Protein 3B83 (pdb70)

Foldseek 3Di:
DDFWKDDWDWDPFAFFKIKIFTGDGPDAAAWKKKWKDFPVDPPGIDIDIGHNVDTMDMGGPHHGFTKMKIWMWTHHDHDIDDIDIDMDTHHHDDD/DDAWDPWDWDDFAFFKIKTFTHGDPDDFQWKKKKKAFPPDDVGMDIDIGGSVDTMDMGGRHHGQTKMKMWMWTHRVPDIDDIYIDMDTHHHD/DDDWWDDWDWDPFAFFKIKIFIGGDPDQFQWKKKKKAADPDDPGIDIDIDGNPDGMDMDGRHHGQTKMKMWMWTHHPHDIDHTYIDMDTHHHDPDDDDD/DWFWDDWDWDDFAFFKIKIFTGATPDDFAWKKKWKDAPPDPPGIDIDIGGSPDTMDMGGPHHGFGKMKMWMWTHHDPDIDDTDMDMDTHHD/DDDWWDPWDWDDFAFFKIKIFTGGDPDAAAWKKKKKAFPPDPPGIDIDTGGNPDGMDMGGRHHGQTKMKMWMWTHHDHDIHHTDMDMDTHHHDDDDDDD/DDAWDPWDWDPFAQWKIKIFTGGDPDQFQFKKKWKAFPVDPVGIDIDTGGSPDGMDMGGPHHGFGKMKIWMWTHHPHDIDHIDMDMDTHHHD/DDDWWDPWDWDDFAQFKIKIFTAGPPDAAAWKKKKKAAPPDDVGIDIDIGHNVDTMDMGGRHHGQGKMKIWMWTHHDHDIDHTDMDMDGHHHDDDDDDD/DDDWWDDWDWDPFAQFKIKIFTAGDPDAAAWKKKWKAFPPDVVGIDIDTGGNVDTMDMGGRHHGFTKMKMWMWTHHPPDIDHTDMDMDTHHHPD

B-factor: mean 50.19, std 15.2, range [20.44, 99.9]

Secondary structure (DSSP, 8-state):
-----EEEEEES--SS-EEEEEE--SS--SEEEEEEEESS-TTT-EEEEE-TTEEEEEE-SPPTT-EEEEEEEEEETTEEPPPEEEEEE------/-PPPEEEEEES--SS-EEEEEEPPSS--SEEEEEEEESS-SSS-EEEEE-TTEEEEEE-SPPTT-EEEEEEEEEETTEE---EEEEEE----/-PPPPEEEEEES--SS-EEEEEE--SS--SEEEEEEEETT-SS--EEEEE-TTEEEEEE-SPPSS-EEEEEEEEEETTEEPPPEEEEEE----SS----/----EEEEEE---SS-EEEEEE--SS--SEEEEEEEETT-TTS-EEEEE-TTEEEEEE-SPPSS-EEEEEEEEEETTEEPPPEEEEEE---/--PPPEEEEEES--SS-EEEEEE--SS--SEEEEEEEETT-SSS-EEEEE-TTEEEEEE-SPPTT-EEEEEEEEEETTEEPPPEEEEEE-----S----/----EEEEEES--SS-EEEEEE--SS--S-EEEEEEETT-TT--EEEEE-TTEEEEEE-SPPTT-EEEEEEEE-STT-PPPPEEEEEE----/-----EEEEEE---SS-EEEEEE--SS--SEEEEEEEETT-SS--EEEEE-TTEEEEEE----TT-EEEEEEEEEETTEEPPPEEEEEE----SS----/-PPPPEEEEEES--SS-EEEEEE--SS--SEEEEEEEETT-TTS-EEEEE-TTEEEEEE-SPPSS-EEEEEEEEE-SS-BPPPEEEEEE-----

Sequence (761 aa):
MLQPPFNIKVTNITLTTAVVTWQPPILPIEGILVTFGRKNDPSDETTVDLTSSITSLTLTNLEPNTTYEIRIVARNGQQYSPPVSTTFTTGSLEHLQPPFNIKVTNITLTTAVVTWQPPILPIEGILVTFGRKNDPSDETTVDLTSSITSLTLTNLEPNTTYEIRIVARNGQQYSPPVSTTFTTGSLMLQPPFNIKVTNITLTTAVVTWQPPILPIEGILVTFGRKNDPSDETTVDLTSSITSLTLTNLEPNTTYEIRIVARNGQQYSPPVSTTFTTGSLEHHHHHLQPPFNIKVTNITLTTAVVTWQPPILPIEGILVTFGRKNDPSDETTVDLTSSITSLTLTNLEPNTTYEIRIVARNGQQYSPPVSTTFTTGSMLQPPFNIKVTNITLTTAVVTWQPPILPIEGILVTFGRKNDPSDETTVDLTSSITSLTLTNLEPNTTYEIRIVARNGQQYSPPVSTTFTTGSLEHHHHHLQPPFNIKVTNITLTTAVVTWQPPILPIEGILVTFGRKNDPSDETTVDLTSSITSLTLTNLEPNTTYEIRIVARNGQQYSPPVSTTFTTGSLMLQPPFNIKVTNITLTTAVVTWQPPILPIEGILVTFGRKNDPSDETTVDLTSSITSLTLTNLEPNTTYEIRIVARNGQQYSPPVSTTFTTGSLEHHHHHMLQPPFNIKVTNITLTTAVVTWQPPILPIEGILVTFGRKNDPSDETTVDLTSSITSLTLTNLEPNTTYEIRIVARNGQQYSPPVSTTFTTGSLE

Nearest PDB structures (foldseek):
  3b83-assembly1_E  TM=9.917E-01  e=4.611E-16  Homo sapiens
  3b83-assembly1_H-5  TM=9.959E-01  e=2.606E-14  Homo sapiens
  2rb8-assembly1_A  TM=9.800E-01  e=3.425E-10  Homo sapiens
  7t82-assembly2_E  TM=9.110E-01  e=4.970E-08  synthetic construct
  4lxo-assembly2_B  TM=9.435E-01  e=2.051E-06  Homo sapiens

Radius of gyration: 30.57 Å; Cα contacts (8 Å, |Δi|>4): 2134; chains: 8; bounding box: 74×75×105 Å

Solvent-accessible surface area: 35871 Å² total; per-residue (Å²): 213,18,34,57,1,64,75,19,117,28,64,105,70,66,38,2,14,0,29,3,43,0,21,15,6,73,101,114,22,106,0,0,45,2,15,14,5,88,106,136,41,113,102,45,66,49,73,5,57,1,34,43,31,0,4,8,1,24,3,2,50,14,74,21,99,28,46,8,45,1,83,0,23,0,61,51,48,168,99,118,3,82,83,38,60,39,56,15,65,2,31,78,82,169,221,43,4,15,1,96,90,22,128,31,57,109,70,67,69,54,36,0,34,0,42,6,103,42,19,129,40,126,14,115,0,0,15,1,14,9,7,70,103,143,17,117,59,45,79,44,14,1,5,0,27,27,15,0,21,12,2,27,1,39,110,12,80,68,92,28,49,10,36,0,51,0,14,0,25,48,30,144,96,22,0,11,34,28,57,31,59,14,62,4,29,63,199,87,10,11,6,1,12,68,22,112,30,58,94,55,14,19,2,11,0,32,0,25,8,22,10,4,44,55,76,16,108,3,0,32,0,6,16,6,92,101,142,40,121,104,45,102,43,73,3,79,8,44,22,20,0,4,12,0,27,1,5,42,8,51,25,100,17,51,7,66,0,102,0,15,0,47,60,33,139,98,102,6,24,64,30,56,47,60,16,67,3,29,56,41,170,20,137,76,44,173,44,0,11,4,76,80,18,128,35,62,106,69,66,104,49,39,1,38,1,48,7,91,38,18,138,57,118,21,100,0,0,7,3,9,12,5,87,94,132,13,90,74,33,46,44,12,0,1,0,21,42,26,0,22,8,2,30,3,24,116,10,94,65,85,20,58,11,28,0,38,0,10,0,22,53,43,122,87,22,0,10,32,15,56,34,60,16,60,4,30,120,140,17,37,2,0,9,53,31,121,31,45,88,67,20,17,2,8,0,30,1,24,4,7,9,8,48,98,107,25,104,0,0,17,2,17,14,6,89,114,132,37,116,104,48,90,42,78,4,64,3,39,18,19,0,1,10,1,31,3,2,48,9,101,16,90,17,50,16,36,0,99,0,20,0,67,52,48,185,80,149,4,17,56,18,58,40,56,14,65,6,27,54,76,151,25,126,61,31,150,89,102,17,1,94,88,19,132,25,56,115,70,59,26,2,9,0,38,0,54,6,46,16,5,48,72,105,21,104,0,3,37,1,17,11,2,94,93,128,35,120,98,37,65,36,79,4,65,0,52,37,22,0,14,12,1,22,2,3,54,9,84,16,96,31,44,10,43,0,90,0,26,0,71,42,38,158,122,122,4,88,80,32,67,39,56,18,63,3,26,72,142,239,30,107,35,0,80,86,22,130,31,64,108,71,58,68,55,37,0,33,0,44,10,82,40,11,155,127,118,20,93,0,0,36,0,11,17,5,86,98,140,37,121,105,39,68,17,34,0,8,0,15,33,31,0,18,10,0,28,1,33,129,9,81,56,100,29,45,11,51,0,74,0,19,0,51,46,44,137,115,128,4,90,70,38,54,36,55,15,64,3,31,61,99,169,159,177,144,168,220,211,22,92,37,1,90,74,24,129,31,74,103,68,63,68,49,36,0,36,1,56,4,77,39,11,157,112,116,21,91,0,0,35,1,15,17,6,88,77,125,43,117,110,44,72,30,32,0,11,0,11,26,20,0,16,10,1,27,3,32,130,14,97,49,98,22,50,11,40,0,67,1,21,0,36,66,43,187,88,134,4,77,75,40,57,38,66,14,65,4,29,33,152,192

Structure (mmCIF, N/CA/C/O backbone):
data_3B83
#
_entry.id   3B83
#
_cell.length_a   126.329
_cell.length_b   126.329
_cell.length_c   134.661
_cell.angle_alpha   90.00
_cell.angle_beta   90.00
_cell.angle_gamma   90.00
#
_symmetry.space_group_name_H-M   'P 4 21 2'
#
loop_
_entity.id
_entity.type
_entity.pdbx_description
1 polymer TEN-D3
2 water water
#
loop_
_atom_site.group_PDB
_atom_site.id
_atom_site.type_symbol
_atom_site.label_atom_id
_atom_site.label_alt_id
_atom_site.label_comp_id
_atom_site.label_asym_id
_atom_site.label_entity_id
_atom_site.label_seq_id
_atom_site.pdbx_PDB_ins_code
_atom_site.Cartn_x
_atom_site.Cartn_y
_atom_site.Cartn_z
_atom_site.occupancy
_atom_site.B_iso_or_equiv
_atom_site.auth_seq_id
_atom_site.auth_comp_id
_atom_site.auth_asym_id
_atom_site.auth_atom_id
_atom_site.pdbx_PDB_model_num
ATOM 1 N N . MET A 1 1 ? -30.343 -11.148 -70.876 1.00 79.16 0 MET A N 1
ATOM 2 C CA . MET A 1 1 ? -28.932 -10.665 -70.850 1.00 78.54 0 MET A CA 1
ATOM 3 C C . MET A 1 1 ? -28.291 -10.804 -69.469 1.00 76.17 0 MET A C 1
ATOM 4 O O . MET A 1 1 ? -27.118 -10.469 -69.282 1.00 75.55 0 MET A O 1
ATOM 9 N N . LEU A 1 2 ? -29.068 -11.282 -68.500 1.00 73.20 1 LEU A N 1
ATOM 10 C CA . LEU A 1 2 ? -28.554 -11.499 -67.149 1.00 70.11 1 LEU A CA 1
ATOM 11 C C . LEU A 1 2 ? -28.665 -12.979 -66.785 1.00 67.68 1 LEU A C 1
ATOM 12 O O . LEU A 1 2 ? -29.673 -13.623 -67.076 1.00 65.07 1 LEU A O 1
ATOM 17 N N . GLN A 1 3 ? -27.620 -13.503 -66.147 1.00 65.71 2 GLN A N 1
ATOM 18 C CA . GLN A 1 3 ? -27.566 -14.903 -65.721 1.00 64.64 2 GLN A CA 1
ATOM 19 C C . GLN A 1 3 ? -28.778 -15.297 -64.870 1.00 62.41 2 GLN A C 1
ATOM 20 O O . GLN A 1 3 ? -29.122 -14.605 -63.916 1.00 63.19 2 GLN A O 1
ATOM 26 N N . PRO A 1 4 ? -29.448 -16.410 -65.218 1.00 60.32 3 PRO A N 1
ATOM 27 C CA . PRO A 1 4 ? -30.630 -16.907 -64.493 1.00 59.22 3 PRO A CA 1
ATOM 28 C C . PRO A 1 4 ? -30.371 -18.025 -63.464 1.00 58.70 3 PRO A C 1
ATOM 29 O O . PRO A 1 4 ? -29.287 -18.612 -63.433 1.00 59.41 3 PRO A O 1
ATOM 33 N N . PRO A 1 5 ? -31.356 -18.301 -62.578 1.00 57.76 4 PRO A N 1
ATOM 34 C CA . PRO A 1 5 ? -31.183 -19.371 -61.588 1.00 56.17 4 PRO A CA 1
ATOM 35 C C . PRO A 1 5 ? -31.702 -20.616 -62.315 1.00 55.91 4 PRO A C 1
ATOM 36 O O . PRO A 1 5 ? -32.007 -20.548 -63.514 1.00 56.08 4 PRO A O 1
ATOM 40 N N . PHE A 1 6 ? -31.803 -21.744 -61.622 1.00 53.70 5 PHE A N 1
ATOM 41 C CA . PHE A 1 6 ? -32.318 -22.944 -62.269 1.00 52.30 5 PHE A CA 1
ATOM 42 C C . PHE A 1 6 ? -32.415 -24.105 -61.312 1.00 49.04 5 PHE A C 1
ATOM 43 O O . PHE A 1 6 ? -32.077 -23.980 -60.140 1.00 47.31 5 PHE A O 1
ATOM 51 N N . ASN A 1 7 ? -32.899 -25.228 -61.830 1.00 46.38 6 ASN A N 1
ATOM 52 C CA . ASN A 1 7 ? -33.062 -26.453 -61.060 1.00 44.36 6 ASN A CA 1
ATOM 53 C C . ASN A 1 7 ? -33.929 -26.247 -59.826 1.00 41.87 6 ASN A C 1
ATOM 54 O O . ASN A 1 7 ? -33.612 -26.754 -58.752 1.00 39.65 6 ASN A O 1
ATOM 59 N N . ILE A 1 8 ? -35.020 -25.501 -59.972 1.00 40.47 7 ILE A N 1
ATOM 60 C CA . ILE A 1 8 ? -35.911 -25.286 -58.839 1.00 39.92 7 ILE A CA 1
ATOM 61 C C . ILE A 1 8 ? -36.629 -26.592 -58.524 1.00 39.44 7 ILE A C 1
ATOM 62 O O . ILE A 1 8 ? -37.240 -27.190 -59.406 1.00 38.73 7 ILE A O 1
ATOM 67 N N . LYS A 1 9 ? -36.549 -27.030 -57.274 1.00 38.97 8 LYS A N 1
ATOM 68 C CA . LYS A 1 9 ? -37.217 -28.254 -56.852 1.00 41.74 8 LYS A CA 1
ATOM 69 C C . LYS A 1 9 ? -38.096 -27.979 -55.634 1.00 41.01 8 LYS A C 1
ATOM 70 O O . LYS A 1 9 ? -37.741 -27.168 -54.782 1.00 40.52 8 LYS A O 1
ATOM 76 N N . VAL A 1 10 ? -39.240 -28.653 -55.555 1.00 39.36 9 VAL A N 1
ATOM 77 C CA . VAL A 1 10 ? -40.138 -28.483 -54.426 1.00 38.78 9 VAL A CA 1
ATOM 78 C C . VAL A 1 10 ? -40.301 -29.836 -53.742 1.00 41.44 9 VAL A C 1
ATOM 79 O O . VAL A 1 10 ? -40.840 -30.765 -54.332 1.00 41.68 9 VAL A O 1
ATOM 83 N N . THR A 1 11 ? -39.841 -29.945 -52.498 1.00 41.57 10 THR A N 1
ATOM 84 C CA . THR A 1 11 ? -39.933 -31.207 -51.777 1.00 43.35 10 THR A CA 1
ATOM 85 C C . THR A 1 11 ? -40.691 -31.114 -50.451 1.00 44.33 10 THR A C 1
ATOM 86 O O . THR A 1 11 ? -41.152 -30.042 -50.051 1.00 45.08 10 THR A O 1
ATOM 90 N N . ASN A 1 12 ? -40.820 -32.256 -49.781 1.00 42.78 11 ASN A N 1
ATOM 91 C CA . ASN A 1 12 ? -41.501 -32.324 -48.502 1.00 42.32 11 ASN A CA 1
ATOM 92 C C . ASN A 1 12 ? -42.845 -31.611 -48.487 1.00 40.88 11 ASN A C 1
ATOM 93 O O . ASN A 1 12 ? -43.196 -30.965 -47.504 1.00 40.63 11 ASN A O 1
ATOM 98 N N . ILE A 1 13 ? -43.595 -31.744 -49.575 1.00 39.06 12 ILE A N 1
ATOM 99 C CA . ILE A 1 13 ? -44.911 -31.126 -49.701 1.00 38.60 12 ILE A CA 1
ATOM 100 C C . ILE A 1 13 ? -45.927 -31.765 -48.750 1.00 39.64 12 ILE A C 1
ATOM 101 O O . ILE A 1 13 ? -46.118 -32.978 -48.768 1.00 40.31 12 ILE A O 1
ATOM 106 N N . THR A 1 14 ? -46.579 -30.951 -47.926 1.00 39.18 13 THR A N 1
ATOM 107 C CA . THR A 1 14 ? -47.582 -31.455 -46.995 1.00 38.83 13 THR A CA 1
ATOM 108 C C . THR A 1 14 ? -48.902 -30.792 -47.350 1.00 38.45 13 THR A C 1
ATOM 109 O O . THR A 1 14 ? -49.077 -30.335 -48.472 1.00 39.20 13 THR A O 1
ATOM 113 N N . LEU A 1 15 ? -49.829 -30.736 -46.404 1.00 38.58 14 LEU A N 1
ATOM 114 C CA . LEU A 1 15 ? -51.126 -30.113 -46.654 1.00 38.48 14 LEU A CA 1
ATOM 115 C C . LEU A 1 15 ? -51.027 -28.602 -46.803 1.00 38.75 14 LEU A C 1
ATOM 116 O O . LEU A 1 15 ? -51.761 -28.008 -47.590 1.00 40.50 14 LEU A O 1
ATOM 121 N N . THR A 1 16 ? -50.117 -27.984 -46.054 1.00 36.64 15 THR A N 1
ATOM 122 C CA . THR A 1 16 ? -49.980 -26.532 -46.074 1.00 36.47 15 THR A CA 1
ATOM 123 C C . THR A 1 16 ? -48.521 -26.069 -46.059 1.00 35.51 15 THR A C 1
ATOM 124 O O . THR A 1 16 ? -48.238 -24.885 -45.877 1.00 35.87 15 THR A O 1
ATOM 128 N N . THR A 1 17 ? -47.612 -27.010 -46.277 1.00 33.67 16 THR A N 1
ATOM 129 C CA . THR A 1 17 ? -46.171 -26.760 -46.244 1.00 30.42 16 THR A CA 1
ATOM 130 C C . THR A 1 17 ? -45.441 -27.261 -47.485 1.00 30.79 16 THR A C 1
ATOM 131 O O . THR A 1 17 ? -45.877 -28.212 -48.128 1.00 31.74 16 THR A O 1
ATOM 135 N N . ALA A 1 18 ? -44.319 -26.628 -47.810 1.00 28.86 17 ALA A N 1
ATOM 136 C CA . ALA A 1 18 ? -43.532 -27.020 -48.964 1.00 29.93 17 ALA A CA 1
ATOM 137 C C . ALA A 1 18 ? -42.135 -26.435 -48.879 1.00 30.32 17 ALA A C 1
ATOM 138 O O . ALA A 1 18 ? -41.961 -25.280 -48.497 1.00 29.24 17 ALA A O 1
ATOM 140 N N . VAL A 1 19 ? -41.146 -27.242 -49.244 1.00 28.63 18 VAL A N 1
ATOM 141 C CA . VAL A 1 19 ? -39.766 -26.819 -49.230 1.00 27.46 18 VAL A CA 1
ATOM 142 C C . VAL A 1 19 ? -39.346 -26.496 -50.657 1.00 28.09 18 VAL A C 1
ATOM 143 O O . VAL A 1 19 ? -39.495 -27.311 -51.550 1.00 30.59 18 VAL A O 1
ATOM 147 N N . VAL A 1 20 ? -38.844 -25.290 -50.873 1.00 29.38 19 VAL A N 1
ATOM 148 C CA . VAL A 1 20 ? -38.415 -24.849 -52.198 1.00 28.43 19 VAL A CA 1
ATOM 149 C C . VAL A 1 20 ? -36.897 -24.710 -52.239 1.00 30.29 19 VAL A C 1
ATOM 150 O O . VAL A 1 20 ? -36.288 -24.148 -51.322 1.00 32.04 19 VAL A O 1
ATOM 154 N N . THR A 1 21 ? -36.276 -25.199 -53.305 1.00 30.01 20 THR A N 1
ATOM 155 C CA . THR A 1 21 ? -34.821 -25.151 -53.399 1.00 27.85 20 THR A CA 1
ATOM 156 C C . THR A 1 21 ? -34.383 -24.838 -54.810 1.00 28.46 20 THR A C 1
ATOM 157 O O . THR A 1 21 ? -35.025 -25.253 -55.767 1.00 29.11 20 THR A O 1
ATOM 161 N N . TRP A 1 22 ? -33.278 -24.117 -54.946 1.00 28.80 21 TRP A N 1
ATOM 162 C CA . TRP A 1 22 ? -32.790 -23.774 -56.271 1.00 31.33 21 TRP A CA 1
ATOM 163 C C . TRP A 1 22 ? -31.283 -23.624 -56.326 1.00 32.68 21 TRP A C 1
ATOM 164 O O . TRP A 1 22 ? -30.607 -23.662 -55.300 1.00 33.58 21 TRP A O 1
ATOM 175 N N . GLN A 1 23 ? -30.783 -23.443 -57.546 1.00 36.02 22 GLN A N 1
ATOM 176 C CA . GLN A 1 23 ? -29.365 -23.268 -57.830 1.00 39.69 22 GLN A CA 1
ATOM 177 C C . GLN A 1 23 ? -29.064 -21.842 -58.257 1.00 38.70 22 GLN A C 1
ATOM 178 O O . GLN A 1 23 ? -29.591 -21.377 -59.257 1.00 40.17 22 GLN A O 1
ATOM 184 N N . PRO A 1 24 ? -28.204 -21.131 -57.516 1.00 38.51 23 PRO A N 1
ATOM 185 C CA . PRO A 1 24 ? -27.885 -19.753 -57.901 1.00 39.00 23 PRO A CA 1
ATOM 186 C C . PRO A 1 24 ? -27.199 -19.714 -59.269 1.00 41.03 23 PRO A C 1
ATOM 187 O O . PRO A 1 24 ? -26.598 -20.702 -59.702 1.00 39.83 23 PRO A O 1
ATOM 191 N N . PRO A 1 25 ? -27.290 -18.566 -59.967 1.00 41.74 24 PRO A N 1
ATOM 192 C CA . PRO A 1 25 ? -26.699 -18.350 -61.293 1.00 42.56 24 PRO A CA 1
ATOM 193 C C . PRO A 1 25 ? -25.195 -18.621 -61.328 1.00 43.62 24 PRO A C 1
ATOM 194 O O . PRO A 1 25 ? -24.525 -18.597 -60.301 1.00 42.31 24 PRO A O 1
ATOM 198 N N . ILE A 1 26 ? -24.680 -18.867 -62.525 1.00 45.47 25 ILE A N 1
ATOM 199 C CA . ILE A 1 26 ? -23.265 -19.121 -62.716 1.00 48.04 25 ILE A CA 1
ATOM 200 C C . ILE A 1 26 ? -22.461 -17.850 -62.435 1.00 49.22 25 ILE A C 1
ATOM 201 O O . ILE A 1 26 ? -21.403 -17.910 -61.803 1.00 48.01 25 ILE A O 1
ATOM 206 N N . LEU A 1 27 ? -22.952 -16.707 -62.917 1.00 48.80 26 LEU A N 1
ATOM 207 C CA . LEU A 1 27 ? -22.266 -15.437 -62.681 1.00 50.24 26 LEU A CA 1
ATOM 208 C C . LEU A 1 27 ? -22.840 -14.782 -61.427 1.00 49.52 26 LEU A C 1
ATOM 209 O O . LEU A 1 27 ? -24.022 -14.936 -61.125 1.00 49.90 26 LEU A O 1
ATOM 214 N N . PRO A 1 28 ? -22.007 -14.038 -60.682 1.00 48.23 27 PRO A N 1
ATOM 215 C CA . PRO A 1 28 ? -22.461 -13.377 -59.458 1.00 46.54 27 PRO A CA 1
ATOM 216 C C . PRO A 1 28 ? -23.596 -12.414 -59.746 1.00 45.18 27 PRO A C 1
ATOM 217 O O . PRO A 1 28 ? -23.692 -11.858 -60.837 1.00 43.26 27 PRO A O 1
ATOM 221 N N . ILE A 1 29 ? -24.459 -12.230 -58.758 1.00 42.91 28 ILE A N 1
ATOM 222 C CA . ILE A 1 29 ? -25.588 -11.345 -58.896 1.00 41.49 28 ILE A CA 1
ATOM 223 C C . ILE A 1 29 ? -25.767 -10.632 -57.574 1.00 41.61 28 ILE A C 1
ATOM 224 O O . ILE A 1 29 ? -25.155 -11.007 -56.578 1.00 40.22 28 ILE A O 1
ATOM 229 N N . GLU A 1 30 ? -26.600 -9.597 -57.567 1.00 42.72 29 GLU A N 1
ATOM 230 C CA . GLU A 1 30 ? -26.833 -8.836 -56.349 1.00 41.84 29 GLU A CA 1
ATOM 231 C C . GLU A 1 30 ? -28.001 -9.359 -55.527 1.00 39.61 29 GLU A C 1
ATOM 232 O O . GLU A 1 30 ? -27.986 -9.253 -54.307 1.00 39.68 29 GLU A O 1
ATOM 238 N N . GLY A 1 31 ? -29.006 -9.924 -56.191 1.00 36.82 30 GLY A N 1
ATOM 239 C CA . GLY A 1 31 ? -30.157 -10.441 -55.478 1.00 32.09 30 GLY A CA 1
ATOM 240 C C . GLY A 1 31 ? -30.949 -11.458 -56.278 1.00 32.04 30 GLY A C 1
ATOM 241 O O . GLY A 1 31 ? -30.712 -11.662 -57.467 1.00 30.64 30 GLY A O 1
ATOM 242 N N . ILE A 1 32 ? -31.914 -12.084 -55.617 1.00 31.33 31 ILE A N 1
ATOM 243 C CA . ILE A 1 32 ? -32.755 -13.094 -56.229 1.00 31.56 31 ILE A CA 1
ATOM 244 C C . ILE A 1 32 ? -34.202 -12.923 -55.782 1.00 30.76 31 ILE A C 1
ATOM 245 O O . ILE A 1 32 ? -34.510 -13.049 -54.599 1.00 28.15 31 ILE A O 1
ATOM 250 N N . LEU A 1 33 ? -35.086 -12.652 -56.734 1.00 29.84 32 LEU A N 1
ATOM 251 C CA . LEU A 1 33 ? -36.496 -12.470 -56.420 1.00 31.10 32 LEU A CA 1
ATOM 252 C C . LEU A 1 33 ? -37.272 -13.792 -56.492 1.00 30.95 32 LEU A C 1
ATOM 253 O O . LEU A 1 33 ? -37.342 -14.434 -57.538 1.00 32.85 32 LEU A O 1
ATOM 258 N N . VAL A 1 34 ? -37.839 -14.208 -55.366 1.00 29.70 33 VAL A N 1
ATOM 259 C CA . VAL A 1 34 ? -38.616 -15.445 -55.322 1.00 30.04 33 VAL A CA 1
ATOM 260 C C . VAL A 1 34 ? -40.084 -15.103 -55.113 1.00 30.21 33 VAL A C 1
ATOM 261 O O . VAL A 1 34 ? -40.454 -14.572 -54.081 1.00 30.77 33 VAL A O 1
ATOM 265 N N . THR A 1 35 ? -40.903 -15.419 -56.105 1.00 30.69 34 THR A N 1
ATOM 266 C CA . THR A 1 35 ? -42.331 -15.123 -56.077 1.00 33.50 34 THR A CA 1
ATOM 267 C C . THR A 1 35 ? -43.165 -16.388 -56.022 1.00 34.78 34 THR A C 1
ATOM 268 O O . THR A 1 35 ? -42.825 -17.384 -56.660 1.00 35.94 34 THR A O 1
ATOM 272 N N . PHE A 1 36 ? -44.260 -16.345 -55.268 1.00 34.55 35 PHE A N 1
ATOM 273 C CA . PHE A 1 36 ? -45.134 -17.501 -55.146 1.00 35.35 35 PHE A CA 1
ATOM 274 C C . PHE A 1 36 ? -46.583 -17.104 -54.863 1.00 38.50 35 PHE A C 1
ATOM 275 O O . PHE A 1 36 ? -46.860 -16.011 -54.367 1.00 38.77 35 PHE A O 1
ATOM 283 N N . GLY A 1 37 ? -47.500 -18.002 -55.212 1.00 39.84 36 GLY A N 1
ATOM 284 C CA . GLY A 1 37 ? -48.921 -17.780 -55.020 1.00 40.97 36 GLY A CA 1
ATOM 285 C C . GLY A 1 37 ? -49.682 -18.843 -55.803 1.00 43.07 36 GLY A C 1
ATOM 286 O O . GLY A 1 37 ? -49.079 -19.658 -56.513 1.00 42.76 36 GLY A O 1
ATOM 287 N N . ARG A 1 38 ? -51.001 -18.865 -55.676 1.00 44.00 37 ARG A N 1
ATOM 288 C CA . ARG A 1 38 ? -51.777 -19.839 -56.419 1.00 47.50 37 ARG A CA 1
ATOM 289 C C . ARG A 1 38 ? -51.528 -19.601 -57.910 1.00 48.26 37 ARG A C 1
ATOM 290 O O . ARG A 1 38 ? -51.389 -18.457 -58.345 1.00 48.81 37 ARG A O 1
ATOM 298 N N . LYS A 1 39 ? -51.448 -20.679 -58.685 1.00 50.40 38 LYS A N 1
ATOM 299 C CA . LYS A 1 39 ? -51.205 -20.572 -60.122 1.00 52.58 38 LYS A CA 1
ATOM 300 C C . LYS A 1 39 ? -52.413 -19.978 -60.827 1.00 54.88 38 LYS A C 1
ATOM 301 O O . LYS A 1 39 ? -52.279 -19.178 -61.755 1.00 53.13 38 LYS A O 1
ATOM 307 N N . ASN A 1 40 ? -53.592 -20.388 -60.371 1.00 59.01 39 ASN A N 1
ATOM 308 C CA . ASN A 1 40 ? -54.864 -19.907 -60.907 1.00 63.41 39 ASN A CA 1
ATOM 309 C C . ASN A 1 40 ? -54.968 -18.385 -60.794 1.00 63.97 39 ASN A C 1
ATOM 310 O O . ASN A 1 40 ? -55.380 -17.706 -61.735 1.00 63.07 39 ASN A O 1
ATOM 315 N N . ASP A 1 41 ? -54.563 -17.870 -59.635 1.00 64.31 40 ASP A N 1
ATOM 316 C CA . ASP A 1 41 ? -54.659 -16.450 -59.317 1.00 64.39 40 ASP A CA 1
ATOM 317 C C . ASP A 1 41 ? -53.430 -15.580 -59.625 1.00 64.54 40 ASP A C 1
ATOM 318 O O . ASP A 1 41 ? -52.415 -15.636 -58.922 1.00 64.91 40 ASP A O 1
ATOM 323 N N . PRO A 1 42 ? -53.520 -14.749 -60.679 1.00 63.97 41 PRO A N 1
ATOM 324 C CA . PRO A 1 42 ? -52.448 -13.845 -61.110 1.00 63.66 41 PRO A CA 1
ATOM 325 C C . PRO A 1 42 ? -52.265 -12.711 -60.115 1.00 63.37 41 PRO A C 1
ATOM 326 O O . PRO A 1 42 ? -51.283 -11.972 -60.168 1.00 62.95 41 PRO A O 1
ATOM 330 N N . SER A 1 43 ? -53.228 -12.582 -59.211 1.00 63.54 42 SER A N 1
ATOM 331 C CA . SER A 1 43 ? -53.210 -11.525 -58.214 1.00 63.85 42 SER A CA 1
ATOM 332 C C . SER A 1 43 ? -52.892 -11.991 -56.797 1.00 63.28 42 SER A C 1
ATOM 333 O O . SER A 1 43 ? -53.024 -11.218 -55.848 1.00 62.54 42 SER A O 1
ATOM 336 N N . ASP A 1 44 ? -52.481 -13.244 -56.639 1.00 63.00 43 ASP A N 1
ATOM 337 C CA . ASP A 1 44 ? -52.162 -13.736 -55.303 1.00 62.99 43 ASP A CA 1
ATOM 338 C C . ASP A 1 44 ? -50.702 -13.469 -54.919 1.00 61.79 43 ASP A C 1
ATOM 339 O O . ASP A 1 44 ? -50.425 -13.043 -53.792 1.00 65.01 43 ASP A O 1
ATOM 344 N N . GLU A 1 45 ? -49.789 -13.704 -55.862 1.00 57.26 44 GLU A N 1
ATOM 345 C CA . GLU A 1 45 ? -48.340 -13.499 -55.694 1.00 54.48 44 GLU A CA 1
ATOM 346 C C . GLU A 1 45 ? -47.742 -12.774 -54.459 1.00 49.84 44 GLU A C 1
ATOM 347 O O . GLU A 1 45 ? -48.258 -11.763 -53.992 1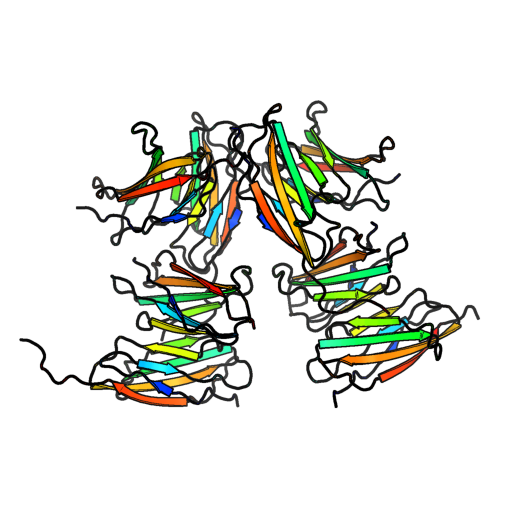.00 48.92 44 GLU A O 1
ATOM 353 N N . THR A 1 46 ? -46.633 -13.319 -53.955 1.00 45.10 45 THR A N 1
ATOM 354 C CA . THR A 1 46 ? -45.888 -12.764 -52.819 1.00 41.19 45 THR A CA 1
ATOM 355 C C . THR A 1 46 ? -44.405 -12.844 -53.209 1.00 38.41 45 THR A C 1
ATOM 356 O O . THR A 1 46 ? -43.931 -13.882 -53.658 1.00 36.94 45 THR A O 1
ATOM 360 N N . THR A 1 47 ? -43.665 -11.762 -53.021 1.00 36.30 46 THR A N 1
ATOM 361 C CA . THR A 1 47 ? -42.266 -11.770 -53.397 1.00 34.53 46 THR A CA 1
ATOM 362 C C . THR A 1 47 ? -41.312 -11.378 -52.288 1.00 32.57 46 THR A C 1
ATOM 363 O O . THR A 1 47 ? -41.590 -10.468 -51.510 1.00 31.63 46 THR A O 1
ATOM 367 N N . VAL A 1 48 ? -40.190 -12.088 -52.211 1.00 30.12 47 VAL A N 1
ATOM 368 C CA . VAL A 1 48 ? -39.155 -11.755 -51.244 1.00 29.22 47 VAL A CA 1
ATOM 369 C C . VAL A 1 48 ? -37.864 -11.611 -52.016 1.00 30.11 47 VAL A C 1
ATOM 370 O O . VAL A 1 48 ? -37.664 -12.290 -53.017 1.00 31.82 47 VAL A O 1
ATOM 374 N N . ASP A 1 49 ? -37.010 -10.688 -51.584 1.00 31.27 48 ASP A N 1
ATOM 375 C CA . ASP A 1 49 ? -35.729 -10.455 -52.242 1.00 31.69 48 ASP A CA 1
ATOM 376 C C . ASP A 1 49 ? -34.644 -11.110 -51.407 1.00 32.89 48 ASP A C 1
ATOM 377 O O . ASP A 1 49 ? -34.452 -10.740 -50.256 1.00 36.00 48 ASP A O 1
ATOM 382 N N . LEU A 1 50 ? -33.932 -12.076 -51.978 1.00 33.02 49 LEU A N 1
ATOM 383 C CA . LEU A 1 50 ? -32.875 -12.782 -51.240 1.00 31.88 49 LEU A CA 1
ATOM 384 C C . LEU A 1 50 ? -31.512 -12.613 -51.896 1.00 33.27 49 LEU A C 1
ATOM 385 O O . LEU A 1 50 ? -31.369 -11.909 -52.885 1.00 34.24 49 LEU A O 1
ATOM 390 N N . THR A 1 51 ? -30.509 -13.262 -51.323 1.00 36.37 50 THR A N 1
ATOM 391 C CA . THR A 1 51 ? -29.155 -13.228 -51.855 1.00 37.80 50 THR A CA 1
ATOM 392 C C . THR A 1 51 ? -28.865 -14.644 -52.313 1.00 38.53 50 THR A C 1
ATOM 393 O O . THR A 1 51 ? -29.603 -15.569 -51.967 1.00 39.15 50 THR A O 1
ATOM 397 N N . SER A 1 52 ? -27.795 -14.818 -53.080 1.00 38.91 51 SER A N 1
ATOM 398 C CA . SER A 1 52 ? -27.414 -16.141 -53.569 1.00 39.43 51 SER A CA 1
ATOM 399 C C . SER A 1 52 ? -26.894 -17.047 -52.442 1.00 40.19 51 SER A C 1
ATOM 400 O O . SER A 1 52 ? -26.771 -18.261 -52.615 1.00 40.68 51 SER A O 1
ATOM 403 N N . SER A 1 53 ? -26.599 -16.461 -51.286 1.00 38.74 52 SER A N 1
ATOM 404 C CA . SER A 1 53 ? -26.116 -17.234 -50.154 1.00 39.27 52 SER A CA 1
ATOM 405 C C . SER A 1 53 ? -27.235 -18.044 -49.527 1.00 38.25 52 SER A C 1
ATOM 406 O O . SER A 1 53 ? -26.999 -18.832 -48.611 1.00 38.64 52 SER A O 1
ATOM 409 N N . ILE A 1 54 ? -28.457 -17.827 -50.002 1.00 37.07 53 ILE A N 1
ATOM 410 C CA . ILE A 1 54 ? -29.621 -18.559 -49.507 1.00 36.10 53 ILE A CA 1
ATOM 411 C C . ILE A 1 54 ? -30.158 -19.383 -50.673 1.00 36.02 53 ILE A C 1
ATOM 412 O O . ILE A 1 54 ? -30.432 -18.852 -51.746 1.00 34.59 53 ILE A O 1
ATOM 417 N N . THR A 1 55 ? -30.309 -20.684 -50.482 1.00 36.29 54 THR A N 1
ATOM 418 C CA . THR A 1 55 ? -30.799 -21.485 -51.591 1.00 36.44 54 THR A CA 1
ATOM 419 C C . THR A 1 55 ? -32.025 -22.310 -51.301 1.00 35.33 54 THR A C 1
ATOM 420 O O . THR A 1 55 ? -32.388 -23.158 -52.108 1.00 37.84 54 THR A O 1
ATOM 424 N N . SER A 1 56 ? -32.671 -22.078 -50.166 1.00 33.53 55 SER A N 1
ATOM 425 C CA . SER A 1 56 ? -33.873 -22.835 -49.866 1.00 32.53 55 SER A CA 1
ATOM 426 C C . SER A 1 56 ? -34.813 -22.144 -48.897 1.00 33.90 55 SER A C 1
ATOM 427 O O . SER A 1 56 ? -34.364 -21.475 -47.983 1.00 35.40 55 SER A O 1
ATOM 430 N N . LEU A 1 57 ? -36.117 -22.331 -49.102 1.00 35.44 56 LEU A N 1
ATOM 431 C CA . LEU A 1 57 ? -37.160 -21.737 -48.254 1.00 36.86 56 LEU A CA 1
ATOM 432 C C . LEU A 1 57 ? -38.235 -22.756 -47.908 1.00 34.62 56 LEU A C 1
ATOM 433 O O . LEU A 1 57 ? -38.517 -23.648 -48.698 1.00 33.09 56 LEU A O 1
ATOM 438 N N . THR A 1 58 ? -38.858 -22.601 -46.746 1.00 32.09 57 THR A N 1
ATOM 439 C CA . THR A 1 58 ? -39.950 -23.487 -46.380 1.00 31.74 57 THR A CA 1
ATOM 440 C C . THR A 1 58 ? -41.189 -22.596 -46.296 1.00 32.45 57 THR A C 1
ATOM 441 O O . THR A 1 58 ? -41.235 -21.663 -45.500 1.00 31.85 57 THR A O 1
ATOM 445 N N . LEU A 1 59 ? -42.169 -22.866 -47.158 1.00 32.20 58 LEU A N 1
ATOM 446 C CA . LEU A 1 59 ? -43.409 -22.105 -47.194 1.00 31.91 58 LEU A CA 1
ATOM 447 C C . LEU A 1 59 ? -44.452 -22.767 -46.297 1.00 31.81 58 LEU A C 1
ATOM 448 O O . LEU A 1 59 ? -44.562 -23.992 -46.270 1.00 32.27 58 LEU A O 1
ATOM 453 N N . THR A 1 60 ? -45.214 -21.962 -45.565 1.00 29.58 59 THR A N 1
ATOM 454 C CA . THR A 1 60 ? -46.254 -22.514 -44.709 1.00 30.55 59 THR A CA 1
ATOM 455 C C . THR A 1 60 ? -47.581 -21.772 -44.889 1.00 30.94 59 THR A C 1
ATOM 456 O O . THR A 1 60 ? -47.680 -20.823 -45.665 1.00 29.66 59 THR A O 1
ATOM 460 N N . ASN A 1 61 ? -48.597 -22.229 -44.167 1.00 31.46 60 ASN A N 1
ATOM 461 C CA . ASN A 1 61 ? -49.913 -21.624 -44.210 1.00 32.76 60 ASN A CA 1
ATOM 462 C C . ASN A 1 61 ? -50.543 -21.705 -45.595 1.00 34.09 60 ASN A C 1
ATOM 463 O O . ASN A 1 61 ? -51.349 -20.856 -45.956 1.00 34.00 60 ASN A O 1
ATOM 468 N N . LEU A 1 62 ? -50.166 -22.710 -46.380 1.00 35.44 61 LEU A N 1
ATOM 469 C CA . LEU A 1 62 ? -50.745 -22.859 -47.717 1.00 36.56 61 LEU A CA 1
ATOM 470 C C . LEU A 1 62 ? -52.116 -23.536 -47.581 1.00 39.18 61 LEU A C 1
ATOM 471 O O . LEU A 1 62 ? -52.485 -24.006 -46.500 1.00 39.16 61 LEU A O 1
ATOM 476 N N . GLU A 1 63 ? -52.884 -23.569 -48.661 1.00 39.97 62 GLU A N 1
ATOM 477 C CA . GLU A 1 63 ? -54.181 -24.215 -48.605 1.00 43.51 62 GLU A CA 1
ATOM 478 C C . GLU A 1 63 ? -54.053 -25.621 -49.156 1.00 44.03 62 GLU A C 1
ATOM 479 O O . GLU A 1 63 ? -53.218 -25.886 -50.013 1.00 44.60 62 GLU A O 1
ATOM 485 N N . PRO A 1 64 ? -54.863 -26.553 -48.646 1.00 45.86 63 PRO A N 1
ATOM 486 C CA . PRO A 1 64 ? -54.863 -27.957 -49.071 1.00 46.39 63 PRO A CA 1
ATOM 487 C C . PRO A 1 64 ? -55.265 -28.144 -50.526 1.00 47.28 63 PRO A C 1
ATOM 488 O O . PRO A 1 64 ? -56.021 -27.334 -51.080 1.00 45.24 63 PRO A O 1
ATOM 492 N N . ASN A 1 65 ? -54.755 -29.218 -51.130 1.00 48.13 64 ASN A N 1
ATOM 493 C CA . ASN A 1 65 ? -55.060 -29.567 -52.513 1.00 48.79 64 ASN A CA 1
ATOM 494 C C . ASN A 1 65 ? -55.150 -28.351 -53.436 1.00 48.89 64 ASN A C 1
ATOM 495 O O . ASN A 1 65 ? -56.142 -28.170 -54.150 1.00 47.55 64 ASN A O 1
ATOM 500 N N . THR A 1 66 ? -54.112 -27.521 -53.410 1.00 48.29 65 THR A N 1
ATOM 501 C CA . THR A 1 66 ? -54.066 -26.335 -54.242 1.00 47.93 65 THR A CA 1
ATOM 502 C C . THR A 1 66 ? -52.783 -26.332 -55.055 1.00 47.86 65 THR A C 1
ATOM 503 O O . THR A 1 66 ? -51.768 -26.889 -54.642 1.00 48.25 65 THR A O 1
ATOM 507 N N . THR A 1 67 ? -52.853 -25.713 -56.226 1.00 46.96 66 THR A N 1
ATOM 508 C CA . THR A 1 67 ? -51.728 -25.648 -57.138 1.00 45.41 66 THR A CA 1
ATOM 509 C C . THR A 1 67 ? -51.064 -24.290 -57.073 1.00 43.21 66 THR A C 1
ATOM 510 O O . THR A 1 67 ? -51.688 -23.255 -57.327 1.00 42.72 66 THR A O 1
ATOM 514 N N . TYR A 1 68 ? -49.788 -24.308 -56.718 1.00 40.36 67 TYR A N 1
ATOM 515 C CA . TYR A 1 68 ? -49.011 -23.086 -56.590 1.00 39.78 67 TYR A CA 1
ATOM 516 C C . TYR A 1 68 ? -47.906 -22.992 -57.632 1.00 39.16 67 TYR A C 1
ATOM 517 O O . TYR A 1 68 ? -47.436 -24.011 -58.155 1.00 36.83 67 TYR A O 1
ATOM 526 N N . GLU A 1 69 ? -47.498 -21.765 -57.937 1.00 38.64 68 GLU A N 1
ATOM 527 C CA . GLU A 1 69 ? -46.406 -21.575 -58.871 1.00 40.65 68 GLU A CA 1
ATOM 528 C C . GLU A 1 69 ? -45.326 -20.716 -58.232 1.00 39.90 68 GLU A C 1
ATOM 529 O O . GLU A 1 69 ? -45.601 -19.768 -57.492 1.00 37.66 68 GLU A O 1
ATOM 535 N N . ILE A 1 70 ? -44.085 -21.071 -58.523 1.00 39.01 69 ILE A N 1
ATOM 536 C CA . ILE A 1 70 ? -42.947 -20.353 -58.002 1.00 38.61 69 ILE A CA 1
ATOM 537 C C . ILE A 1 70 ? -42.164 -19.796 -59.188 1.00 37.36 69 ILE A C 1
ATOM 538 O O . ILE A 1 70 ? -41.957 -20.490 -60.187 1.00 38.46 69 ILE A O 1
ATOM 543 N N . ARG A 1 71 ? -41.759 -18.538 -59.076 1.00 35.24 70 ARG A N 1
ATOM 544 C CA . ARG A 1 71 ? -40.978 -17.873 -60.111 1.00 36.53 70 ARG A CA 1
ATOM 545 C C . ARG A 1 71 ? -39.757 -17.258 -59.455 1.00 33.95 70 ARG A C 1
ATOM 546 O O . ARG A 1 71 ? -39.861 -16.654 -58.395 1.00 33.62 70 ARG A O 1
ATOM 554 N N . ILE A 1 72 ? -38.596 -17.425 -60.076 1.00 30.45 71 ILE A N 1
ATOM 555 C CA . ILE A 1 72 ? -37.384 -16.874 -59.516 1.00 30.17 71 ILE A CA 1
ATOM 556 C C . ILE A 1 72 ? -36.708 -15.991 -60.544 1.00 31.53 71 ILE A C 1
ATOM 557 O O . ILE A 1 72 ? -36.548 -16.381 -61.696 1.00 32.25 71 ILE A O 1
ATOM 562 N N . VAL A 1 73 ? -36.297 -14.803 -60.122 1.00 30.92 72 VAL A N 1
ATOM 563 C CA . VAL A 1 73 ? -35.634 -13.869 -61.016 1.00 32.69 72 VAL A CA 1
ATOM 564 C C . VAL A 1 73 ? -34.377 -13.341 -60.366 1.00 34.64 72 VAL A C 1
ATOM 565 O O . VAL A 1 73 ? -34.410 -12.880 -59.225 1.00 36.76 72 VAL A O 1
ATOM 569 N N . ALA A 1 74 ? -33.264 -13.402 -61.083 1.00 34.59 73 ALA A N 1
ATOM 570 C CA . ALA A 1 74 ? -32.012 -12.901 -60.528 1.00 35.93 73 ALA A CA 1
ATOM 571 C C . ALA A 1 74 ? -31.834 -11.448 -60.966 1.00 35.69 73 ALA A C 1
ATOM 572 O O . ALA A 1 74 ? -32.165 -11.106 -62.096 1.00 34.35 73 ALA A O 1
ATOM 574 N N . ARG A 1 75 ? -31.327 -10.594 -60.074 1.00 36.87 74 ARG A N 1
ATOM 575 C CA . ARG A 1 75 ? -31.117 -9.181 -60.415 1.00 38.62 74 ARG A CA 1
ATOM 576 C C . ARG A 1 75 ? -29.693 -8.709 -60.168 1.00 39.61 74 ARG A C 1
ATOM 577 O O . ARG A 1 75 ? -29.035 -9.136 -59.222 1.00 39.17 74 ARG A O 1
ATOM 585 N N . ASN A 1 76 ? -29.218 -7.826 -61.033 1.00 43.16 75 ASN A N 1
ATOM 586 C CA . ASN A 1 76 ? -27.876 -7.265 -60.912 1.00 46.60 75 ASN A CA 1
ATOM 587 C C . ASN A 1 76 ? -27.961 -5.891 -61.549 1.00 48.20 75 ASN A C 1
ATOM 588 O O . ASN A 1 76 ? -28.190 -5.771 -62.752 1.00 47.67 75 ASN A O 1
ATOM 593 N N . GLY A 1 77 ? -27.785 -4.851 -60.740 1.00 50.62 76 GLY A N 1
ATOM 594 C CA . GLY A 1 77 ? -27.915 -3.505 -61.267 1.00 51.78 76 GLY A CA 1
ATOM 595 C C . GLY A 1 77 ? -29.383 -3.367 -61.639 1.00 51.99 76 GLY A C 1
ATOM 596 O O . GLY A 1 77 ? -30.250 -3.714 -60.844 1.00 51.82 76 GLY A O 1
ATOM 597 N N . GLN A 1 78 ? -29.674 -2.895 -62.847 1.00 53.29 77 GLN A N 1
ATOM 598 C CA . GLN A 1 78 ? -31.062 -2.739 -63.284 1.00 53.60 77 GLN A CA 1
ATOM 599 C C . GLN A 1 78 ? -31.460 -3.839 -64.258 1.00 52.27 77 GLN A C 1
ATOM 600 O O . GLN A 1 78 ? -32.437 -3.699 -64.993 1.00 51.73 77 GLN A O 1
ATOM 606 N N . GLN A 1 79 ? -30.694 -4.926 -64.264 1.00 50.36 78 GLN A N 1
ATOM 607 C CA . GLN A 1 79 ? -30.948 -6.050 -65.159 1.00 47.77 78 GLN A CA 1
ATOM 608 C C . GLN A 1 79 ? -31.611 -7.197 -64.406 1.00 46.01 78 GLN A C 1
ATOM 609 O O . GLN A 1 79 ? -31.257 -7.483 -63.261 1.00 45.89 78 GLN A O 1
ATOM 615 N N . TYR A 1 80 ? -32.571 -7.851 -65.053 1.00 42.60 79 TYR A N 1
ATOM 616 C CA . TYR A 1 80 ? -33.286 -8.969 -64.450 1.00 39.08 79 TYR A CA 1
ATOM 617 C C . TYR A 1 80 ? -33.341 -10.163 -65.403 1.00 39.28 79 TYR A C 1
ATOM 618 O O . TYR A 1 80 ? -33.793 -10.041 -66.536 1.00 36.06 79 TYR A O 1
ATOM 627 N N . SER A 1 81 ? -32.880 -11.320 -64.934 1.00 38.75 80 SER A N 1
ATOM 628 C CA . SER A 1 81 ? -32.867 -12.528 -65.746 1.00 38.44 80 SER A CA 1
ATOM 629 C C . SER A 1 81 ? -34.267 -12.952 -66.139 1.00 38.25 80 SER A C 1
ATOM 630 O O . SER A 1 81 ? -35.236 -12.566 -65.508 1.00 39.76 80 SER A O 1
ATOM 633 N N . PRO A 1 82 ? -34.395 -13.741 -67.210 1.00 38.26 81 PRO A N 1
ATOM 634 C CA . PRO A 1 82 ? -35.747 -14.175 -67.589 1.00 37.13 81 PRO A CA 1
ATOM 635 C C . PRO A 1 82 ? -36.244 -15.140 -66.505 1.00 36.71 81 PRO A C 1
ATOM 636 O O . PRO A 1 82 ? -35.523 -16.031 -66.072 1.00 39.09 81 PRO A O 1
ATOM 640 N N . PRO A 1 83 ? -37.481 -14.953 -66.035 1.00 36.27 82 PRO A N 1
ATOM 641 C CA . PRO A 1 83 ? -38.059 -15.799 -64.990 1.00 36.34 82 PRO A CA 1
ATOM 642 C C . PRO A 1 83 ? -37.995 -17.309 -65.196 1.00 36.94 82 PRO A C 1
ATOM 643 O O . PRO A 1 83 ? -38.185 -17.801 -66.309 1.00 37.08 82 PRO A O 1
ATOM 647 N N . VAL A 1 84 ? -37.723 -18.036 -64.112 1.00 34.99 83 VAL A N 1
ATOM 648 C CA . VAL A 1 84 ? -37.679 -19.496 -64.150 1.00 35.53 83 VAL A CA 1
ATOM 649 C C . VAL A 1 84 ? -38.826 -19.999 -63.286 1.00 35.47 83 VAL A C 1
ATOM 650 O O . VAL A 1 84 ? -39.039 -19.511 -62.168 1.00 35.12 83 VAL A O 1
ATOM 654 N N . SER A 1 85 ? -39.550 -20.989 -63.781 1.00 34.58 84 SER A N 1
ATOM 655 C CA . SER A 1 85 ? -40.701 -21.473 -63.039 1.00 39.17 84 SER A CA 1
ATOM 656 C C . SER A 1 85 ? -40.872 -22.956 -62.806 1.00 40.16 84 SER A C 1
ATOM 657 O O . SER A 1 85 ? -40.210 -23.806 -63.413 1.00 42.69 84 SER A O 1
ATOM 660 N N . THR A 1 86 ? -41.816 -23.243 -61.922 1.00 38.53 85 THR A N 1
ATOM 661 C CA . THR A 1 86 ? -42.189 -24.596 -61.588 1.00 37.96 85 THR A CA 1
ATOM 662 C C . THR A 1 86 ? -43.463 -24.493 -60.782 1.00 37.67 85 THR A C 1
ATOM 663 O O . THR A 1 86 ? -43.735 -23.469 -60.160 1.00 38.11 85 THR A O 1
ATOM 667 N N . THR A 1 87 ? -44.266 -25.540 -60.811 1.00 37.55 86 THR A N 1
ATOM 668 C CA . THR A 1 87 ? -45.501 -25.506 -60.064 1.00 37.82 86 THR A CA 1
ATOM 669 C C . THR A 1 87 ? -45.581 -26.782 -59.248 1.00 38.57 86 THR A C 1
ATOM 670 O O . THR A 1 87 ? -44.903 -27.768 -59.546 1.00 39.07 86 THR A O 1
ATOM 674 N N . PHE A 1 88 ? -46.397 -26.760 -58.207 1.00 37.77 87 PHE A N 1
ATOM 675 C CA . PHE A 1 88 ? -46.546 -27.933 -57.373 1.00 38.35 87 PHE A CA 1
ATOM 676 C C . PHE A 1 88 ? -47.922 -27.853 -56.741 1.00 38.61 87 PHE A C 1
ATOM 677 O O . PHE A 1 88 ? -48.563 -26.796 -56.762 1.00 36.61 87 PHE A O 1
ATOM 685 N N . THR A 1 89 ? -48.375 -28.973 -56.189 1.00 40.19 88 THR A N 1
ATOM 686 C CA . THR A 1 89 ? -49.693 -29.033 -55.576 1.00 41.78 88 THR A CA 1
ATOM 687 C C . THR A 1 89 ? -49.661 -29.621 -54.174 1.00 41.59 88 THR A C 1
ATOM 688 O O . THR A 1 89 ? -49.164 -30.728 -53.965 1.00 42.97 88 THR A O 1
ATOM 692 N N . THR A 1 90 ? -50.187 -28.867 -53.216 1.00 40.51 89 THR A N 1
ATOM 693 C CA . THR A 1 90 ? -50.230 -29.317 -51.834 1.00 41.01 89 THR A CA 1
ATOM 694 C C . THR A 1 90 ? -51.160 -30.514 -51.706 1.00 42.44 89 THR A C 1
ATOM 695 O O . THR A 1 90 ? -52.132 -30.628 -52.451 1.00 41.69 89 THR A O 1
ATOM 699 N N . GLY A 1 91 ? -50.852 -31.393 -50.753 1.00 45.42 90 GLY A N 1
ATOM 700 C CA . GLY A 1 91 ? -51.654 -32.582 -50.511 1.00 48.18 90 GLY A CA 1
ATOM 701 C C . GLY A 1 91 ? -53.122 -32.301 -50.250 1.00 51.99 90 GLY A C 1
ATOM 702 O O . GLY A 1 91 ? -53.519 -31.160 -50.001 1.00 51.61 90 GLY A O 1
ATOM 703 N N . SER A 1 92 ? -53.938 -33.350 -50.305 1.00 56.38 91 SER A N 1
ATOM 704 C CA . SER A 1 92 ? -55.377 -33.205 -50.087 1.00 60.70 91 SER A CA 1
ATOM 705 C C . SER A 1 92 ? -55.826 -33.781 -48.751 1.00 62.98 91 SER A C 1
ATOM 706 O O . SER A 1 92 ? -55.183 -34.681 -48.201 1.00 62.74 91 SER A O 1
ATOM 709 N N . LEU A 1 93 ? -56.928 -33.245 -48.230 1.00 66.17 92 LEU A N 1
ATOM 710 C CA . LEU A 1 93 ? -57.490 -33.695 -46.959 1.00 70.22 92 LEU A CA 1
ATOM 711 C C . LEU A 1 93 ? -58.080 -35.096 -47.099 1.00 73.74 92 LEU A C 1
ATOM 712 O O . LEU A 1 93 ? -58.792 -35.387 -48.065 1.00 73.84 92 LEU A O 1
ATOM 717 N N . GLU A 1 94 ? -57.783 -35.958 -46.129 1.00 78.09 93 GLU A N 1
ATOM 718 C CA . GLU A 1 94 ? -58.285 -37.330 -46.134 1.00 82.30 93 GLU A CA 1
ATOM 719 C C . GLU A 1 94 ? -59.793 -37.401 -45.873 1.00 85.23 93 GLU A C 1
ATOM 720 O O . GLU A 1 94 ? -60.564 -37.780 -46.761 1.00 84.97 93 GLU A O 1
ATOM 726 N N . HIS A 1 95 ? -60.205 -37.041 -44.657 1.00 88.47 94 HIS A N 1
ATOM 727 C CA . HIS A 1 95 ? -61.622 -37.058 -44.286 1.00 91.55 94 HIS A CA 1
ATOM 728 C C . HIS A 1 95 ? -62.486 -36.286 -45.284 1.00 91.69 94 HIS A C 1
ATOM 729 O O . HIS A 1 95 ? -63.417 -36.900 -45.851 1.00 91.31 94 HIS A O 1
ATOM 736 N N . LEU B 1 2 ? -21.184 -20.531 -58.557 1.00 54.41 1 LEU B N 1
ATOM 737 C CA . LEU B 1 2 ? -20.314 -21.738 -58.695 1.00 55.28 1 LEU B CA 1
ATOM 738 C C . LEU B 1 2 ? -21.212 -22.981 -58.724 1.00 55.37 1 LEU B C 1
ATOM 739 O O . LEU B 1 2 ? -21.878 -23.286 -57.732 1.00 54.09 1 LEU B O 1
ATOM 744 N N . GLN B 1 3 ? -21.222 -23.692 -59.856 1.00 55.54 2 GLN B N 1
ATOM 745 C CA . GLN B 1 3 ? -22.069 -24.881 -60.030 1.00 55.41 2 GLN B CA 1
ATOM 746 C C . GLN B 1 3 ? -21.590 -26.162 -59.363 1.00 53.86 2 GLN B C 1
ATOM 747 O O . GLN B 1 3 ? -20.414 -26.513 -59.434 1.00 55.43 2 GLN B O 1
ATOM 753 N N . PRO B 1 4 ? -22.511 -26.893 -58.721 1.00 50.89 3 PRO B N 1
ATOM 754 C CA . PRO B 1 4 ? -22.217 -28.145 -58.025 1.00 49.07 3 PRO B CA 1
ATOM 755 C C . PRO B 1 4 ? -22.248 -29.356 -58.958 1.00 47.15 3 PRO B C 1
ATOM 756 O O . PRO B 1 4 ? -22.660 -29.251 -60.109 1.00 43.51 3 PRO B O 1
ATOM 760 N N . PRO B 1 5 ? -21.810 -30.525 -58.466 1.00 47.18 4 PRO B N 1
ATOM 761 C CA . PRO B 1 5 ? -21.830 -31.719 -59.317 1.00 49.51 4 PRO B CA 1
ATOM 762 C C . PRO B 1 5 ? -23.295 -32.113 -59.430 1.00 52.41 4 PRO B C 1
ATOM 763 O O . PRO B 1 5 ? -24.144 -31.531 -58.755 1.00 54.09 4 PRO B O 1
ATOM 767 N N . PHE B 1 6 ? -23.611 -33.085 -60.271 1.00 53.95 5 PHE B N 1
ATOM 768 C CA . PHE B 1 6 ? -24.987 -33.534 -60.345 1.00 54.87 5 PHE B CA 1
ATOM 769 C C . PHE B 1 6 ? -25.026 -35.022 -60.638 1.00 55.73 5 PHE B C 1
ATOM 770 O O . PHE B 1 6 ? -23.986 -35.689 -60.646 1.00 55.54 5 PHE B O 1
ATOM 778 N N . ASN B 1 7 ? -26.227 -35.542 -60.851 1.00 56.19 6 ASN B N 1
ATOM 779 C CA . ASN B 1 7 ? -26.409 -36.954 -61.124 1.00 57.17 6 ASN B CA 1
ATOM 780 C C . ASN B 1 7 ? -25.661 -37.848 -60.137 1.00 56.31 6 ASN B C 1
ATOM 781 O O . ASN B 1 7 ? -25.101 -38.865 -60.547 1.00 57.52 6 ASN B O 1
ATOM 786 N N . ILE B 1 8 ? -25.625 -37.484 -58.853 1.00 53.66 7 ILE B N 1
ATOM 787 C CA . ILE B 1 8 ? -24.942 -38.344 -57.886 1.00 51.54 7 ILE B CA 1
ATOM 788 C C . ILE B 1 8 ? -25.634 -39.697 -57.937 1.00 51.71 7 ILE B C 1
ATOM 789 O O . ILE B 1 8 ? -26.866 -39.772 -57.892 1.00 51.82 7 ILE B O 1
ATOM 794 N N . LYS B 1 9 ? -24.845 -40.760 -58.026 1.00 49.03 8 LYS B N 1
ATOM 795 C CA . LYS B 1 9 ? -25.383 -42.109 -58.103 1.00 47.37 8 LYS B CA 1
ATOM 796 C C . LYS B 1 9 ? -24.669 -43.054 -57.148 1.00 45.80 8 LYS B C 1
ATOM 797 O O . LYS B 1 9 ? -23.438 -43.061 -57.091 1.00 46.39 8 LYS B O 1
ATOM 803 N N . VAL B 1 10 ? -25.442 -43.832 -56.392 1.00 42.42 9 VAL B N 1
ATOM 804 C CA . VAL B 1 10 ? -24.875 -44.824 -55.488 1.00 40.62 9 VAL B CA 1
ATOM 805 C C . VAL B 1 10 ? -25.188 -46.145 -56.163 1.00 41.89 9 VAL B C 1
ATOM 806 O O . VAL B 1 10 ? -26.346 -46.528 -56.325 1.00 42.93 9 VAL B O 1
ATOM 810 N N . THR B 1 11 ? -24.124 -46.832 -56.552 1.00 42.28 10 THR B N 1
ATOM 811 C CA . THR B 1 11 ? -24.197 -48.063 -57.314 1.00 40.53 10 THR B CA 1
ATOM 812 C C . THR B 1 11 ? -23.592 -49.259 -56.577 1.00 40.06 10 THR B C 1
ATOM 813 O O . THR B 1 11 ? -22.955 -49.090 -55.551 1.00 39.97 10 THR B O 1
ATOM 817 N N . ASN B 1 12 ? -23.792 -50.462 -57.107 1.00 40.58 11 ASN B N 1
ATOM 818 C CA . ASN B 1 12 ? -23.252 -51.687 -56.505 1.00 40.13 11 ASN B CA 1
ATOM 819 C C . ASN B 1 12 ? -23.344 -51.749 -54.986 1.00 39.74 11 ASN B C 1
ATOM 820 O O . ASN B 1 12 ? -22.333 -51.907 -54.289 1.00 40.36 11 ASN B O 1
ATOM 825 N N . ILE B 1 13 ? -24.556 -51.636 -54.468 1.00 37.49 12 ILE B N 1
ATOM 826 C CA . ILE B 1 13 ? -24.749 -51.681 -53.029 1.00 36.95 12 ILE B CA 1
ATOM 827 C C . ILE B 1 13 ? -24.770 -53.128 -52.539 1.00 36.61 12 ILE B C 1
ATOM 828 O O . ILE B 1 13 ? -25.459 -53.970 -53.109 1.00 36.28 12 ILE B O 1
ATOM 833 N N . THR B 1 14 ? -23.979 -53.408 -51.506 1.00 35.31 13 THR B N 1
ATOM 834 C CA . THR B 1 14 ? -23.897 -54.742 -50.911 1.00 35.57 13 THR B CA 1
ATOM 835 C C . THR B 1 14 ? -24.247 -54.607 -49.435 1.00 35.81 13 THR B C 1
ATOM 836 O O . THR B 1 14 ? -24.840 -53.608 -49.014 1.00 36.81 13 THR B O 1
ATOM 840 N N . LEU B 1 15 ? -23.866 -55.603 -48.649 1.00 34.85 14 LEU B N 1
ATOM 841 C CA . LEU B 1 15 ? -24.139 -55.585 -47.221 1.00 35.82 14 LEU B CA 1
ATOM 842 C C . LEU B 1 15 ? -23.306 -54.540 -46.500 1.00 36.63 14 LEU B C 1
ATOM 843 O O . LEU B 1 15 ? -23.773 -53.921 -45.546 1.00 38.88 14 LEU B O 1
ATOM 848 N N . THR B 1 16 ? -22.076 -54.330 -46.954 1.00 35.41 15 THR B N 1
ATOM 849 C CA . THR B 1 16 ? -21.201 -53.386 -46.270 1.00 35.41 15 THR B CA 1
ATOM 850 C C . THR B 1 16 ? -20.421 -52.400 -47.142 1.00 34.82 15 THR B C 1
ATOM 851 O O . THR B 1 16 ? -19.540 -51.698 -46.640 1.00 35.29 15 THR B O 1
ATOM 855 N N . THR B 1 17 ? -20.739 -52.339 -48.431 1.00 32.60 16 THR B N 1
ATOM 856 C CA . THR B 1 17 ? -20.029 -51.440 -49.325 1.00 31.00 16 THR B CA 1
ATOM 857 C C . THR B 1 17 ? -20.973 -50.809 -50.325 1.00 30.66 16 THR B C 1
ATOM 858 O O . THR B 1 17 ? -22.097 -51.284 -50.509 1.00 31.36 16 THR B O 1
ATOM 862 N N . ALA B 1 18 ? -20.513 -49.738 -50.966 1.00 27.18 17 ALA B N 1
ATOM 863 C CA . ALA B 1 18 ? -21.309 -49.049 -51.979 1.00 28.09 17 ALA B CA 1
ATOM 864 C C . ALA B 1 18 ? -20.388 -48.217 -52.869 1.00 28.92 17 ALA B C 1
ATOM 865 O O . ALA B 1 18 ? -19.348 -47.742 -52.411 1.00 30.25 17 ALA B O 1
ATOM 867 N N . VAL B 1 19 ? -20.749 -48.063 -54.139 1.00 28.02 18 VAL B N 1
ATOM 868 C CA . VAL B 1 19 ? -19.950 -47.276 -55.065 1.00 30.53 18 VAL B CA 1
ATOM 869 C C . VAL B 1 19 ? -20.643 -45.921 -55.299 1.00 35.03 18 VAL B C 1
ATOM 870 O O . VAL B 1 19 ? -21.836 -45.861 -55.640 1.00 34.58 18 VAL B O 1
ATOM 874 N N . VAL B 1 20 ? -19.886 -44.841 -55.123 1.00 34.74 19 VAL B N 1
ATOM 875 C CA . VAL B 1 20 ? -20.407 -43.489 -55.284 1.00 34.05 19 VAL B CA 1
ATOM 876 C C . VAL B 1 20 ? -19.769 -42.794 -56.469 1.00 34.73 19 VAL B C 1
ATOM 877 O O . VAL B 1 20 ? -18.547 -42.667 -56.530 1.00 34.37 19 VAL B O 1
ATOM 881 N N . THR B 1 21 ? -20.592 -42.327 -57.399 1.00 35.56 20 THR B N 1
ATOM 882 C CA . THR B 1 21 ? -20.081 -41.638 -58.572 1.00 38.73 20 THR B CA 1
ATOM 883 C C . THR B 1 21 ? -20.919 -40.374 -58.812 1.00 39.05 20 THR B C 1
ATOM 884 O O . THR B 1 21 ? -22.069 -40.289 -58.384 1.00 38.74 20 THR B O 1
ATOM 888 N N . TRP B 1 22 ? -20.329 -39.387 -59.482 1.00 39.45 21 TRP B N 1
ATOM 889 C CA . TRP B 1 22 ? -21.005 -38.121 -59.752 1.00 38.73 21 TRP B CA 1
ATOM 890 C C . TRP B 1 22 ? -20.411 -37.464 -60.993 1.00 39.25 21 TRP B C 1
ATOM 891 O O . TRP B 1 22 ? -19.257 -37.724 -61.325 1.00 38.89 21 TRP B O 1
ATOM 902 N N . GLN B 1 23 ? -21.200 -36.623 -61.669 1.00 40.78 22 GLN B N 1
ATOM 903 C CA . GLN B 1 23 ? -20.749 -35.903 -62.862 1.00 43.46 22 GLN B CA 1
ATOM 904 C C . GLN B 1 23 ? -20.286 -34.502 -62.467 1.00 44.29 22 GLN B C 1
ATOM 905 O O . GLN B 1 23 ? -21.074 -33.699 -61.990 1.00 44.08 22 GLN B O 1
ATOM 911 N N . PRO B 1 24 ? -18.997 -34.192 -62.656 1.00 47.39 23 PRO B N 1
ATOM 912 C CA . PRO B 1 24 ? -18.498 -32.861 -62.298 1.00 47.85 23 PRO B CA 1
ATOM 913 C C . PRO B 1 24 ? -19.261 -31.761 -63.043 1.00 50.51 23 PRO B C 1
ATOM 914 O O . PRO B 1 24 ? -19.798 -31.987 -64.132 1.00 47.45 23 PRO B O 1
ATOM 918 N N . PRO B 1 25 ? -19.306 -30.553 -62.455 1.00 52.93 24 PRO B N 1
ATOM 919 C CA . PRO B 1 25 ? -19.961 -29.338 -62.938 1.00 56.02 24 PRO B CA 1
ATOM 920 C C . PRO B 1 25 ? -19.626 -28.931 -64.359 1.00 59.22 24 PRO B C 1
ATOM 921 O O . PRO B 1 25 ? -18.688 -29.441 -64.975 1.00 59.87 24 PRO B O 1
ATOM 925 N N . ILE B 1 26 ? -20.409 -27.971 -64.841 1.00 63.67 25 ILE B N 1
ATOM 926 C CA . ILE B 1 26 ? -20.291 -27.372 -66.173 1.00 66.61 25 ILE B CA 1
ATOM 927 C C . ILE B 1 26 ? -19.044 -26.462 -66.181 1.00 67.05 25 ILE B C 1
ATOM 928 O O . ILE B 1 26 ? -18.329 -26.356 -67.187 1.00 67.01 25 ILE B O 1
ATOM 933 N N . LEU B 1 27 ? -18.798 -25.821 -65.038 1.00 66.53 26 LEU B N 1
ATOM 934 C CA . LEU B 1 27 ? -17.658 -24.927 -64.851 1.00 66.17 26 LEU B CA 1
ATOM 935 C C . LEU B 1 27 ? -16.552 -25.637 -64.076 1.00 64.43 26 LEU B C 1
ATOM 936 O O . LEU B 1 27 ? -16.828 -26.443 -63.188 1.00 64.58 26 LEU B O 1
ATOM 941 N N . PRO B 1 28 ? -15.286 -25.318 -64.383 1.00 61.69 27 PRO B N 1
ATOM 942 C CA . PRO B 1 28 ? -14.113 -25.903 -63.727 1.00 59.64 27 PRO B CA 1
ATOM 943 C C . PRO B 1 28 ? -14.144 -25.613 -62.225 1.00 58.40 27 PRO B C 1
ATOM 944 O O . PRO B 1 28 ? -14.622 -24.558 -61.809 1.00 57.57 27 PRO B O 1
ATOM 948 N N . ILE B 1 29 ? -13.640 -26.545 -61.417 1.00 57.04 28 ILE B N 1
ATOM 949 C CA . ILE B 1 29 ? -13.587 -26.357 -59.970 1.00 56.28 28 ILE B CA 1
ATOM 950 C C . ILE B 1 29 ? -12.278 -26.900 -59.386 1.00 56.72 28 ILE B C 1
ATOM 951 O O . ILE B 1 29 ? -11.851 -28.004 -59.708 1.00 56.04 28 ILE B O 1
ATOM 956 N N . GLU B 1 30 ? -11.648 -26.098 -58.530 1.00 57.30 29 GLU B N 1
ATOM 957 C CA . GLU B 1 30 ? -10.380 -26.444 -57.894 1.00 57.89 29 GLU B CA 1
ATOM 958 C C . GLU B 1 30 ? -10.463 -27.568 -56.870 1.00 57.23 29 GLU B C 1
ATOM 959 O O . GLU B 1 30 ? -9.435 -27.971 -56.322 1.00 58.64 29 GLU B O 1
ATOM 965 N N . GLY B 1 31 ? -11.665 -28.066 -56.594 1.00 54.29 30 GLY B N 1
ATOM 966 C CA . GLY B 1 31 ? -11.788 -29.123 -55.604 1.00 51.07 30 GLY B CA 1
ATOM 967 C C . GLY B 1 31 ? -13.197 -29.523 -55.215 1.00 48.91 30 GLY B C 1
ATOM 968 O O . GLY B 1 31 ? -14.164 -28.820 -55.491 1.00 49.80 30 GLY B O 1
ATOM 969 N N . ILE B 1 32 ? -13.311 -30.660 -54.542 1.00 47.85 31 ILE B N 1
ATOM 970 C CA . ILE B 1 32 ? -14.603 -31.172 -54.130 1.00 45.10 31 ILE B CA 1
ATOM 971 C C . ILE B 1 32 ? -14.560 -31.799 -52.743 1.00 44.66 31 ILE B C 1
ATOM 972 O O . ILE B 1 32 ? -13.595 -32.466 -52.400 1.00 44.93 31 ILE B O 1
ATOM 977 N N . LEU B 1 33 ? -15.604 -31.557 -51.948 1.00 42.98 32 LEU B N 1
ATOM 978 C CA . LEU B 1 33 ? -15.715 -32.101 -50.600 1.00 41.60 32 LEU B CA 1
ATOM 979 C C . LEU B 1 33 ? -16.849 -33.119 -50.568 1.00 41.04 32 LEU B C 1
ATOM 980 O O . LEU B 1 33 ? -17.981 -32.824 -50.965 1.00 42.29 32 LEU B O 1
ATOM 985 N N . VAL B 1 34 ? -16.541 -34.320 -50.096 1.00 39.30 33 VAL B N 1
ATOM 986 C CA . VAL B 1 34 ? -17.526 -35.390 -50.032 1.00 36.46 33 VAL B CA 1
ATOM 987 C C . VAL B 1 34 ? -17.759 -35.809 -48.595 1.00 36.68 33 VAL B C 1
ATOM 988 O O . VAL B 1 34 ? -16.814 -36.090 -47.863 1.00 34.99 33 VAL B O 1
ATOM 992 N N . THR B 1 35 ? -19.025 -35.855 -48.194 1.00 37.21 34 THR B N 1
ATOM 993 C CA . THR B 1 35 ? -19.357 -36.236 -46.829 1.00 38.74 34 THR B CA 1
ATOM 994 C C . THR B 1 35 ? -20.343 -37.397 -46.836 1.00 40.28 34 THR B C 1
ATOM 995 O O . THR B 1 35 ? -21.235 -37.456 -47.687 1.00 41.91 34 THR B O 1
ATOM 999 N N . PHE B 1 36 ? -20.177 -38.318 -45.893 1.00 39.88 35 PHE B N 1
ATOM 1000 C CA . PHE B 1 36 ? -21.059 -39.469 -45.799 1.00 42.19 35 PHE B CA 1
ATOM 1001 C C . PHE B 1 36 ? -21.154 -39.983 -44.371 1.00 43.93 35 PHE B C 1
ATOM 1002 O O . PHE B 1 36 ? -20.245 -39.780 -43.561 1.00 43.94 35 PHE B O 1
ATOM 1010 N N . GLY B 1 37 ? -22.269 -40.642 -44.072 1.00 45.75 36 GLY B N 1
ATOM 1011 C CA . GLY B 1 37 ? -22.497 -41.193 -42.751 1.00 48.87 36 GLY B CA 1
ATOM 1012 C C . GLY B 1 37 ? -23.958 -41.576 -42.601 1.00 52.67 36 GLY B C 1
ATOM 1013 O O . GLY B 1 37 ? -24.768 -41.300 -43.495 1.00 51.25 36 GLY B O 1
ATOM 1014 N N . ARG B 1 38 ? -24.296 -42.225 -41.488 1.00 55.71 37 ARG B N 1
ATOM 1015 C CA . ARG B 1 38 ? -25.677 -42.618 -41.229 1.00 59.39 37 ARG B CA 1
ATOM 1016 C C . ARG B 1 38 ? -26.569 -41.380 -41.316 1.00 61.14 37 ARG B C 1
ATOM 1017 O O . ARG B 1 38 ? -26.288 -40.367 -40.679 1.00 60.37 37 ARG B O 1
ATOM 1025 N N . LYS B 1 39 ? -27.638 -41.466 -42.102 1.00 63.93 38 LYS B N 1
ATOM 1026 C CA . LYS B 1 39 ? -28.552 -40.341 -42.274 1.00 67.73 38 LYS B CA 1
ATOM 1027 C C . LYS B 1 39 ? -29.073 -39.781 -40.949 1.00 71.15 38 LYS B C 1
ATOM 1028 O O . LYS B 1 39 ? -29.111 -38.562 -40.746 1.00 70.65 38 LYS B O 1
ATOM 1034 N N . ASN B 1 40 ? -29.477 -40.673 -40.051 1.00 75.04 39 ASN B N 1
ATOM 1035 C CA . ASN B 1 40 ? -29.992 -40.267 -38.745 1.00 79.51 39 ASN B CA 1
ATOM 1036 C C . ASN B 1 40 ? -28.884 -40.266 -37.686 1.00 80.46 39 ASN B C 1
ATOM 1037 O O . ASN B 1 40 ? -28.896 -41.079 -36.758 1.00 80.42 39 ASN B O 1
ATOM 1042 N N . ASP B 1 41 ? -27.934 -39.344 -37.828 1.00 81.15 40 ASP B N 1
ATOM 1043 C CA . ASP B 1 41 ? -26.818 -39.244 -36.893 1.00 81.55 40 ASP B CA 1
ATOM 1044 C C . ASP B 1 41 ? -25.855 -38.145 -37.342 1.00 82.09 40 ASP B C 1
ATOM 1045 O O . ASP B 1 41 ? -25.350 -38.167 -38.465 1.00 82.65 40 ASP B O 1
ATOM 1050 N N . PRO B 1 42 ? -25.610 -37.152 -36.477 1.00 82.19 41 PRO B N 1
ATOM 1051 C CA . PRO B 1 42 ? -24.695 -36.055 -36.815 1.00 82.07 41 PRO B CA 1
ATOM 1052 C C . PRO B 1 42 ? -23.269 -36.336 -36.319 1.00 81.73 41 PRO B C 1
ATOM 1053 O O . PRO B 1 42 ? -22.288 -35.864 -36.901 1.00 81.35 41 PRO B O 1
ATOM 1057 N N . SER B 1 43 ? -23.168 -37.101 -35.235 1.00 80.99 42 SER B N 1
ATOM 1058 C CA . SER B 1 43 ? -21.877 -37.459 -34.644 1.00 80.55 42 SER B CA 1
ATOM 1059 C C . SER B 1 43 ? -21.084 -38.338 -35.604 1.00 79.23 42 SER B C 1
ATOM 1060 O O . SER B 1 43 ? -19.874 -38.165 -35.783 1.00 78.55 42 SER B O 1
ATOM 1063 N N . ASP B 1 44 ? -21.780 -39.303 -36.195 1.00 77.33 43 ASP B N 1
ATOM 1064 C CA . ASP B 1 44 ? -21.171 -40.205 -37.155 1.00 75.30 43 ASP B CA 1
ATOM 1065 C C . ASP B 1 44 ? -21.269 -39.546 -38.519 1.00 72.88 43 ASP B C 1
ATOM 1066 O O . ASP B 1 44 ? -22.320 -39.564 -39.156 1.00 73.41 43 ASP B O 1
ATOM 1071 N N . GLU B 1 45 ? -20.164 -38.959 -38.957 1.00 69.20 44 GLU B N 1
ATOM 1072 C CA . GLU B 1 45 ? -20.122 -38.283 -40.238 1.00 65.31 44 GLU B CA 1
ATOM 1073 C C . GLU B 1 45 ? -18.673 -38.010 -40.579 1.00 61.61 44 GLU B C 1
ATOM 1074 O O . GLU B 1 45 ? -17.927 -37.485 -39.755 1.00 61.88 44 GLU B O 1
ATOM 1080 N N . THR B 1 46 ? -18.273 -38.365 -41.791 1.00 55.90 45 THR B N 1
ATOM 1081 C CA . THR B 1 46 ? -16.897 -38.157 -42.198 1.00 50.91 45 THR B CA 1
ATOM 1082 C C . THR B 1 46 ? -16.802 -37.439 -43.550 1.00 47.18 45 THR B C 1
ATOM 1083 O O . THR B 1 46 ? -17.654 -37.603 -44.423 1.00 45.44 45 THR B O 1
ATOM 1087 N N . THR B 1 47 ? -15.772 -36.614 -43.704 1.00 42.92 46 THR B N 1
ATOM 1088 C CA . THR B 1 47 ? -15.588 -35.858 -44.934 1.00 41.90 46 THR B CA 1
ATOM 1089 C C . THR B 1 47 ? -14.168 -35.946 -45.493 1.00 39.71 46 THR B C 1
ATOM 1090 O O . THR B 1 47 ? -13.201 -35.982 -44.738 1.00 40.10 46 THR B O 1
ATOM 1094 N N . VAL B 1 48 ? -14.047 -35.976 -46.818 1.00 36.65 47 VAL B N 1
ATOM 1095 C CA . VAL B 1 48 ? -12.735 -36.009 -47.457 1.00 35.59 47 VAL B CA 1
ATOM 1096 C C . VAL B 1 48 ? -12.724 -34.939 -48.534 1.00 36.14 47 VAL B C 1
ATOM 1097 O O . VAL B 1 48 ? -13.751 -34.701 -49.177 1.00 35.71 47 VAL B O 1
ATOM 1101 N N . ASP B 1 49 ? -11.582 -34.271 -48.702 1.00 36.26 48 ASP B N 1
ATOM 1102 C CA . ASP B 1 49 ? -11.435 -33.236 -49.723 1.00 39.11 48 ASP B CA 1
ATOM 1103 C C . ASP B 1 49 ? -10.666 -33.862 -50.888 1.00 39.31 48 ASP B C 1
ATOM 1104 O O . ASP B 1 49 ? -9.596 -34.447 -50.696 1.00 39.02 48 ASP B O 1
ATOM 1109 N N . LEU B 1 50 ? -11.204 -33.725 -52.096 1.00 37.83 49 LEU B N 1
ATOM 1110 C CA . LEU B 1 50 ? -10.600 -34.328 -53.272 1.00 37.32 49 LEU B CA 1
ATOM 1111 C C . LEU B 1 50 ? -10.372 -33.364 -54.410 1.00 38.09 49 LEU B C 1
ATOM 1112 O O . LEU B 1 50 ? -10.895 -32.254 -54.404 1.00 38.06 49 LEU B O 1
ATOM 1117 N N . THR B 1 51 ? -9.590 -33.805 -55.396 1.00 38.45 50 THR B N 1
ATOM 1118 C CA . THR B 1 51 ? -9.349 -33.008 -56.602 1.00 39.05 50 THR B CA 1
ATOM 1119 C C . THR B 1 51 ? -10.582 -33.256 -57.460 1.00 36.52 50 THR B C 1
ATOM 1120 O O . THR B 1 51 ? -11.118 -34.369 -57.459 1.00 35.57 50 THR B O 1
ATOM 1124 N N . SER B 1 52 ? -11.029 -32.235 -58.179 1.00 33.73 51 SER B N 1
ATOM 1125 C CA . SER B 1 52 ? -12.203 -32.383 -59.017 1.00 35.18 51 SER B CA 1
ATOM 1126 C C . SER B 1 52 ? -12.007 -33.449 -60.101 1.00 37.81 51 SER B C 1
ATOM 1127 O O . SER B 1 52 ? -12.977 -33.878 -60.723 1.00 40.24 51 SER B O 1
ATOM 1130 N N . SER B 1 53 ? -10.764 -33.875 -60.334 1.00 37.89 52 SER B N 1
ATOM 1131 C CA . SER B 1 53 ? -10.504 -34.890 -61.355 1.00 38.52 52 SER B CA 1
ATOM 1132 C C . SER B 1 53 ? -10.975 -36.285 -60.913 1.00 36.14 52 SER B C 1
ATOM 1133 O O . SER B 1 53 ? -11.075 -37.207 -61.731 1.00 36.72 52 SER B O 1
ATOM 1136 N N . ILE B 1 54 ? -11.254 -36.447 -59.626 1.00 31.86 53 ILE B N 1
ATOM 1137 C CA . ILE B 1 54 ? -11.750 -37.730 -59.138 1.00 31.48 53 ILE B CA 1
ATOM 1138 C C . ILE B 1 54 ? -13.267 -37.699 -59.213 1.00 30.93 53 ILE B C 1
ATOM 1139 O O . ILE B 1 54 ? -13.902 -36.760 -58.727 1.00 30.63 53 ILE B O 1
ATOM 1144 N N . THR B 1 55 ? -13.839 -38.730 -59.832 1.00 29.30 54 THR B N 1
ATOM 1145 C CA . THR B 1 55 ? -15.280 -38.810 -60.024 1.00 29.03 54 THR B CA 1
ATOM 1146 C C . THR B 1 55 ? -16.011 -39.990 -59.373 1.00 29.85 54 THR B C 1
ATOM 1147 O O . THR B 1 55 ? -17.239 -40.065 -59.415 1.00 30.82 54 THR B O 1
ATOM 1151 N N . SER B 1 56 ? -15.279 -40.915 -58.769 1.00 29.40 55 SER B N 1
ATOM 1152 C CA . SER B 1 56 ? -15.932 -42.047 -58.140 1.00 28.08 55 SER B CA 1
ATOM 1153 C C . SER B 1 56 ? -15.126 -42.497 -56.953 1.00 27.99 55 SER B C 1
ATOM 1154 O O . SER B 1 56 ? -13.917 -42.311 -56.893 1.00 29.36 55 SER B O 1
ATOM 1157 N N . LEU B 1 57 ? -15.814 -43.098 -55.999 1.00 29.96 56 LEU B N 1
ATOM 1158 C CA . LEU B 1 57 ? -15.175 -43.544 -54.781 1.00 29.99 56 LEU B CA 1
ATOM 1159 C C . LEU B 1 57 ? -15.970 -44.722 -54.225 1.00 30.01 56 LEU B C 1
ATOM 1160 O O . LEU B 1 57 ? -17.194 -44.774 -54.349 1.00 30.88 56 LEU B O 1
ATOM 1165 N N . THR B 1 58 ? -15.276 -45.700 -53.659 1.00 30.83 57 THR B N 1
ATOM 1166 C CA . THR B 1 58 ? -15.958 -46.865 -53.113 1.00 30.79 57 THR B CA 1
ATOM 1167 C C . THR B 1 58 ? -15.868 -46.892 -51.602 1.00 32.58 57 THR B C 1
ATOM 1168 O O . THR B 1 58 ? -14.778 -46.803 -51.040 1.00 36.09 57 THR B O 1
ATOM 1172 N N . LEU B 1 59 ? -17.020 -46.994 -50.945 1.00 33.66 58 LEU B N 1
ATOM 1173 C CA . LEU B 1 59 ? -17.086 -47.032 -49.486 1.00 34.78 58 LEU B CA 1
ATOM 1174 C C . LEU B 1 59 ? -17.155 -48.459 -48.981 1.00 34.80 58 LEU B C 1
ATOM 1175 O O . LEU B 1 59 ? -17.884 -49.279 -49.523 1.00 37.34 58 LEU B O 1
ATOM 1180 N N . THR B 1 60 ? -16.416 -48.732 -47.919 1.00 35.50 59 THR B N 1
ATOM 1181 C CA . THR B 1 60 ? -16.354 -50.054 -47.320 1.00 37.26 59 THR B CA 1
ATOM 1182 C C . THR B 1 60 ? -16.650 -49.953 -45.819 1.00 38.73 59 THR B C 1
ATOM 1183 O O . THR B 1 60 ? -16.746 -48.847 -45.279 1.00 39.72 59 THR B O 1
ATOM 1187 N N . ASN B 1 61 ? -16.827 -51.104 -45.164 1.00 39.63 60 ASN B N 1
ATOM 1188 C CA . ASN B 1 61 ? -17.061 -51.176 -43.721 1.00 40.11 60 ASN B CA 1
ATOM 1189 C C . ASN B 1 61 ? -18.365 -50.507 -43.268 1.00 39.37 60 ASN B C 1
ATOM 1190 O O . ASN B 1 61 ? -18.487 -50.047 -42.135 1.00 37.58 60 ASN B O 1
ATOM 1195 N N . LEU B 1 62 ? -19.345 -50.455 -44.156 1.00 38.96 61 LEU B N 1
ATOM 1196 C CA . LEU B 1 62 ? -20.613 -49.848 -43.800 1.00 40.45 61 LEU B CA 1
ATOM 1197 C C . LEU B 1 62 ? -21.415 -50.821 -42.942 1.00 41.33 61 LEU B C 1
ATOM 1198 O O . LEU B 1 62 ? -21.076 -52.001 -42.852 1.00 43.05 61 LEU B O 1
ATOM 1203 N N . GLU B 1 63 ? -22.461 -50.328 -42.293 1.00 42.46 62 GLU B N 1
ATOM 1204 C CA . GLU B 1 63 ? -23.280 -51.196 -41.464 1.00 45.61 62 GLU B CA 1
ATOM 1205 C C . GLU B 1 63 ? -24.386 -51.745 -42.342 1.00 44.85 62 GLU B C 1
ATOM 1206 O O . GLU B 1 63 ? -24.942 -51.031 -43.170 1.00 43.42 62 GLU B O 1
ATOM 1212 N N . PRO B 1 64 ? -24.715 -53.030 -42.173 1.00 44.94 63 PRO B N 1
ATOM 1213 C CA . PRO B 1 64 ? -25.757 -53.703 -42.948 1.00 45.23 63 PRO B CA 1
ATOM 1214 C C . PRO B 1 64 ? -27.136 -53.067 -42.775 1.00 45.11 63 PRO B C 1
ATOM 1215 O O . PRO B 1 64 ? -27.439 -52.471 -41.743 1.00 42.36 63 PRO B O 1
ATOM 1219 N N . ASN B 1 65 ? -27.959 -53.194 -43.805 1.00 46.66 64 ASN B N 1
ATOM 1220 C CA . ASN B 1 65 ? -29.313 -52.667 -43.777 1.00 50.14 64 ASN B CA 1
ATOM 1221 C C . ASN B 1 65 ? -29.384 -51.325 -43.055 1.00 50.04 64 ASN B C 1
ATOM 1222 O O . ASN B 1 65 ? -30.184 -51.153 -42.138 1.00 49.43 64 ASN B O 1
ATOM 1227 N N . THR B 1 66 ? -28.539 -50.382 -43.462 1.00 50.77 65 THR B N 1
ATOM 1228 C CA . THR B 1 66 ? -28.515 -49.054 -42.848 1.00 49.78 65 THR B CA 1
ATOM 1229 C C . THR B 1 66 ? -28.592 -47.978 -43.921 1.00 48.65 65 THR B C 1
ATOM 1230 O O . THR B 1 66 ? -28.043 -48.139 -45.006 1.00 49.32 65 THR B O 1
ATOM 1234 N N . THR B 1 67 ? -29.287 -46.888 -43.617 1.00 47.16 66 THR B N 1
ATOM 1235 C CA . THR B 1 67 ? -29.434 -45.790 -44.560 1.00 46.29 66 THR B CA 1
ATOM 1236 C C . THR B 1 67 ? -28.373 -44.719 -44.358 1.00 46.11 66 THR B C 1
ATOM 1237 O O . THR B 1 67 ? -28.165 -44.207 -43.256 1.00 47.50 66 THR B O 1
ATOM 1241 N N . TYR B 1 68 ? -27.713 -44.381 -45.451 1.00 45.22 67 TYR B N 1
ATOM 1242 C CA . TYR B 1 68 ? -26.639 -43.407 -45.439 1.00 44.14 67 TYR B CA 1
ATOM 1243 C C . TYR B 1 68 ? -26.942 -42.220 -46.328 1.00 44.15 67 TYR B C 1
ATOM 1244 O O . TYR B 1 68 ? -27.698 -42.331 -47.292 1.00 43.08 67 TYR B O 1
ATOM 1253 N N . GLU B 1 69 ? -26.340 -41.080 -46.002 1.00 45.14 68 GLU B N 1
ATOM 1254 C CA . GLU B 1 69 ? -26.516 -39.883 -46.812 1.00 45.78 68 GLU B CA 1
ATOM 1255 C C . GLU B 1 69 ? -25.149 -39.418 -47.280 1.00 44.81 68 GLU B C 1
ATOM 1256 O O . GLU B 1 69 ? -24.174 -39.488 -46.540 1.00 45.18 68 GLU B O 1
ATOM 1262 N N . ILE B 1 70 ? -25.086 -38.948 -48.515 1.00 43.65 69 ILE B N 1
ATOM 1263 C CA . ILE B 1 70 ? -23.845 -38.476 -49.083 1.00 43.42 69 ILE B CA 1
ATOM 1264 C C . ILE B 1 70 ? -24.060 -37.074 -49.602 1.00 44.12 69 ILE B C 1
ATOM 1265 O O . ILE B 1 70 ? -24.997 -36.834 -50.365 1.00 44.00 69 ILE B O 1
ATOM 1270 N N . ARG B 1 71 ? -23.192 -36.160 -49.179 1.00 44.64 70 ARG B N 1
ATOM 1271 C CA . ARG B 1 71 ? -23.249 -34.765 -49.602 1.00 46.83 70 ARG B CA 1
ATOM 1272 C C . ARG B 1 71 ? -21.951 -34.428 -50.320 1.00 44.96 70 ARG B C 1
ATOM 1273 O O . ARG B 1 71 ? -20.877 -34.885 -49.921 1.00 44.31 70 ARG B O 1
ATOM 1281 N N . ILE B 1 72 ? -22.053 -33.638 -51.384 1.00 42.62 71 ILE B N 1
ATOM 1282 C CA . ILE B 1 72 ? -20.878 -33.235 -52.138 1.00 41.42 71 ILE B CA 1
ATOM 1283 C C . ILE B 1 72 ? -20.967 -31.754 -52.428 1.00 39.95 71 ILE B C 1
ATOM 1284 O O . ILE B 1 72 ? -22.013 -31.260 -52.823 1.00 38.51 71 ILE B O 1
ATOM 1289 N N . VAL B 1 73 ? -19.859 -31.053 -52.227 1.00 40.71 72 VAL B N 1
ATOM 1290 C CA . VAL B 1 73 ? -19.803 -29.619 -52.471 1.00 42.03 72 VAL B CA 1
ATOM 1291 C C . VAL B 1 73 ? -18.536 -29.237 -53.246 1.00 44.27 72 VAL B C 1
ATOM 1292 O O . VAL B 1 73 ? -17.442 -29.720 -52.953 1.00 43.76 72 VAL B O 1
ATOM 1296 N N . ALA B 1 74 ? -18.691 -28.362 -54.230 1.00 46.69 73 ALA B N 1
ATOM 1297 C CA . ALA B 1 74 ? -17.569 -27.911 -55.042 1.00 51.15 73 ALA B CA 1
ATOM 1298 C C . ALA B 1 74 ? -16.955 -26.645 -54.444 1.00 54.58 73 ALA B C 1
ATOM 1299 O O . ALA B 1 74 ? -17.649 -25.865 -53.782 1.00 54.44 73 ALA B O 1
ATOM 1301 N N . ARG B 1 75 ? -15.657 -26.439 -54.667 1.00 57.73 74 ARG B N 1
ATOM 1302 C CA . ARG B 1 75 ? -14.998 -25.240 -54.146 1.00 61.69 74 ARG B CA 1
ATOM 1303 C C . ARG B 1 75 ? -13.881 -24.695 -55.017 1.00 63.51 74 ARG B C 1
ATOM 1304 O O . ARG B 1 75 ? -13.313 -25.388 -55.857 1.00 62.94 74 ARG B O 1
ATOM 1312 N N . ASN B 1 76 ? -13.584 -23.426 -54.786 1.00 66.90 75 ASN B N 1
ATOM 1313 C CA . ASN B 1 76 ? -12.526 -22.711 -55.474 1.00 69.76 75 ASN B CA 1
ATOM 1314 C C . ASN B 1 76 ? -11.801 -21.926 -54.381 1.00 71.48 75 ASN B C 1
ATOM 1315 O O . ASN B 1 76 ? -11.668 -20.702 -54.448 1.00 72.06 75 ASN B O 1
ATOM 1320 N N . GLY B 1 77 ? -11.359 -22.657 -53.359 1.00 72.53 76 GLY B N 1
ATOM 1321 C CA . GLY B 1 77 ? -10.659 -22.048 -52.243 1.00 73.18 76 GLY B CA 1
ATOM 1322 C C . GLY B 1 77 ? -11.575 -21.310 -51.281 1.00 73.52 76 GLY B C 1
ATOM 1323 O O . GLY B 1 77 ? -11.737 -21.715 -50.128 1.00 73.90 76 GLY B O 1
ATOM 1324 N N . GLN B 1 78 ? -12.182 -20.225 -51.753 1.00 73.30 77 GLN B N 1
ATOM 1325 C CA . GLN B 1 78 ? -13.068 -19.425 -50.911 1.00 72.03 77 GLN B CA 1
ATOM 1326 C C . GLN B 1 78 ? -14.545 -19.607 -51.215 1.00 69.61 77 GLN B C 1
ATOM 1327 O O . GLN B 1 78 ? -15.385 -19.527 -50.314 1.00 69.97 77 GLN B O 1
ATOM 1333 N N . GLN B 1 79 ? -14.866 -19.849 -52.479 1.00 66.10 78 GLN B N 1
ATOM 1334 C CA . GLN B 1 79 ? -16.256 -20.026 -52.862 1.00 63.15 78 GLN B CA 1
ATOM 1335 C C . GLN B 1 79 ? -16.691 -21.481 -52.928 1.00 59.97 78 GLN B C 1
ATOM 1336 O O . GLN B 1 79 ? -15.986 -22.332 -53.463 1.00 60.81 78 GLN B O 1
ATOM 1342 N N . TYR B 1 80 ? -17.854 -21.765 -52.363 1.00 55.37 79 TYR B N 1
ATOM 1343 C CA . TYR B 1 80 ? -18.384 -23.111 -52.393 1.00 51.74 79 TYR B CA 1
ATOM 1344 C C . TYR B 1 80 ? -19.698 -23.040 -53.124 1.00 50.95 79 TYR B C 1
ATOM 1345 O O . TYR B 1 80 ? -20.201 -21.963 -53.421 1.00 53.14 79 TYR B O 1
ATOM 1354 N N . SER B 1 81 ? -20.255 -24.201 -53.404 1.00 48.66 80 SER B N 1
ATOM 1355 C CA . SER B 1 81 ? -21.506 -24.296 -54.108 1.00 44.90 80 SER B CA 1
ATOM 1356 C C . SER B 1 81 ? -22.484 -24.949 -53.166 1.00 43.35 80 SER B C 1
ATOM 1357 O O . SER B 1 81 ? -22.081 -25.564 -52.178 1.00 41.97 80 SER B O 1
ATOM 1360 N N . PRO B 1 82 ? -23.789 -24.793 -53.433 1.00 40.95 81 PRO B N 1
ATOM 1361 C CA . PRO B 1 82 ? -24.731 -25.452 -52.532 1.00 41.26 81 PRO B CA 1
ATOM 1362 C C . PRO B 1 82 ? -24.432 -26.956 -52.671 1.00 41.47 81 PRO B C 1
ATOM 1363 O O . PRO B 1 82 ? -23.814 -27.382 -53.639 1.00 38.58 81 PRO B O 1
ATOM 1367 N N . PRO B 1 83 ? -24.850 -27.772 -51.700 1.00 42.49 82 PRO B N 1
ATOM 1368 C CA . PRO B 1 83 ? -24.577 -29.207 -51.791 1.00 43.86 82 PRO B CA 1
ATOM 1369 C C . PRO B 1 83 ? -25.478 -29.972 -52.739 1.00 45.18 82 PRO B C 1
ATOM 1370 O O . PRO B 1 83 ? -26.501 -29.468 -53.190 1.00 45.52 82 PRO B O 1
ATOM 1374 N N . VAL B 1 84 ? -25.066 -31.197 -53.045 1.00 46.83 83 VAL B N 1
ATOM 1375 C CA . VAL B 1 84 ? -25.837 -32.097 -53.890 1.00 47.63 83 VAL B CA 1
ATOM 1376 C C . VAL B 1 84 ? -25.924 -33.313 -53.002 1.00 47.46 83 VAL B C 1
ATOM 1377 O O . VAL B 1 84 ? -24.913 -33.754 -52.453 1.00 48.22 83 VAL B O 1
ATOM 1381 N N . SER B 1 85 ? -27.123 -33.857 -52.855 1.00 47.73 84 SER B N 1
ATOM 1382 C CA . SER B 1 85 ? -27.308 -34.981 -51.957 1.00 47.94 84 SER B CA 1
ATOM 1383 C C . SER B 1 85 ? -28.026 -36.195 -52.531 1.00 46.79 84 SER B C 1
ATOM 1384 O O . SER B 1 85 ? -28.763 -36.111 -53.521 1.00 47.88 84 SER B O 1
ATOM 1387 N N . THR B 1 86 ? -27.775 -37.333 -51.898 1.00 43.88 85 THR B N 1
ATOM 1388 C CA . THR B 1 86 ? -28.405 -38.585 -52.261 1.00 42.05 85 THR B CA 1
ATOM 1389 C C . THR B 1 86 ? -28.353 -39.453 -51.016 1.00 42.41 85 THR B C 1
ATOM 1390 O O . THR B 1 86 ? -27.513 -39.250 -50.142 1.00 41.85 85 THR B O 1
ATOM 1394 N N . THR B 1 87 ? -29.260 -40.412 -50.921 1.00 42.87 86 THR B N 1
ATOM 1395 C CA . THR B 1 87 ? -29.283 -41.292 -49.769 1.00 43.15 86 THR B CA 1
ATOM 1396 C C . THR B 1 87 ? -29.456 -42.701 -50.296 1.00 42.67 86 THR B C 1
ATOM 1397 O O . THR B 1 87 ? -30.021 -42.899 -51.365 1.00 42.70 86 THR B O 1
ATOM 1401 N N . PHE B 1 88 ? -28.958 -43.682 -49.557 1.00 42.86 87 PHE B N 1
ATOM 1402 C CA . PHE B 1 88 ? -29.076 -45.067 -49.986 1.00 42.07 87 PHE B CA 1
ATOM 1403 C C . PHE B 1 88 ? -29.107 -45.978 -48.768 1.00 41.11 87 PHE B C 1
ATOM 1404 O O . PHE B 1 88 ? -28.836 -45.544 -47.661 1.00 40.82 87 PHE B O 1
ATOM 1412 N N . THR B 1 89 ? -29.448 -47.241 -48.984 1.00 43.36 88 THR B N 1
ATOM 1413 C CA . THR B 1 89 ? -29.519 -48.222 -47.905 1.00 42.98 88 THR B CA 1
ATOM 1414 C C . THR B 1 89 ? -28.709 -49.465 -48.286 1.00 43.02 88 THR B C 1
ATOM 1415 O O . THR B 1 89 ? -28.730 -49.905 -49.434 1.00 42.36 88 THR B O 1
ATOM 1419 N N . THR B 1 90 ? -27.984 -50.021 -47.326 1.00 43.97 89 THR B N 1
ATOM 1420 C CA . THR B 1 90 ? -27.181 -51.210 -47.584 1.00 47.03 89 THR B CA 1
ATOM 1421 C C . THR B 1 90 ? -28.024 -52.478 -47.466 1.00 48.56 89 THR B C 1
ATOM 1422 O O . THR B 1 90 ? -29.084 -52.467 -46.837 1.00 48.56 89 THR B O 1
ATOM 1426 N N . GLY B 1 91 ? -27.552 -53.557 -48.090 1.00 49.79 90 GLY B N 1
ATOM 1427 C CA . GLY B 1 91 ? -28.253 -54.829 -48.049 1.00 51.55 90 GLY B CA 1
ATOM 1428 C C . GLY B 1 91 ? -28.487 -55.308 -46.627 1.00 54.23 90 GLY B C 1
ATOM 1429 O O . GLY B 1 91 ? -27.874 -54.792 -45.691 1.00 52.86 90 GLY B O 1
ATOM 1430 N N . SER B 1 92 ? -29.349 -56.314 -46.466 1.00 57.09 91 SER B N 1
ATOM 1431 C CA . SER B 1 92 ? -29.690 -56.825 -45.139 1.00 59.47 91 SER B CA 1
ATOM 1432 C C . SER B 1 92 ? -29.552 -58.332 -44.905 1.00 61.22 91 SER B C 1
ATOM 1433 O O . SER B 1 92 ? -28.933 -58.759 -43.917 1.00 60.52 91 SER B O 1
ATOM 1436 N N . LEU B 1 93 ? -30.167 -59.112 -45.797 1.00 62.40 92 LEU B N 1
ATOM 1437 C CA . LEU B 1 93 ? -30.200 -60.582 -45.742 1.00 65.33 92 LEU B CA 1
ATOM 1438 C C . LEU B 1 93 ? -31.551 -61.120 -45.275 1.00 67.51 92 LEU B C 1
ATOM 1439 O O . LEU B 1 93 ? -32.478 -60.310 -45.020 1.00 69.25 92 LEU B O 1
ATOM 1444 N N . MET C 1 1 ? -60.732 -25.044 -43.888 1.00 52.10 0 MET C N 1
ATOM 1445 C CA . MET C 1 1 ? -60.268 -25.883 -42.744 1.00 51.91 0 MET C CA 1
ATOM 1446 C C . MET C 1 1 ? -59.318 -25.102 -41.850 1.00 49.69 0 MET C C 1
ATOM 1447 O O . MET C 1 1 ? -58.612 -24.212 -42.317 1.00 51.15 0 MET C O 1
ATOM 1452 N N . LEU C 1 2 ? -59.308 -25.429 -40.563 1.00 45.89 1 LEU C N 1
ATOM 1453 C CA . LEU C 1 2 ? -58.414 -24.758 -39.633 1.00 42.59 1 LEU C CA 1
ATOM 1454 C C . LEU C 1 2 ? -56.981 -25.183 -39.967 1.00 40.00 1 LEU C C 1
ATOM 1455 O O . LEU C 1 2 ? -56.730 -26.360 -40.242 1.00 36.32 1 LEU C O 1
ATOM 1460 N N . GLN C 1 3 ? -56.056 -24.226 -39.964 1.00 37.94 2 GLN C N 1
ATOM 1461 C CA . GLN C 1 3 ? -54.651 -24.521 -40.244 1.00 37.16 2 GLN C CA 1
ATOM 1462 C C . GLN C 1 3 ? -54.068 -25.438 -39.157 1.00 37.16 2 GLN C C 1
ATOM 1463 O O . GLN C 1 3 ? -54.248 -25.200 -37.957 1.00 37.45 2 GLN C O 1
ATOM 1469 N N . PRO C 1 4 ? -53.348 -26.496 -39.567 1.00 34.88 3 PRO C N 1
ATOM 1470 C CA . PRO C 1 4 ? -52.764 -27.432 -38.614 1.00 33.99 3 PRO C CA 1
ATOM 1471 C C . PRO C 1 4 ? -51.373 -27.089 -38.109 1.00 34.39 3 PRO C C 1
ATOM 1472 O O . PRO C 1 4 ? -50.744 -26.119 -38.551 1.00 35.51 3 PRO C O 1
ATOM 1476 N N . PRO C 1 5 ? -50.896 -27.868 -37.130 1.00 33.86 4 PRO C N 1
ATOM 1477 C CA . PRO C 1 5 ? -49.558 -27.675 -36.566 1.00 32.78 4 PRO C CA 1
ATOM 1478 C C . PRO C 1 5 ? -48.696 -28.316 -37.652 1.00 32.21 4 PRO C C 1
ATOM 1479 O O . PRO C 1 5 ? -49.201 -29.124 -38.429 1.00 33.79 4 PRO C O 1
ATOM 1483 N N . PHE C 1 6 ? -47.421 -27.969 -37.734 1.00 31.77 5 PHE C N 1
ATOM 1484 C CA . PHE C 1 6 ? -46.574 -28.574 -38.754 1.00 31.64 5 PHE C CA 1
ATOM 1485 C C . PHE C 1 6 ? -45.144 -28.777 -38.246 1.00 32.47 5 PHE C C 1
ATOM 1486 O O . PHE C 1 6 ? -44.795 -28.352 -37.143 1.00 32.23 5 PHE C O 1
ATOM 1494 N N . ASN C 1 7 ? -44.332 -29.434 -39.064 1.00 33.09 6 ASN C N 1
ATOM 1495 C CA . ASN C 1 7 ? -42.951 -29.737 -38.733 1.00 35.98 6 ASN C CA 1
ATOM 1496 C C . ASN C 1 7 ? -42.838 -30.429 -37.376 1.00 34.63 6 ASN C C 1
ATOM 1497 O O . ASN C 1 7 ? -42.098 -29.973 -36.513 1.00 34.49 6 ASN C O 1
ATOM 1502 N N . ILE C 1 8 ? -43.577 -31.521 -37.186 1.00 34.93 7 ILE C N 1
ATOM 1503 C CA . ILE C 1 8 ? -43.524 -32.265 -35.924 1.00 35.86 7 ILE C CA 1
ATOM 1504 C C . ILE C 1 8 ? -42.171 -32.990 -35.876 1.00 37.66 7 ILE C C 1
ATOM 1505 O O . ILE C 1 8 ? -41.680 -33.458 -36.905 1.00 37.78 7 ILE C O 1
ATOM 1510 N N . LYS C 1 9 ? -41.563 -33.062 -34.695 1.00 39.08 8 LYS C N 1
ATOM 1511 C CA . LYS C 1 9 ? -40.258 -33.707 -34.541 1.00 40.60 8 LYS C CA 1
ATOM 1512 C C . LYS C 1 9 ? -40.162 -34.479 -33.246 1.00 40.11 8 LYS C C 1
ATOM 1513 O O . LYS C 1 9 ? -40.481 -33.944 -32.189 1.00 42.50 8 LYS C O 1
ATOM 1519 N N . VAL C 1 10 ? -39.721 -35.730 -33.318 1.00 38.04 9 VAL C N 1
ATOM 1520 C CA . VAL C 1 10 ? -39.541 -36.520 -32.111 1.00 37.85 9 VAL C CA 1
ATOM 1521 C C . VAL C 1 10 ? -38.036 -36.676 -31.935 1.00 39.22 9 VAL C C 1
ATOM 1522 O O . VAL C 1 10 ? -37.355 -37.298 -32.746 1.00 39.53 9 VAL C O 1
ATOM 1526 N N . THR C 1 11 ? -37.526 -36.118 -30.854 1.00 39.49 10 THR C N 1
ATOM 1527 C CA . THR C 1 11 ? -36.102 -36.115 -30.613 1.00 40.72 10 THR C CA 1
ATOM 1528 C C . THR C 1 11 ? -35.691 -36.748 -29.269 1.00 40.26 10 THR C C 1
ATOM 1529 O O . THR C 1 11 ? -36.543 -37.039 -28.425 1.00 38.93 10 THR C O 1
ATOM 1533 N N . ASN C 1 12 ? -34.387 -36.969 -29.087 1.00 39.22 11 ASN C N 1
ATOM 1534 C CA . ASN C 1 12 ? -33.845 -37.547 -27.848 1.00 40.70 11 ASN C CA 1
ATOM 1535 C C . ASN C 1 12 ? -34.546 -38.827 -27.425 1.00 39.62 11 ASN C C 1
ATOM 1536 O O . ASN C 1 12 ? -34.914 -38.986 -26.264 1.00 39.24 11 ASN C O 1
ATOM 1541 N N . ILE C 1 13 ? -34.731 -39.732 -28.375 1.00 39.37 12 ILE C N 1
ATOM 1542 C CA . ILE C 1 13 ? -35.392 -41.003 -28.110 1.00 39.54 12 ILE C CA 1
ATOM 1543 C C . ILE C 1 13 ? -34.497 -41.964 -27.326 1.00 40.39 12 ILE C C 1
ATOM 1544 O O . ILE C 1 13 ? -33.406 -42.310 -27.763 1.00 38.34 12 ILE C O 1
ATOM 1549 N N . THR C 1 14 ? -34.973 -42.373 -26.156 1.00 41.51 13 THR C N 1
ATOM 1550 C CA . THR C 1 14 ? -34.248 -43.294 -25.298 1.00 43.05 13 THR C CA 1
ATOM 1551 C C . THR C 1 14 ? -35.035 -44.599 -25.195 1.00 43.28 13 THR C C 1
ATOM 1552 O O . THR C 1 14 ? -35.950 -44.857 -25.982 1.00 44.24 13 THR C O 1
ATOM 1556 N N . LEU C 1 15 ? -34.684 -45.414 -24.212 1.00 41.63 14 LEU C N 1
ATOM 1557 C CA . LEU C 1 15 ? -35.362 -46.675 -24.012 1.00 42.55 14 LEU C CA 1
ATOM 1558 C C . LEU C 1 15 ? -36.806 -46.462 -23.604 1.00 43.26 14 LEU C C 1
ATOM 1559 O O . LEU C 1 15 ? -37.690 -47.197 -24.034 1.00 45.69 14 LEU C O 1
ATOM 1564 N N . THR C 1 16 ? -37.062 -45.447 -22.788 1.00 42.43 15 THR C N 1
ATOM 1565 C CA . THR C 1 16 ? -38.421 -45.228 -22.315 1.00 42.58 15 THR C CA 1
ATOM 1566 C C . THR C 1 16 ? -38.969 -43.813 -22.422 1.00 42.70 15 THR C C 1
ATOM 1567 O O . THR C 1 16 ? -40.032 -43.534 -21.870 1.00 43.26 15 THR C O 1
ATOM 1571 N N . THR C 1 17 ? -38.264 -42.920 -23.113 1.00 42.49 16 THR C N 1
ATOM 1572 C CA . THR C 1 17 ? -38.731 -41.540 -23.227 1.00 41.69 16 THR C CA 1
ATOM 1573 C C . THR C 1 17 ? -38.511 -40.939 -24.608 1.00 42.11 16 THR C C 1
ATOM 1574 O O . THR C 1 17 ? -37.761 -41.480 -25.427 1.00 43.10 16 THR C O 1
ATOM 1578 N N . ALA C 1 18 ? -39.175 -39.811 -24.857 1.00 40.01 17 ALA C N 1
ATOM 1579 C CA . ALA C 1 18 ? -39.040 -39.106 -26.123 1.00 37.29 17 ALA C CA 1
ATOM 1580 C C . ALA C 1 18 ? -39.454 -37.638 -25.963 1.00 37.26 17 ALA C C 1
ATOM 1581 O O . ALA C 1 18 ? -40.274 -37.301 -25.104 1.00 35.82 17 ALA C O 1
ATOM 1583 N N . VAL C 1 19 ? -38.852 -36.772 -26.777 1.00 35.73 18 VAL C N 1
ATOM 1584 C CA . VAL C 1 19 ? -39.138 -35.349 -26.767 1.00 34.10 18 VAL C CA 1
ATOM 1585 C C . VAL C 1 19 ? -39.876 -35.000 -28.064 1.00 35.51 18 VAL C C 1
ATOM 1586 O O . VAL C 1 19 ? -39.370 -35.229 -29.166 1.00 35.12 18 VAL C O 1
ATOM 1590 N N . VAL C 1 20 ? -41.087 -34.469 -27.918 1.00 33.53 19 VAL C N 1
ATOM 1591 C CA . VAL C 1 20 ? -41.917 -34.103 -29.063 1.00 32.04 19 VAL C CA 1
ATOM 1592 C C . VAL C 1 20 ? -42.015 -32.600 -29.139 1.00 30.75 19 VAL C C 1
ATOM 1593 O O . VAL C 1 20 ? -42.291 -31.947 -28.141 1.00 30.96 19 VAL C O 1
ATOM 1597 N N . THR C 1 21 ? -41.783 -32.057 -30.323 1.00 28.49 20 THR C N 1
ATOM 1598 C CA . THR C 1 21 ? -41.875 -30.623 -30.527 1.00 30.60 20 THR C CA 1
ATOM 1599 C C . THR C 1 21 ? -42.600 -30.416 -31.848 1.00 29.12 20 THR C C 1
ATOM 1600 O O . THR C 1 21 ? -42.564 -31.293 -32.716 1.00 27.49 20 THR C O 1
ATOM 1604 N N . TRP C 1 22 ? -43.233 -29.257 -32.010 1.00 26.85 21 TRP C N 1
ATOM 1605 C CA . TRP C 1 22 ? -43.960 -28.964 -33.241 1.00 27.67 21 TRP C CA 1
ATOM 1606 C C . TRP C 1 22 ? -44.108 -27.461 -33.365 1.00 29.51 21 TRP C C 1
ATOM 1607 O O . TRP C 1 22 ? -43.750 -26.722 -32.452 1.00 28.65 21 TRP C O 1
ATOM 1618 N N . GLN C 1 23 ? -44.641 -27.007 -34.494 1.00 30.42 22 GLN C N 1
ATOM 1619 C CA . GLN C 1 23 ? -44.850 -25.586 -34.701 1.00 31.27 22 GLN C CA 1
ATOM 1620 C C . GLN C 1 23 ? -46.341 -25.299 -34.808 1.00 31.81 22 GLN C C 1
ATOM 1621 O O . GLN C 1 23 ? -47.045 -25.901 -35.618 1.00 32.59 22 GLN C O 1
ATOM 1627 N N . PRO C 1 24 ? -46.851 -24.383 -33.975 1.00 32.75 23 PRO C N 1
ATOM 1628 C CA . PRO C 1 24 ? -48.288 -24.096 -34.079 1.00 32.86 23 PRO C CA 1
ATOM 1629 C C . PRO C 1 24 ? -48.575 -23.302 -35.360 1.00 33.58 23 PRO C C 1
ATOM 1630 O O . PRO C 1 24 ? -47.648 -22.766 -35.983 1.00 30.40 23 PRO C O 1
ATOM 1634 N N . PRO C 1 25 ? -49.862 -23.215 -35.762 1.00 35.65 24 PRO C N 1
ATOM 1635 C CA . PRO C 1 25 ? -50.281 -22.487 -36.967 1.00 36.98 24 PRO C CA 1
ATOM 1636 C C . PRO C 1 25 ? -49.980 -20.993 -36.859 1.00 39.09 24 PRO C C 1
ATOM 1637 O O . PRO C 1 25 ? -49.648 -20.490 -35.784 1.00 37.72 24 PRO C O 1
ATOM 1641 N N . ILE C 1 26 ? -50.101 -20.291 -37.981 1.00 43.10 25 ILE C N 1
ATOM 1642 C CA . ILE C 1 26 ? -49.846 -18.855 -38.025 1.00 47.19 25 ILE C CA 1
ATOM 1643 C C . ILE C 1 26 ? -50.976 -18.090 -37.321 1.00 47.44 25 ILE C C 1
ATOM 1644 O O . ILE C 1 26 ? -50.742 -17.081 -36.650 1.00 44.92 25 ILE C O 1
ATOM 1649 N N . LEU C 1 27 ? -52.196 -18.593 -37.464 1.00 47.64 26 LEU C N 1
ATOM 1650 C CA . LEU C 1 27 ? -53.364 -17.973 -36.852 1.00 49.01 26 LEU C CA 1
ATOM 1651 C C . LEU C 1 27 ? -53.572 -18.313 -35.367 1.00 47.75 26 LEU C C 1
ATOM 1652 O O . LEU C 1 27 ? -53.176 -19.381 -34.890 1.00 46.84 26 LEU C O 1
ATOM 1657 N N . PRO C 1 28 ? -54.174 -17.382 -34.610 1.00 46.37 27 PRO C N 1
ATOM 1658 C CA . PRO C 1 28 ? -54.426 -17.629 -33.188 1.00 45.45 27 PRO C CA 1
ATOM 1659 C C . PRO C 1 28 ? -55.349 -18.841 -33.081 1.00 44.73 27 PRO C C 1
ATOM 1660 O O . PRO C 1 28 ? -56.267 -19.006 -33.889 1.00 43.37 27 PRO C O 1
ATOM 1664 N N . ILE C 1 29 ? -55.091 -19.696 -32.101 1.00 42.93 28 ILE C N 1
ATOM 1665 C CA . ILE C 1 29 ? -55.911 -20.878 -31.894 1.00 42.02 28 ILE C CA 1
ATOM 1666 C C . ILE C 1 29 ? -56.079 -21.011 -30.386 1.00 44.03 28 ILE C C 1
ATOM 1667 O O . ILE C 1 29 ? -55.276 -20.470 -29.623 1.00 44.71 28 ILE C O 1
ATOM 1672 N N . GLU C 1 30 ? -57.117 -21.713 -29.945 1.00 45.01 29 GLU C N 1
ATOM 1673 C CA . GLU C 1 30 ? -57.361 -21.828 -28.509 1.00 45.68 29 GLU C CA 1
ATOM 1674 C C . GLU C 1 30 ? -56.756 -23.043 -27.851 1.00 44.09 29 GLU C C 1
ATOM 1675 O O . GLU C 1 30 ? -56.702 -23.123 -26.629 1.00 44.91 29 GLU C O 1
ATOM 1681 N N . GLY C 1 31 ? -56.298 -23.993 -28.651 1.00 42.16 30 GLY C N 1
ATOM 1682 C CA . GLY C 1 31 ? -55.714 -25.175 -28.067 1.00 38.07 30 GLY C CA 1
ATOM 1683 C C . GLY C 1 31 ? -55.007 -26.104 -29.027 1.00 37.12 30 GLY C C 1
ATOM 1684 O O . GLY C 1 31 ? -55.127 -25.998 -30.246 1.00 33.45 30 GLY C O 1
ATOM 1685 N N . ILE C 1 32 ? -54.252 -27.019 -28.432 1.00 37.41 31 ILE C N 1
ATOM 1686 C CA . ILE C 1 32 ? -53.494 -28.032 -29.137 1.00 38.17 31 ILE C CA 1
ATOM 1687 C C . ILE C 1 32 ? -53.841 -29.342 -28.452 1.00 39.07 31 ILE C C 1
ATOM 1688 O O . ILE C 1 32 ? -53.946 -29.395 -27.226 1.00 40.59 31 ILE C O 1
ATOM 1693 N N . LEU C 1 33 ? -54.028 -30.392 -29.240 1.00 38.84 32 LEU C N 1
ATOM 1694 C CA . LEU C 1 33 ? -54.332 -31.701 -28.693 1.00 37.54 32 LEU C CA 1
ATOM 1695 C C . LEU C 1 33 ? -53.276 -32.664 -29.196 1.00 36.21 32 LEU C C 1
ATOM 1696 O O . LEU C 1 33 ? -53.146 -32.885 -30.399 1.00 34.77 32 LEU C O 1
ATOM 1701 N N . VAL C 1 34 ? -52.519 -33.230 -28.265 1.00 35.64 33 VAL C N 1
ATOM 1702 C CA . VAL C 1 34 ? -51.459 -34.177 -28.588 1.00 35.45 33 VAL C CA 1
ATOM 1703 C C . VAL C 1 34 ? -51.912 -35.582 -28.201 1.00 36.55 33 VAL C C 1
ATOM 1704 O O . VAL C 1 34 ? -52.225 -35.847 -27.036 1.00 36.19 33 VAL C O 1
ATOM 1708 N N . THR C 1 35 ? -51.958 -36.472 -29.185 1.00 38.17 34 THR C N 1
ATOM 1709 C CA . THR C 1 35 ? -52.373 -37.848 -28.956 1.00 41.03 34 THR C CA 1
ATOM 1710 C C . THR C 1 35 ? -51.258 -38.832 -29.293 1.00 43.69 34 THR C C 1
ATOM 1711 O O . THR C 1 35 ? -50.677 -38.788 -30.380 1.00 43.47 34 THR C O 1
ATOM 1715 N N . PHE C 1 36 ? -50.965 -39.724 -28.355 1.00 45.96 35 PHE C N 1
ATOM 1716 C CA . PHE C 1 36 ? -49.901 -40.699 -28.547 1.00 49.23 35 PHE C CA 1
ATOM 1717 C C . PHE C 1 36 ? -50.235 -42.071 -27.967 1.00 51.23 35 PHE C C 1
ATOM 1718 O O . PHE C 1 36 ? -51.057 -42.193 -27.054 1.00 50.02 35 PHE C O 1
ATOM 1726 N N . GLY C 1 37 ? -49.574 -43.092 -28.510 1.00 53.03 36 GLY C N 1
ATOM 1727 C CA . GLY C 1 37 ? -49.775 -44.455 -28.070 1.00 55.06 36 GLY C CA 1
ATOM 1728 C C . GLY C 1 37 ? -49.160 -45.414 -29.069 1.00 59.38 36 GLY C C 1
ATOM 1729 O O . GLY C 1 37 ? -48.694 -45.004 -30.131 1.00 57.82 36 GLY C O 1
ATOM 1730 N N . ARG C 1 38 ? -49.152 -46.696 -28.720 1.00 63.86 37 ARG C N 1
ATOM 1731 C CA . ARG C 1 38 ? -48.610 -47.738 -29.581 1.00 68.32 37 ARG C CA 1
ATOM 1732 C C . ARG C 1 38 ? -49.229 -47.586 -30.965 1.00 70.22 37 ARG C C 1
ATOM 1733 O O . ARG C 1 38 ? -50.429 -47.351 -31.084 1.00 69.65 37 ARG C O 1
ATOM 1741 N N . LYS C 1 39 ? -48.414 -47.717 -32.007 1.00 72.88 38 LYS C N 1
ATOM 1742 C CA . LYS C 1 39 ? -48.908 -47.571 -33.370 1.00 77.19 38 LYS C CA 1
ATOM 1743 C C . LYS C 1 39 ? -49.960 -48.615 -33.728 1.00 80.41 38 LYS C C 1
ATOM 1744 O O . LYS C 1 39 ? -51.140 -48.298 -33.908 1.00 80.69 38 LYS C O 1
ATOM 1750 N N . ASN C 1 40 ? -49.519 -49.861 -33.847 1.00 84.16 39 ASN C N 1
ATOM 1751 C CA . ASN C 1 40 ? -50.412 -50.959 -34.199 1.00 87.90 39 ASN C CA 1
ATOM 1752 C C . ASN C 1 40 ? -51.191 -51.414 -32.967 1.00 89.08 39 ASN C C 1
ATOM 1753 O O . ASN C 1 40 ? -51.163 -52.592 -32.596 1.00 89.92 39 ASN C O 1
ATOM 1758 N N . ASP C 1 41 ? -51.884 -50.461 -32.343 1.00 89.19 40 ASP C N 1
ATOM 1759 C CA . ASP C 1 41 ? -52.684 -50.715 -31.143 1.00 88.69 40 ASP C CA 1
ATOM 1760 C C . ASP C 1 41 ? -53.620 -49.532 -30.906 1.00 88.65 40 ASP C C 1
ATOM 1761 O O . ASP C 1 41 ? -53.225 -48.524 -30.320 1.00 89.48 40 ASP C O 1
ATOM 1766 N N . PRO C 1 42 ? -54.873 -49.638 -31.366 1.00 88.39 41 PRO C N 1
ATOM 1767 C CA . PRO C 1 42 ? -55.852 -48.560 -31.189 1.00 87.54 41 PRO C CA 1
ATOM 1768 C C . PRO C 1 42 ? -56.093 -48.178 -29.723 1.00 86.50 41 PRO C C 1
ATOM 1769 O O . PRO C 1 42 ? -55.845 -47.041 -29.326 1.00 86.58 41 PRO C O 1
ATOM 1773 N N . SER C 1 43 ? -56.567 -49.138 -28.928 1.00 85.08 42 SER C N 1
ATOM 1774 C CA . SER C 1 43 ? -56.871 -48.922 -27.509 1.00 83.61 42 SER C CA 1
ATOM 1775 C C . SER C 1 43 ? -55.891 -48.018 -26.755 1.00 82.65 42 SER C C 1
ATOM 1776 O O . SER C 1 43 ? -56.286 -46.976 -26.236 1.00 82.80 42 SER C O 1
ATOM 1779 N N . ASP C 1 44 ? -54.626 -48.425 -26.677 1.00 81.25 43 ASP C N 1
ATOM 1780 C CA . ASP C 1 44 ? -53.615 -47.633 -25.984 1.00 79.53 43 ASP C CA 1
ATOM 1781 C C . ASP C 1 44 ? -53.470 -46.266 -26.639 1.00 78.12 43 ASP C C 1
ATOM 1782 O O . ASP C 1 44 ? -52.784 -46.122 -27.653 1.00 78.10 43 ASP C O 1
ATOM 1787 N N . GLU C 1 45 ? -54.114 -45.261 -26.054 1.00 75.37 44 GLU C N 1
ATOM 1788 C CA . GLU C 1 45 ? -54.056 -43.915 -26.602 1.00 71.99 44 GLU C CA 1
ATOM 1789 C C . GLU C 1 45 ? -54.382 -42.874 -25.539 1.00 68.96 44 GLU C C 1
ATOM 1790 O O . GLU C 1 45 ? -55.463 -42.883 -24.950 1.00 68.80 44 GLU C O 1
ATOM 1796 N N . THR C 1 46 ? -53.429 -41.984 -25.294 1.00 64.95 45 THR C N 1
ATOM 1797 C CA . THR C 1 46 ? -53.587 -40.922 -24.310 1.00 61.38 45 THR C CA 1
ATOM 1798 C C . THR C 1 46 ? -53.674 -39.585 -25.048 1.00 59.33 45 THR C C 1
ATOM 1799 O O . THR C 1 46 ? -53.012 -39.383 -26.068 1.00 58.03 45 THR C O 1
ATOM 1803 N N . THR C 1 47 ? -54.497 -38.677 -24.543 1.00 56.47 46 THR C N 1
ATOM 1804 C CA . THR C 1 47 ? -54.647 -37.378 -25.178 1.00 54.27 46 THR C CA 1
ATOM 1805 C C . THR C 1 47 ? -54.464 -36.255 -24.181 1.00 52.48 46 THR C C 1
ATOM 1806 O O . THR C 1 47 ? -55.029 -36.282 -23.089 1.00 50.92 46 THR C O 1
ATOM 1810 N N . VAL C 1 48 ? -53.681 -35.260 -24.582 1.00 50.25 47 VAL C N 1
ATOM 1811 C CA . VAL C 1 48 ? -53.388 -34.109 -23.741 1.00 49.81 47 VAL C CA 1
ATOM 1812 C C . VAL C 1 48 ? -53.881 -32.812 -24.384 1.00 47.26 47 VAL C C 1
ATOM 1813 O O . VAL C 1 48 ? -53.745 -32.633 -25.587 1.00 47.16 47 VAL C O 1
ATOM 1817 N N . ASP C 1 49 ? -54.469 -31.925 -23.585 1.00 46.14 48 ASP C N 1
ATOM 1818 C CA . ASP C 1 49 ? -54.962 -30.629 -24.075 1.00 45.52 48 ASP C CA 1
ATOM 1819 C C . ASP C 1 49 ? -54.064 -29.506 -23.588 1.00 43.75 48 ASP C C 1
ATOM 1820 O O . ASP C 1 49 ? -53.845 -29.359 -22.387 1.00 42.94 48 ASP C O 1
ATOM 1825 N N . LEU C 1 50 ? -53.581 -28.682 -24.510 1.00 40.99 49 LEU C N 1
ATOM 1826 C CA . LEU C 1 50 ? -52.666 -27.613 -24.134 1.00 39.30 49 LEU C CA 1
ATOM 1827 C C . LEU C 1 50 ? -53.001 -26.271 -24.762 1.00 39.05 49 LEU C C 1
ATOM 1828 O O . LEU C 1 50 ? -53.731 -26.210 -25.752 1.00 38.89 49 LEU C O 1
ATOM 1833 N N . THR C 1 51 ? -52.482 -25.189 -24.188 1.00 37.73 50 THR C N 1
ATOM 1834 C CA . THR C 1 51 ? -52.685 -23.889 -24.817 1.00 40.54 50 THR C CA 1
ATOM 1835 C C . THR C 1 51 ? -51.721 -23.927 -25.996 1.00 40.26 50 THR C C 1
ATOM 1836 O O . THR C 1 51 ? -50.680 -24.601 -25.932 1.00 40.24 50 THR C O 1
ATOM 1840 N N . SER C 1 52 ? -52.063 -23.224 -27.069 1.00 38.32 51 SER C N 1
ATOM 1841 C CA . SER C 1 52 ? -51.201 -23.196 -28.236 1.00 36.59 51 SER C CA 1
ATOM 1842 C C . SER C 1 52 ? -49.835 -22.629 -27.877 1.00 37.22 51 SER C C 1
ATOM 1843 O O . SER C 1 52 ? -48.887 -22.773 -28.641 1.00 39.04 51 SER C O 1
ATOM 1846 N N . SER C 1 53 ? -49.723 -21.995 -26.713 1.00 35.42 52 SER C N 1
ATOM 1847 C CA . SER C 1 53 ? -48.443 -21.428 -26.311 1.00 36.46 52 SER C CA 1
ATOM 1848 C C . SER C 1 53 ? -47.390 -22.466 -25.878 1.00 35.74 52 SER C C 1
ATOM 1849 O O . SER C 1 53 ? -46.253 -22.103 -25.562 1.00 32.90 52 SER C O 1
ATOM 1852 N N . ILE C 1 54 ? -47.763 -23.747 -25.847 1.00 34.34 53 ILE C N 1
ATOM 1853 C CA . ILE C 1 54 ? -46.803 -24.801 -25.502 1.00 33.48 53 ILE C CA 1
ATOM 1854 C C . ILE C 1 54 ? -46.327 -25.474 -26.799 1.00 33.78 53 ILE C C 1
ATOM 1855 O O . ILE C 1 54 ? -47.130 -25.978 -27.586 1.00 33.74 53 ILE C O 1
ATOM 1860 N N . THR C 1 55 ? -45.021 -25.482 -27.028 1.00 31.16 54 THR C N 1
ATOM 1861 C CA . THR C 1 55 ? -44.515 -26.058 -28.258 1.00 31.15 54 THR C CA 1
ATOM 1862 C C . THR C 1 55 ? -43.750 -27.362 -28.095 1.00 31.64 54 THR C C 1
ATOM 1863 O O . THR C 1 55 ? -43.219 -27.884 -29.068 1.00 33.62 54 THR C O 1
ATOM 1867 N N . SER C 1 56 ? -43.679 -27.906 -26.888 1.00 30.86 55 SER C N 1
ATOM 1868 C CA . SER C 1 56 ? -42.918 -29.144 -26.715 1.00 30.94 55 SER C CA 1
ATOM 1869 C C . SER C 1 56 ? -43.310 -29.889 -25.469 1.00 31.96 55 SER C C 1
ATOM 1870 O O . SER C 1 56 ? -43.663 -29.290 -24.465 1.00 33.98 55 SER C O 1
ATOM 1873 N N . LEU C 1 57 ? -43.202 -31.206 -25.545 1.00 33.26 56 LEU C N 1
ATOM 1874 C CA . LEU C 1 57 ? -43.567 -32.105 -24.465 1.00 34.21 56 LEU C CA 1
ATOM 1875 C C . LEU C 1 57 ? -42.546 -33.237 -24.360 1.00 33.48 56 LEU C C 1
ATOM 1876 O O . LEU C 1 57 ? -42.102 -33.752 -25.380 1.00 34.99 56 LEU C O 1
ATOM 1881 N N . THR C 1 58 ? -42.170 -33.632 -23.149 1.00 34.07 57 THR C N 1
ATOM 1882 C CA . THR C 1 58 ? -41.239 -34.759 -22.975 1.00 33.65 57 THR C CA 1
ATOM 1883 C C . THR C 1 58 ? -42.049 -35.928 -22.380 1.00 33.53 57 THR C C 1
ATOM 1884 O O . THR C 1 58 ? -42.649 -35.799 -21.316 1.00 30.41 57 THR C O 1
ATOM 1888 N N . LEU C 1 59 ? -42.083 -37.056 -23.083 1.00 33.96 58 LEU C N 1
ATOM 1889 C CA . LEU C 1 59 ? -42.851 -38.217 -22.633 1.00 34.79 58 LEU C CA 1
ATOM 1890 C C . LEU C 1 59 ? -42.007 -39.287 -21.937 1.00 36.93 58 LEU C C 1
ATOM 1891 O O . LEU C 1 59 ? -40.877 -39.565 -22.342 1.00 37.89 58 LEU C O 1
ATOM 1896 N N . THR C 1 60 ? -42.555 -39.882 -20.883 1.00 37.43 59 THR C N 1
ATOM 1897 C CA . THR C 1 60 ? -41.853 -40.935 -20.163 1.00 40.35 59 THR C CA 1
ATOM 1898 C C . THR C 1 60 ? -42.805 -42.099 -20.000 1.00 42.38 59 THR C C 1
ATOM 1899 O O . THR C 1 60 ? -43.957 -42.043 -20.427 1.00 40.79 59 THR C O 1
ATOM 1903 N N . ASN C 1 61 ? -42.307 -43.152 -19.369 1.00 46.10 60 ASN C N 1
ATOM 1904 C CA . ASN C 1 61 ? -43.075 -44.363 -19.139 1.00 49.17 60 ASN C CA 1
ATOM 1905 C C . ASN C 1 61 ? -43.426 -45.027 -20.463 1.00 48.68 60 ASN C C 1
ATOM 1906 O O . ASN C 1 61 ? -44.481 -45.631 -20.603 1.00 49.19 60 ASN C O 1
ATOM 1911 N N . LEU C 1 62 ? -42.552 -44.885 -21.449 1.00 48.40 61 LEU C N 1
ATOM 1912 C CA . LEU C 1 62 ? -42.783 -45.533 -22.725 1.00 50.69 61 LEU C CA 1
ATOM 1913 C C . LEU C 1 62 ? -42.102 -46.905 -22.608 1.00 52.83 61 LEU C C 1
ATOM 1914 O O . LEU C 1 62 ? -41.180 -47.081 -21.802 1.00 53.48 61 LEU C O 1
ATOM 1919 N N . GLU C 1 63 ? -42.559 -47.874 -23.392 1.00 52.58 62 GLU C N 1
ATOM 1920 C CA . GLU C 1 63 ? -41.982 -49.212 -23.361 1.00 53.40 62 GLU C CA 1
ATOM 1921 C C . GLU C 1 63 ? -40.832 -49.340 -24.380 1.00 51.37 62 GLU C C 1
ATOM 1922 O O . GLU C 1 63 ? -40.912 -48.819 -25.490 1.00 51.51 62 GLU C O 1
ATOM 1928 N N . PRO C 1 64 ? -39.746 -50.034 -24.014 1.00 50.01 63 PRO C N 1
ATOM 1929 C CA . PRO C 1 64 ? -38.578 -50.226 -24.890 1.00 48.96 63 PRO C CA 1
ATOM 1930 C C . PRO C 1 64 ? -38.830 -50.953 -26.221 1.00 49.33 63 PRO C C 1
ATOM 1931 O O . PRO C 1 64 ? -39.757 -51.764 -26.345 1.00 47.87 63 PRO C O 1
ATOM 1935 N N . ASN C 1 65 ? -37.976 -50.663 -27.202 1.00 49.41 64 ASN C N 1
ATOM 1936 C CA . ASN C 1 65 ? -38.070 -51.255 -28.533 1.00 51.71 64 ASN C CA 1
ATOM 1937 C C . ASN C 1 65 ? -39.539 -51.415 -28.928 1.00 51.23 64 ASN C C 1
ATOM 1938 O O . ASN C 1 65 ? -40.008 -52.520 -29.217 1.00 50.13 64 ASN C O 1
ATOM 1943 N N . THR C 1 66 ? -40.255 -50.295 -28.919 1.00 50.28 65 THR C N 1
ATOM 1944 C CA . THR C 1 66 ? -41.669 -50.266 -29.259 1.00 51.68 65 THR C CA 1
ATOM 1945 C C . THR C 1 66 ? -41.915 -49.088 -30.190 1.00 53.02 65 THR C C 1
ATOM 1946 O O . THR C 1 66 ? -41.271 -48.039 -30.071 1.00 51.99 65 THR C O 1
ATOM 1950 N N . THR C 1 67 ? -42.844 -49.278 -31.122 1.00 53.72 66 THR C N 1
ATOM 1951 C CA . THR C 1 67 ? -43.178 -48.256 -32.098 1.00 53.57 66 THR C CA 1
ATOM 1952 C C . THR C 1 67 ? -44.401 -47.452 -31.705 1.00 53.29 66 THR C C 1
ATOM 1953 O O . THR C 1 67 ? -45.483 -47.998 -31.504 1.00 53.84 66 THR C O 1
ATOM 1957 N N . TYR C 1 68 ? -44.218 -46.143 -31.599 1.00 52.27 67 TYR C N 1
ATOM 1958 C CA . TYR C 1 68 ? -45.308 -45.264 -31.223 1.00 52.55 67 TYR C CA 1
ATOM 1959 C C . TYR C 1 68 ? -45.733 -44.356 -32.360 1.00 52.86 67 TYR C C 1
ATOM 1960 O O . TYR C 1 68 ? -45.050 -44.238 -33.376 1.00 53.80 67 TYR C O 1
ATOM 1969 N N . GLU C 1 69 ? -46.876 -43.712 -32.170 1.00 53.94 68 GLU C N 1
ATOM 1970 C CA . GLU C 1 69 ? -47.408 -42.793 -33.157 1.00 53.68 68 GLU C CA 1
ATOM 1971 C C . GLU C 1 69 ? -47.982 -41.574 -32.453 1.00 51.33 68 GLU C C 1
ATOM 1972 O O . GLU C 1 69 ? -48.828 -41.709 -31.572 1.00 50.47 68 GLU C O 1
ATOM 1978 N N . ILE C 1 70 ? -47.502 -40.388 -32.824 1.00 49.54 69 ILE C N 1
ATOM 1979 C CA . ILE C 1 70 ? -47.993 -39.147 -32.228 1.00 48.33 69 ILE C CA 1
ATOM 1980 C C . ILE C 1 70 ? -48.827 -38.382 -33.254 1.00 48.03 69 ILE C C 1
ATOM 1981 O O . ILE C 1 70 ? -48.476 -38.311 -34.428 1.00 48.35 69 ILE C O 1
ATOM 1986 N N . ARG C 1 71 ? -49.912 -37.782 -32.788 1.00 46.75 70 ARG C N 1
ATOM 1987 C CA . ARG C 1 71 ? -50.824 -37.036 -33.634 1.00 46.23 70 ARG C CA 1
ATOM 1988 C C . ARG C 1 71 ? -51.043 -35.674 -32.960 1.00 45.26 70 ARG C C 1
ATOM 1989 O O . ARG C 1 71 ? -51.351 -35.626 -31.770 1.00 46.87 70 ARG C O 1
ATOM 1997 N N . ILE C 1 72 ? -50.881 -34.573 -33.692 1.00 41.23 71 ILE C N 1
ATOM 1998 C CA . ILE C 1 72 ? -51.092 -33.252 -33.094 1.00 38.42 71 ILE C CA 1
ATOM 1999 C C . ILE C 1 72 ? -52.144 -32.438 -33.848 1.00 38.03 71 ILE C C 1
ATOM 2000 O O . ILE C 1 72 ? -52.038 -32.235 -35.057 1.00 37.79 71 ILE C O 1
ATOM 2005 N N . VAL C 1 73 ? -53.140 -31.949 -33.119 1.00 36.95 72 VAL C N 1
ATOM 2006 C CA . VAL C 1 73 ? -54.222 -31.171 -33.713 1.00 36.60 72 VAL C CA 1
ATOM 2007 C C . VAL C 1 73 ? -54.412 -29.786 -33.113 1.00 36.66 72 VAL C C 1
ATOM 2008 O O . VAL C 1 73 ? -54.245 -29.590 -31.910 1.00 36.97 72 VAL C O 1
ATOM 2012 N N . ALA C 1 74 ? -54.747 -28.825 -33.972 1.00 36.42 73 ALA C N 1
ATOM 2013 C CA . ALA C 1 74 ? -55.024 -27.459 -33.541 1.00 35.62 73 ALA C CA 1
ATOM 2014 C C . ALA C 1 74 ? -56.531 -27.392 -33.318 1.00 36.17 73 ALA C C 1
ATOM 2015 O O . ALA C 1 74 ? -57.298 -28.043 -34.030 1.00 35.36 73 ALA C O 1
ATOM 2017 N N . ARG C 1 75 ? -56.957 -26.630 -32.318 1.00 38.02 74 ARG C N 1
ATOM 2018 C CA . ARG C 1 75 ? -58.381 -26.493 -32.023 1.00 40.05 74 ARG C CA 1
ATOM 2019 C C . ARG C 1 75 ? -58.743 -25.036 -31.834 1.00 41.70 74 ARG C C 1
ATOM 2020 O O . ARG C 1 75 ? -58.087 -24.325 -31.079 1.00 43.92 74 ARG C O 1
ATOM 2028 N N . ASN C 1 76 ? -59.783 -24.590 -32.529 1.00 43.68 75 ASN C N 1
ATOM 2029 C CA . ASN C 1 76 ? -60.250 -23.212 -32.391 1.00 44.12 75 ASN C CA 1
ATOM 2030 C C . ASN C 1 76 ? -61.764 -23.292 -32.172 1.00 43.79 75 ASN C C 1
ATOM 2031 O O . ASN C 1 76 ? -62.531 -23.541 -33.103 1.00 42.46 75 ASN C O 1
ATOM 2036 N N . GLY C 1 77 ? -62.186 -23.086 -30.929 1.00 42.74 76 GLY C N 1
ATOM 2037 C CA . GLY C 1 77 ? -63.594 -23.213 -30.611 1.00 42.94 76 GLY C CA 1
ATOM 2038 C C . GLY C 1 77 ? -63.831 -24.712 -30.610 1.00 42.71 76 GLY C C 1
ATOM 2039 O O . GLY C 1 77 ? -63.333 -25.418 -29.741 1.00 43.91 76 GLY C O 1
ATOM 2040 N N . GLN C 1 78 ? -64.577 -25.219 -31.581 1.00 43.37 77 GLN C N 1
ATOM 2041 C CA . GLN C 1 78 ? -64.794 -26.651 -31.650 1.00 43.00 77 GLN C CA 1
ATOM 2042 C C . GLN C 1 78 ? -64.433 -27.163 -33.034 1.00 42.79 77 GLN C C 1
ATOM 2043 O O . GLN C 1 78 ? -64.752 -28.294 -33.419 1.00 42.59 77 GLN C O 1
ATOM 2049 N N . GLN C 1 79 ? -63.763 -26.309 -33.790 1.00 41.21 78 GLN C N 1
ATOM 2050 C CA . GLN C 1 79 ? -63.299 -26.723 -35.097 1.00 42.98 78 GLN C CA 1
ATOM 2051 C C . GLN C 1 79 ? -61.894 -27.299 -34.856 1.00 41.67 78 GLN C C 1
ATOM 2052 O O . GLN C 1 79 ? -61.101 -26.726 -34.095 1.00 42.48 78 GLN C O 1
ATOM 2058 N N . TYR C 1 80 ? -61.612 -28.439 -35.479 1.00 41.32 79 TYR C N 1
ATOM 2059 C CA . TYR C 1 80 ? -60.317 -29.100 -35.369 1.00 40.09 79 TYR C CA 1
ATOM 2060 C C . TYR C 1 80 ? -59.631 -29.167 -36.733 1.00 39.39 79 TYR C C 1
ATOM 2061 O O . TYR C 1 80 ? -60.270 -29.377 -37.768 1.00 38.73 79 TYR C O 1
ATOM 2070 N N . SER C 1 81 ? -58.323 -28.961 -36.733 1.00 37.12 80 SER C N 1
ATOM 2071 C CA . SER C 1 81 ? -57.568 -29.000 -37.969 1.00 37.10 80 SER C CA 1
ATOM 2072 C C . SER C 1 81 ? -57.164 -30.432 -38.260 1.00 36.23 80 SER C C 1
ATOM 2073 O O . SER C 1 81 ? -57.243 -31.299 -37.395 1.00 32.65 80 SER C O 1
ATOM 2076 N N . PRO C 1 82 ? -56.762 -30.707 -39.504 1.00 37.39 81 PRO C N 1
ATOM 2077 C CA . PRO C 1 82 ? -56.342 -32.076 -39.800 1.00 38.86 81 PRO C CA 1
ATOM 2078 C C . PRO C 1 82 ? -55.112 -32.290 -38.922 1.00 40.20 81 PRO C C 1
ATOM 2079 O O . PRO C 1 82 ? -54.412 -31.329 -38.562 1.00 40.66 81 PRO C O 1
ATOM 2083 N N . PRO C 1 83 ? -54.827 -33.542 -38.561 1.00 39.60 82 PRO C N 1
ATOM 2084 C CA . PRO C 1 83 ? -53.661 -33.781 -37.715 1.00 38.75 82 PRO C CA 1
ATOM 2085 C C . PRO C 1 83 ? -52.362 -33.692 -38.491 1.00 36.48 82 PRO C C 1
ATOM 2086 O O . PRO C 1 83 ? -52.358 -33.615 -39.712 1.00 34.96 82 PRO C O 1
ATOM 2090 N N . VAL C 1 84 ? -51.266 -33.679 -37.748 1.00 35.77 83 VAL C N 1
ATOM 2091 C CA . VAL C 1 84 ? -49.933 -33.713 -38.315 1.00 34.54 83 VAL C CA 1
ATOM 2092 C C . VAL C 1 84 ? -49.347 -34.824 -37.458 1.00 35.83 83 VAL C C 1
ATOM 2093 O O . VAL C 1 84 ? -49.492 -34.807 -36.235 1.00 36.84 83 VAL C O 1
ATOM 2097 N N . SER C 1 85 ? -48.722 -35.817 -38.072 1.00 36.82 84 SER C N 1
ATOM 2098 C CA . SER C 1 85 ? -48.214 -36.912 -37.267 1.00 38.35 84 SER C CA 1
ATOM 2099 C C . SER C 1 85 ? -46.891 -37.501 -37.702 1.00 39.51 84 SER C C 1
ATOM 2100 O O . SER C 1 85 ? -46.265 -37.044 -38.654 1.00 40.23 84 SER C O 1
ATOM 2103 N N . THR C 1 86 ? -46.472 -38.523 -36.972 1.00 40.74 85 THR C N 1
ATOM 2104 C CA . THR C 1 86 ? -45.229 -39.211 -37.261 1.00 42.65 85 THR C CA 1
ATOM 2105 C C . THR C 1 86 ? -45.178 -40.445 -36.376 1.00 43.40 85 THR C C 1
ATOM 2106 O O . THR C 1 86 ? -45.954 -40.571 -35.428 1.00 42.97 85 THR C O 1
ATOM 2110 N N . THR C 1 87 ? -44.277 -41.362 -36.699 1.00 43.77 86 THR C N 1
ATOM 2111 C CA . THR C 1 87 ? -44.115 -42.563 -35.904 1.00 44.48 86 THR C CA 1
ATOM 2112 C C . THR C 1 87 ? -42.656 -42.626 -35.485 1.00 44.53 86 THR C C 1
ATOM 2113 O O . THR C 1 87 ? -41.786 -42.037 -36.130 1.00 42.37 86 THR C O 1
ATOM 2117 N N . PHE C 1 88 ? -42.396 -43.307 -34.375 1.00 44.95 87 PHE C N 1
ATOM 2118 C CA . PHE C 1 88 ? -41.035 -43.446 -33.879 1.00 44.83 87 PHE C CA 1
ATOM 2119 C C . PHE C 1 88 ? -40.957 -44.700 -33.006 1.00 45.62 87 PHE C C 1
ATOM 2120 O O . PHE C 1 88 ? -41.968 -45.167 -32.471 1.00 45.42 87 PHE C O 1
ATOM 2128 N N . THR C 1 89 ? -39.753 -45.245 -32.882 1.00 45.84 88 THR C N 1
ATOM 2129 C CA . THR C 1 89 ? -39.540 -46.443 -32.092 1.00 47.87 88 THR C CA 1
ATOM 2130 C C . THR C 1 89 ? -38.534 -46.167 -30.991 1.00 47.80 88 THR C C 1
ATOM 2131 O O . THR C 1 89 ? -37.507 -45.523 -31.219 1.00 47.93 88 THR C O 1
ATOM 2135 N N . THR C 1 90 ? -38.839 -46.646 -29.792 1.00 48.16 89 THR C N 1
ATOM 2136 C CA . THR C 1 90 ? -37.951 -46.447 -28.662 1.00 48.76 89 THR C CA 1
ATOM 2137 C C . THR C 1 90 ? -36.775 -47.405 -28.755 1.00 49.92 89 THR C C 1
ATOM 2138 O O . THR C 1 90 ? -36.869 -48.462 -29.385 1.00 50.25 89 THR C O 1
ATOM 2142 N N . GLY C 1 91 ? -35.664 -47.016 -28.139 1.00 51.05 90 GLY C N 1
ATOM 2143 C CA . GLY C 1 91 ? -34.473 -47.845 -28.156 1.00 53.32 90 GLY C CA 1
ATOM 2144 C C . GLY C 1 91 ? -34.709 -49.170 -27.464 1.00 55.13 90 GLY C C 1
ATOM 2145 O O . GLY C 1 91 ? -35.709 -49.340 -26.768 1.00 54.38 90 GLY C O 1
ATOM 2146 N N . SER C 1 92 ? -33.790 -50.112 -27.650 1.00 56.81 91 SER C N 1
ATOM 2147 C CA . SER C 1 92 ? -33.930 -51.426 -27.031 1.00 59.23 91 SER C CA 1
ATOM 2148 C C . SER C 1 92 ? -32.715 -51.841 -26.207 1.00 60.49 91 SER C C 1
ATOM 2149 O O . SER C 1 92 ? -31.710 -51.132 -26.150 1.00 59.91 91 SER C O 1
ATOM 2152 N N . LEU C 1 93 ? -32.830 -52.998 -25.566 1.00 63.06 92 LEU C N 1
ATOM 2153 C CA . LEU C 1 93 ? -31.766 -53.553 -24.737 1.00 65.26 92 LEU C CA 1
ATOM 2154 C C . LEU C 1 93 ? -30.966 -54.579 -25.542 1.00 66.82 92 LEU C C 1
ATOM 2155 O O . LEU C 1 93 ? -31.547 -55.428 -26.222 1.00 66.61 92 LEU C O 1
ATOM 2160 N N . GLU C 1 94 ? -29.639 -54.502 -25.472 1.00 69.81 93 GLU C N 1
ATOM 2161 C CA . GLU C 1 94 ? -28.788 -55.465 -26.174 1.00 72.34 93 GLU C CA 1
ATOM 2162 C C . GLU C 1 94 ? -28.342 -56.616 -25.252 1.00 72.09 93 GLU C C 1
ATOM 2163 O O . GLU C 1 94 ? -28.087 -57.726 -25.718 1.00 72.53 93 GLU C O 1
ATOM 2169 N N . HIS C 1 95 ? -28.254 -56.338 -23.950 1.00 71.60 94 HIS C N 1
ATOM 2170 C CA . HIS C 1 95 ? -27.885 -57.331 -22.927 1.00 70.79 94 HIS C CA 1
ATOM 2171 C C . HIS C 1 95 ? -29.207 -57.817 -22.310 1.00 70.80 94 HIS C C 1
ATOM 2172 O O . HIS C 1 95 ? -30.163 -57.047 -22.247 1.00 71.68 94 HIS C O 1
ATOM 2179 N N . HIS C 1 96 ? -29.284 -59.060 -21.840 1.00 71.15 95 HIS C N 1
ATOM 2180 C CA . HIS C 1 96 ? -30.559 -59.531 -21.283 1.00 72.74 95 HIS C CA 1
ATOM 2181 C C . HIS C 1 96 ? -30.826 -59.213 -19.804 1.00 72.98 95 HIS C C 1
ATOM 2182 O O . HIS C 1 96 ? -29.968 -58.683 -19.101 1.00 72.75 95 HIS C O 1
ATOM 2189 N N . HIS C 1 97 ? -32.039 -59.538 -19.358 1.00 74.66 96 HIS C N 1
ATOM 2190 C CA . HIS C 1 97 ? -32.505 -59.293 -17.988 1.00 75.62 96 HIS C CA 1
ATOM 2191 C C . HIS C 1 97 ? -31.960 -60.263 -16.923 1.00 76.22 96 HIS C C 1
ATOM 2192 O O . HIS C 1 97 ? -31.036 -61.025 -17.184 1.00 76.10 96 HIS C O 1
ATOM 2199 N N . HIS C 1 98 ? -32.576 -60.228 -15.737 1.00 77.81 97 HIS C N 1
ATOM 2200 C CA . HIS C 1 98 ? -32.223 -61.040 -14.557 1.00 79.92 97 HIS C CA 1
ATOM 2201 C C . HIS C 1 98 ? -32.055 -62.554 -14.701 1.00 81.58 97 HIS C C 1
ATOM 2202 O O . HIS C 1 98 ? -31.592 -63.078 -15.713 1.00 81.71 97 HIS C O 1
ATOM 2209 N N . HIS C 1 99 ? -32.446 -63.223 -13.614 1.00 83.81 98 HIS C N 1
ATOM 2210 C CA . HIS C 1 99 ? -32.448 -64.673 -13.448 1.00 86.42 98 HIS C CA 1
ATOM 2211 C C . HIS C 1 99 ? -32.545 -65.012 -11.952 1.00 87.71 98 HIS C C 1
ATOM 2212 O O . HIS C 1 99 ? -32.609 -64.057 -11.141 1.00 88.62 98 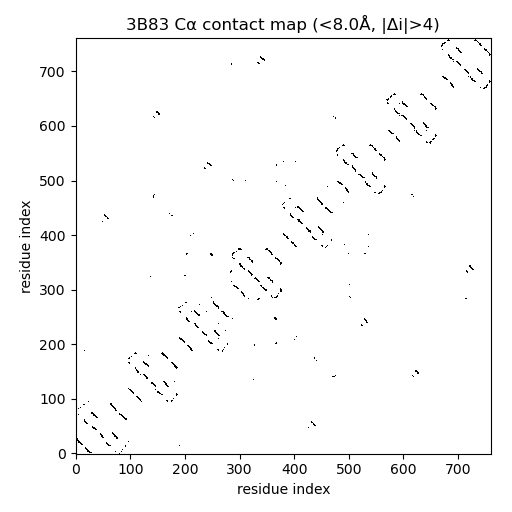HIS C O 1
ATOM 2219 N N . LEU D 1 2 ? -44.809 -45.239 -12.784 1.00 87.27 1 LEU D N 1
ATOM 2220 C CA . LEU D 1 2 ? -44.460 -46.292 -11.782 1.00 88.36 1 LEU D CA 1
ATOM 2221 C C . LEU D 1 2 ? -43.831 -45.668 -10.539 1.00 89.01 1 LEU D C 1
ATOM 2222 O O . LEU D 1 2 ? -44.520 -45.071 -9.715 1.00 89.73 1 LEU D O 1
ATOM 2227 N N . GLN D 1 3 ? -42.514 -45.814 -10.421 1.00 89.69 2 GLN D N 1
ATOM 2228 C CA . GLN D 1 3 ? -41.760 -45.294 -9.285 1.00 90.89 2 GLN D CA 1
ATOM 2229 C C . GLN D 1 3 ? -40.260 -45.417 -9.589 1.00 90.14 2 GLN D C 1
ATOM 2230 O O . GLN D 1 3 ? -39.729 -46.526 -9.680 1.00 90.56 2 GLN D O 1
ATOM 2236 N N . PRO D 1 4 ? -39.560 -44.274 -9.740 1.00 88.95 3 PRO D N 1
ATOM 2237 C CA . PRO D 1 4 ? -38.125 -44.195 -10.045 1.00 87.71 3 PRO D CA 1
ATOM 2238 C C . PRO D 1 4 ? -37.137 -44.171 -8.870 1.00 86.69 3 PRO D C 1
ATOM 2239 O O . PRO D 1 4 ? -37.533 -44.099 -7.702 1.00 86.42 3 PRO D O 1
ATOM 2243 N N . PRO D 1 5 ? -35.825 -44.249 -9.183 1.00 84.91 4 PRO D N 1
ATOM 2244 C CA . PRO D 1 5 ? -34.728 -44.227 -8.209 1.00 83.37 4 PRO D CA 1
ATOM 2245 C C . PRO D 1 5 ? -34.511 -42.778 -7.803 1.00 82.14 4 PRO D C 1
ATOM 2246 O O . PRO D 1 5 ? -35.445 -41.984 -7.842 1.00 83.10 4 PRO D O 1
ATOM 2250 N N . PHE D 1 6 ? -33.287 -42.428 -7.422 1.00 80.56 5 PHE D N 1
ATOM 2251 C CA . PHE D 1 6 ? -32.990 -41.053 -7.042 1.00 78.77 5 PHE D CA 1
ATOM 2252 C C . PHE D 1 6 ? -31.647 -40.918 -6.350 1.00 77.26 5 PHE D C 1
ATOM 2253 O O . PHE D 1 6 ? -31.082 -41.894 -5.861 1.00 76.57 5 PHE D O 1
ATOM 2261 N N . ASN D 1 7 ? -31.140 -39.691 -6.334 1.00 76.02 6 ASN D N 1
ATOM 2262 C CA . ASN D 1 7 ? -29.868 -39.374 -5.708 1.00 74.64 6 ASN D CA 1
ATOM 2263 C C . ASN D 1 7 ? -28.676 -39.919 -6.466 1.00 72.42 6 ASN D C 1
ATOM 2264 O O . ASN D 1 7 ? -27.663 -40.273 -5.864 1.00 72.73 6 ASN D O 1
ATOM 2269 N N . ILE D 1 8 ? -28.791 -39.992 -7.787 1.00 69.77 7 ILE D N 1
ATOM 2270 C CA . ILE D 1 8 ? -27.678 -40.471 -8.584 1.00 67.53 7 ILE D CA 1
ATOM 2271 C C . ILE D 1 8 ? -26.487 -39.570 -8.291 1.00 65.55 7 ILE D C 1
ATOM 2272 O O . ILE D 1 8 ? -26.610 -38.346 -8.284 1.00 64.91 7 ILE D O 1
ATOM 2277 N N . LYS D 1 9 ? -25.340 -40.183 -8.028 1.00 63.73 8 LYS D N 1
ATOM 2278 C CA . LYS D 1 9 ? -24.124 -39.436 -7.741 1.00 61.79 8 LYS D CA 1
ATOM 2279 C C . LYS D 1 9 ? -22.914 -40.111 -8.377 1.00 59.72 8 LYS D C 1
ATOM 2280 O O . LYS D 1 9 ? -22.733 -41.320 -8.266 1.00 59.23 8 LYS D O 1
ATOM 2286 N N . VAL D 1 10 ? -22.099 -39.319 -9.063 1.00 57.42 9 VAL D N 1
ATOM 2287 C CA . VAL D 1 10 ? -20.898 -39.820 -9.713 1.00 55.47 9 VAL D CA 1
ATOM 2288 C C . VAL D 1 10 ? -19.681 -39.490 -8.843 1.00 56.05 9 VAL D C 1
ATOM 2289 O O . VAL D 1 10 ? -19.506 -38.354 -8.427 1.00 56.77 9 VAL D O 1
ATOM 2293 N N . THR D 1 11 ? -18.853 -40.496 -8.570 1.00 56.49 10 THR D N 1
ATOM 2294 C CA . THR D 1 11 ? -17.665 -40.347 -7.734 1.00 56.80 10 THR D CA 1
ATOM 2295 C C . THR D 1 11 ? -16.376 -40.685 -8.480 1.00 56.45 10 THR D C 1
ATOM 2296 O O . THR D 1 11 ? -16.405 -41.150 -9.613 1.00 54.05 10 THR D O 1
ATOM 2300 N N . ASN D 1 12 ? -15.250 -40.444 -7.813 1.00 57.35 11 ASN D N 1
ATOM 2301 C CA . ASN D 1 12 ? -13.909 -40.697 -8.335 1.00 57.48 11 ASN D CA 1
ATOM 2302 C C . ASN D 1 12 ? -13.745 -40.663 -9.841 1.00 56.10 11 ASN D C 1
ATOM 2303 O O . ASN D 1 12 ? -13.318 -41.637 -10.457 1.00 56.63 11 ASN D O 1
ATOM 2308 N N . ILE D 1 13 ? -14.060 -39.526 -10.435 1.00 55.32 12 ILE D N 1
ATOM 2309 C CA . ILE D 1 13 ? -13.932 -39.380 -11.875 1.00 54.99 12 ILE D CA 1
ATOM 2310 C C . ILE D 1 13 ? -12.462 -39.246 -12.288 1.00 54.68 12 ILE D C 1
ATOM 2311 O O . ILE D 1 13 ? -11.821 -38.233 -12.018 1.00 54.95 12 ILE D O 1
ATOM 2316 N N . THR D 1 14 ? -11.924 -40.280 -12.928 1.00 54.20 13 THR D N 1
ATOM 2317 C CA . THR D 1 14 ? -10.532 -40.246 -13.373 1.00 52.87 13 THR D CA 1
ATOM 2318 C C . THR D 1 14 ? -10.498 -39.948 -14.864 1.00 53.18 13 THR D C 1
ATOM 2319 O O . THR D 1 14 ? -11.412 -39.320 -15.398 1.00 53.40 13 THR D O 1
ATOM 2323 N N . LEU D 1 15 ? -9.448 -40.401 -15.538 1.00 52.44 14 LEU D N 1
ATOM 2324 C CA . LEU D 1 15 ? -9.331 -40.168 -16.964 1.00 51.59 14 LEU D CA 1
ATOM 2325 C C . LEU D 1 15 ? -10.321 -41.006 -17.757 1.00 52.18 14 LEU D C 1
ATOM 2326 O O . LEU D 1 15 ? -10.980 -40.505 -18.672 1.00 50.94 14 LEU D O 1
ATOM 2331 N N . THR D 1 16 ? -10.433 -42.284 -17.404 1.00 51.19 15 THR D N 1
ATOM 2332 C CA . THR D 1 16 ? -11.329 -43.170 -18.133 1.00 50.68 15 THR D CA 1
ATOM 2333 C C . THR D 1 16 ? -12.263 -43.995 -17.258 1.00 48.25 15 THR D C 1
ATOM 2334 O O . THR D 1 16 ? -12.873 -44.949 -17.727 1.00 47.22 15 THR D O 1
ATOM 2338 N N . THR D 1 17 ? -12.384 -43.624 -15.992 1.00 46.47 16 THR D N 1
ATOM 2339 C CA . THR D 1 17 ? -13.257 -44.361 -15.096 1.00 45.51 16 THR D CA 1
ATOM 2340 C C . THR D 1 17 ? -14.105 -43.419 -14.260 1.00 45.74 16 THR D C 1
ATOM 2341 O O . THR D 1 17 ? -13.858 -42.210 -14.219 1.00 46.17 16 THR D O 1
ATOM 2345 N N . ALA D 1 18 ? -15.101 -43.988 -13.591 1.00 44.25 17 ALA D N 1
ATOM 2346 C CA . ALA D 1 18 ? -15.992 -43.228 -12.744 1.00 44.02 17 ALA D CA 1
ATOM 2347 C C . ALA D 1 18 ? -16.883 -44.191 -11.968 1.00 44.54 17 ALA D C 1
ATOM 2348 O O . ALA D 1 18 ? -17.196 -45.275 -12.456 1.00 44.96 17 ALA D O 1
ATOM 2350 N N . VAL D 1 19 ? -17.290 -43.782 -10.768 1.00 43.36 18 VAL D N 1
ATOM 2351 C CA . VAL D 1 19 ? -18.155 -44.579 -9.909 1.00 43.76 18 VAL D CA 1
ATOM 2352 C C . VAL D 1 19 ? -19.567 -43.978 -9.854 1.00 45.47 18 VAL D C 1
ATOM 2353 O O . VAL D 1 19 ? -19.744 -42.815 -9.489 1.00 44.95 18 VAL D O 1
ATOM 2357 N N . VAL D 1 20 ? -20.572 -44.776 -10.195 1.00 44.73 19 VAL D N 1
ATOM 2358 C CA . VAL D 1 20 ? -21.951 -44.308 -10.152 1.00 44.00 19 VAL D CA 1
ATOM 2359 C C . VAL D 1 20 ? -22.701 -44.950 -8.994 1.00 45.22 19 VAL D C 1
ATOM 2360 O O . VAL D 1 20 ? -22.687 -46.163 -8.851 1.00 48.22 19 VAL D O 1
ATOM 2364 N N . THR D 1 21 ? -23.353 -44.146 -8.167 1.00 46.13 20 THR D N 1
ATOM 2365 C CA . THR D 1 21 ? -24.131 -44.674 -7.048 1.00 48.77 20 THR D CA 1
ATOM 2366 C C . THR D 1 21 ? -25.557 -44.085 -7.074 1.00 50.21 20 THR D C 1
ATOM 2367 O O . THR D 1 21 ? -25.784 -42.996 -7.613 1.00 49.46 20 THR D O 1
ATOM 2371 N N . TRP D 1 22 ? -26.518 -44.808 -6.507 1.00 50.74 21 TRP D N 1
ATOM 2372 C CA . TRP D 1 22 ? -27.900 -44.341 -6.491 1.00 52.31 21 TRP D CA 1
ATOM 2373 C C . TRP D 1 22 ? -28.713 -45.023 -5.398 1.00 55.13 21 TRP D C 1
ATOM 2374 O O . TRP D 1 22 ? -28.248 -45.968 -4.760 1.00 55.69 21 TRP D O 1
ATOM 2385 N N . GLN D 1 23 ? -29.928 -44.529 -5.185 1.00 59.73 22 GLN D N 1
ATOM 2386 C CA . GLN D 1 23 ? -30.843 -45.084 -4.186 1.00 62.49 22 GLN D CA 1
ATOM 2387 C C . GLN D 1 23 ? -31.993 -45.788 -4.902 1.00 64.31 22 GLN D C 1
ATOM 2388 O O . GLN D 1 23 ? -32.515 -45.279 -5.897 1.00 65.45 22 GLN D O 1
ATOM 2394 N N . PRO D 1 24 ? -32.398 -46.976 -4.415 1.00 65.26 23 PRO D N 1
ATOM 2395 C CA . PRO D 1 24 ? -33.496 -47.724 -5.036 1.00 64.82 23 PRO D CA 1
ATOM 2396 C C . PRO D 1 24 ? -34.865 -47.140 -4.692 1.00 65.35 23 PRO D C 1
ATOM 2397 O O . PRO D 1 24 ? -35.006 -46.394 -3.719 1.00 64.97 23 PRO D O 1
ATOM 2401 N N . PRO D 1 25 ? -35.892 -47.482 -5.490 1.00 66.04 24 PRO D N 1
ATOM 2402 C CA . PRO D 1 25 ? -37.277 -47.021 -5.318 1.00 66.40 24 PRO D CA 1
ATOM 2403 C C . PRO D 1 25 ? -37.909 -47.485 -4.007 1.00 66.99 24 PRO D C 1
ATOM 2404 O O . PRO D 1 25 ? -37.564 -48.547 -3.476 1.00 66.61 24 PRO D O 1
ATOM 2408 N N . ILE D 1 26 ? -38.846 -46.688 -3.502 1.00 67.53 25 ILE D N 1
ATOM 2409 C CA . ILE D 1 26 ? -39.549 -47.010 -2.268 1.00 67.48 25 ILE D CA 1
ATOM 2410 C C . ILE D 1 26 ? -40.527 -48.160 -2.501 1.00 68.13 25 ILE D C 1
ATOM 2411 O O . ILE D 1 26 ? -40.796 -48.951 -1.596 1.00 67.73 25 ILE D O 1
ATOM 2416 N N . LEU D 1 27 ? -41.046 -48.251 -3.722 1.00 68.89 26 LEU D N 1
ATOM 2417 C CA . LEU D 1 27 ? -41.983 -49.308 -4.086 1.00 69.51 26 LEU D CA 1
ATOM 2418 C C . LEU D 1 27 ? -41.249 -50.488 -4.695 1.00 68.76 26 LEU D C 1
ATOM 2419 O O . LEU D 1 27 ? -40.217 -50.326 -5.339 1.00 68.99 26 LEU D O 1
ATOM 2424 N N . PRO D 1 28 ? -41.780 -51.697 -4.503 1.00 68.34 27 PRO D N 1
ATOM 2425 C CA . PRO D 1 28 ? -41.146 -52.895 -5.056 1.00 67.69 27 PRO D CA 1
ATOM 2426 C C . PRO D 1 28 ? -41.075 -52.832 -6.579 1.00 66.93 27 PRO D C 1
ATOM 2427 O O . PRO D 1 28 ? -42.051 -52.478 -7.241 1.00 67.62 27 PRO D O 1
ATOM 2431 N N . ILE D 1 29 ? -39.913 -53.159 -7.129 1.00 65.09 28 ILE D N 1
ATOM 2432 C CA . ILE D 1 29 ? -39.729 -53.166 -8.573 1.00 62.91 28 ILE D CA 1
ATOM 2433 C C . ILE D 1 29 ? -39.010 -54.447 -8.937 1.00 63.01 28 ILE D C 1
ATOM 2434 O O . ILE D 1 29 ? -38.331 -55.050 -8.098 1.00 63.62 28 ILE D O 1
ATOM 2439 N N . GLU D 1 30 ? -39.152 -54.857 -10.190 1.00 61.76 29 GLU D N 1
ATOM 2440 C CA . GLU D 1 30 ? -38.514 -56.074 -10.657 1.00 60.70 29 GLU D CA 1
ATOM 2441 C C . GLU D 1 30 ? -37.049 -55.871 -11.034 1.00 58.36 29 GLU D C 1
ATOM 2442 O O . GLU D 1 30 ? -36.189 -56.665 -10.654 1.00 58.17 29 GLU D O 1
ATOM 2448 N N . GLY D 1 31 ? -36.761 -54.806 -11.774 1.00 55.67 30 GLY D N 1
ATOM 2449 C CA . GLY D 1 31 ? -35.390 -54.557 -12.176 1.00 50.89 30 GLY D CA 1
ATOM 2450 C C . GLY D 1 31 ? -35.088 -53.090 -12.380 1.00 49.32 30 GLY D C 1
ATOM 2451 O O . GLY D 1 31 ? -35.966 -52.241 -12.226 1.00 48.32 30 GLY D O 1
ATOM 2452 N N . ILE D 1 32 ? -33.839 -52.791 -12.724 1.00 46.39 31 ILE D N 1
ATOM 2453 C CA . ILE D 1 32 ? -33.419 -51.423 -12.945 1.00 45.33 31 ILE D CA 1
ATOM 2454 C C . ILE D 1 32 ? -32.522 -51.292 -14.168 1.00 46.38 31 ILE D C 1
ATOM 2455 O O . ILE D 1 32 ? -31.572 -52.052 -14.348 1.00 48.01 31 ILE D O 1
ATOM 2460 N N . LEU D 1 33 ? -32.844 -50.315 -15.009 1.00 45.38 32 LEU D N 1
ATOM 2461 C CA . LEU D 1 33 ? -32.111 -50.067 -16.233 1.00 44.08 32 LEU D CA 1
ATOM 2462 C C . LEU D 1 33 ? -31.185 -48.850 -16.138 1.00 44.60 32 LEU D C 1
ATOM 2463 O O . LEU D 1 33 ? -31.626 -47.712 -15.934 1.00 45.07 32 LEU D O 1
ATOM 2468 N N . VAL D 1 34 ? -29.891 -49.102 -16.293 1.00 43.72 33 VAL D N 1
ATOM 2469 C CA . VAL D 1 34 ? -28.902 -48.044 -16.226 1.00 43.07 33 VAL D CA 1
ATOM 2470 C C . VAL D 1 34 ? -28.321 -47.848 -17.621 1.00 42.79 33 VAL D C 1
ATOM 2471 O O . VAL D 1 34 ? -27.852 -48.797 -18.242 1.00 41.60 33 VAL D O 1
ATOM 2475 N N . THR D 1 35 ? -28.389 -46.611 -18.113 1.00 44.33 34 THR D N 1
ATOM 2476 C CA . THR D 1 35 ? -27.886 -46.264 -19.439 1.00 45.63 34 THR D CA 1
ATOM 2477 C C . THR D 1 35 ? -26.823 -45.178 -19.315 1.00 46.70 34 THR D C 1
ATOM 2478 O O . THR D 1 35 ? -26.929 -44.289 -18.471 1.00 48.32 34 THR D O 1
ATOM 2482 N N . PHE D 1 36 ? -25.794 -45.263 -20.150 1.00 47.42 35 PHE D N 1
ATOM 2483 C CA . PHE D 1 36 ? -24.708 -44.296 -20.121 1.00 49.91 35 PHE D CA 1
ATOM 2484 C C . PHE D 1 36 ? -24.053 -44.117 -21.491 1.00 52.01 35 PHE D C 1
ATOM 2485 O O . PHE D 1 36 ? -24.089 -45.012 -22.342 1.00 50.38 35 PHE D O 1
ATOM 2493 N N . GLY D 1 37 ? -23.455 -42.946 -21.689 1.00 55.72 36 GLY D N 1
ATOM 2494 C CA . GLY D 1 37 ? -22.794 -42.638 -22.945 1.00 61.01 36 GLY D CA 1
ATOM 2495 C C . GLY D 1 37 ? -22.615 -41.143 -23.143 1.00 64.09 36 GLY D C 1
ATOM 2496 O O . GLY D 1 37 ? -23.005 -40.347 -22.283 1.00 63.91 36 GLY D O 1
ATOM 2497 N N . ARG D 1 38 ? -22.014 -40.764 -24.271 1.00 67.68 37 ARG D N 1
ATOM 2498 C CA . ARG D 1 38 ? -21.790 -39.360 -24.605 1.00 70.71 37 ARG D CA 1
ATOM 2499 C C . ARG D 1 38 ? -23.134 -38.672 -24.738 1.00 71.44 37 ARG D C 1
ATOM 2500 O O . ARG D 1 38 ? -24.047 -39.209 -25.367 1.00 70.91 37 ARG D O 1
ATOM 2508 N N . LYS D 1 39 ? -23.244 -37.484 -24.148 1.00 73.24 38 LYS D N 1
ATOM 2509 C CA . LYS D 1 39 ? -24.479 -36.704 -24.172 1.00 76.00 38 LYS D CA 1
ATOM 2510 C C . LYS D 1 39 ? -25.029 -36.324 -25.554 1.00 78.08 38 LYS D C 1
ATOM 2511 O O . LYS D 1 39 ? -26.246 -36.203 -25.727 1.00 78.29 38 LYS D O 1
ATOM 2517 N N . ASN D 1 40 ? -24.151 -36.142 -26.537 1.00 80.91 39 ASN D N 1
ATOM 2518 C CA . ASN D 1 40 ? -24.598 -35.758 -27.879 1.00 83.67 39 ASN D CA 1
ATOM 2519 C C . ASN D 1 40 ? -24.420 -36.865 -28.906 1.00 84.40 39 ASN D C 1
ATOM 2520 O O . ASN D 1 40 ? -24.022 -36.608 -30.047 1.00 84.93 39 ASN D O 1
ATOM 2525 N N . ASP D 1 41 ? -24.726 -38.094 -28.506 1.00 84.06 40 ASP D N 1
ATOM 2526 C CA . ASP D 1 41 ? -24.586 -39.231 -29.401 1.00 84.27 40 ASP D CA 1
ATOM 2527 C C . ASP D 1 41 ? -25.492 -40.369 -28.931 1.00 85.04 40 ASP D C 1
ATOM 2528 O O . ASP D 1 41 ? -25.089 -41.223 -28.138 1.00 85.46 40 ASP D O 1
ATOM 2533 N N . PRO D 1 42 ? -26.747 -40.372 -29.400 1.00 85.52 41 PRO D N 1
ATOM 2534 C CA . PRO D 1 42 ? -27.748 -41.388 -29.053 1.00 85.63 41 PRO D CA 1
ATOM 2535 C C . PRO D 1 42 ? -27.438 -42.792 -29.585 1.00 85.37 41 PRO D C 1
ATOM 2536 O O . PRO D 1 42 ? -28.106 -43.761 -29.212 1.00 85.95 41 PRO D O 1
ATOM 2540 N N . SER D 1 43 ? -26.437 -42.902 -30.455 1.00 83.77 42 SER D N 1
ATOM 2541 C CA . SER D 1 43 ? -26.053 -44.197 -31.017 1.00 82.31 42 SER D CA 1
ATOM 2542 C C . SER D 1 43 ? -24.873 -44.766 -30.229 1.00 81.26 42 SER D C 1
ATOM 2543 O O . SER D 1 43 ? -24.324 -45.820 -30.567 1.00 80.74 42 SER D O 1
ATOM 2546 N N . ASP D 1 44 ? -24.501 -44.052 -29.171 1.00 79.54 43 ASP D N 1
ATOM 2547 C CA . ASP D 1 44 ? -23.384 -44.426 -28.310 1.00 77.30 43 ASP D CA 1
ATOM 2548 C C . ASP D 1 44 ? -23.836 -45.046 -26.982 1.00 75.26 43 ASP D C 1
ATOM 2549 O O . ASP D 1 44 ? -23.063 -45.745 -26.319 1.00 75.71 43 ASP D O 1
ATOM 2554 N N . GLU D 1 45 ? -25.087 -44.798 -26.608 1.00 72.26 44 GLU D N 1
ATOM 2555 C CA . GLU D 1 45 ? -25.643 -45.319 -25.361 1.00 70.01 44 GLU D CA 1
ATOM 2556 C C . GLU D 1 45 ? -25.457 -46.830 -25.163 1.00 66.39 44 GLU D C 1
ATOM 2557 O O . GLU D 1 45 ? -25.538 -47.612 -26.107 1.00 64.70 44 GLU D O 1
ATOM 2563 N N . THR D 1 46 ? -25.198 -47.215 -23.917 1.00 62.76 45 THR D N 1
ATOM 2564 C CA . THR D 1 46 ? -24.994 -48.611 -23.538 1.00 60.22 45 THR D CA 1
ATOM 2565 C C . THR D 1 46 ? -25.879 -48.862 -22.321 1.00 57.51 45 THR D C 1
ATOM 2566 O O . THR D 1 46 ? -25.886 -48.075 -21.373 1.00 56.42 45 THR D O 1
ATOM 2570 N N . THR D 1 47 ? -26.616 -49.961 -22.331 1.00 53.79 46 THR D N 1
ATOM 2571 C CA . THR D 1 47 ? -27.505 -50.228 -21.221 1.00 51.94 46 THR D CA 1
ATOM 2572 C C . THR D 1 47 ? -27.372 -51.602 -20.562 1.00 49.98 46 THR D C 1
ATOM 2573 O O . THR D 1 47 ? -27.081 -52.614 -21.221 1.00 48.60 46 THR D O 1
ATOM 2577 N N . VAL D 1 48 ? -27.595 -51.613 -19.249 1.00 45.91 47 VAL D N 1
ATOM 2578 C CA . VAL D 1 48 ? -27.522 -52.827 -18.443 1.00 44.52 47 VAL D CA 1
ATOM 2579 C C . VAL D 1 48 ? -28.772 -52.973 -17.566 1.00 43.30 47 VAL D C 1
ATOM 2580 O O . VAL D 1 48 ? -29.305 -51.977 -17.069 1.00 40.37 47 VAL D O 1
ATOM 2584 N N . ASP D 1 49 ? -29.236 -54.207 -17.366 1.00 42.19 48 ASP D N 1
ATOM 2585 C CA . ASP D 1 49 ? -30.407 -54.429 -16.518 1.00 44.33 48 ASP D CA 1
ATOM 2586 C C . ASP D 1 49 ? -29.968 -55.038 -15.178 1.00 43.93 48 ASP D C 1
ATOM 2587 O O . ASP D 1 49 ? -29.462 -56.157 -15.139 1.00 44.03 48 ASP D O 1
ATOM 2592 N N . LEU D 1 50 ? -30.173 -54.307 -14.084 1.00 43.67 49 LEU D N 1
ATOM 2593 C CA . LEU D 1 50 ? -29.758 -54.768 -12.755 1.00 42.94 49 LEU D CA 1
ATOM 2594 C C . LEU D 1 50 ? -30.918 -55.124 -11.845 1.00 44.10 49 LEU D C 1
ATOM 2595 O O . LEU D 1 50 ? -32.067 -54.938 -12.216 1.00 46.05 49 LEU D O 1
ATOM 2600 N N . THR D 1 51 ? -30.612 -55.649 -10.658 1.00 44.58 50 THR D N 1
ATOM 2601 C CA . THR D 1 51 ? -31.642 -55.984 -9.675 1.00 44.68 50 THR D CA 1
ATOM 2602 C C . THR D 1 51 ? -31.760 -54.782 -8.748 1.00 43.44 50 THR D C 1
ATOM 2603 O O . THR D 1 51 ? -30.847 -53.962 -8.675 1.00 43.66 50 THR D O 1
ATOM 2607 N N . SER D 1 52 ? -32.879 -54.666 -8.044 1.00 43.55 51 SER D N 1
ATOM 2608 C CA . SER D 1 52 ? -33.084 -53.530 -7.151 1.00 44.19 51 SER D CA 1
ATOM 2609 C C . SER D 1 52 ? -32.112 -53.508 -5.973 1.00 44.80 51 SER D C 1
ATOM 2610 O O . SER D 1 52 ? -32.040 -52.520 -5.251 1.00 45.83 51 SER D O 1
ATOM 2613 N N . SER D 1 53 ? -31.364 -54.588 -5.777 1.00 44.31 52 SER D N 1
ATOM 2614 C CA . SER D 1 53 ? -30.427 -54.650 -4.664 1.00 44.47 52 SER D CA 1
ATOM 2615 C C . SER D 1 53 ? -29.018 -54.122 -4.974 1.00 42.46 52 SER D C 1
ATOM 2616 O O . SER D 1 53 ? -28.209 -53.952 -4.069 1.00 42.68 52 SER D O 1
ATOM 2619 N N . ILE D 1 54 ? -28.713 -53.868 -6.239 1.00 39.95 53 ILE D N 1
ATOM 2620 C CA . ILE D 1 54 ? -27.390 -53.355 -6.580 1.00 39.04 53 ILE D CA 1
ATOM 2621 C C . ILE D 1 54 ? -27.489 -51.830 -6.548 1.00 39.46 53 ILE D C 1
ATOM 2622 O O . ILE D 1 54 ? -28.425 -51.254 -7.109 1.00 38.57 53 ILE D O 1
ATOM 2627 N N . THR D 1 55 ? -26.531 -51.182 -5.889 1.00 37.33 54 THR D N 1
ATOM 2628 C CA . THR D 1 55 ? -26.584 -49.743 -5.752 1.00 36.49 54 THR D CA 1
ATOM 2629 C C . THR D 1 55 ? -25.428 -48.930 -6.298 1.00 36.41 54 THR D C 1
ATOM 2630 O O . THR D 1 55 ? -25.356 -47.730 -6.056 1.00 35.92 54 THR D O 1
ATOM 2634 N N . SER D 1 56 ? -24.526 -49.563 -7.034 1.00 36.22 55 SER D N 1
ATOM 2635 C CA . SER D 1 56 ? -23.429 -48.826 -7.645 1.00 37.15 55 SER D CA 1
ATOM 2636 C C . SER D 1 56 ? -22.653 -49.628 -8.663 1.00 37.41 55 SER D C 1
ATOM 2637 O O . SER D 1 56 ? -22.574 -50.854 -8.599 1.00 37.34 55 SER D O 1
ATOM 2640 N N . LEU D 1 57 ? -22.081 -48.894 -9.605 1.00 38.27 56 LEU D N 1
ATOM 2641 C CA . LEU D 1 57 ? -21.295 -49.442 -10.690 1.00 39.56 56 LEU D CA 1
ATOM 2642 C C . LEU D 1 57 ? -20.036 -48.614 -10.800 1.00 38.64 56 LEU D C 1
ATOM 2643 O O . LEU D 1 57 ? -20.018 -47.450 -10.394 1.00 37.83 56 LEU D O 1
ATOM 2648 N N . THR D 1 58 ? -18.999 -49.218 -11.365 1.00 35.80 57 THR D N 1
ATOM 2649 C CA . THR D 1 58 ? -17.757 -48.522 -11.619 1.00 33.72 57 THR D CA 1
ATOM 2650 C C . THR D 1 58 ? -17.609 -48.684 -13.131 1.00 35.02 57 THR D C 1
ATOM 2651 O O . THR D 1 58 ? -17.740 -49.788 -13.659 1.00 34.65 57 THR D O 1
ATOM 2655 N N . LEU D 1 59 ? -17.381 -47.581 -13.833 1.00 36.78 58 LEU D N 1
ATOM 2656 C CA . LEU D 1 59 ? -17.253 -47.613 -15.286 1.00 38.72 58 LEU D CA 1
ATOM 2657 C C . LEU D 1 59 ? -15.823 -47.396 -15.759 1.00 41.35 58 LEU D C 1
ATOM 2658 O O . LEU D 1 59 ? -15.088 -46.581 -15.196 1.00 40.87 58 LEU D O 1
ATOM 2663 N N . THR D 1 60 ? -15.434 -48.127 -16.799 1.00 42.97 59 THR D N 1
ATOM 2664 C CA . THR D 1 60 ? -14.094 -48.012 -17.359 1.00 45.38 59 THR D CA 1
ATOM 2665 C C . THR D 1 60 ? -14.188 -47.829 -18.872 1.00 47.87 59 THR D C 1
ATOM 2666 O O . THR D 1 60 ? -15.276 -47.909 -19.445 1.00 47.26 59 THR D O 1
ATOM 2670 N N . ASN D 1 61 ? -13.049 -47.577 -19.510 1.00 50.11 60 ASN D N 1
ATOM 2671 C CA . ASN D 1 61 ? -12.996 -47.390 -20.955 1.00 53.86 60 ASN D CA 1
ATOM 2672 C C . ASN D 1 61 ? -13.769 -46.184 -21.472 1.00 56.04 60 ASN D C 1
ATOM 2673 O O . ASN D 1 61 ? -14.177 -46.143 -22.635 1.00 56.34 60 ASN D O 1
ATOM 2678 N N . LEU D 1 62 ? -13.993 -45.208 -20.607 1.00 57.54 61 LEU D N 1
ATOM 2679 C CA . LEU D 1 62 ? -14.679 -44.011 -21.040 1.00 60.14 61 LEU D CA 1
ATOM 2680 C C . LEU D 1 62 ? -13.595 -43.231 -21.789 1.00 64.38 61 LEU D C 1
ATOM 2681 O O . LEU D 1 62 ? -12.400 -43.521 -21.640 1.00 65.24 61 LEU D O 1
ATOM 2686 N N . GLU D 1 63 ? -14.003 -42.261 -22.600 1.00 66.77 62 GLU D N 1
ATOM 2687 C CA . GLU D 1 63 ? -13.054 -41.451 -23.350 1.00 68.01 62 GLU D CA 1
ATOM 2688 C C . GLU D 1 63 ? -12.635 -40.284 -22.462 1.00 67.49 62 GLU D C 1
ATOM 2689 O O . GLU D 1 63 ? -13.443 -39.756 -21.700 1.00 65.70 62 GLU D O 1
ATOM 2695 N N . PRO D 1 64 ? -11.358 -39.879 -22.534 1.00 68.18 63 PRO D N 1
ATOM 2696 C CA . PRO D 1 64 ? -10.862 -38.768 -21.718 1.00 68.39 63 PRO D CA 1
ATOM 2697 C C . PRO D 1 64 ? -11.592 -37.466 -22.021 1.00 68.92 63 PRO D C 1
ATOM 2698 O O . PRO D 1 64 ? -12.068 -37.254 -23.139 1.00 68.19 63 PRO D O 1
ATOM 2702 N N . ASN D 1 65 ? -11.665 -36.601 -21.014 1.00 69.34 64 ASN D N 1
ATOM 2703 C CA . ASN D 1 65 ? -12.337 -35.312 -21.126 1.00 70.23 64 ASN D CA 1
ATOM 2704 C C . ASN D 1 65 ? -13.490 -35.396 -22.119 1.00 70.01 64 ASN D C 1
ATOM 2705 O O . ASN D 1 65 ? -13.371 -34.984 -23.275 1.00 70.98 64 ASN D O 1
ATOM 2710 N N . THR D 1 66 ? -14.599 -35.956 -21.651 1.00 68.18 65 THR D N 1
ATOM 2711 C CA . THR D 1 66 ? -15.800 -36.118 -22.453 1.00 66.71 65 THR D CA 1
ATOM 2712 C C . THR D 1 66 ? -16.974 -36.040 -21.484 1.00 66.79 65 THR D C 1
ATOM 2713 O O . THR D 1 66 ? -16.836 -36.401 -20.312 1.00 66.76 65 THR D O 1
ATOM 2717 N N . THR D 1 67 ? -18.116 -35.557 -21.961 1.00 65.27 66 THR D N 1
ATOM 2718 C CA . THR D 1 67 ? -19.286 -35.436 -21.105 1.00 64.30 66 THR D CA 1
ATOM 2719 C C . THR D 1 67 ? -20.272 -36.572 -21.352 1.00 62.84 66 THR D C 1
ATOM 2720 O O . THR D 1 67 ? -20.757 -36.760 -22.470 1.00 62.27 66 THR D O 1
ATOM 2724 N N . TYR D 1 68 ? -20.553 -37.329 -20.294 1.00 61.63 67 TYR D N 1
ATOM 2725 C CA . TYR D 1 68 ? -21.479 -38.457 -20.360 1.00 59.78 67 TYR D CA 1
ATOM 2726 C C . TYR D 1 68 ? -22.740 -38.181 -19.551 1.00 60.16 67 TYR D C 1
ATOM 2727 O O . TYR D 1 68 ? -22.735 -37.381 -18.606 1.00 59.71 67 TYR D O 1
ATOM 2736 N N . GLU D 1 69 ? -23.821 -38.854 -19.922 1.00 60.68 68 GLU D N 1
ATOM 2737 C CA . GLU D 1 69 ? -25.063 -38.721 -19.183 1.00 60.99 68 GLU D CA 1
ATOM 2738 C C . GLU D 1 69 ? -25.519 -40.108 -18.753 1.00 59.70 68 GLU D C 1
ATOM 2739 O O . GLU D 1 69 ? -25.475 -41.061 -19.533 1.00 58.05 68 GLU D O 1
ATOM 2745 N N . ILE D 1 70 ? -25.948 -40.207 -17.501 1.00 58.96 69 ILE D N 1
ATOM 2746 C CA . ILE D 1 70 ? -26.412 -41.464 -16.932 1.00 58.46 69 ILE D CA 1
ATOM 2747 C C . ILE D 1 70 ? -27.894 -41.379 -16.647 1.00 58.01 69 ILE D C 1
ATOM 2748 O O . ILE D 1 70 ? -28.357 -40.403 -16.055 1.00 58.32 69 ILE D O 1
ATOM 2753 N N . ARG D 1 71 ? -28.631 -42.403 -17.067 1.00 56.71 70 ARG D N 1
ATOM 2754 C CA . ARG D 1 71 ? -30.069 -42.459 -16.838 1.00 55.14 70 ARG D CA 1
ATOM 2755 C C . ARG D 1 71 ? -30.337 -43.747 -16.118 1.00 53.78 70 ARG D C 1
ATOM 2756 O O . ARG D 1 71 ? -29.790 -44.781 -16.487 1.00 54.95 70 ARG D O 1
ATOM 2764 N N . ILE D 1 72 ? -31.170 -43.691 -15.089 1.00 52.69 71 ILE D N 1
ATOM 2765 C CA . ILE D 1 72 ? -31.546 -44.896 -14.360 1.00 50.78 71 ILE D CA 1
ATOM 2766 C C . ILE D 1 72 ? -33.065 -44.950 -14.337 1.00 49.17 71 ILE D C 1
ATOM 2767 O O . ILE D 1 72 ? -33.728 -44.010 -13.903 1.00 48.96 71 ILE D O 1
ATOM 2772 N N . VAL D 1 73 ? -33.616 -46.052 -14.818 1.00 47.91 72 VAL D N 1
ATOM 2773 C CA . VAL D 1 73 ? -35.059 -46.210 -14.844 1.00 46.73 72 VAL D CA 1
ATOM 2774 C C . VAL D 1 73 ? -35.437 -47.520 -14.165 1.00 47.08 72 VAL D C 1
ATOM 2775 O O . VAL D 1 73 ? -34.767 -48.534 -14.342 1.00 46.49 72 VAL D O 1
ATOM 2779 N N . ALA D 1 74 ? -36.496 -47.484 -13.367 1.00 47.41 73 ALA D N 1
ATOM 2780 C CA . ALA D 1 74 ? -36.985 -48.670 -12.689 1.00 48.30 73 ALA D CA 1
ATOM 2781 C C . ALA D 1 74 ? -38.074 -49.287 -13.568 1.00 49.76 73 ALA D C 1
ATOM 2782 O O . ALA D 1 74 ? -38.695 -48.600 -14.373 1.00 48.76 73 ALA D O 1
ATOM 2784 N N . ARG D 1 75 ? -38.296 -50.585 -13.437 1.00 52.28 74 ARG D N 1
ATOM 2785 C CA . ARG D 1 75 ? -39.326 -51.226 -14.237 1.00 55.75 74 ARG D CA 1
ATOM 2786 C C . ARG D 1 75 ? -40.083 -52.243 -13.408 1.00 57.91 74 ARG D C 1
ATOM 2787 O O . ARG D 1 75 ? -39.558 -52.803 -12.440 1.00 58.63 74 ARG D O 1
ATOM 2795 N N . ASN D 1 76 ? -41.330 -52.462 -13.797 1.00 60.08 75 ASN D N 1
ATOM 2796 C CA . ASN D 1 76 ? -42.204 -53.402 -13.121 1.00 62.29 75 ASN D CA 1
ATOM 2797 C C . ASN D 1 76 ? -43.262 -53.770 -14.149 1.00 63.52 75 ASN D C 1
ATOM 2798 O O . ASN D 1 76 ? -44.175 -52.990 -14.424 1.00 64.11 75 ASN D O 1
ATOM 2803 N N . GLY D 1 77 ? -43.131 -54.960 -14.723 1.00 65.05 76 GLY D N 1
ATOM 2804 C CA . GLY D 1 77 ? -44.060 -55.372 -15.753 1.00 65.15 76 GLY D CA 1
ATOM 2805 C C . GLY D 1 77 ? -43.720 -54.481 -16.926 1.00 65.50 76 GLY D C 1
ATOM 2806 O O . GLY D 1 77 ? -42.544 -54.222 -17.181 1.00 65.63 76 GLY D O 1
ATOM 2807 N N . GLN D 1 78 ? -44.729 -53.993 -17.634 1.00 66.30 77 GLN D N 1
ATOM 2808 C CA . GLN D 1 78 ? -44.481 -53.114 -18.770 1.00 67.68 77 GLN D CA 1
ATOM 2809 C C . GLN D 1 78 ? -44.571 -51.642 -18.345 1.00 66.05 77 GLN D C 1
ATOM 2810 O O . GLN D 1 78 ? -44.812 -50.753 -19.172 1.00 65.71 77 GLN D O 1
ATOM 2816 N N . GLN D 1 79 ? -44.368 -51.400 -17.049 1.00 62.94 78 GLN D N 1
ATOM 2817 C CA . GLN D 1 79 ? -44.404 -50.050 -16.491 1.00 60.87 78 GLN D CA 1
ATOM 2818 C C . GLN D 1 79 ? -42.996 -49.591 -16.145 1.00 58.99 78 GLN D C 1
ATOM 2819 O O . GLN D 1 79 ? -42.296 -50.240 -15.371 1.00 59.73 78 GLN D O 1
ATOM 2825 N N . TYR D 1 80 ? -42.578 -48.472 -16.724 1.00 56.60 79 TYR D N 1
ATOM 2826 C CA . TYR D 1 80 ? -41.251 -47.938 -16.457 1.00 53.58 79 TYR D CA 1
ATOM 2827 C C . TYR D 1 80 ? -41.402 -46.563 -15.849 1.00 52.44 79 TYR D C 1
ATOM 2828 O O . TYR D 1 80 ? -42.263 -45.791 -16.265 1.00 53.69 79 TYR D O 1
ATOM 2837 N N . SER D 1 81 ? -40.570 -46.255 -14.865 1.00 49.30 80 SER D N 1
ATOM 2838 C CA . SER D 1 81 ? -40.646 -44.964 -14.209 1.00 48.16 80 SER D CA 1
ATOM 2839 C C . SER D 1 81 ? -39.899 -43.921 -15.006 1.00 47.31 80 SER D C 1
ATOM 2840 O O . SER D 1 81 ? -39.104 -44.251 -15.883 1.00 45.79 80 SER D O 1
ATOM 2843 N N . PRO D 1 82 ? -40.141 -42.637 -14.708 1.00 46.82 81 PRO D N 1
ATOM 2844 C CA . PRO D 1 82 ? -39.431 -41.591 -15.444 1.00 47.51 81 PRO D CA 1
ATOM 2845 C C . PRO D 1 82 ? -37.956 -41.746 -15.084 1.00 48.53 81 PRO D C 1
ATOM 2846 O O . PRO D 1 82 ? -37.622 -42.193 -13.985 1.00 49.23 81 PRO D O 1
ATOM 2850 N N . PRO D 1 83 ? -37.055 -41.390 -16.001 1.00 47.59 82 PRO D N 1
ATOM 2851 C CA . PRO D 1 83 ? -35.647 -41.546 -15.660 1.00 47.92 82 PRO D CA 1
ATOM 2852 C C . PRO D 1 83 ? -35.096 -40.484 -14.724 1.00 48.81 82 PRO D C 1
ATOM 2853 O O . PRO D 1 83 ? -35.579 -39.353 -14.672 1.00 48.68 82 PRO D O 1
ATOM 2857 N N . VAL D 1 84 ? -34.089 -40.885 -13.961 1.00 50.32 83 VAL D N 1
ATOM 2858 C CA . VAL D 1 84 ? -33.375 -39.993 -13.064 1.00 50.15 83 VAL D CA 1
ATOM 2859 C C . VAL D 1 84 ? -32.044 -39.961 -13.797 1.00 50.04 83 VAL D C 1
ATOM 2860 O O . VAL D 1 84 ? -31.459 -41.010 -14.077 1.00 49.31 83 VAL D O 1
ATOM 2864 N N . SER D 1 85 ? -31.575 -38.776 -14.146 1.00 50.52 84 SER D N 1
ATOM 2865 C CA . SER D 1 85 ? -30.324 -38.700 -14.869 1.00 51.83 84 SER D CA 1
ATOM 2866 C C . SER D 1 85 ? -29.338 -37.767 -14.202 1.00 52.68 84 SER D C 1
ATOM 2867 O O . SER D 1 85 ? -29.669 -37.058 -13.250 1.00 53.30 84 SER D O 1
ATOM 2870 N N . THR D 1 86 ? -28.114 -37.788 -14.705 1.00 53.02 85 THR D N 1
ATOM 2871 C CA . THR D 1 86 ? -27.064 -36.935 -14.190 1.00 54.98 85 THR D CA 1
ATOM 2872 C C . THR D 1 86 ? -25.992 -36.850 -15.270 1.00 54.88 85 THR D C 1
ATOM 2873 O O . THR D 1 86 ? -25.995 -37.630 -16.227 1.00 53.72 85 THR D O 1
ATOM 2877 N N . THR D 1 87 ? -25.088 -35.893 -15.118 1.00 55.25 86 THR D N 1
ATOM 2878 C CA . THR D 1 87 ? -24.014 -35.699 -16.080 1.00 56.24 86 THR D CA 1
ATOM 2879 C C . THR D 1 87 ? -22.685 -35.506 -15.375 1.00 55.85 86 THR D C 1
ATOM 2880 O O . THR D 1 87 ? -22.631 -35.161 -14.186 1.00 54.84 86 THR D O 1
ATOM 2884 N N . PHE D 1 88 ? -21.611 -35.733 -16.118 1.00 55.19 87 PHE D N 1
ATOM 2885 C CA . PHE D 1 88 ? -20.271 -35.582 -15.573 1.00 56.03 87 PHE D CA 1
ATOM 2886 C C . PHE D 1 88 ? -19.281 -35.624 -16.729 1.00 56.93 87 PHE D C 1
ATOM 2887 O O . PHE D 1 88 ? -19.610 -36.092 -17.829 1.00 55.76 87 PHE D O 1
ATOM 2895 N N . THR D 1 89 ? -18.073 -35.131 -16.491 1.00 57.66 88 THR D N 1
ATOM 2896 C CA . THR D 1 89 ? -17.065 -35.153 -17.538 1.00 59.60 88 THR D CA 1
ATOM 2897 C C . THR D 1 89 ? -15.767 -35.734 -16.999 1.00 59.65 88 THR D C 1
ATOM 2898 O O . THR D 1 89 ? -15.374 -35.458 -15.861 1.00 59.54 88 THR D O 1
ATOM 2902 N N . THR D 1 90 ? -15.122 -36.558 -17.818 1.00 59.93 89 THR D N 1
ATOM 2903 C CA . THR D 1 90 ? -13.872 -37.204 -17.435 1.00 63.08 89 THR D CA 1
ATOM 2904 C C . THR D 1 90 ? -12.694 -36.232 -17.482 1.00 64.82 89 THR D C 1
ATOM 2905 O O . THR D 1 90 ? -12.749 -35.224 -18.189 1.00 65.92 89 THR D O 1
ATOM 2909 N N . GLY D 1 91 ? -11.639 -36.539 -16.724 1.00 65.76 90 GLY D N 1
ATOM 2910 C CA . GLY D 1 91 ? -10.456 -35.689 -16.676 1.00 66.26 90 GLY D CA 1
ATOM 2911 C C . GLY D 1 91 ? -9.841 -35.440 -18.038 1.00 67.42 90 GLY D C 1
ATOM 2912 O O . GLY D 1 91 ? -10.046 -36.234 -18.956 1.00 67.69 90 GLY D O 1
ATOM 2913 N N . SER D 1 92 ? -9.074 -34.353 -18.162 1.00 69.23 91 SER D N 1
ATOM 2914 C CA . SER D 1 92 ? -8.430 -33.966 -19.431 1.00 70.33 91 SER D CA 1
ATOM 2915 C C . SER D 1 92 ? -6.947 -34.331 -19.583 1.00 70.53 91 SER D C 1
ATOM 2916 O O . SER D 1 92 ? -6.594 -34.902 -20.643 1.00 69.64 91 SER D O 1
ATOM 2919 N N . MET E 1 1 ? -44.009 -1.246 -28.481 1.00 55.44 0 MET E N 1
ATOM 2920 C CA . MET E 1 1 ? -43.371 -2.593 -28.366 1.00 56.80 0 MET E CA 1
ATOM 2921 C C . MET E 1 1 ? -44.087 -3.691 -29.162 1.00 53.97 0 MET E C 1
ATOM 2922 O O . MET E 1 1 ? -45.311 -3.672 -29.326 1.00 53.54 0 MET E O 1
ATOM 2927 N N . LEU E 1 2 ? -43.314 -4.663 -29.629 1.00 49.42 1 LEU E N 1
ATOM 2928 C CA . LEU E 1 2 ? -43.868 -5.753 -30.424 1.00 46.88 1 LEU E CA 1
ATOM 2929 C C . LEU E 1 2 ? -43.285 -7.113 -30.022 1.00 44.52 1 LEU E C 1
ATOM 2930 O O . LEU E 1 2 ? -42.066 -7.243 -29.855 1.00 41.55 1 LEU E O 1
ATOM 2935 N N . GLN E 1 3 ? -44.152 -8.114 -29.855 1.00 42.60 2 GLN E N 1
ATOM 2936 C CA . GLN E 1 3 ? -43.696 -9.461 -29.503 1.00 42.69 2 GLN E CA 1
ATOM 2937 C C . GLN E 1 3 ? -42.765 -9.949 -30.614 1.00 40.19 2 GLN E C 1
ATOM 2938 O O . GLN E 1 3 ? -43.052 -9.780 -31.799 1.00 40.26 2 GLN E O 1
ATOM 2944 N N . PRO E 1 4 ? -41.631 -10.550 -30.240 1.00 38.06 3 PRO E N 1
ATOM 2945 C CA . PRO E 1 4 ? -40.640 -11.058 -31.192 1.00 36.22 3 PRO E CA 1
ATOM 2946 C C . PRO E 1 4 ? -40.889 -12.481 -31.656 1.00 34.12 3 PRO E C 1
ATOM 2947 O O . PRO E 1 4 ? -41.701 -13.198 -31.079 1.00 33.37 3 PRO E O 1
ATOM 2951 N N . PRO E 1 5 ? -40.194 -12.901 -32.721 1.00 33.46 4 PRO E N 1
ATOM 2952 C CA . PRO E 1 5 ? -40.316 -14.258 -33.264 1.00 33.40 4 PRO E CA 1
ATOM 2953 C C . PRO E 1 5 ? -39.669 -15.123 -32.173 1.00 34.37 4 PRO E C 1
ATOM 2954 O O . PRO E 1 5 ? -39.007 -14.587 -31.289 1.00 34.07 4 PRO E O 1
ATOM 2958 N N . PHE E 1 6 ? -39.825 -16.439 -32.208 1.00 34.44 5 PHE E N 1
ATOM 2959 C CA . PHE E 1 6 ? -39.196 -17.229 -31.149 1.00 33.49 5 PHE E CA 1
ATOM 2960 C C . PHE E 1 6 ? -38.811 -18.654 -31.556 1.00 32.27 5 PHE E C 1
ATOM 2961 O O . PHE E 1 6 ? -39.018 -19.052 -32.709 1.00 31.64 5 PHE E O 1
ATOM 2969 N N . ASN E 1 7 ? -38.267 -19.419 -30.602 1.00 31.52 6 ASN E N 1
ATOM 2970 C CA . ASN E 1 7 ? -37.806 -20.789 -30.852 1.00 29.98 6 ASN E CA 1
ATOM 2971 C C . ASN E 1 7 ? -36.876 -20.846 -32.073 1.00 29.37 6 ASN E C 1
ATOM 2972 O O . ASN E 1 7 ? -37.040 -21.689 -32.946 1.00 29.31 6 ASN E O 1
ATOM 2977 N N . ILE E 1 8 ? -35.915 -19.934 -32.152 1.00 28.36 7 ILE E N 1
ATOM 2978 C CA . ILE E 1 8 ? -34.987 -19.963 -33.268 1.00 29.79 7 ILE E CA 1
ATOM 2979 C C . ILE E 1 8 ? -34.225 -21.288 -33.127 1.00 32.96 7 ILE E C 1
ATOM 2980 O O . ILE E 1 8 ? -33.911 -21.724 -32.015 1.00 33.17 7 ILE E O 1
ATOM 2985 N N . LYS E 1 9 ? -33.933 -21.934 -34.246 1.00 33.76 8 LYS E N 1
ATOM 2986 C CA . LYS E 1 9 ? -33.262 -23.216 -34.190 1.00 34.39 8 LYS E CA 1
ATOM 2987 C C . LYS E 1 9 ? -32.365 -23.443 -35.402 1.00 32.93 8 LYS E C 1
ATOM 2988 O O . LYS E 1 9 ? -32.836 -23.414 -36.534 1.00 34.70 8 LYS E O 1
ATOM 2994 N N . VAL E 1 10 ? -31.071 -23.644 -35.180 1.00 31.12 9 VAL E N 1
ATOM 2995 C CA . VAL E 1 10 ? -30.187 -23.919 -36.302 1.00 30.85 9 VAL E CA 1
ATOM 2996 C C . VAL E 1 10 ? -30.114 -25.440 -36.368 1.00 33.51 9 VAL E C 1
ATOM 2997 O O . VAL E 1 10 ? -30.059 -26.127 -35.354 1.00 33.68 9 VAL E O 1
ATOM 3001 N N . THR E 1 11 ? -30.135 -25.965 -37.576 1.00 35.65 10 THR E N 1
ATOM 3002 C CA . THR E 1 11 ? -30.173 -27.396 -37.748 1.00 37.09 10 THR E CA 1
ATOM 3003 C C . THR E 1 11 ? -29.377 -27.844 -38.976 1.00 37.79 10 THR E C 1
ATOM 3004 O O . THR E 1 11 ? -29.060 -27.024 -39.850 1.00 36.69 10 THR E O 1
ATOM 3008 N N . ASN E 1 12 ? -29.045 -29.135 -39.026 1.00 36.71 11 ASN E N 1
ATOM 3009 C CA . ASN E 1 12 ? -28.296 -29.698 -40.146 1.00 36.69 11 ASN E CA 1
ATOM 3010 C C . ASN E 1 12 ? -27.040 -28.894 -40.488 1.00 35.14 11 ASN E C 1
ATOM 3011 O O . ASN E 1 12 ? -26.817 -28.548 -41.645 1.00 32.65 11 ASN E O 1
ATOM 3016 N N . ILE E 1 13 ? -26.221 -28.590 -39.486 1.00 34.87 12 ILE E N 1
ATOM 3017 C CA . ILE E 1 13 ? -24.992 -27.834 -39.731 1.00 35.04 12 ILE E CA 1
ATOM 3018 C C . ILE E 1 13 ? -23.933 -28.716 -40.403 1.00 37.25 12 ILE E C 1
ATOM 3019 O O . ILE E 1 13 ? -23.669 -29.838 -39.964 1.00 39.50 12 ILE E O 1
ATOM 3024 N N . THR E 1 14 ? -23.348 -28.224 -41.487 1.00 37.91 13 THR E N 1
ATOM 3025 C CA . THR E 1 14 ? -22.320 -28.978 -42.190 1.00 37.34 13 THR E CA 1
ATOM 3026 C C . THR E 1 14 ? -21.122 -28.053 -42.287 1.00 39.79 13 THR E C 1
ATOM 3027 O O . THR E 1 14 ? -20.994 -27.122 -41.484 1.00 40.11 13 THR E O 1
ATOM 3031 N N . LEU E 1 15 ? -20.254 -28.305 -43.262 1.00 39.76 14 LEU E N 1
ATOM 3032 C CA . LEU E 1 15 ? -19.055 -27.497 -43.459 1.00 40.97 14 LEU E CA 1
ATOM 3033 C C . LEU E 1 15 ? -19.371 -26.131 -44.043 1.00 41.34 14 LEU E C 1
ATOM 3034 O O . LEU E 1 15 ? -18.693 -25.146 -43.743 1.00 40.84 14 LEU E O 1
ATOM 3039 N N . THR E 1 16 ? -20.397 -26.076 -44.886 1.00 40.65 15 THR E N 1
ATOM 3040 C CA . THR E 1 16 ? -20.742 -24.832 -45.550 1.00 42.50 15 THR E CA 1
ATOM 3041 C C . THR E 1 16 ? -22.228 -24.457 -45.571 1.00 40.93 15 THR E C 1
ATOM 3042 O O . THR E 1 16 ? -22.605 -23.478 -46.200 1.00 40.35 15 THR E O 1
ATOM 3046 N N . THR E 1 17 ? -23.071 -25.219 -44.890 1.00 39.41 16 THR E N 1
ATOM 3047 C CA . THR E 1 17 ? -24.492 -24.911 -44.899 1.00 37.52 16 THR E CA 1
ATOM 3048 C C . THR E 1 17 ? -25.157 -25.098 -43.533 1.00 35.91 16 THR E C 1
ATOM 3049 O O . THR E 1 17 ? -24.687 -25.871 -42.697 1.00 36.23 16 THR E O 1
ATOM 3053 N N . ALA E 1 18 ? -26.258 -24.389 -43.318 1.00 32.79 17 ALA E N 1
ATOM 3054 C CA . ALA E 1 18 ? -26.997 -24.480 -42.065 1.00 31.11 17 ALA E CA 1
ATOM 3055 C C . ALA E 1 18 ? -28.478 -24.241 -42.325 1.00 29.46 17 ALA E C 1
ATOM 3056 O O . ALA E 1 18 ? -28.835 -23.458 -43.202 1.00 28.78 17 ALA E O 1
ATOM 3058 N N . VAL E 1 19 ? -29.341 -24.925 -41.583 1.00 28.34 18 VAL E N 1
ATOM 3059 C CA . VAL E 1 19 ? -30.774 -24.716 -41.741 1.00 27.52 18 VAL E CA 1
ATOM 3060 C C . VAL E 1 19 ? -31.277 -23.911 -40.553 1.00 30.04 18 VAL E C 1
ATOM 3061 O O . VAL E 1 19 ? -31.102 -24.316 -39.393 1.00 28.67 18 VAL E O 1
ATOM 3065 N N . VAL E 1 20 ? -31.888 -22.765 -40.849 1.00 30.07 19 VAL E N 1
ATOM 3066 C CA . VAL E 1 20 ? -32.441 -21.898 -39.819 1.00 31.27 19 VAL E CA 1
ATOM 3067 C C . VAL E 1 20 ? -33.950 -21.939 -39.892 1.00 29.76 19 VAL E C 1
ATOM 3068 O O . VAL E 1 20 ? -34.533 -21.821 -40.964 1.00 29.82 19 VAL E O 1
ATOM 3072 N N . THR E 1 21 ? -34.589 -22.105 -38.746 1.00 29.99 20 THR E N 1
ATOM 3073 C CA . THR E 1 21 ? -36.031 -22.149 -38.706 1.00 29.19 20 THR E CA 1
ATOM 3074 C C . THR E 1 21 ? -36.507 -21.531 -37.392 1.00 28.12 20 THR E C 1
ATOM 3075 O O . THR E 1 21 ? -35.856 -21.656 -36.365 1.00 28.26 20 THR E O 1
ATOM 3079 N N . TRP E 1 22 ? -37.632 -20.827 -37.440 1.00 27.96 21 TRP E N 1
ATOM 3080 C CA . TRP E 1 22 ? -38.140 -20.136 -36.265 1.00 29.29 21 TRP E CA 1
ATOM 3081 C C . TRP E 1 22 ? -39.655 -20.074 -36.262 1.00 30.02 21 TRP E C 1
ATOM 3082 O O . TRP E 1 22 ? -40.300 -20.532 -37.201 1.00 31.90 21 TRP E O 1
ATOM 3093 N N . GLN E 1 23 ? -40.208 -19.470 -35.213 1.00 29.96 22 GLN E N 1
ATOM 3094 C CA . GLN E 1 23 ? -41.660 -19.306 -35.082 1.00 30.96 22 GLN E CA 1
ATOM 3095 C C . GLN E 1 23 ? -42.029 -17.814 -35.062 1.00 31.43 22 GLN E C 1
ATOM 3096 O O . GLN E 1 23 ? -41.517 -17.045 -34.245 1.00 29.23 22 GLN E O 1
ATOM 3102 N N . PRO E 1 24 ? -42.915 -17.387 -35.973 1.00 33.62 23 PRO E N 1
ATOM 3103 C CA . PRO E 1 24 ? -43.329 -15.978 -36.021 1.00 34.94 23 PRO E CA 1
ATOM 3104 C C . PRO E 1 24 ? -44.127 -15.637 -34.764 1.00 36.47 23 PRO E C 1
ATOM 3105 O O . PRO E 1 24 ? -44.697 -16.525 -34.120 1.00 35.17 23 PRO E O 1
ATOM 3109 N N . PRO E 1 25 ? -44.165 -14.348 -34.390 1.00 37.48 24 PRO E N 1
ATOM 3110 C CA . PRO E 1 25 ? -44.917 -13.939 -33.199 1.00 38.79 24 PRO E CA 1
ATOM 3111 C C . PRO E 1 25 ? -46.387 -14.287 -33.476 1.00 40.44 24 PRO E C 1
ATOM 3112 O O . PRO E 1 25 ? -46.805 -14.330 -34.633 1.00 38.83 24 PRO E O 1
ATOM 3116 N N . ILE E 1 26 ? -47.171 -14.514 -32.431 1.00 44.10 25 ILE E N 1
ATOM 3117 C CA . ILE E 1 26 ? -48.565 -14.902 -32.621 1.00 48.11 25 ILE E CA 1
ATOM 3118 C C . ILE E 1 26 ? -49.466 -13.842 -33.261 1.00 49.86 25 ILE E C 1
ATOM 3119 O O . ILE E 1 26 ? -50.331 -14.176 -34.071 1.00 50.84 25 ILE E O 1
ATOM 3124 N N . LEU E 1 27 ? -49.261 -12.572 -32.925 1.00 52.21 26 LEU E N 1
ATOM 3125 C CA . LEU E 1 27 ? -50.065 -11.492 -33.505 1.00 53.13 26 LEU E CA 1
ATOM 3126 C C . LEU E 1 27 ? -49.713 -11.303 -34.977 1.00 53.75 26 LEU E C 1
ATOM 3127 O O . LEU E 1 27 ? -48.574 -11.540 -35.379 1.00 53.55 26 LEU E O 1
ATOM 3132 N N . PRO E 1 28 ? -50.693 -10.878 -35.804 1.00 54.19 27 PRO E N 1
ATOM 3133 C CA . PRO E 1 28 ? -50.443 -10.668 -37.237 1.00 52.39 27 PRO E CA 1
ATOM 3134 C C . PRO E 1 28 ? -49.347 -9.629 -37.450 1.00 50.90 27 PRO E C 1
ATOM 3135 O O . PRO E 1 28 ? -49.298 -8.605 -36.765 1.00 50.18 27 PRO E O 1
ATOM 3139 N N . ILE E 1 29 ? -48.469 -9.896 -38.410 1.00 49.40 28 ILE E N 1
ATOM 3140 C CA . ILE E 1 29 ? -47.363 -8.996 -38.684 1.00 46.87 28 ILE E CA 1
ATOM 3141 C C . ILE E 1 29 ? -47.140 -8.772 -40.173 1.00 45.64 28 ILE E C 1
ATOM 3142 O O . ILE E 1 29 ? -47.531 -9.586 -41.002 1.00 44.98 28 ILE E O 1
ATOM 3147 N N . GLU E 1 30 ? -46.487 -7.669 -40.508 1.00 44.43 29 GLU E N 1
ATOM 3148 C CA . GLU E 1 30 ? -46.224 -7.360 -41.900 1.00 43.73 29 GLU E CA 1
ATOM 3149 C C . GLU E 1 30 ? -44.952 -8.015 -42.423 1.00 41.65 29 GLU E C 1
ATOM 3150 O O . GLU E 1 30 ? -44.774 -8.145 -43.633 1.00 39.69 29 GLU E O 1
ATOM 3156 N N . GLY E 1 31 ? -44.069 -8.428 -41.523 1.00 39.20 30 GLY E N 1
ATOM 3157 C CA . GLY E 1 31 ? -42.846 -9.049 -41.987 1.00 38.24 30 GLY E CA 1
ATOM 3158 C C . GLY E 1 31 ? -41.885 -9.572 -40.939 1.00 37.16 30 GLY E C 1
ATOM 3159 O O . GLY E 1 31 ? -41.989 -9.278 -39.753 1.00 36.20 30 GLY E O 1
ATOM 3160 N N . ILE E 1 32 ? -40.940 -10.373 -41.409 1.00 36.12 31 ILE E N 1
ATOM 3161 C CA . ILE E 1 32 ? -39.920 -10.957 -40.569 1.00 33.81 31 ILE E CA 1
ATOM 3162 C C . ILE E 1 32 ? -38.570 -10.623 -41.189 1.00 33.74 31 ILE E C 1
ATOM 3163 O O . ILE E 1 32 ? -38.356 -10.840 -42.381 1.00 33.90 31 ILE E O 1
ATOM 3168 N N . LEU E 1 33 ? -37.670 -10.075 -40.382 1.00 31.17 32 LEU E N 1
ATOM 3169 C CA . LEU E 1 33 ? -36.345 -9.723 -40.854 1.00 31.03 32 LEU E CA 1
ATOM 3170 C C . LEU E 1 33 ? -35.306 -10.695 -40.299 1.00 31.57 32 LEU E C 1
ATOM 3171 O O . LEU E 1 33 ? -35.201 -10.883 -39.086 1.00 33.66 32 LEU E O 1
ATOM 3176 N N . VAL E 1 34 ? -34.550 -11.333 -41.187 1.00 30.95 33 VAL E N 1
ATOM 3177 C CA . VAL E 1 34 ? -33.520 -12.271 -40.753 1.00 30.11 33 VAL E CA 1
ATOM 3178 C C . VAL E 1 34 ? -32.155 -11.680 -41.081 1.00 30.74 33 VAL E C 1
ATOM 3179 O O . VAL E 1 34 ? -31.907 -11.256 -42.198 1.00 31.18 33 VAL E O 1
ATOM 3183 N N . THR E 1 35 ? -31.274 -11.646 -40.094 1.00 33.16 34 THR E N 1
ATOM 3184 C CA . THR E 1 35 ? -29.938 -11.097 -40.282 1.00 33.21 34 THR E CA 1
ATOM 3185 C C . THR E 1 35 ? -28.895 -12.160 -39.962 1.00 34.46 34 THR E C 1
ATOM 3186 O O . THR E 1 35 ? -28.997 -12.854 -38.951 1.00 35.18 34 THR E O 1
ATOM 3190 N N . PHE E 1 36 ? -27.891 -12.299 -40.820 1.00 35.27 35 PHE E N 1
ATOM 3191 C CA . PHE E 1 36 ? -26.848 -13.290 -40.570 1.00 36.32 35 PHE E CA 1
ATOM 3192 C C . PHE E 1 36 ? -25.496 -12.804 -41.057 1.00 37.01 35 PHE E C 1
ATOM 3193 O O . PHE E 1 36 ? -25.414 -11.896 -41.875 1.00 37.04 35 PHE E O 1
ATOM 3201 N N . GLY E 1 37 ? -24.443 -13.411 -40.521 1.00 38.58 36 GLY E N 1
ATOM 3202 C CA . GLY E 1 37 ? -23.086 -13.068 -40.889 1.00 41.24 36 GLY E CA 1
ATOM 3203 C C . GLY E 1 37 ? -22.128 -13.604 -39.844 1.00 43.50 36 GLY E C 1
ATOM 3204 O O . GLY E 1 37 ? -22.563 -14.1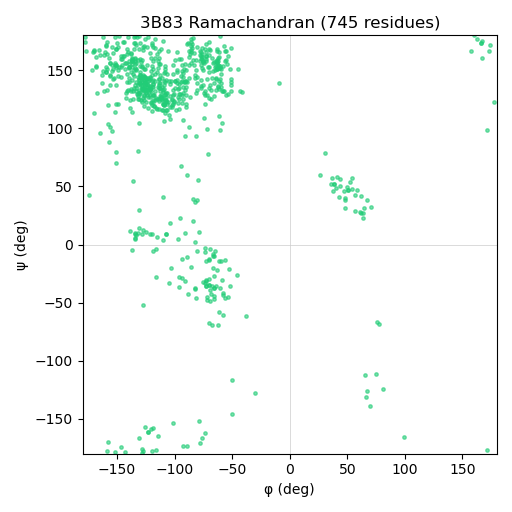89 -38.850 1.00 44.16 36 GLY E O 1
ATOM 3205 N N . ARG E 1 38 ? -20.828 -13.431 -40.061 1.00 45.57 37 ARG E N 1
ATOM 3206 C CA . ARG E 1 38 ? -19.852 -13.889 -39.083 1.00 49.04 37 ARG E CA 1
ATOM 3207 C C . ARG E 1 38 ? -20.116 -13.110 -37.797 1.00 51.66 37 ARG E C 1
ATOM 3208 O O . ARG E 1 38 ? -20.357 -11.901 -37.838 1.00 50.48 37 ARG E O 1
ATOM 3216 N N . LYS E 1 39 ? -20.098 -13.800 -36.660 1.00 55.30 38 LYS E N 1
ATOM 3217 C CA . LYS E 1 39 ? -20.310 -13.139 -35.375 1.00 59.69 38 LYS E CA 1
ATOM 3218 C C . LYS E 1 39 ? -19.096 -12.229 -35.233 1.00 63.54 38 LYS E C 1
ATOM 3219 O O . LYS E 1 39 ? -19.133 -11.175 -34.593 1.00 62.19 38 LYS E O 1
ATOM 3225 N N . ASN E 1 40 ? -18.033 -12.674 -35.898 1.00 69.16 39 ASN E N 1
ATOM 3226 C CA . ASN E 1 40 ? -16.722 -12.033 -35.950 1.00 74.69 39 ASN E CA 1
ATOM 3227 C C . ASN E 1 40 ? -16.628 -10.891 -36.982 1.00 76.70 39 ASN E C 1
ATOM 3228 O O . ASN E 1 40 ? -15.579 -10.732 -37.625 1.00 76.80 39 ASN E O 1
ATOM 3233 N N . ASP E 1 41 ? -17.701 -10.109 -37.149 1.00 77.96 40 ASP E N 1
ATOM 3234 C CA . ASP E 1 41 ? -17.693 -9.006 -38.120 1.00 77.18 40 ASP E CA 1
ATOM 3235 C C . ASP E 1 41 ? -19.058 -8.351 -38.345 1.00 77.06 40 ASP E C 1
ATOM 3236 O O . ASP E 1 41 ? -19.881 -8.852 -39.109 1.00 76.93 40 ASP E O 1
ATOM 3241 N N . PRO E 1 42 ? -19.316 -7.218 -37.678 1.00 77.66 41 PRO E N 1
ATOM 3242 C CA . PRO E 1 42 ? -20.599 -6.524 -37.849 1.00 76.92 41 PRO E CA 1
ATOM 3243 C C . PRO E 1 42 ? -20.783 -6.027 -39.285 1.00 76.14 41 PRO E C 1
ATOM 3244 O O . PRO E 1 42 ? -21.906 -5.793 -39.736 1.00 76.35 41 PRO E O 1
ATOM 3248 N N . SER E 1 43 ? -19.673 -5.868 -39.998 1.00 74.74 42 SER E N 1
ATOM 3249 C CA . SER E 1 43 ? -19.708 -5.408 -41.381 1.00 73.23 42 SER E CA 1
ATOM 3250 C C . SER E 1 43 ? -20.306 -6.497 -42.261 1.00 71.79 42 SER E C 1
ATOM 3251 O O . SER E 1 43 ? -21.197 -6.232 -43.061 1.00 73.65 42 SER E O 1
ATOM 3254 N N . ASP E 1 44 ? -19.810 -7.721 -42.110 1.00 68.26 43 ASP E N 1
ATOM 3255 C CA . ASP E 1 44 ? -20.302 -8.859 -42.885 1.00 64.85 43 ASP E CA 1
ATOM 3256 C C . ASP E 1 44 ? -21.707 -9.251 -42.440 1.00 62.28 43 ASP E C 1
ATOM 3257 O O . ASP E 1 44 ? -21.887 -10.230 -41.717 1.00 64.01 43 ASP E O 1
ATOM 3262 N N . GLU E 1 45 ? -22.705 -8.492 -42.872 1.00 57.26 44 GLU E N 1
ATOM 3263 C CA . GLU E 1 45 ? -24.074 -8.789 -42.484 1.00 54.23 44 GLU E CA 1
ATOM 3264 C C . GLU E 1 45 ? -25.087 -8.681 -43.609 1.00 51.24 44 GLU E C 1
ATOM 3265 O O . GLU E 1 45 ? -25.010 -7.780 -44.449 1.00 52.53 44 GLU E O 1
ATOM 3271 N N . THR E 1 46 ? -26.045 -9.601 -43.616 1.00 45.54 45 THR E N 1
ATOM 3272 C CA . THR E 1 46 ? -27.086 -9.603 -44.636 1.00 42.43 45 THR E CA 1
ATOM 3273 C C . THR E 1 46 ? -28.439 -9.666 -43.946 1.00 39.77 45 THR E C 1
ATOM 3274 O O . THR E 1 46 ? -28.636 -10.448 -43.021 1.00 40.21 45 THR E O 1
ATOM 3278 N N . THR E 1 47 ? -29.374 -8.839 -44.385 1.00 38.57 46 THR E N 1
ATOM 3279 C CA . THR E 1 47 ? -30.702 -8.837 -43.788 1.00 36.41 46 THR E CA 1
ATOM 3280 C C . THR E 1 47 ? -31.781 -9.009 -44.850 1.00 35.96 46 THR E C 1
ATOM 3281 O O . THR E 1 47 ? -31.905 -8.184 -45.753 1.00 36.55 46 THR E O 1
ATOM 3285 N N . VAL E 1 48 ? -32.564 -10.080 -44.741 1.00 33.73 47 VAL E N 1
ATOM 3286 C CA . VAL E 1 48 ? -33.640 -10.317 -45.690 1.00 32.05 47 VAL E CA 1
ATOM 3287 C C . VAL E 1 48 ? -35.004 -10.042 -45.061 1.00 32.34 47 VAL E C 1
ATOM 3288 O O . VAL E 1 48 ? -35.207 -10.257 -43.873 1.00 32.51 47 VAL E O 1
ATOM 3292 N N . ASP E 1 49 ? -35.926 -9.551 -45.880 1.00 33.59 48 ASP E N 1
ATOM 3293 C CA . ASP E 1 49 ? -37.283 -9.218 -45.458 1.00 34.13 48 ASP E CA 1
ATOM 3294 C C . ASP E 1 49 ? -38.209 -10.316 -45.983 1.00 32.53 48 ASP E C 1
ATOM 3295 O O . ASP E 1 49 ? -38.414 -10.430 -47.175 1.00 35.21 48 ASP E O 1
ATOM 3300 N N . LEU E 1 50 ? -38.764 -11.122 -45.087 1.00 31.71 49 LEU E N 1
ATOM 3301 C CA . LEU E 1 50 ? -39.628 -12.239 -45.472 1.00 29.78 49 LEU E CA 1
ATOM 3302 C C . LEU E 1 50 ? -41.075 -12.082 -45.040 1.00 30.26 49 LEU E C 1
ATOM 3303 O O . LEU E 1 50 ? -41.382 -11.307 -44.140 1.00 32.33 49 LEU E O 1
ATOM 3308 N N . THR E 1 51 ? -41.961 -12.832 -45.687 1.00 31.28 50 THR E N 1
ATOM 3309 C CA . THR E 1 51 ? -43.366 -12.854 -45.311 1.00 31.09 50 THR E CA 1
ATOM 3310 C C . THR E 1 51 ? -43.299 -13.648 -44.027 1.00 30.90 50 THR E C 1
ATOM 3311 O O . THR E 1 51 ? -42.322 -14.357 -43.795 1.00 32.64 50 THR E O 1
ATOM 3315 N N . SER E 1 52 ? -44.340 -13.572 -43.215 1.00 30.82 51 SER E N 1
ATOM 3316 C CA . SER E 1 52 ? -44.359 -14.325 -41.984 1.00 31.89 51 SER E CA 1
ATOM 3317 C C . SER E 1 52 ? -44.761 -15.780 -42.256 1.00 32.71 51 SER E C 1
ATOM 3318 O O . SER E 1 52 ? -44.726 -16.624 -41.351 1.00 32.45 51 SER E O 1
ATOM 3321 N N . SER E 1 53 ? -45.128 -16.086 -43.498 1.00 31.14 52 SER E N 1
ATOM 3322 C CA . SER E 1 53 ? -45.500 -17.460 -43.817 1.00 33.51 52 SER E CA 1
ATOM 3323 C C . SER E 1 53 ? -44.287 -18.292 -44.291 1.00 33.36 52 SER E C 1
ATOM 3324 O O . SER E 1 53 ? -44.441 -19.403 -44.792 1.00 35.56 52 SER E O 1
ATOM 3327 N N . ILE E 1 54 ? -43.084 -17.741 -44.148 1.00 32.31 53 ILE E N 1
ATOM 3328 C CA . ILE E 1 54 ? -41.862 -18.477 -44.478 1.00 31.32 53 ILE E CA 1
ATOM 3329 C C . ILE E 1 54 ? -41.253 -18.724 -43.099 1.00 32.97 53 ILE E C 1
ATOM 3330 O O . ILE E 1 54 ? -40.991 -17.768 -42.367 1.00 34.00 53 ILE E O 1
ATOM 3335 N N . THR E 1 55 ? -41.050 -19.983 -42.714 1.00 32.00 54 THR E N 1
ATOM 3336 C CA . THR E 1 55 ? -40.497 -20.243 -41.387 1.00 30.95 54 THR E CA 1
ATOM 3337 C C . THR E 1 55 ? -39.128 -20.893 -41.388 1.00 30.79 54 THR E C 1
ATOM 3338 O O . THR E 1 55 ? -38.605 -21.270 -40.326 1.00 28.26 54 THR E O 1
ATOM 3342 N N . SER E 1 56 ? -38.531 -21.035 -42.564 1.00 30.38 55 SER E N 1
ATOM 3343 C CA . SER E 1 56 ? -37.218 -21.652 -42.605 1.00 30.34 55 SER E CA 1
ATOM 3344 C C . SER E 1 56 ? -36.351 -21.243 -43.780 1.00 29.90 55 SER E C 1
ATOM 3345 O O . SER E 1 56 ? -36.839 -21.067 -44.883 1.00 30.78 55 SER E O 1
ATOM 3348 N N . LEU E 1 57 ? -35.058 -21.096 -43.510 1.00 29.59 56 LEU E N 1
ATOM 3349 C CA . LEU E 1 57 ? -34.064 -20.723 -44.500 1.00 30.57 56 LEU E CA 1
ATOM 3350 C C . LEU E 1 57 ? -32.870 -21.667 -44.455 1.00 31.54 56 LEU E C 1
ATOM 3351 O O . LEU E 1 57 ? -32.387 -22.034 -43.388 1.00 31.68 56 LEU E O 1
ATOM 3356 N N . THR E 1 58 ? -32.374 -22.045 -45.620 1.00 32.11 57 THR E N 1
ATOM 3357 C CA . THR E 1 58 ? -31.193 -22.876 -4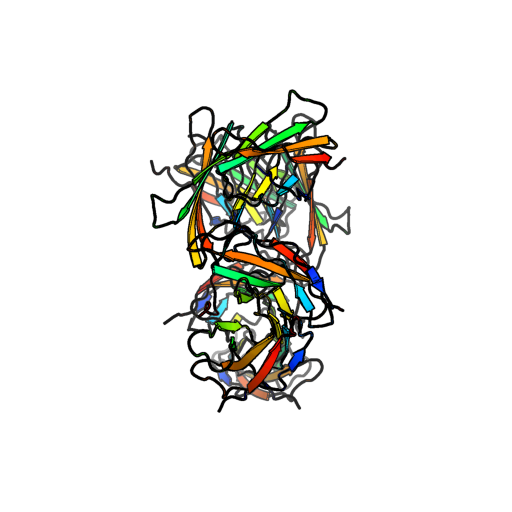5.653 1.00 32.73 57 THR E CA 1
ATOM 3358 C C . THR E 1 58 ? -30.093 -21.967 -46.167 1.00 31.52 57 THR E C 1
ATOM 3359 O O . THR E 1 58 ? -30.201 -21.395 -47.246 1.00 29.55 57 THR E O 1
ATOM 3363 N N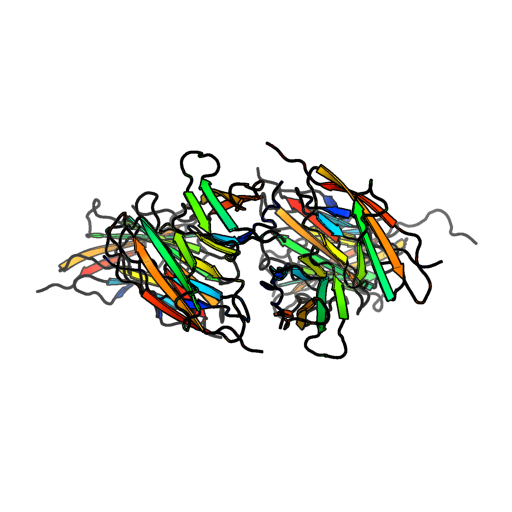 . LEU E 1 59 ? -29.054 -21.795 -45.361 1.00 32.54 58 LEU E N 1
ATOM 3364 C CA . LEU E 1 59 ? -27.933 -20.945 -45.741 1.00 34.20 58 LEU E CA 1
ATOM 3365 C C . LEU E 1 59 ? -26.807 -21.780 -46.347 1.00 35.69 58 LEU E C 1
ATOM 3366 O O . LEU E 1 59 ? -26.336 -22.734 -45.727 1.00 37.38 58 LEU E O 1
ATOM 3371 N N . THR E 1 60 ? -26.383 -21.432 -47.556 1.00 35.35 59 THR E N 1
ATOM 3372 C CA . THR E 1 60 ? -25.287 -22.148 -48.173 1.00 37.52 59 THR E CA 1
ATOM 3373 C C . THR E 1 60 ? -24.130 -21.183 -48.384 1.00 39.83 59 THR E C 1
ATOM 3374 O O . THR E 1 60 ? -24.229 -19.994 -48.080 1.00 42.13 59 THR E O 1
ATOM 3378 N N . ASN E 1 61 ? -23.020 -21.697 -48.880 1.00 42.16 60 ASN E N 1
ATOM 3379 C CA . ASN E 1 61 ? -21.847 -20.874 -49.094 1.00 44.95 60 ASN E CA 1
ATOM 3380 C C . ASN E 1 61 ? -21.344 -20.202 -47.823 1.00 44.89 60 ASN E C 1
ATOM 3381 O O . ASN E 1 61 ? -21.067 -19.007 -47.806 1.00 46.70 60 ASN E O 1
ATOM 3386 N N . LEU E 1 62 ? -21.246 -20.979 -46.755 1.00 46.01 61 LEU E N 1
ATOM 3387 C CA . LEU E 1 62 ? -20.723 -20.491 -45.488 1.00 46.38 61 LEU E CA 1
ATOM 3388 C C . LEU E 1 62 ? -19.287 -21.017 -45.454 1.00 48.37 61 LEU E C 1
ATOM 3389 O O . LEU E 1 62 ? -18.982 -22.025 -46.098 1.00 49.61 61 LEU E O 1
ATOM 3394 N N . GLU E 1 63 ? -18.406 -20.340 -44.726 1.00 49.42 62 GLU E N 1
ATOM 3395 C CA . GLU E 1 63 ? -17.020 -20.777 -44.626 1.00 49.87 62 GLU E CA 1
ATOM 3396 C C . GLU E 1 63 ? -16.914 -21.862 -43.560 1.00 49.64 62 GLU E C 1
ATOM 3397 O O . GLU E 1 63 ? -17.603 -21.808 -42.536 1.00 46.71 62 GLU E O 1
ATOM 3403 N N . PRO E 1 64 ? -16.053 -22.870 -43.792 1.00 49.51 63 PRO E N 1
ATOM 3404 C CA . PRO E 1 64 ? -15.866 -23.965 -42.838 1.00 49.03 63 PRO E CA 1
ATOM 3405 C C . PRO E 1 64 ? -15.271 -23.444 -41.540 1.00 48.59 63 PRO E C 1
ATOM 3406 O O . PRO E 1 64 ? -14.577 -22.422 -41.527 1.00 48.16 63 PRO E O 1
ATOM 3410 N N . ASN E 1 65 ? -15.558 -24.154 -40.454 1.00 48.46 64 ASN E N 1
ATOM 3411 C CA . ASN E 1 65 ? -15.051 -23.818 -39.131 1.00 47.88 64 ASN E CA 1
ATOM 3412 C C . ASN E 1 65 ? -15.212 -22.351 -38.729 1.00 46.32 64 ASN E C 1
ATOM 3413 O O . ASN E 1 65 ? -14.390 -21.819 -37.985 1.00 45.17 64 ASN E O 1
ATOM 3418 N N . THR E 1 66 ? -16.265 -21.702 -39.218 1.00 45.45 65 THR E N 1
ATOM 3419 C CA . THR E 1 66 ? -16.524 -20.300 -38.890 1.00 44.77 65 THR E CA 1
ATOM 3420 C C . THR E 1 66 ? -17.733 -20.202 -37.956 1.00 44.74 65 THR E C 1
ATOM 3421 O O . THR E 1 66 ? -18.628 -21.057 -37.993 1.00 44.54 65 THR E O 1
ATOM 3425 N N . THR E 1 67 ? -17.750 -19.169 -37.115 1.00 43.64 66 THR E N 1
ATOM 3426 C CA . THR E 1 67 ? -18.842 -18.950 -36.168 1.00 43.04 66 THR E CA 1
ATOM 3427 C C . THR E 1 67 ? -19.764 -17.855 -36.679 1.00 43.84 66 THR E C 1
ATOM 3428 O O . THR E 1 67 ? -19.319 -16.738 -36.962 1.00 45.38 66 THR E O 1
ATOM 3432 N N . TYR E 1 68 ? -21.048 -18.184 -36.793 1.00 43.05 67 TYR E N 1
ATOM 3433 C CA . TYR E 1 68 ? -22.051 -17.249 -37.300 1.00 43.76 67 TYR E CA 1
ATOM 3434 C C . TYR E 1 68 ? -23.153 -16.919 -36.296 1.00 43.89 67 TYR E C 1
ATOM 3435 O O . TYR E 1 68 ? -23.414 -17.677 -35.359 1.00 43.59 67 TYR E O 1
ATOM 3444 N N . GLU E 1 69 ? -23.805 -15.782 -36.509 1.00 44.50 68 GLU E N 1
ATOM 3445 C CA . GLU E 1 69 ? -24.887 -15.356 -35.635 1.00 45.18 68 GLU E CA 1
ATOM 3446 C C . GLU E 1 69 ? -26.098 -15.014 -36.488 1.00 42.82 68 GLU E C 1
ATOM 3447 O O . GLU E 1 69 ? -25.965 -14.486 -37.592 1.00 41.41 68 GLU E O 1
ATOM 3453 N N . ILE E 1 70 ? -27.281 -15.332 -35.980 1.00 41.07 69 ILE E N 1
ATOM 3454 C CA . ILE E 1 70 ? -28.513 -15.049 -36.700 1.00 38.81 69 ILE E CA 1
ATOM 3455 C C . ILE E 1 70 ? -29.420 -14.246 -35.789 1.00 38.11 69 ILE E C 1
ATOM 3456 O O . ILE E 1 70 ? -29.561 -14.564 -34.615 1.00 37.36 69 ILE E O 1
ATOM 3461 N N . ARG E 1 71 ? -29.998 -13.181 -36.334 1.00 38.35 70 ARG E N 1
ATOM 3462 C CA . ARG E 1 71 ? -30.918 -12.319 -35.604 1.00 38.36 70 ARG E CA 1
ATOM 3463 C C . ARG E 1 71 ? -32.216 -12.393 -36.398 1.00 36.23 70 ARG E C 1
ATOM 3464 O O . ARG E 1 71 ? -32.206 -12.262 -37.625 1.00 34.40 70 ARG E O 1
ATOM 3472 N N . ILE E 1 72 ? -33.328 -12.604 -35.712 1.00 33.93 71 ILE E N 1
ATOM 3473 C CA . ILE E 1 72 ? -34.614 -12.659 -36.391 1.00 32.56 71 ILE E CA 1
ATOM 3474 C C . ILE E 1 72 ? -35.513 -11.693 -35.650 1.00 33.02 71 ILE E C 1
ATOM 3475 O O . ILE E 1 72 ? -35.699 -11.809 -34.440 1.00 32.62 71 ILE E O 1
ATOM 3480 N N . VAL E 1 73 ? -36.047 -10.727 -36.386 1.00 29.91 72 VAL E N 1
ATOM 3481 C CA . VAL E 1 73 ? -36.889 -9.683 -35.815 1.00 30.08 72 VAL E CA 1
ATOM 3482 C C . VAL E 1 73 ? -38.220 -9.611 -36.546 1.00 29.22 72 VAL E C 1
ATOM 3483 O O . VAL E 1 73 ? -38.289 -9.940 -37.725 1.00 30.64 72 VAL E O 1
ATOM 3487 N N . ALA E 1 74 ? -39.273 -9.184 -35.861 1.00 25.91 73 ALA E N 1
ATOM 3488 C CA . ALA E 1 74 ? -40.555 -9.043 -36.521 1.00 26.92 73 ALA E CA 1
ATOM 3489 C C . ALA E 1 74 ? -40.827 -7.554 -36.665 1.00 31.37 73 ALA E C 1
ATOM 3490 O O . ALA E 1 74 ? -40.386 -6.746 -35.832 1.00 31.77 73 ALA E O 1
ATOM 3492 N N . ARG E 1 75 ? -41.537 -7.191 -37.730 1.00 31.57 74 ARG E N 1
ATOM 3493 C CA . ARG E 1 75 ? -41.874 -5.805 -37.974 1.00 33.32 74 ARG E CA 1
ATOM 3494 C C . ARG E 1 75 ? -43.350 -5.672 -38.300 1.00 35.34 74 ARG E C 1
ATOM 3495 O O . ARG E 1 75 ? -43.917 -6.482 -39.038 1.00 37.27 74 ARG E O 1
ATOM 3503 N N . ASN E 1 76 ? -43.973 -4.656 -37.722 1.00 36.95 75 ASN E N 1
ATOM 3504 C CA . ASN E 1 76 ? -45.376 -4.378 -37.977 1.00 41.36 75 ASN E CA 1
ATOM 3505 C C . ASN E 1 76 ? -45.587 -2.879 -37.807 1.00 43.77 75 ASN E C 1
ATOM 3506 O O . ASN E 1 76 ? -45.052 -2.258 -36.867 1.00 43.78 75 ASN E O 1
ATOM 3511 N N . GLY E 1 77 ? -46.355 -2.299 -38.724 1.00 45.45 76 GLY E N 1
ATOM 3512 C CA . GLY E 1 77 ? -46.594 -0.869 -38.682 1.00 46.98 76 GLY E CA 1
ATOM 3513 C C . GLY E 1 77 ? -45.256 -0.213 -38.943 1.00 48.07 76 GLY E C 1
ATOM 3514 O O . GLY E 1 77 ? -44.707 -0.320 -40.043 1.00 49.49 76 GLY E O 1
ATOM 3515 N N . GLN E 1 78 ? -44.722 0.452 -37.928 1.00 47.79 77 GLN E N 1
ATOM 3516 C CA . GLN E 1 78 ? -43.429 1.110 -38.041 1.00 49.18 77 GLN E CA 1
ATOM 3517 C C . GLN E 1 78 ? -42.556 0.706 -36.844 1.00 47.45 77 GLN E C 1
ATOM 3518 O O . GLN E 1 78 ? -41.693 1.457 -36.401 1.00 46.04 77 GLN E O 1
ATOM 3524 N N . GLN E 1 79 ? -42.800 -0.502 -36.346 1.00 47.00 78 GLN E N 1
ATOM 3525 C CA . GLN E 1 79 ? -42.078 -1.063 -35.214 1.00 45.17 78 GLN E CA 1
ATOM 3526 C C . GLN E 1 79 ? -41.361 -2.375 -35.522 1.00 43.41 78 GLN E C 1
ATOM 3527 O O . GLN E 1 79 ? -41.864 -3.217 -36.266 1.00 42.71 78 GLN E O 1
ATOM 3533 N N . TYR E 1 80 ? -40.192 -2.544 -34.914 1.00 42.26 79 TYR E N 1
ATOM 3534 C CA . TYR E 1 80 ? -39.408 -3.776 -35.014 1.00 41.26 79 TYR E CA 1
ATOM 3535 C C . TYR E 1 80 ? -39.468 -4.323 -33.590 1.00 41.27 79 TYR E C 1
ATOM 3536 O O . TYR E 1 80 ? -39.373 -3.564 -32.622 1.00 41.48 79 TYR E O 1
ATOM 3545 N N . SER E 1 81 ? -39.632 -5.629 -33.458 1.00 39.52 80 SER E N 1
ATOM 3546 C CA . SER E 1 81 ? -39.676 -6.222 -32.140 1.00 37.29 80 SER E CA 1
ATOM 3547 C C . SER E 1 81 ? -38.233 -6.456 -31.761 1.00 35.64 80 SER E C 1
ATOM 3548 O O . SER E 1 81 ? -37.333 -6.292 -32.586 1.00 35.53 80 SER E O 1
ATOM 3551 N N . PRO E 1 82 ? -37.985 -6.796 -30.496 1.00 34.32 81 PRO E N 1
ATOM 3552 C CA . PRO E 1 82 ? -36.591 -7.048 -30.151 1.00 35.41 81 PRO E CA 1
ATOM 3553 C C . PRO E 1 82 ? -36.215 -8.312 -30.913 1.00 36.39 81 PRO E C 1
ATOM 3554 O O . PRO E 1 82 ? -37.085 -9.081 -31.324 1.00 34.80 81 PRO E O 1
ATOM 3558 N N . PRO E 1 83 ? -34.919 -8.549 -31.112 1.00 38.08 82 PRO E N 1
ATOM 3559 C CA . PRO E 1 83 ? -34.526 -9.753 -31.842 1.00 39.26 82 PRO E CA 1
ATOM 3560 C C . PRO E 1 83 ? -34.408 -11.002 -30.992 1.00 39.68 82 PRO E C 1
ATOM 3561 O O . PRO E 1 83 ? -34.222 -10.931 -29.781 1.00 43.13 82 PRO E O 1
ATOM 3565 N N . VAL E 1 84 ? -34.541 -12.148 -31.640 1.00 40.61 83 VAL E N 1
ATOM 3566 C CA . VAL E 1 84 ? -34.314 -13.437 -30.997 1.00 40.96 83 VAL E CA 1
ATOM 3567 C C . VAL E 1 84 ? -33.063 -13.874 -31.767 1.00 39.66 83 VAL E C 1
ATOM 3568 O O . VAL E 1 84 ? -33.047 -13.872 -32.998 1.00 37.79 83 VAL E O 1
ATOM 3572 N N . SER E 1 85 ? -31.997 -14.216 -31.067 1.00 38.24 84 SER E N 1
ATOM 3573 C CA . SER E 1 85 ? -30.800 -14.579 -31.791 1.00 38.18 84 SER E CA 1
ATOM 3574 C C . SER E 1 85 ? -30.139 -15.841 -31.303 1.00 37.79 84 SER E C 1
ATOM 3575 O O . SER E 1 85 ? -30.505 -16.401 -30.279 1.00 38.65 84 SER E O 1
ATOM 3578 N N . THR E 1 86 ? -29.151 -16.283 -32.061 1.00 38.36 85 THR E N 1
ATOM 3579 C CA . THR E 1 86 ? -28.405 -17.471 -31.712 1.00 40.06 85 THR E CA 1
ATOM 3580 C C . THR E 1 86 ? -27.133 -17.501 -32.538 1.00 39.93 85 THR E C 1
ATOM 3581 O O . THR E 1 86 ? -27.016 -16.795 -33.539 1.00 39.70 85 THR E O 1
ATOM 3585 N N . THR E 1 87 ? -26.177 -18.310 -32.108 1.00 39.50 86 THR E N 1
ATOM 3586 C CA . THR E 1 87 ? -24.929 -18.444 -32.825 1.00 40.41 86 THR E CA 1
ATOM 3587 C C . THR E 1 87 ? -24.661 -19.917 -33.062 1.00 40.52 86 THR E C 1
ATOM 3588 O O . THR E 1 87 ? -25.200 -20.784 -32.366 1.00 41.07 86 THR E O 1
ATOM 3592 N N . PHE E 1 88 ? -23.828 -20.198 -34.055 1.00 39.14 87 PHE E N 1
ATOM 3593 C CA . PHE E 1 88 ? -23.477 -21.569 -34.369 1.00 38.51 87 PHE E CA 1
ATOM 3594 C C . PHE E 1 88 ? -22.143 -21.559 -35.112 1.00 39.62 87 PHE E C 1
ATOM 3595 O O . PHE E 1 88 ? -21.719 -20.523 -35.626 1.00 39.57 87 PHE E O 1
ATOM 3603 N N . THR E 1 89 ? -21.461 -22.697 -35.137 1.00 38.85 88 THR E N 1
ATOM 3604 C CA . THR E 1 89 ? -20.195 -22.762 -35.846 1.00 40.35 88 THR E CA 1
ATOM 3605 C C . THR E 1 89 ? -20.265 -23.906 -36.842 1.00 39.41 88 THR E C 1
ATOM 3606 O O . THR E 1 89 ? -20.711 -25.000 -36.515 1.00 39.73 88 THR E O 1
ATOM 3610 N N . THR E 1 90 ? -19.852 -23.629 -38.070 1.00 39.99 89 THR E N 1
ATOM 3611 C CA . THR E 1 90 ? -19.858 -24.634 -39.114 1.00 42.56 89 THR E CA 1
ATOM 3612 C C . THR E 1 90 ? -18.885 -25.758 -38.817 1.00 44.99 89 THR E C 1
ATOM 3613 O O . THR E 1 90 ? -17.931 -25.586 -38.057 1.00 45.23 89 THR E O 1
ATOM 3617 N N . GLY E 1 91 ? -19.142 -26.910 -39.430 1.00 48.35 90 GLY E N 1
ATOM 3618 C CA . GLY E 1 91 ? -18.295 -28.069 -39.246 1.00 51.14 90 GLY E CA 1
ATOM 3619 C C . GLY E 1 91 ? -16.877 -27.791 -39.694 1.00 54.28 90 GLY E C 1
ATOM 3620 O O . GLY E 1 91 ? -16.565 -26.694 -40.173 1.00 53.71 90 GLY E O 1
ATOM 3621 N N . SER E 1 92 ? -16.010 -28.789 -39.551 1.00 56.45 91 SER E N 1
ATOM 3622 C CA . SER E 1 92 ? -14.625 -28.609 -39.937 1.00 59.60 91 SER E CA 1
ATOM 3623 C C . SER E 1 92 ? -13.983 -29.754 -40.701 1.00 61.12 91 SER E C 1
ATOM 3624 O O . SER E 1 92 ? -14.434 -30.903 -40.690 1.00 61.35 91 SER E O 1
ATOM 3627 N N . LEU E 1 93 ? -12.902 -29.383 -41.364 1.00 63.59 92 LEU E N 1
ATOM 3628 C CA . LEU E 1 93 ? -12.069 -30.248 -42.182 1.00 67.22 92 LEU E CA 1
ATOM 3629 C C . LEU E 1 93 ? -11.243 -31.213 -41.324 1.00 67.75 92 LEU E C 1
ATOM 3630 O O . LEU E 1 93 ? -10.206 -30.822 -40.792 1.00 66.78 92 LEU E O 1
ATOM 3635 N N . GLU E 1 94 ? -11.689 -32.460 -41.187 1.00 69.66 93 GLU E N 1
ATOM 3636 C CA . GLU E 1 94 ? -10.942 -33.449 -40.395 1.00 72.59 93 GLU E CA 1
ATOM 3637 C C . GLU E 1 94 ? -9.600 -33.823 -41.063 1.00 72.08 93 GLU E C 1
ATOM 3638 O O . GLU E 1 94 ? -8.531 -33.477 -40.553 1.00 71.46 93 GLU E O 1
ATOM 3644 N N . HIS E 1 95 ? -9.658 -34.531 -42.193 1.00 70.67 94 HIS E N 1
ATOM 3645 C CA . HIS E 1 95 ? -8.452 -34.915 -42.938 1.00 68.64 94 HIS E CA 1
ATOM 3646 C C . HIS E 1 95 ? -7.998 -33.658 -43.694 1.00 68.82 94 HIS E C 1
ATOM 3647 O O . HIS E 1 95 ? -8.788 -32.725 -43.849 1.00 68.43 94 HIS E O 1
ATOM 3654 N N . HIS E 1 96 ? -6.755 -33.603 -44.169 1.00 68.25 95 HIS E N 1
ATOM 3655 C CA . HIS E 1 96 ? -6.344 -32.383 -44.852 1.00 69.44 95 HIS E CA 1
ATOM 3656 C C . HIS E 1 96 ? -6.685 -32.316 -46.334 1.00 69.05 95 HIS E C 1
ATOM 3657 O O . HIS E 1 96 ? -7.242 -33.253 -46.908 1.00 68.38 95 HIS E O 1
ATOM 3664 N N . HIS E 1 97 ? -6.361 -31.179 -46.936 1.00 69.18 96 HIS E N 1
ATOM 3665 C CA . HIS E 1 97 ? -6.640 -30.923 -48.339 1.00 71.36 96 HIS E CA 1
ATOM 3666 C C . HIS E 1 97 ? -5.684 -31.593 -49.333 1.00 72.38 96 HIS E C 1
ATOM 3667 O O . HIS E 1 97 ? -4.858 -32.418 -48.954 1.00 72.31 96 HIS E O 1
ATOM 3674 N N . HIS E 1 98 ? -5.823 -31.206 -50.602 1.00 74.58 97 HIS E N 1
ATOM 3675 C CA . HIS E 1 98 ? -5.051 -31.700 -51.753 1.00 77.66 97 HIS E CA 1
ATOM 3676 C C . HIS E 1 98 ? -3.603 -32.176 -51.622 1.00 79.16 97 HIS E C 1
ATOM 3677 O O . HIS E 1 98 ? -3.292 -33.043 -50.803 1.00 80.70 97 HIS E O 1
ATOM 3684 N N . HIS E 1 99 ? -2.732 -31.615 -52.468 1.00 79.97 98 HIS E N 1
ATOM 3685 C CA . HIS E 1 99 ? -1.307 -31.965 -52.515 1.00 80.68 98 HIS E CA 1
ATOM 3686 C C . HIS E 1 99 ? -0.616 -32.024 -51.148 1.00 81.03 98 HIS E C 1
ATOM 3687 O O . HIS E 1 99 ? -1.279 -31.768 -50.121 1.00 80.54 98 HIS E O 1
ATOM 3694 N N . LEU F 1 2 ? -50.625 -36.815 0.498 1.00 71.22 1 LEU F N 1
ATOM 3695 C CA . LEU F 1 2 ? -50.388 -37.040 -0.959 1.00 72.35 1 LEU F CA 1
ATOM 3696 C C . LEU F 1 2 ? -49.353 -36.043 -1.480 1.00 73.86 1 LEU F C 1
ATOM 3697 O O . LEU F 1 2 ? -49.609 -34.845 -1.507 1.00 74.17 1 LEU F O 1
ATOM 3702 N N . GLN F 1 3 ? -48.199 -36.549 -1.915 1.00 75.70 2 GLN F N 1
ATOM 3703 C CA . GLN F 1 3 ? -47.094 -35.722 -2.429 1.00 76.33 2 GLN F CA 1
ATOM 3704 C C . GLN F 1 3 ? -47.289 -35.080 -3.809 1.00 74.95 2 GLN F C 1
ATOM 3705 O O . GLN F 1 3 ? -48.156 -35.481 -4.586 1.00 75.42 2 GLN F O 1
ATOM 3711 N N . PRO F 1 4 ? -46.475 -34.055 -4.116 1.00 73.42 3 PRO F N 1
ATOM 3712 C CA . PRO F 1 4 ? -46.481 -33.312 -5.377 1.00 72.17 3 PRO F CA 1
ATOM 3713 C C . PRO F 1 4 ? -45.133 -33.535 -6.062 1.00 70.60 3 PRO F C 1
ATOM 3714 O O . PRO F 1 4 ? -44.300 -34.293 -5.571 1.00 71.46 3 PRO F O 1
ATOM 3718 N N . PRO F 1 5 ? -44.899 -32.886 -7.207 1.00 69.20 4 PRO F N 1
ATOM 3719 C CA . PRO F 1 5 ? -43.598 -33.101 -7.845 1.00 68.78 4 PRO F CA 1
ATOM 3720 C C . PRO F 1 5 ? -42.542 -32.355 -7.032 1.00 68.31 4 PRO F C 1
ATOM 3721 O O . PRO F 1 5 ? -42.787 -31.977 -5.886 1.00 68.55 4 PRO F O 1
ATOM 3725 N N . PHE F 1 6 ? -41.378 -32.127 -7.624 1.00 67.26 5 PHE F N 1
ATOM 3726 C CA . PHE F 1 6 ? -40.316 -31.416 -6.930 1.00 66.81 5 PHE F CA 1
ATOM 3727 C C . PHE F 1 6 ? -39.114 -31.252 -7.841 1.00 66.18 5 PHE F C 1
ATOM 3728 O O . PHE F 1 6 ? -39.104 -31.766 -8.955 1.00 65.82 5 PHE F O 1
ATOM 3736 N N . ASN F 1 7 ? -38.108 -30.520 -7.373 1.00 66.49 6 ASN F N 1
ATOM 3737 C CA . ASN F 1 7 ? -36.895 -30.317 -8.160 1.00 65.98 6 ASN F CA 1
ATOM 3738 C C . ASN F 1 7 ? -37.246 -29.603 -9.462 1.00 64.72 6 ASN F C 1
ATOM 3739 O O . ASN F 1 7 ? -36.573 -29.767 -10.479 1.00 63.96 6 ASN F O 1
ATOM 3744 N N . ILE F 1 8 ? -38.314 -28.813 -9.422 1.00 62.83 7 ILE F N 1
ATOM 3745 C CA . ILE F 1 8 ? -38.773 -28.080 -10.592 1.00 60.06 7 ILE F CA 1
ATOM 3746 C C . ILE F 1 8 ? -37.742 -27.083 -11.103 1.00 58.80 7 ILE F C 1
ATOM 3747 O O . ILE F 1 8 ? -37.461 -26.082 -10.448 1.00 58.77 7 ILE F O 1
ATOM 3752 N N . LYS F 1 9 ? -37.178 -27.372 -12.273 1.00 56.59 8 LYS F N 1
ATOM 3753 C CA . LYS F 1 9 ? -36.179 -26.504 -12.890 1.00 54.83 8 LYS F CA 1
ATOM 3754 C C . LYS F 1 9 ? -36.764 -25.810 -14.111 1.00 52.80 8 LYS F C 1
ATOM 3755 O O . LYS F 1 9 ? -37.609 -26.376 -14.815 1.00 52.84 8 LYS F O 1
ATOM 3761 N N . VAL F 1 10 ? -36.304 -24.587 -14.357 1.00 48.52 9 VAL F N 1
ATOM 3762 C CA . VAL F 1 10 ? -36.735 -23.813 -15.508 1.00 46.31 9 VAL F CA 1
ATOM 3763 C C . VAL F 1 10 ? -35.439 -23.536 -16.253 1.00 45.62 9 VAL F C 1
ATOM 3764 O O . VAL F 1 10 ? -34.447 -23.161 -15.640 1.00 45.66 9 VAL F O 1
ATOM 3768 N N . THR F 1 11 ? -35.439 -23.727 -17.568 1.00 45.30 10 THR F N 1
ATOM 3769 C CA . THR F 1 11 ? -34.217 -23.547 -18.349 1.00 45.47 10 THR F CA 1
ATOM 3770 C C . THR F 1 11 ? -34.361 -22.881 -19.718 1.00 45.07 10 THR F C 1
ATOM 3771 O O . THR F 1 11 ? -35.458 -22.556 -20.168 1.00 43.65 10 THR F O 1
ATOM 3775 N N . ASN F 1 12 ? -33.232 -22.700 -20.388 1.00 45.54 11 ASN F N 1
ATOM 3776 C CA . ASN F 1 12 ? -33.217 -22.063 -21.699 1.00 47.40 11 ASN F CA 1
ATOM 3777 C C . ASN F 1 12 ? -34.135 -20.858 -21.696 1.00 46.02 11 ASN F C 1
ATOM 3778 O O . ASN F 1 12 ? -34.865 -20.625 -22.655 1.00 45.23 11 ASN F O 1
ATOM 3783 N N . ILE F 1 13 ? -34.108 -20.099 -20.608 1.00 44.69 12 ILE F N 1
ATOM 3784 C CA . ILE F 1 13 ? -34.947 -18.921 -20.516 1.00 43.90 12 ILE F CA 1
ATOM 3785 C C . ILE F 1 13 ? -34.471 -17.922 -21.560 1.00 43.54 12 ILE F C 1
ATOM 3786 O O . ILE F 1 13 ? -33.289 -17.608 -21.633 1.00 45.72 12 ILE F O 1
ATOM 3791 N N . THR F 1 14 ? -35.393 -17.440 -22.379 1.00 41.78 13 THR F N 1
ATOM 3792 C CA . THR F 1 14 ? -35.066 -16.466 -23.413 1.00 39.41 13 THR F CA 1
ATOM 3793 C C . THR F 1 14 ? -35.906 -15.227 -23.128 1.00 38.51 13 THR F C 1
ATOM 3794 O O . THR F 1 14 ? -36.354 -15.025 -22.000 1.00 37.56 13 THR F O 1
ATOM 3798 N N . LEU F 1 15 ? -36.120 -14.395 -24.139 1.00 38.79 14 LEU F N 1
ATOM 3799 C CA . LEU F 1 15 ? -36.933 -13.199 -23.939 1.00 37.77 14 LEU F CA 1
ATOM 3800 C C . LEU F 1 15 ? -38.396 -13.577 -23.803 1.00 36.96 14 LEU F C 1
ATOM 3801 O O . LEU F 1 15 ? -39.144 -12.907 -23.089 1.00 38.74 14 LEU F O 1
ATOM 3806 N N . THR F 1 16 ? -38.807 -14.652 -24.474 1.00 33.71 15 THR F N 1
ATOM 3807 C CA . THR F 1 16 ? -40.209 -15.045 -24.425 1.00 33.42 15 THR F CA 1
ATOM 3808 C C . THR F 1 16 ? -40.542 -16.517 -24.207 1.00 32.56 15 THR F C 1
ATOM 3809 O O . THR F 1 16 ? -41.708 -16.878 -24.254 1.00 30.77 15 THR F O 1
ATOM 3813 N N . THR F 1 17 ? -39.544 -17.365 -23.967 1.00 33.63 16 THR F N 1
ATOM 3814 C CA . THR F 1 17 ? -39.808 -18.793 -23.791 1.00 33.92 16 THR F CA 1
ATOM 3815 C C . THR F 1 17 ? -39.017 -19.407 -22.643 1.00 34.49 16 THR F C 1
ATOM 3816 O O . THR F 1 17 ? -37.978 -18.885 -22.244 1.00 35.86 16 THR F O 1
ATOM 3820 N N . ALA F 1 18 ? -39.507 -20.527 -22.122 1.00 33.47 17 ALA F N 1
ATOM 3821 C CA . ALA F 1 18 ? -38.838 -21.205 -21.024 1.00 32.32 17 ALA F CA 1
ATOM 3822 C C . ALA F 1 18 ? -39.193 -22.692 -20.986 1.00 34.06 17 ALA F C 1
ATOM 3823 O O . ALA F 1 18 ? -40.349 -23.066 -21.177 1.00 35.61 17 ALA F O 1
ATOM 3825 N N . VAL F 1 19 ? -38.191 -23.536 -20.749 1.00 35.17 18 VAL F N 1
ATOM 3826 C CA . VAL F 1 19 ? -38.380 -24.983 -20.642 1.00 34.09 18 VAL F CA 1
ATOM 3827 C C . VAL F 1 19 ? -38.567 -25.314 -19.151 1.00 37.02 18 VAL F C 1
ATOM 3828 O O . VAL F 1 19 ? -37.713 -25.014 -18.317 1.00 35.72 18 VAL F O 1
ATOM 3832 N N . VAL F 1 20 ? -39.699 -25.919 -18.823 1.00 38.32 19 VAL F N 1
ATOM 3833 C CA . VAL F 1 20 ? -40.007 -26.269 -17.450 1.00 40.38 19 VAL F CA 1
ATOM 3834 C C . VAL F 1 20 ? -39.878 -27.772 -17.276 1.00 43.61 19 VAL F C 1
ATOM 3835 O O . VAL F 1 20 ? -40.423 -28.549 -18.064 1.00 44.39 19 VAL F O 1
ATOM 3839 N N . THR F 1 21 ? -39.153 -28.184 -16.248 1.00 45.92 20 THR F N 1
ATOM 3840 C CA . THR F 1 21 ? -38.967 -29.603 -16.004 1.00 49.51 20 THR F CA 1
ATOM 3841 C C . THR F 1 21 ? -39.210 -29.893 -14.541 1.00 52.80 20 THR F C 1
ATOM 3842 O O . THR F 1 21 ? -38.983 -29.034 -13.687 1.00 55.34 20 THR F O 1
ATOM 3846 N N . TRP F 1 22 ? -39.682 -31.098 -14.250 1.00 56.05 21 TRP F N 1
ATOM 3847 C CA . TRP F 1 22 ? -39.953 -31.479 -12.876 1.00 60.45 21 TRP F CA 1
ATOM 3848 C C . TRP F 1 22 ? -39.870 -32.986 -12.687 1.00 63.95 21 TRP F C 1
ATOM 3849 O O . TRP F 1 22 ? -40.148 -33.754 -13.610 1.00 64.49 21 TRP F O 1
ATOM 3860 N N . GLN F 1 23 ? -39.479 -33.394 -11.482 1.00 67.82 22 GLN F N 1
ATOM 3861 C CA . GLN F 1 23 ? -39.364 -34.802 -11.117 1.00 71.10 22 GLN F CA 1
ATOM 3862 C C . GLN F 1 23 ? -40.705 -35.252 -10.547 1.00 73.49 22 GLN F C 1
ATOM 3863 O O . GLN F 1 23 ? -41.184 -34.687 -9.562 1.00 74.08 22 GLN F O 1
ATOM 3869 N N . PRO F 1 24 ? -41.338 -36.263 -11.167 1.00 75.76 23 PRO F N 1
ATOM 3870 C CA . PRO F 1 24 ? -42.629 -36.758 -10.681 1.00 78.02 23 PRO F CA 1
ATOM 3871 C C . PRO F 1 24 ? -42.517 -37.146 -9.210 1.00 80.34 23 PRO F C 1
ATOM 3872 O O . PRO F 1 24 ? -41.427 -37.457 -8.726 1.00 80.31 23 PRO F O 1
ATOM 3876 N N . PRO F 1 25 ? -43.643 -37.134 -8.482 1.00 82.48 24 PRO F N 1
ATOM 3877 C CA . PRO F 1 25 ? -43.675 -37.477 -7.058 1.00 84.48 24 PRO F CA 1
ATOM 3878 C C . PRO F 1 25 ? -42.986 -38.795 -6.724 1.00 86.36 24 PRO F C 1
ATOM 3879 O O . PRO F 1 25 ? -41.781 -38.956 -6.908 1.00 86.26 24 PRO F O 1
ATOM 3883 N N . ILE F 1 26 ? -43.783 -39.730 -6.221 1.00 88.12 25 ILE F N 1
ATOM 3884 C CA . ILE F 1 26 ? -43.320 -41.054 -5.827 1.00 89.53 25 ILE F CA 1
ATOM 3885 C C . ILE F 1 26 ? -44.551 -41.856 -5.431 1.00 89.84 25 ILE F C 1
ATOM 3886 O O . ILE F 1 26 ? -44.547 -42.569 -4.426 1.00 89.79 25 ILE F O 1
ATOM 3891 N N . LEU F 1 27 ? -45.604 -41.720 -6.230 1.00 89.74 26 LEU F N 1
ATOM 3892 C CA . LEU F 1 27 ? -46.861 -42.404 -5.978 1.00 90.28 26 LEU F CA 1
ATOM 3893 C C . LEU F 1 27 ? -47.660 -42.425 -7.270 1.00 90.75 26 LEU F C 1
ATOM 3894 O O . LEU F 1 27 ? -47.775 -41.402 -7.943 1.00 90.78 26 LEU F O 1
ATOM 3899 N N . PRO F 1 28 ? -48.201 -43.593 -7.648 1.00 91.32 27 PRO F N 1
ATOM 3900 C CA . PRO F 1 28 ? -48.993 -43.665 -8.881 1.00 91.74 27 PRO F CA 1
ATOM 3901 C C . PRO F 1 28 ? -50.186 -42.696 -8.811 1.00 91.54 27 PRO F C 1
ATOM 3902 O O . PRO F 1 28 ? -51.179 -42.952 -8.117 1.00 91.55 27 PRO F O 1
ATOM 3906 N N . ILE F 1 29 ? -50.063 -41.583 -9.537 1.00 90.07 28 ILE F N 1
ATOM 3907 C CA . ILE F 1 29 ? -51.076 -40.529 -9.568 1.00 87.30 28 ILE F CA 1
ATOM 3908 C C . ILE F 1 29 ? -51.752 -40.343 -10.928 1.00 85.00 28 ILE F C 1
ATOM 3909 O O . ILE F 1 29 ? -51.201 -40.716 -11.959 1.00 85.34 28 ILE F O 1
ATOM 3914 N N . GLU F 1 30 ? -52.949 -39.764 -10.921 1.00 82.27 29 GLU F N 1
ATOM 3915 C CA . GLU F 1 30 ? -53.690 -39.525 -12.155 1.00 79.68 29 GLU F CA 1
ATOM 3916 C C . GLU F 1 30 ? -53.268 -38.226 -12.835 1.00 77.35 29 GLU F C 1
ATOM 3917 O O . GLU F 1 30 ? -54.110 -37.491 -13.363 1.00 76.16 29 GLU F O 1
ATOM 3923 N N . GLY F 1 31 ? -51.972 -37.932 -12.810 1.00 73.92 30 GLY F N 1
ATOM 3924 C CA . GLY F 1 31 ? -51.490 -36.724 -13.455 1.00 69.41 30 GLY F CA 1
ATOM 3925 C C . GLY F 1 31 ? -51.238 -35.510 -12.579 1.00 65.61 30 GLY F C 1
ATOM 3926 O O . GLY F 1 31 ? -51.175 -35.603 -11.351 1.00 66.17 30 GLY F O 1
ATOM 3927 N N . ILE F 1 32 ? -51.087 -34.360 -13.230 1.00 60.56 31 ILE F N 1
ATOM 3928 C CA . ILE F 1 32 ? -50.824 -33.109 -12.536 1.00 56.98 31 ILE F CA 1
ATOM 3929 C C . ILE F 1 32 ? -51.415 -31.913 -13.273 1.00 53.89 31 ILE F C 1
ATOM 3930 O O . ILE F 1 32 ? -51.882 -32.021 -14.406 1.00 52.23 31 ILE F O 1
ATOM 3935 N N . LEU F 1 33 ? -51.391 -30.770 -12.604 1.00 49.25 32 LEU F N 1
ATOM 3936 C CA . LEU F 1 33 ? -51.889 -29.543 -13.174 1.00 46.30 32 LEU F CA 1
ATOM 3937 C C . LEU F 1 33 ? -50.744 -28.542 -13.099 1.00 45.36 32 LEU F C 1
ATOM 3938 O O . LEU F 1 33 ? -50.135 -28.351 -12.045 1.00 43.19 32 LEU F O 1
ATOM 3943 N N . VAL F 1 34 ? -50.436 -27.917 -14.225 1.00 43.60 33 VAL F N 1
ATOM 3944 C CA . VAL F 1 34 ? -49.377 -26.937 -14.251 1.00 42.86 33 VAL F CA 1
ATOM 3945 C C . VAL F 1 34 ? -50.058 -25.602 -14.510 1.00 45.03 33 VAL F C 1
ATOM 3946 O O . VAL F 1 34 ? -50.858 -25.471 -15.444 1.00 45.81 33 VAL F O 1
ATOM 3950 N N . THR F 1 35 ? -49.769 -24.622 -13.661 1.00 44.54 34 THR F N 1
ATOM 3951 C CA . THR F 1 35 ? -50.355 -23.302 -13.807 1.00 45.45 34 THR F CA 1
ATOM 3952 C C . THR F 1 35 ? -49.239 -22.273 -13.898 1.00 46.34 34 THR F C 1
ATOM 3953 O O . THR F 1 35 ? -48.244 -22.355 -13.168 1.00 47.02 34 THR F O 1
ATOM 3957 N N . PHE F 1 36 ? -49.394 -21.315 -14.805 1.00 46.44 35 PHE F N 1
ATOM 3958 C CA . PHE F 1 36 ? -48.394 -20.274 -14.967 1.00 47.53 35 PHE F CA 1
ATOM 3959 C C . PHE F 1 36 ? -49.004 -18.943 -15.363 1.00 48.60 35 PHE F C 1
ATOM 3960 O O . PHE F 1 36 ? -50.070 -18.888 -15.974 1.00 50.59 35 PHE F O 1
ATOM 3968 N N . GLY F 1 37 ? -48.328 -17.863 -14.995 1.00 49.70 36 GLY F N 1
ATOM 3969 C CA . GLY F 1 37 ? -48.822 -16.541 -15.319 1.00 53.15 36 GLY F CA 1
ATOM 3970 C C . GLY F 1 37 ? -47.945 -15.516 -14.652 1.00 55.38 36 GLY F C 1
ATOM 3971 O O . GLY F 1 37 ? -47.076 -15.884 -13.860 1.00 55.45 36 GLY F O 1
ATOM 3972 N N . ARG F 1 38 ? -48.149 -14.241 -14.972 1.00 57.77 37 ARG F N 1
ATOM 3973 C CA . ARG F 1 38 ? -47.352 -13.183 -14.357 1.00 61.34 37 ARG F CA 1
ATOM 3974 C C . ARG F 1 38 ? -47.524 -13.307 -12.845 1.00 62.67 37 ARG F C 1
ATOM 3975 O O . ARG F 1 38 ? -48.643 -13.457 -12.342 1.00 61.16 37 ARG F O 1
ATOM 3983 N N . LYS F 1 39 ? -46.409 -13.273 -12.125 1.00 65.17 38 LYS F N 1
ATOM 3984 C CA . LYS F 1 39 ? -46.440 -13.403 -10.673 1.00 67.54 38 LYS F CA 1
ATOM 3985 C C . LYS F 1 39 ? -47.105 -12.203 -10.010 1.00 69.16 38 LYS F C 1
ATOM 3986 O O . LYS F 1 39 ? -47.794 -12.344 -9.000 1.00 69.87 38 LYS F O 1
ATOM 3992 N N . ASN F 1 40 ? -46.895 -11.023 -10.585 1.00 71.43 39 ASN F N 1
ATOM 3993 C CA . ASN F 1 40 ? -47.467 -9.789 -10.050 1.00 73.14 39 ASN F CA 1
ATOM 3994 C C . ASN F 1 40 ? -48.893 -9.594 -10.555 1.00 73.84 39 ASN F C 1
ATOM 3995 O O . ASN F 1 40 ? -49.412 -8.478 -10.549 1.00 73.64 39 ASN F O 1
ATOM 4000 N N . ASP F 1 41 ? -49.523 -10.678 -10.995 1.00 74.30 40 ASP F N 1
ATOM 4001 C CA . ASP F 1 41 ? -50.878 -10.582 -11.508 1.00 74.70 40 ASP F CA 1
ATOM 4002 C C . ASP F 1 41 ? -51.666 -11.884 -11.399 1.00 74.57 40 ASP F C 1
ATOM 4003 O O . ASP F 1 41 ? -51.541 -12.772 -12.240 1.00 74.32 40 ASP F O 1
ATOM 4008 N N . PRO F 1 42 ? -52.488 -12.010 -10.344 1.00 74.73 41 PRO F N 1
ATOM 4009 C CA . PRO F 1 42 ? -53.325 -13.182 -10.070 1.00 74.68 41 PRO F CA 1
ATOM 4010 C C . PRO F 1 42 ? -54.441 -13.405 -11.091 1.00 74.54 41 PRO F C 1
ATOM 4011 O O . PRO F 1 42 ? -55.126 -14.430 -11.052 1.00 74.36 41 PRO F O 1
ATOM 4015 N N . SER F 1 43 ? -54.628 -12.447 -11.996 1.00 73.64 42 SER F N 1
ATOM 4016 C CA . SER F 1 43 ? -55.662 -12.571 -13.021 1.00 73.20 42 SER F CA 1
ATOM 4017 C C . SER F 1 43 ? -55.141 -13.428 -14.170 1.00 71.95 42 SER F C 1
ATOM 4018 O O . SER F 1 43 ? -55.883 -14.225 -14.747 1.00 71.96 42 SER F O 1
ATOM 4021 N N . ASP F 1 44 ? -53.860 -13.250 -14.488 1.00 70.14 43 ASP F N 1
ATOM 4022 C CA . ASP F 1 44 ? -53.189 -13.989 -15.557 1.00 69.40 43 ASP F CA 1
ATOM 4023 C C . ASP F 1 44 ? -52.738 -15.378 -15.083 1.00 68.41 43 ASP F C 1
ATOM 4024 O O . ASP F 1 44 ? -51.649 -15.535 -14.525 1.00 69.00 43 ASP F O 1
ATOM 4029 N N . GLU F 1 45 ? -53.574 -16.383 -15.307 1.00 66.05 44 GLU F N 1
ATOM 4030 C CA . GLU F 1 45 ? -53.229 -17.734 -14.901 1.00 65.03 44 GLU F CA 1
ATOM 4031 C C . GLU F 1 45 ? -53.719 -18.722 -15.955 1.00 63.69 44 GLU F C 1
ATOM 4032 O O . GLU F 1 45 ? -54.894 -18.727 -16.331 1.00 64.42 44 GLU F O 1
ATOM 4038 N N . THR F 1 46 ? -52.802 -19.548 -16.440 1.00 60.68 45 THR F N 1
ATOM 4039 C CA . THR F 1 46 ? -53.129 -20.552 -17.440 1.00 57.31 45 THR F CA 1
ATOM 4040 C C . THR F 1 46 ? -52.857 -21.909 -16.811 1.00 55.66 45 THR F C 1
ATOM 4041 O O . THR F 1 46 ? -51.802 -22.130 -16.206 1.00 54.87 45 THR F O 1
ATOM 4045 N N . THR F 1 47 ? -53.811 -22.817 -16.945 1.00 52.61 46 THR F N 1
ATOM 4046 C CA . THR F 1 47 ? -53.661 -24.138 -16.363 1.00 49.19 46 THR F CA 1
ATOM 4047 C C . THR F 1 47 ? -53.701 -25.207 -17.438 1.00 47.62 46 THR F C 1
ATOM 4048 O O . THR F 1 47 ? -54.396 -25.065 -18.434 1.00 47.86 46 THR F O 1
ATOM 4052 N N . VAL F 1 48 ? -52.938 -26.271 -17.230 1.00 45.81 47 VAL F N 1
ATOM 4053 C CA . VAL F 1 48 ? -52.905 -27.395 -18.148 1.00 44.44 47 VAL F CA 1
ATOM 4054 C C . VAL F 1 48 ? -53.018 -28.665 -17.300 1.00 44.53 47 VAL F C 1
ATOM 4055 O O . VAL F 1 48 ? -52.430 -28.746 -16.222 1.00 43.39 47 VAL F O 1
ATOM 4059 N N . ASP F 1 49 ? -53.779 -29.647 -17.779 1.00 44.55 48 ASP F N 1
ATOM 4060 C CA . ASP F 1 49 ? -53.954 -30.906 -17.058 1.00 44.71 48 ASP F CA 1
ATOM 4061 C C . ASP F 1 49 ? -53.215 -32.022 -17.787 1.00 42.83 48 ASP F C 1
ATOM 4062 O O . ASP F 1 49 ? -53.606 -32.406 -18.879 1.00 41.38 48 ASP F O 1
ATOM 4067 N N . LEU F 1 50 ? -52.173 -32.559 -17.157 1.00 43.70 49 LEU F N 1
ATOM 4068 C CA . LEU F 1 50 ? -51.331 -33.608 -17.760 1.00 44.50 49 LEU F CA 1
ATOM 4069 C C . LEU F 1 50 ? -51.262 -34.925 -17.000 1.00 44.79 49 LEU F C 1
ATOM 4070 O O . LEU F 1 50 ? -51.335 -34.936 -15.780 1.00 47.63 49 LEU F O 1
ATOM 4075 N N . THR F 1 51 ? -51.085 -36.031 -17.718 1.00 45.48 50 THR F N 1
ATOM 4076 C CA . THR F 1 51 ? -50.930 -37.330 -17.067 1.00 45.37 50 THR F CA 1
ATOM 4077 C C . THR F 1 51 ? -49.497 -37.373 -16.514 1.00 46.53 50 THR F C 1
ATOM 4078 O O . THR F 1 51 ? -48.636 -36.610 -16.963 1.00 47.30 50 THR F O 1
ATOM 4082 N N . SER F 1 52 ? -49.246 -38.254 -15.547 1.00 46.72 51 SER F N 1
ATOM 4083 C CA . SER F 1 52 ? -47.931 -38.399 -14.914 1.00 47.68 51 SER F CA 1
ATOM 4084 C C . SER F 1 52 ? -46.770 -38.581 -15.893 1.00 48.20 51 SER F C 1
ATOM 4085 O O . SER F 1 52 ? -45.658 -38.102 -15.656 1.00 48.07 51 SER F O 1
ATOM 4088 N N . SER F 1 53 ? -47.030 -39.291 -16.985 1.00 47.58 52 SER F N 1
ATOM 4089 C CA . SER F 1 53 ? -46.013 -39.553 -17.986 1.00 47.22 52 SER F CA 1
ATOM 4090 C C . SER F 1 53 ? -45.272 -38.320 -18.533 1.00 46.55 52 SER F C 1
ATOM 4091 O O . SER F 1 53 ? -44.160 -38.453 -19.040 1.00 46.60 52 SER F O 1
ATOM 4094 N N . ILE F 1 54 ? -45.854 -37.128 -18.420 1.00 43.73 53 ILE F N 1
ATOM 4095 C CA . ILE F 1 54 ? -45.193 -35.933 -18.945 1.00 43.51 53 ILE F CA 1
ATOM 4096 C C . ILE F 1 54 ? -44.336 -35.213 -17.909 1.00 43.06 53 ILE F C 1
ATOM 4097 O O . ILE F 1 54 ? -44.820 -34.841 -16.848 1.00 43.94 53 ILE F O 1
ATOM 4102 N N . THR F 1 55 ? -43.063 -35.000 -18.239 1.00 41.99 54 THR F N 1
ATOM 4103 C CA . THR F 1 55 ? -42.113 -34.367 -17.323 1.00 40.09 54 THR F CA 1
ATOM 4104 C C . THR F 1 55 ? -41.543 -33.012 -17.759 1.00 38.94 54 THR F C 1
ATOM 4105 O O . THR F 1 55 ? -40.769 -32.401 -17.026 1.00 36.47 54 THR F O 1
ATOM 4109 N N . SER F 1 56 ? -41.893 -32.553 -18.955 1.00 37.70 55 SER F N 1
ATOM 4110 C CA . SER F 1 56 ? -41.389 -31.269 -19.409 1.00 36.53 55 SER F CA 1
ATOM 4111 C C . SER F 1 56 ? -42.294 -30.575 -20.418 1.00 35.48 55 SER F C 1
ATOM 4112 O O . SER F 1 56 ? -43.018 -31.213 -21.170 1.00 33.82 55 SER F O 1
ATOM 4115 N N . LEU F 1 57 ? -42.238 -29.252 -20.415 1.00 36.03 56 LEU F N 1
ATOM 4116 C CA . LEU F 1 57 ? -43.032 -28.432 -21.317 1.00 37.33 56 LEU F CA 1
ATOM 4117 C C . LEU F 1 57 ? -42.179 -27.249 -21.727 1.00 37.93 56 LEU F C 1
ATOM 4118 O O . LEU F 1 57 ? -41.308 -26.819 -20.966 1.00 38.49 56 LEU F O 1
ATOM 4123 N N . THR F 1 58 ? -42.429 -26.722 -22.921 1.00 37.85 57 THR F N 1
ATOM 4124 C CA . THR F 1 58 ? -41.727 -25.536 -23.374 1.00 37.64 57 THR F CA 1
ATOM 4125 C C . THR F 1 58 ? -42.812 -24.452 -23.459 1.00 38.94 57 THR F C 1
ATOM 4126 O O . THR F 1 58 ? -43.777 -24.569 -24.215 1.00 37.82 57 THR F O 1
ATOM 4130 N N . LEU F 1 59 ? -42.661 -23.419 -22.638 1.00 39.79 58 LEU F N 1
ATOM 4131 C CA . LEU F 1 59 ? -43.612 -22.314 -22.586 1.00 40.37 58 LEU F CA 1
ATOM 4132 C C . LEU F 1 59 ? -43.193 -21.189 -23.517 1.00 40.07 58 LEU F C 1
ATOM 4133 O O . LEU F 1 59 ? -42.020 -20.805 -23.552 1.00 42.54 58 LEU F O 1
ATOM 4138 N N . THR F 1 60 ? -44.157 -20.653 -24.253 1.00 37.99 59 THR F N 1
ATOM 4139 C CA . THR F 1 60 ? -43.888 -19.566 -25.178 1.00 37.80 59 THR F CA 1
ATOM 4140 C C . THR F 1 60 ? -44.936 -18.458 -25.057 1.00 39.62 59 THR F C 1
ATOM 4141 O O . THR F 1 60 ? -45.937 -18.596 -24.353 1.00 39.35 59 THR F O 1
ATOM 4145 N N . ASN F 1 61 ? -44.694 -17.364 -25.769 1.00 41.78 60 ASN F N 1
ATOM 4146 C CA . ASN F 1 61 ? -45.569 -16.206 -25.755 1.00 43.86 60 ASN F CA 1
ATOM 4147 C C . ASN F 1 61 ? -45.570 -15.520 -24.397 1.00 43.69 60 ASN F C 1
ATOM 4148 O O . ASN F 1 61 ? -46.597 -15.058 -23.918 1.00 42.88 60 ASN F O 1
ATOM 4153 N N . LEU F 1 62 ? -44.398 -15.470 -23.780 1.00 42.83 61 LEU F N 1
ATOM 4154 C CA . LEU F 1 62 ? -44.244 -14.796 -22.504 1.00 45.03 61 LEU F CA 1
ATOM 4155 C C . LEU F 1 62 ? -43.652 -13.427 -22.846 1.00 46.60 61 LEU F C 1
ATOM 4156 O O . LEU F 1 62 ? -43.080 -13.255 -23.927 1.00 47.14 61 LEU F O 1
ATOM 4161 N N . GLU F 1 63 ? -43.796 -12.452 -21.949 1.00 47.32 62 GLU F N 1
ATOM 4162 C CA . GLU F 1 63 ? -43.249 -11.123 -22.203 1.00 47.40 62 GLU F CA 1
ATOM 4163 C C . GLU F 1 63 ? -41.819 -11.001 -21.690 1.00 45.63 62 GLU F C 1
ATOM 4164 O O . GLU F 1 63 ? -41.438 -11.656 -20.722 1.00 43.20 62 GLU F O 1
ATOM 4170 N N . PRO F 1 64 ? -41.008 -10.156 -22.342 1.00 45.62 63 PRO F N 1
ATOM 4171 C CA . PRO F 1 64 ? -39.610 -9.945 -21.948 1.00 46.92 63 PRO F CA 1
ATOM 4172 C C . PRO F 1 64 ? -39.468 -9.319 -20.554 1.00 48.50 63 PRO F C 1
ATOM 4173 O O . PRO F 1 64 ? -40.398 -8.680 -20.050 1.00 46.92 63 PRO F O 1
ATOM 4177 N N . ASN F 1 65 ? -38.300 -9.520 -19.945 1.00 51.00 64 ASN F N 1
ATOM 4178 C CA . ASN F 1 65 ? -37.973 -8.977 -18.622 1.00 53.19 64 ASN F CA 1
ATOM 4179 C C . ASN F 1 65 ? -39.172 -8.958 -17.669 1.00 53.07 64 ASN F C 1
ATOM 4180 O O . ASN F 1 65 ? -39.487 -7.916 -17.087 1.00 51.67 64 ASN F O 1
ATOM 4185 N N . THR F 1 66 ? -39.834 -10.104 -17.520 1.00 52.21 65 THR F N 1
ATOM 4186 C CA . THR F 1 66 ? -40.999 -10.222 -16.646 1.00 52.16 65 THR F CA 1
ATOM 4187 C C . THR F 1 66 ? -40.860 -11.421 -15.714 1.00 52.32 65 THR F C 1
ATOM 4188 O O . THR F 1 66 ? -40.173 -12.392 -16.038 1.00 53.09 65 THR F O 1
ATOM 4192 N N . THR F 1 67 ? -41.517 -11.348 -14.560 1.00 50.86 66 THR F N 1
ATOM 4193 C CA . THR F 1 67 ? -41.458 -12.421 -13.578 1.00 50.61 66 THR F CA 1
ATOM 4194 C C . THR F 1 67 ? -42.686 -13.314 -13.610 1.00 49.26 66 THR F C 1
ATOM 4195 O O . THR F 1 67 ? -43.814 -12.841 -13.440 1.00 50.01 66 THR F O 1
ATOM 4199 N N . TYR F 1 68 ? -42.455 -14.608 -13.813 1.00 47.28 67 TYR F N 1
ATOM 4200 C CA . TYR F 1 68 ? -43.539 -15.582 -13.871 1.00 46.59 67 TYR F CA 1
ATOM 4201 C C . TYR F 1 68 ? -43.481 -16.576 -12.727 1.00 46.00 67 TYR F C 1
ATOM 4202 O O . TYR F 1 68 ? -42.409 -16.868 -12.198 1.00 46.15 67 TYR F O 1
ATOM 4211 N N . GLU F 1 69 ? -44.648 -17.095 -12.360 1.00 45.58 68 GLU F N 1
ATOM 4212 C CA . GLU F 1 69 ? -44.769 -18.065 -11.278 1.00 47.02 68 GLU F CA 1
ATOM 4213 C C . GLU F 1 69 ? -45.394 -19.361 -11.776 1.00 44.30 68 GLU F C 1
ATOM 4214 O O . GLU F 1 69 ? -46.397 -19.337 -12.483 1.00 42.25 68 GLU F O 1
ATOM 4220 N N . ILE F 1 70 ? -44.798 -20.490 -11.403 1.00 43.11 69 ILE F N 1
ATOM 4221 C CA . ILE F 1 70 ? -45.318 -21.794 -11.808 1.00 42.83 69 ILE F CA 1
ATOM 4222 C C . ILE F 1 70 ? -45.714 -22.609 -10.584 1.00 43.73 69 ILE F C 1
ATOM 4223 O O . ILE F 1 70 ? -44.905 -22.826 -9.684 1.00 44.90 69 ILE F O 1
ATOM 4228 N N . ARG F 1 71 ? -46.966 -23.046 -10.554 1.00 44.68 70 ARG F N 1
ATOM 4229 C CA . ARG F 1 71 ? -47.478 -23.862 -9.465 1.00 45.14 70 ARG F CA 1
ATOM 4230 C C . ARG F 1 71 ? -47.927 -25.190 -10.043 1.00 46.18 70 ARG F C 1
ATOM 4231 O O . ARG F 1 71 ? -48.794 -25.229 -10.913 1.00 45.03 70 ARG F O 1
ATOM 4239 N N . ILE F 1 72 ? -47.322 -26.276 -9.574 1.00 46.70 71 ILE F N 1
ATOM 4240 C CA . ILE F 1 72 ? -47.689 -27.600 -10.044 1.00 46.90 71 ILE F CA 1
ATOM 4241 C C . ILE F 1 72 ? -48.328 -28.385 -8.910 1.00 48.63 71 ILE F C 1
ATOM 4242 O O . ILE F 1 72 ? -47.829 -28.400 -7.780 1.00 49.06 71 ILE F O 1
ATOM 4247 N N . VAL F 1 73 ? -49.438 -29.036 -9.236 1.00 49.97 72 VAL F N 1
ATOM 4248 C CA . VAL F 1 73 ? -50.218 -29.813 -8.287 1.00 51.41 72 VAL F CA 1
ATOM 4249 C C . VAL F 1 73 ? -50.514 -31.189 -8.862 1.00 53.47 72 VAL F C 1
ATOM 4250 O O . VAL F 1 73 ? -50.781 -31.330 -10.053 1.00 53.80 72 VAL F O 1
ATOM 4254 N N . ALA F 1 74 ? -50.467 -32.205 -8.011 1.00 55.85 73 ALA F N 1
ATOM 4255 C CA . ALA F 1 74 ? -50.749 -33.567 -8.438 1.00 57.74 73 ALA F CA 1
ATOM 4256 C C . ALA F 1 74 ? -52.183 -33.896 -8.042 1.00 59.82 73 ALA F C 1
ATOM 4257 O O . ALA F 1 74 ? -52.598 -33.598 -6.927 1.00 59.22 73 ALA F O 1
ATOM 4259 N N . ARG F 1 75 ? -52.939 -34.495 -8.956 1.00 63.89 74 ARG F N 1
ATOM 4260 C CA . ARG F 1 75 ? -54.328 -34.848 -8.673 1.00 69.23 74 ARG F CA 1
ATOM 4261 C C . ARG F 1 75 ? -54.597 -36.339 -8.796 1.00 72.02 74 ARG F C 1
ATOM 4262 O O . ARG F 1 75 ? -53.845 -37.072 -9.437 1.00 72.41 74 ARG F O 1
ATOM 4270 N N . ASN F 1 76 ? -55.690 -36.762 -8.171 1.00 75.74 75 ASN F N 1
ATOM 4271 C CA . ASN F 1 76 ? -56.148 -38.145 -8.183 1.00 79.42 75 ASN F CA 1
ATOM 4272 C C . ASN F 1 76 ? -57.666 -38.092 -8.040 1.00 81.55 75 ASN F C 1
ATOM 4273 O O . ASN F 1 76 ? -58.226 -38.448 -6.996 1.00 81.00 75 ASN F O 1
ATOM 4278 N N . GLY F 1 77 ? -58.318 -37.614 -9.098 1.00 83.53 76 GLY F N 1
ATOM 4279 C CA . GLY F 1 77 ? -59.765 -37.510 -9.107 1.00 85.41 76 GLY F CA 1
ATOM 4280 C C . GLY F 1 77 ? -60.287 -36.325 -8.319 1.00 86.55 76 GLY F C 1
ATOM 4281 O O . GLY F 1 77 ? -60.826 -35.372 -8.893 1.00 87.68 76 GLY F O 1
ATOM 4282 N N . GLN F 1 78 ? -60.131 -36.377 -6.999 1.00 86.22 77 GLN F N 1
ATOM 4283 C CA . GLN F 1 78 ? -60.607 -35.294 -6.150 1.00 85.44 77 GLN F CA 1
ATOM 4284 C C . GLN F 1 78 ? -59.608 -34.913 -5.060 1.00 83.58 77 GLN F C 1
ATOM 4285 O O . GLN F 1 78 ? -59.827 -33.960 -4.314 1.00 84.34 77 GLN F O 1
ATOM 4291 N N . GLN F 1 79 ? -58.508 -35.652 -4.970 1.00 80.35 78 GLN F N 1
ATOM 4292 C CA . GLN F 1 79 ? -57.497 -35.364 -3.961 1.00 76.74 78 GLN F CA 1
ATOM 4293 C C . GLN F 1 79 ? -56.281 -34.667 -4.556 1.00 73.88 78 GLN F C 1
ATOM 4294 O O . GLN F 1 79 ? -55.487 -35.282 -5.267 1.00 73.72 78 GLN F O 1
ATOM 4300 N N . TYR F 1 80 ? -56.132 -33.383 -4.252 1.00 70.24 79 TYR F N 1
ATOM 4301 C CA . TYR F 1 80 ? -55.005 -32.613 -4.762 1.00 67.10 79 TYR F CA 1
ATOM 4302 C C . TYR F 1 80 ? -53.914 -32.490 -3.716 1.00 65.88 79 TYR F C 1
ATOM 4303 O O . TYR F 1 80 ? -54.200 -32.317 -2.535 1.00 67.39 79 TYR F O 1
ATOM 4312 N N . SER F 1 81 ? -52.663 -32.583 -4.144 1.00 63.13 80 SER F N 1
ATOM 4313 C CA . SER F 1 81 ? -51.556 -32.470 -3.209 1.00 62.15 80 SER F CA 1
ATOM 4314 C C . SER F 1 81 ? -51.201 -31.003 -3.012 1.00 60.60 80 SER F C 1
ATOM 4315 O O . SER F 1 81 ? -51.653 -30.137 -3.764 1.00 59.54 80 SER F O 1
ATOM 4318 N N . PRO F 1 82 ? -50.410 -30.698 -1.974 1.00 59.23 81 PRO F N 1
ATOM 4319 C CA . PRO F 1 82 ? -50.057 -29.289 -1.800 1.00 57.98 81 PRO F CA 1
ATOM 4320 C C . PRO F 1 82 ? -49.230 -28.893 -3.024 1.00 56.63 81 PRO F C 1
ATOM 4321 O O . PRO F 1 82 ? -48.457 -29.691 -3.547 1.00 54.48 81 PRO F O 1
ATOM 4325 N N . PRO F 1 83 ? -49.398 -27.659 -3.506 1.00 55.87 82 PRO F N 1
ATOM 4326 C CA . PRO F 1 83 ? -48.645 -27.225 -4.681 1.00 55.04 82 PRO F CA 1
ATOM 4327 C C . PRO F 1 83 ? -47.156 -27.008 -4.472 1.00 54.26 82 PRO F C 1
ATOM 4328 O O . PRO F 1 83 ? -46.705 -26.727 -3.366 1.00 55.31 82 PRO F O 1
ATOM 4332 N N . VAL F 1 84 ? -46.400 -27.165 -5.551 1.00 53.67 83 VAL F N 1
ATOM 4333 C CA . VAL F 1 84 ? -44.962 -26.924 -5.540 1.00 52.34 83 VAL F CA 1
ATOM 4334 C C . VAL F 1 84 ? -44.870 -25.720 -6.450 1.00 52.16 83 VAL F C 1
ATOM 4335 O O . VAL F 1 84 ? -45.602 -25.640 -7.434 1.00 52.93 83 VAL F O 1
ATOM 4339 N N . SER F 1 85 ? -43.994 -24.776 -6.149 1.00 52.22 84 SER F N 1
ATOM 4340 C CA . SER F 1 85 ? -43.926 -23.611 -7.009 1.00 52.92 84 SER F CA 1
ATOM 4341 C C . SER F 1 85 ? -42.541 -23.025 -7.175 1.00 53.06 84 SER F C 1
ATOM 4342 O O . SER F 1 85 ? -41.666 -23.182 -6.323 1.00 54.14 84 SER F O 1
ATOM 4345 N N . THR F 1 86 ? -42.359 -22.353 -8.303 1.00 52.29 85 THR F N 1
ATOM 4346 C CA . THR F 1 86 ? -41.095 -21.728 -8.640 1.00 51.76 85 THR F CA 1
ATOM 4347 C C . THR F 1 86 ? -41.447 -20.445 -9.349 1.00 50.83 85 THR F C 1
ATOM 4348 O O . THR F 1 86 ? -42.564 -20.277 -9.827 1.00 50.11 85 THR F O 1
ATOM 4352 N N . THR F 1 87 ? -40.489 -19.540 -9.422 1.00 50.37 86 THR F N 1
ATOM 4353 C CA . THR F 1 87 ? -40.710 -18.285 -10.105 1.00 50.87 86 THR F CA 1
ATOM 4354 C C . THR F 1 87 ? -39.432 -18.051 -10.882 1.00 49.79 86 THR F C 1
ATOM 4355 O O . THR F 1 87 ? -38.372 -18.485 -10.456 1.00 50.08 86 THR F O 1
ATOM 4359 N N . PHE F 1 88 ? -39.535 -17.396 -12.030 1.00 49.15 87 PHE F N 1
ATOM 4360 C CA . PHE F 1 88 ? -38.369 -17.106 -12.851 1.00 47.40 87 PHE F CA 1
ATOM 4361 C C . PHE F 1 88 ? -38.651 -15.829 -13.629 1.00 47.05 87 PHE F C 1
ATOM 4362 O O . PHE F 1 88 ? -39.783 -15.352 -13.666 1.00 46.34 87 PHE F O 1
ATOM 4370 N N . THR F 1 89 ? -37.617 -15.273 -14.242 1.00 47.31 88 THR F N 1
ATOM 4371 C CA . THR F 1 89 ? -37.769 -14.048 -15.003 1.00 47.91 88 THR F CA 1
ATOM 4372 C C . THR F 1 89 ? -37.190 -14.212 -16.395 1.00 48.37 88 THR F C 1
ATOM 4373 O O . THR F 1 89 ? -36.105 -14.774 -16.570 1.00 48.46 88 THR F O 1
ATOM 4377 N N . THR F 1 90 ? -37.921 -13.726 -17.389 1.00 48.83 89 THR F N 1
ATOM 4378 C CA . THR F 1 90 ? -37.464 -13.844 -18.761 1.00 50.09 89 THR F CA 1
ATOM 4379 C C . THR F 1 90 ? -36.289 -12.894 -19.046 1.00 51.21 89 THR F C 1
ATOM 4380 O O . THR F 1 90 ? -36.075 -11.909 -18.329 1.00 49.78 89 THR F O 1
ATOM 4384 N N . GLY F 1 91 ? -35.512 -13.215 -20.078 1.00 51.48 90 GLY F N 1
ATOM 4385 C CA . GLY F 1 91 ? -34.379 -12.384 -20.429 1.00 53.51 90 GLY F CA 1
ATOM 4386 C C . GLY F 1 91 ? -34.804 -10.943 -20.623 1.00 56.01 90 GLY F C 1
ATOM 4387 O O . GLY F 1 91 ? -35.991 -10.653 -20.803 1.00 55.00 90 GLY F O 1
ATOM 4388 N N . SER F 1 92 ? -33.837 -10.034 -20.584 1.00 57.59 91 SER F N 1
ATOM 4389 C CA . SER F 1 92 ? -34.126 -8.617 -20.755 1.00 60.07 91 SER F CA 1
ATOM 4390 C C . SER F 1 92 ? -33.486 -8.083 -22.030 1.00 61.19 91 SER F C 1
ATOM 4391 O O . SER F 1 92 ? -32.604 -8.711 -22.613 1.00 60.72 91 SER F O 1
ATOM 4394 N N . LEU F 1 93 ? -33.946 -6.917 -22.459 1.00 63.98 92 LEU F N 1
ATOM 4395 C CA . LEU F 1 93 ? -33.404 -6.271 -23.645 1.00 66.59 92 LEU F CA 1
ATOM 4396 C C . LEU F 1 93 ? -32.032 -5.686 -23.281 1.00 68.20 92 LEU F C 1
ATOM 4397 O O . LEU F 1 93 ? -31.991 -4.684 -22.515 1.00 67.93 92 LEU F O 1
ATOM 4402 N N . MET G 1 1 ? 7.374 -49.359 -37.975 1.00 90.59 0 MET G N 1
ATOM 4403 C CA . MET G 1 1 ? 6.563 -50.605 -38.096 1.00 91.12 0 MET G CA 1
ATOM 4404 C C . MET G 1 1 ? 5.056 -50.326 -38.016 1.00 89.86 0 MET G C 1
ATOM 4405 O O . MET G 1 1 ? 4.487 -50.202 -36.927 1.00 89.84 0 MET G O 1
ATOM 4410 N N . LEU G 1 2 ? 4.432 -50.232 -39.190 1.00 87.45 1 LEU G N 1
ATOM 4411 C CA . LEU G 1 2 ? 3.001 -49.968 -39.342 1.00 84.57 1 LEU G CA 1
ATOM 4412 C C . LEU G 1 2 ? 2.628 -50.540 -40.712 1.00 82.90 1 LEU G C 1
ATOM 4413 O O . LEU G 1 2 ? 2.883 -49.917 -41.739 1.00 83.44 1 LEU G O 1
ATOM 4418 N N . GLN G 1 3 ? 2.027 -51.724 -40.725 1.00 80.67 2 GLN G N 1
ATOM 4419 C CA . GLN G 1 3 ? 1.651 -52.389 -41.971 1.00 77.79 2 GLN G CA 1
ATOM 4420 C C . GLN G 1 3 ? 1.050 -51.454 -43.012 1.00 75.39 2 GLN G C 1
ATOM 4421 O O . GLN G 1 3 ? 0.152 -50.673 -42.712 1.00 76.65 2 GLN G O 1
ATOM 4427 N N . PRO G 1 4 ? 1.543 -51.523 -44.256 1.00 72.08 3 PRO G N 1
ATOM 4428 C CA . PRO G 1 4 ? 1.063 -50.681 -45.355 1.00 69.42 3 PRO G CA 1
ATOM 4429 C C . PRO G 1 4 ? -0.163 -51.232 -46.080 1.00 67.77 3 PRO G C 1
ATOM 4430 O O . PRO G 1 4 ? -0.547 -52.387 -45.875 1.00 67.57 3 PRO G O 1
ATOM 4434 N N . PRO G 1 5 ? -0.812 -50.393 -46.919 1.00 65.65 4 PRO G N 1
ATOM 4435 C CA . PRO G 1 5 ? -1.988 -50.849 -47.669 1.00 63.63 4 PRO G CA 1
ATOM 4436 C C . PRO G 1 5 ? -1.420 -51.824 -48.691 1.00 62.52 4 PRO G C 1
ATOM 4437 O O . PRO G 1 5 ? -0.202 -51.896 -48.851 1.00 61.72 4 PRO G O 1
ATOM 4441 N N . PHE G 1 6 ? -2.262 -52.587 -49.373 1.00 60.40 5 PHE G N 1
ATOM 4442 C CA . PHE G 1 6 ? -1.705 -53.505 -50.345 1.00 58.75 5 PHE G CA 1
ATOM 4443 C C . PHE G 1 6 ? -2.658 -53.976 -51.420 1.00 56.61 5 PHE G C 1
ATOM 4444 O O . PHE G 1 6 ? -3.802 -53.534 -51.489 1.00 54.92 5 PHE G O 1
ATOM 4452 N N . ASN G 1 7 ? -2.152 -54.854 -52.279 1.00 55.52 6 ASN G N 1
ATOM 4453 C CA . ASN G 1 7 ? -2.925 -55.409 -53.377 1.00 54.88 6 ASN G CA 1
ATOM 4454 C C . ASN G 1 7 ? -3.509 -54.257 -54.188 1.00 53.70 6 ASN G C 1
ATOM 4455 O O . ASN G 1 7 ? -4.697 -54.256 -54.496 1.00 54.15 6 ASN G O 1
ATOM 4460 N N . ILE G 1 8 ? -2.686 -53.268 -54.520 1.00 50.62 7 ILE G N 1
ATOM 4461 C CA . ILE G 1 8 ? -3.173 -52.136 -55.296 1.00 48.81 7 ILE G CA 1
ATOM 4462 C C . ILE G 1 8 ? -3.380 -52.569 -56.745 1.00 47.87 7 ILE G C 1
ATOM 4463 O O . ILE G 1 8 ? -2.518 -53.215 -57.337 1.00 48.59 7 ILE G O 1
ATOM 4468 N N . LYS G 1 9 ? -4.532 -52.225 -57.311 1.00 47.02 8 LYS G N 1
ATOM 4469 C CA . LYS G 1 9 ? -4.847 -52.612 -58.681 1.00 45.48 8 LYS G CA 1
ATOM 4470 C C . LYS G 1 9 ? -5.457 -51.515 -59.526 1.00 43.79 8 LYS G C 1
ATOM 4471 O O . LYS G 1 9 ? -6.475 -50.921 -59.160 1.00 45.60 8 LYS G O 1
ATOM 4477 N N . VAL G 1 10 ? -4.835 -51.260 -60.670 1.00 40.52 9 VAL G N 1
ATOM 4478 C CA . VAL G 1 10 ? -5.312 -50.252 -61.595 1.00 38.35 9 VAL G CA 1
ATOM 4479 C C . VAL G 1 10 ? -6.118 -50.995 -62.636 1.00 38.69 9 VAL G C 1
ATOM 4480 O O . VAL G 1 10 ? -5.634 -51.938 -63.245 1.00 39.04 9 VAL G O 1
ATOM 4484 N N . THR G 1 11 ? -7.349 -50.563 -62.856 1.00 39.29 10 THR G N 1
ATOM 4485 C CA . THR G 1 11 ? -8.210 -51.248 -63.801 1.00 39.22 10 THR G CA 1
ATOM 4486 C C . THR G 1 11 ? -8.945 -50.256 -64.712 1.00 39.08 10 THR G C 1
ATOM 4487 O O . THR G 1 11 ? -8.777 -49.046 -64.578 1.00 39.49 10 THR G O 1
ATOM 4491 N N . ASN G 1 12 ? -9.743 -50.758 -65.645 1.00 39.26 11 ASN G N 1
ATOM 4492 C CA . ASN G 1 12 ? -10.486 -49.885 -66.551 1.00 40.71 11 ASN G CA 1
ATOM 4493 C C . ASN G 1 12 ? -9.709 -48.691 -67.136 1.00 40.17 11 ASN G C 1
ATOM 4494 O O . ASN G 1 12 ? -10.189 -47.556 -67.093 1.00 41.30 11 ASN G O 1
ATOM 4499 N N . ILE G 1 13 ? -8.531 -48.929 -67.700 1.00 36.94 12 ILE G N 1
ATOM 4500 C CA . ILE G 1 13 ? -7.746 -47.837 -68.255 1.00 34.29 12 ILE G CA 1
ATOM 4501 C C . ILE G 1 13 ? -8.292 -47.384 -69.610 1.00 33.20 12 ILE G C 1
ATOM 4502 O O . ILE G 1 13 ? -8.615 -48.197 -70.471 1.00 33.72 12 ILE G O 1
ATOM 4507 N N . THR G 1 14 ? -8.412 -46.079 -69.799 1.00 32.02 13 THR G N 1
ATOM 4508 C CA . THR G 1 14 ? -8.920 -45.566 -71.069 1.00 32.99 13 THR G CA 1
ATOM 4509 C C . THR G 1 14 ? -7.983 -44.469 -71.552 1.00 32.23 13 THR G C 1
ATOM 4510 O O . THR G 1 14 ? -6.871 -44.330 -71.041 1.00 31.30 13 THR G O 1
ATOM 4514 N N . LEU G 1 15 ? -8.420 -43.689 -72.534 1.00 32.47 14 LEU G N 1
ATOM 4515 C CA . LEU G 1 15 ? -7.569 -42.620 -73.016 1.00 33.31 14 LEU G CA 1
ATOM 4516 C C . LEU G 1 15 ? -7.209 -41.659 -71.876 1.00 34.31 14 LEU G C 1
ATOM 4517 O O . LEU G 1 15 ? -6.053 -41.242 -71.739 1.00 34.34 14 LEU G O 1
ATOM 4522 N N . THR G 1 16 ? -8.188 -41.346 -71.030 1.00 33.06 15 THR G N 1
ATOM 4523 C CA . THR G 1 16 ? -7.972 -40.364 -69.975 1.00 32.56 15 THR G CA 1
ATOM 4524 C C . THR G 1 16 ? -8.437 -40.673 -68.560 1.00 32.31 15 THR G C 1
ATOM 4525 O O . THR G 1 16 ? -8.421 -39.790 -67.707 1.00 32.65 15 THR G O 1
ATOM 4529 N N . THR G 1 17 ? -8.869 -41.898 -68.301 1.00 31.45 16 THR G N 1
ATOM 4530 C CA . THR G 1 17 ? -9.306 -42.233 -66.959 1.00 31.75 16 THR G CA 1
ATOM 4531 C C . THR G 1 17 ? -8.803 -43.615 -66.547 1.00 31.58 16 THR G C 1
ATOM 4532 O O . THR G 1 17 ? -8.375 -44.409 -67.391 1.00 31.67 16 THR G O 1
ATOM 4536 N N . ALA G 1 18 ? -8.861 -43.894 -65.248 1.00 29.90 17 ALA G N 1
ATOM 4537 C CA . ALA G 1 18 ? -8.436 -45.181 -64.722 1.00 30.38 17 ALA G CA 1
ATOM 4538 C C . ALA G 1 18 ? -9.053 -45.421 -63.349 1.00 30.82 17 ALA G C 1
ATOM 4539 O O . ALA G 1 18 ? -9.378 -44.484 -62.624 1.00 32.11 17 ALA G O 1
ATOM 4541 N N . VAL G 1 19 ? -9.227 -46.681 -62.991 1.00 29.87 18 VAL G N 1
ATOM 4542 C CA . VAL G 1 19 ? -9.772 -46.987 -61.687 1.00 30.36 18 VAL G CA 1
ATOM 4543 C C . VAL G 1 19 ? -8.670 -47.586 -60.820 1.00 32.12 18 VAL G C 1
ATOM 4544 O O . VAL G 1 19 ? -7.930 -48.463 -61.264 1.00 33.73 18 VAL G O 1
ATOM 4548 N N . VAL G 1 20 ? -8.561 -47.103 -59.590 1.00 31.38 19 VAL G N 1
ATOM 4549 C CA . VAL G 1 20 ? -7.562 -47.605 -58.658 1.00 33.13 19 VAL G CA 1
ATOM 4550 C C . VAL G 1 20 ? -8.287 -48.179 -57.444 1.00 34.08 19 VAL G C 1
ATOM 4551 O O . VAL G 1 20 ? -9.237 -47.577 -56.927 1.00 33.82 19 VAL G O 1
ATOM 4555 N N . THR G 1 21 ? -7.850 -49.345 -56.990 1.00 34.42 20 THR G N 1
ATOM 4556 C CA . THR G 1 21 ? -8.474 -49.965 -55.828 1.00 38.02 20 THR G CA 1
ATOM 4557 C C . THR G 1 21 ? -7.404 -50.656 -55.000 1.00 37.35 20 THR G C 1
ATOM 4558 O O . THR G 1 21 ? -6.343 -51.023 -55.509 1.00 37.00 20 THR G O 1
ATOM 4562 N N . TRP G 1 22 ? -7.688 -50.838 -53.720 1.00 37.78 21 TRP G N 1
ATOM 4563 C CA . TRP G 1 22 ? -6.728 -51.452 -52.827 1.00 39.85 21 TRP G CA 1
ATOM 4564 C C . TRP G 1 22 ? -7.430 -52.030 -51.605 1.00 43.07 21 TRP G C 1
ATOM 4565 O O . TRP G 1 22 ? -8.663 -52.099 -51.556 1.00 43.93 21 TRP G O 1
ATOM 4576 N N . GLN G 1 23 ? -6.625 -52.435 -50.628 1.00 46.99 22 GLN G N 1
ATOM 4577 C CA . GLN G 1 23 ? -7.098 -53.006 -49.373 1.00 51.28 22 GLN G CA 1
ATOM 4578 C C . GLN G 1 23 ? -6.346 -52.329 -48.240 1.00 55.18 22 GLN G C 1
ATOM 4579 O O . GLN G 1 23 ? -5.126 -52.162 -48.317 1.00 56.57 22 GLN G O 1
ATOM 4585 N N . PRO G 1 24 ? -7.057 -51.930 -47.173 1.00 58.97 23 PRO G N 1
ATOM 4586 C CA . PRO G 1 24 ? -6.424 -51.270 -46.022 1.00 61.76 23 PRO G CA 1
ATOM 4587 C C . PRO G 1 24 ? -5.669 -52.311 -45.198 1.00 64.50 23 PRO G C 1
ATOM 4588 O O . PRO G 1 24 ? -5.978 -53.502 -45.280 1.00 65.25 23 PRO G O 1
ATOM 4592 N N . PRO G 1 25 ? -4.655 -51.885 -44.416 1.00 66.71 24 PRO G N 1
ATOM 4593 C CA . PRO G 1 25 ? -3.907 -52.847 -43.598 1.00 67.97 24 PRO G CA 1
ATOM 4594 C C . PRO G 1 25 ? -4.888 -53.493 -42.618 1.00 69.77 24 PRO G C 1
ATOM 4595 O O . PRO G 1 25 ? -5.974 -52.952 -42.377 1.00 69.96 24 PRO G O 1
ATOM 4599 N N . ILE G 1 26 ? -4.513 -54.635 -42.052 1.00 70.94 25 ILE G N 1
ATOM 4600 C CA . ILE G 1 26 ? -5.392 -55.346 -41.125 1.00 72.78 25 ILE G CA 1
ATOM 4601 C C . ILE G 1 26 ? -5.862 -54.513 -39.921 1.00 72.98 25 ILE G C 1
ATOM 4602 O O . ILE G 1 26 ? -7.055 -54.508 -39.590 1.00 72.82 25 ILE G O 1
ATOM 4607 N N . LEU G 1 27 ? -4.939 -53.803 -39.277 1.00 71.88 26 LEU G N 1
ATOM 4608 C CA . LEU G 1 27 ? -5.296 -52.996 -38.116 1.00 71.76 26 LEU G CA 1
ATOM 4609 C C . LEU G 1 27 ? -5.697 -51.566 -38.465 1.00 71.01 26 LEU G C 1
ATOM 4610 O O . LEU G 1 27 ? -5.092 -50.933 -39.329 1.00 71.37 26 LEU G O 1
ATOM 4615 N N . PRO G 1 28 ? -6.720 -51.033 -37.775 1.00 69.82 27 PRO G N 1
ATOM 4616 C CA . PRO G 1 28 ? -7.230 -49.674 -37.996 1.00 67.99 27 PRO G CA 1
ATOM 4617 C C . PRO G 1 28 ? -6.133 -48.630 -38.130 1.00 65.32 27 PRO G C 1
ATOM 4618 O O . PRO G 1 28 ? -5.047 -48.782 -37.570 1.00 64.50 27 PRO G O 1
ATOM 4622 N N . ILE G 1 29 ? -6.428 -47.577 -38.885 1.00 62.32 28 ILE G N 1
ATOM 4623 C CA . ILE G 1 29 ? -5.491 -46.485 -39.097 1.00 59.30 28 ILE G CA 1
ATOM 4624 C C . ILE G 1 29 ? -6.278 -45.191 -39.240 1.00 58.15 28 ILE G C 1
ATOM 4625 O O . ILE G 1 29 ? -7.483 -45.210 -39.509 1.00 56.33 28 ILE G O 1
ATOM 4630 N N . GLU G 1 30 ? -5.574 -44.076 -39.070 1.00 56.33 29 GLU G N 1
ATOM 4631 C CA . GLU G 1 30 ? -6.159 -42.750 -39.144 1.00 55.51 29 GLU G CA 1
ATOM 4632 C C . GLU G 1 30 ? -6.482 -42.255 -40.547 1.00 53.70 29 GLU G C 1
ATOM 4633 O O . GLU G 1 30 ? -7.448 -41.514 -40.745 1.00 52.66 29 GLU G O 1
ATOM 4639 N N . GLY G 1 31 ? -5.682 -42.668 -41.523 1.00 50.99 30 GLY G N 1
ATOM 4640 C CA . GLY G 1 31 ? -5.931 -42.244 -42.884 1.00 46.87 30 GLY G CA 1
ATOM 4641 C C . GLY G 1 31 ? -5.109 -42.970 -43.925 1.00 44.90 30 GLY G C 1
ATOM 4642 O O . GLY G 1 31 ? -4.150 -43.677 -43.614 1.00 45.88 30 GLY G O 1
ATOM 4643 N N . ILE G 1 32 ? -5.502 -42.789 -45.177 1.00 40.98 31 ILE G N 1
ATOM 4644 C CA . ILE G 1 32 ? -4.819 -43.390 -46.301 1.00 38.96 31 ILE G CA 1
ATOM 4645 C C . ILE G 1 32 ? -4.441 -42.268 -47.248 1.00 37.91 31 ILE G C 1
ATOM 4646 O O . ILE G 1 32 ? -5.266 -41.417 -47.571 1.00 37.80 31 ILE G O 1
ATOM 4651 N N . LEU G 1 33 ? -3.185 -42.252 -47.675 1.00 36.45 32 LEU G N 1
ATOM 4652 C CA . LEU G 1 33 ? -2.723 -41.238 -48.604 1.00 34.39 32 LEU G CA 1
ATOM 4653 C C . LEU G 1 33 ? -2.501 -41.868 -49.969 1.00 34.13 32 LEU G C 1
ATOM 4654 O O . LEU G 1 33 ? -1.776 -42.857 -50.097 1.00 34.53 32 LEU G O 1
ATOM 4659 N N . VAL G 1 34 ? -3.163 -41.312 -50.980 1.00 32.57 33 VAL G N 1
ATOM 4660 C CA . VAL G 1 34 ? -3.026 -41.788 -52.348 1.00 31.45 33 VAL G CA 1
ATOM 4661 C C . VAL G 1 34 ? -2.394 -40.661 -53.142 1.00 33.89 33 VAL G C 1
ATOM 4662 O O . VAL G 1 34 ? -2.978 -39.592 -53.250 1.00 37.01 33 VAL G O 1
ATOM 4666 N N . THR G 1 35 ? -1.196 -40.889 -53.670 1.00 34.95 34 THR G N 1
ATOM 4667 C CA . THR G 1 35 ? -0.496 -39.885 -54.458 1.00 36.02 34 THR G CA 1
ATOM 4668 C C . THR G 1 35 ? -0.407 -40.396 -55.881 1.00 39.25 34 THR G C 1
ATOM 4669 O O . THR G 1 35 ? -0.138 -41.575 -56.102 1.00 41.28 34 THR G O 1
ATOM 4673 N N . PHE G 1 36 ? -0.621 -39.518 -56.853 1.00 40.06 35 PHE G N 1
ATOM 4674 C CA . PHE G 1 36 ? -0.573 -39.946 -58.240 1.00 41.66 35 PHE G CA 1
ATOM 4675 C C . PHE G 1 36 ? -0.129 -38.829 -59.180 1.00 42.56 35 PHE G C 1
ATOM 4676 O O . PHE G 1 36 ? -0.311 -37.640 -58.891 1.00 42.68 35 PHE G O 1
ATOM 4684 N N . GLY G 1 37 ? 0.466 -39.231 -60.302 1.00 41.71 36 GLY G N 1
ATOM 4685 C CA . GLY G 1 37 ? 0.929 -38.281 -61.294 1.00 42.22 36 GLY G CA 1
ATOM 4686 C C . GLY G 1 37 ? 1.749 -38.982 -62.350 1.00 43.20 36 GLY G C 1
ATOM 4687 O O . GLY G 1 37 ? 1.864 -40.205 -62.338 1.00 42.23 36 GLY G O 1
ATOM 4688 N N . ARG G 1 38 ? 2.300 -38.219 -63.284 1.00 46.16 37 ARG G N 1
ATOM 4689 C CA . ARG G 1 38 ? 3.152 -38.806 -64.308 1.00 50.63 37 ARG G CA 1
ATOM 4690 C C . ARG G 1 38 ? 4.397 -39.340 -63.598 1.00 50.91 37 ARG G C 1
ATOM 4691 O O . ARG G 1 38 ? 4.910 -38.708 -62.675 1.00 49.86 37 ARG G O 1
ATOM 4699 N N . LYS G 1 39 ? 4.852 -40.514 -64.018 1.00 53.38 38 LYS G N 1
ATOM 4700 C CA . LYS G 1 39 ? 6.009 -41.171 -63.422 1.00 57.85 38 LYS G CA 1
ATOM 4701 C C . LYS G 1 39 ? 7.314 -40.409 -63.633 1.00 61.68 38 LYS G C 1
ATOM 4702 O O . LYS G 1 39 ? 8.108 -40.210 -62.700 1.00 60.77 38 LYS G O 1
ATOM 4708 N N . ASN G 1 40 ? 7.529 -39.988 -64.873 1.00 66.61 39 ASN G N 1
ATOM 4709 C CA . ASN G 1 40 ? 8.731 -39.248 -65.246 1.00 72.94 39 ASN G CA 1
ATOM 4710 C C . ASN G 1 40 ? 8.582 -37.773 -64.859 1.00 74.58 39 ASN G C 1
ATOM 4711 O O . ASN G 1 40 ? 9.031 -36.889 -65.598 1.00 75.84 39 ASN G O 1
ATOM 4716 N N . ASP G 1 41 ? 7.972 -37.498 -63.707 1.00 74.11 40 ASP G N 1
ATOM 4717 C CA . ASP G 1 41 ? 7.768 -36.109 -63.319 1.00 73.91 40 ASP G CA 1
ATOM 4718 C C . ASP G 1 41 ? 7.542 -35.900 -61.825 1.00 73.34 40 ASP G C 1
ATOM 4719 O O . ASP G 1 41 ? 6.756 -36.615 -61.199 1.00 74.60 40 ASP G O 1
ATOM 4724 N N . PRO G 1 42 ? 8.250 -34.922 -61.232 1.00 72.12 41 PRO G N 1
ATOM 4725 C CA . PRO G 1 42 ? 8.153 -34.577 -59.809 1.00 71.64 41 PRO G CA 1
ATOM 4726 C C . PRO G 1 42 ? 7.182 -33.409 -59.586 1.00 70.97 41 PRO G C 1
ATOM 4727 O O . PRO G 1 42 ? 6.460 -33.369 -58.590 1.00 70.90 41 PRO G O 1
ATOM 4731 N N . SER G 1 43 ? 7.178 -32.454 -60.512 1.00 69.63 42 SER G N 1
ATOM 4732 C CA . SER G 1 43 ? 6.289 -31.298 -60.405 1.00 68.26 42 SER G CA 1
ATOM 4733 C C . SER G 1 43 ? 4.817 -31.725 -60.396 1.00 66.42 42 SER G C 1
ATOM 4734 O O . SER G 1 43 ? 4.002 -31.149 -59.680 1.00 66.07 42 SER G O 1
ATOM 4737 N N . ASP G 1 44 ? 4.489 -32.742 -61.186 1.00 65.24 43 ASP G N 1
ATOM 4738 C CA . ASP G 1 44 ? 3.120 -33.241 -61.273 1.00 64.66 43 ASP G CA 1
ATOM 4739 C C . ASP G 1 44 ? 2.793 -34.361 -60.287 1.00 63.26 43 ASP G C 1
ATOM 4740 O O . ASP G 1 44 ? 3.012 -35.538 -60.578 1.00 64.56 43 ASP G O 1
ATOM 4745 N N . GLU G 1 45 ? 2.260 -33.993 -59.127 1.00 59.80 44 GLU G N 1
ATOM 4746 C CA . GLU G 1 45 ? 1.897 -34.978 -58.120 1.00 56.28 44 GLU G CA 1
ATOM 4747 C C . GLU G 1 45 ? 0.738 -34.525 -57.243 1.00 53.61 44 GLU G C 1
ATOM 4748 O O . GLU G 1 45 ? 0.804 -33.492 -56.572 1.00 53.13 44 GLU G O 1
ATOM 4754 N N . THR G 1 46 ? -0.329 -35.308 -57.256 1.00 48.65 45 THR G N 1
ATOM 4755 C CA . THR G 1 46 ? -1.496 -34.987 -56.458 1.00 46.22 45 THR G CA 1
ATOM 4756 C C . THR G 1 46 ? -1.653 -35.987 -55.320 1.00 45.53 45 THR G C 1
ATOM 4757 O O . THR G 1 46 ? -1.655 -37.200 -55.537 1.00 44.13 45 THR G O 1
ATOM 4761 N N . THR G 1 47 ? -1.768 -35.471 -54.102 1.00 43.90 46 THR G N 1
ATOM 4762 C CA . THR G 1 47 ? -1.950 -36.322 -52.944 1.00 42.58 46 THR G CA 1
ATOM 4763 C C . THR G 1 47 ? -3.353 -36.083 -52.387 1.00 42.12 46 THR G C 1
ATOM 4764 O O . THR G 1 47 ? -3.809 -34.945 -52.244 1.00 42.21 46 THR G O 1
ATOM 4768 N N . VAL G 1 48 ? -4.035 -37.172 -52.079 1.00 38.53 47 VAL G N 1
ATOM 4769 C CA . VAL G 1 48 ? -5.370 -37.097 -51.539 1.00 37.12 47 VAL G CA 1
ATOM 4770 C C . VAL G 1 48 ? -5.369 -37.841 -50.190 1.00 36.93 47 VAL G C 1
ATOM 4771 O O . VAL G 1 48 ? -4.708 -38.867 -50.056 1.00 37.07 47 VAL G O 1
ATOM 4775 N N . ASP G 1 49 ? -6.083 -37.314 -49.195 1.00 35.84 48 ASP G N 1
ATOM 4776 C CA . ASP G 1 49 ? -6.127 -37.926 -47.865 1.00 37.79 48 ASP G CA 1
ATOM 4777 C C . ASP G 1 49 ? -7.485 -38.565 -47.533 1.00 38.39 48 ASP G C 1
ATOM 4778 O O . ASP G 1 49 ? -8.450 -37.866 -47.226 1.00 37.60 48 ASP G O 1
ATOM 4783 N N . LEU G 1 50 ? -7.535 -39.896 -47.555 1.00 37.62 49 LEU G N 1
ATOM 4784 C CA . LEU G 1 50 ? -8.776 -40.638 -47.308 1.00 36.90 49 LEU G CA 1
ATOM 4785 C C . LEU G 1 50 ? -8.903 -41.342 -45.962 1.00 38.37 49 LEU G C 1
ATOM 4786 O O . LEU G 1 50 ? -7.932 -41.495 -45.223 1.00 37.16 49 LEU G O 1
ATOM 4791 N N . THR G 1 51 ? -10.124 -41.763 -45.647 1.00 38.94 50 THR G N 1
ATOM 4792 C CA . THR G 1 51 ? -10.376 -42.498 -44.421 1.00 40.70 50 THR G CA 1
ATOM 4793 C C . THR G 1 51 ? -10.107 -43.931 -44.858 1.00 41.10 50 THR G C 1
ATOM 4794 O O . THR G 1 51 ? -10.223 -44.246 -46.040 1.00 41.56 50 THR G O 1
ATOM 4798 N N . SER G 1 52 ? -9.735 -44.803 -43.938 1.00 42.18 51 SER G N 1
ATOM 4799 C CA . SER G 1 52 ? -9.463 -46.179 -44.329 1.00 43.13 51 SER G CA 1
ATOM 4800 C C . SER G 1 52 ? -10.705 -46.896 -44.840 1.00 42.91 51 SER G C 1
ATOM 4801 O O . SER G 1 52 ? -10.615 -48.027 -45.300 1.00 44.42 51 SER G O 1
ATOM 4804 N N . SER G 1 53 ? -11.860 -46.237 -44.760 1.00 41.84 52 SER G N 1
ATOM 4805 C CA . SER G 1 53 ? -13.125 -46.809 -45.246 1.00 41.34 52 SER G CA 1
ATOM 4806 C C . SER G 1 53 ? -13.156 -46.896 -46.773 1.00 38.61 52 SER G C 1
ATOM 4807 O O . SER G 1 53 ? -13.828 -47.756 -47.341 1.00 39.49 52 SER G O 1
ATOM 4810 N N . ILE G 1 54 ? -12.451 -45.979 -47.422 1.00 34.13 53 ILE G N 1
ATOM 4811 C CA . ILE G 1 54 ? -12.420 -45.896 -48.873 1.00 32.77 53 ILE G CA 1
ATOM 4812 C C . ILE G 1 54 ? -11.361 -46.791 -49.512 1.00 32.73 53 ILE G C 1
ATOM 4813 O O . ILE G 1 54 ? -10.184 -46.740 -49.163 1.00 32.73 53 ILE G O 1
ATOM 4818 N N . THR G 1 55 ? -11.797 -47.607 -50.463 1.00 32.03 54 THR G N 1
ATOM 4819 C CA . THR G 1 55 ? -10.904 -48.541 -51.130 1.00 32.41 54 THR G CA 1
ATOM 4820 C C . THR G 1 55 ? -10.779 -48.345 -52.648 1.00 33.99 54 THR G C 1
ATOM 4821 O O . THR G 1 55 ? -10.182 -49.186 -53.334 1.00 34.37 54 THR G O 1
ATOM 4825 N N . SER G 1 56 ? -11.333 -47.262 -53.188 1.00 31.47 55 SER G N 1
ATOM 4826 C CA . SER G 1 56 ? -11.239 -47.054 -54.627 1.00 31.57 55 SER G CA 1
ATOM 4827 C C . SER G 1 56 ? -11.511 -45.622 -55.102 1.00 31.94 55 SER G C 1
ATOM 4828 O O . SER G 1 56 ? -12.277 -44.881 -54.495 1.00 33.00 55 SER G O 1
ATOM 4831 N N . LEU G 1 57 ? -10.858 -45.246 -56.196 1.00 30.74 56 LEU G N 1
ATOM 4832 C CA . LEU G 1 57 ? -11.017 -43.928 -56.797 1.00 30.47 56 LEU G CA 1
ATOM 4833 C C . LEU G 1 57 ? -11.036 -44.106 -58.300 1.00 30.23 56 LEU G C 1
ATOM 4834 O O . LEU G 1 57 ? -10.446 -45.051 -58.831 1.00 32.33 56 LEU G O 1
ATOM 4839 N N . THR G 1 58 ? -11.713 -43.201 -58.983 1.00 28.79 57 THR G N 1
ATOM 4840 C CA . THR G 1 58 ? -11.734 -43.223 -60.424 1.00 28.53 57 THR G CA 1
ATOM 4841 C C . THR G 1 58 ? -11.091 -41.906 -60.778 1.00 29.58 57 THR G C 1
ATOM 4842 O O . THR G 1 58 ? -11.565 -40.846 -60.387 1.00 31.30 57 THR G O 1
ATOM 4846 N N . LEU G 1 59 ? -9.972 -41.979 -61.478 1.00 31.33 58 LEU G N 1
ATOM 4847 C CA . LEU G 1 59 ? -9.226 -40.790 -61.872 1.00 30.34 58 LEU G CA 1
ATOM 4848 C C . LEU G 1 59 ? -9.540 -40.371 -63.307 1.00 30.17 58 LEU G C 1
ATOM 4849 O O . LEU G 1 59 ? -9.683 -41.211 -64.195 1.00 29.52 58 LEU G O 1
ATOM 4854 N N . THR G 1 60 ? -9.667 -39.067 -63.524 1.00 30.48 59 THR G N 1
ATOM 4855 C CA . THR G 1 60 ? -9.925 -38.541 -64.857 1.00 30.76 59 THR G CA 1
ATOM 4856 C C . THR G 1 60 ? -8.851 -37.483 -65.075 1.00 31.98 59 THR G C 1
ATOM 4857 O O . THR G 1 60 ? -7.987 -37.289 -64.212 1.00 32.39 59 THR G O 1
ATOM 4861 N N . ASN G 1 61 ? -8.897 -36.805 -66.214 1.00 31.67 60 ASN G N 1
ATOM 4862 C CA . ASN G 1 61 ? -7.912 -35.777 -66.536 1.00 32.02 60 ASN G CA 1
ATOM 4863 C C . ASN G 1 61 ? -6.511 -36.371 -66.618 1.00 33.42 60 ASN G C 1
ATOM 4864 O O . ASN G 1 61 ? -5.551 -35.793 -66.108 1.00 33.00 60 ASN G O 1
ATOM 4869 N N . LEU G 1 62 ? -6.415 -37.543 -67.236 1.00 31.82 61 LEU G N 1
ATOM 4870 C CA . LEU G 1 62 ? -5.141 -38.213 -67.443 1.00 32.70 61 LEU G CA 1
ATOM 4871 C C . LEU G 1 62 ? -4.818 -38.001 -68.917 1.00 32.41 61 LEU G C 1
ATOM 4872 O O . LEU G 1 62 ? -5.712 -38.048 -69.752 1.00 33.97 61 LEU G O 1
ATOM 4877 N N . GLU G 1 63 ? -3.556 -37.761 -69.237 1.00 32.86 62 GLU G N 1
ATOM 4878 C CA . GLU G 1 63 ? -3.160 -37.574 -70.631 1.00 34.89 62 GLU G CA 1
ATOM 4879 C C . GLU G 1 63 ? -3.098 -38.913 -71.341 1.00 32.11 62 GLU G C 1
ATOM 4880 O O . GLU G 1 63 ? -2.685 -39.907 -70.755 1.00 33.84 62 GLU G O 1
ATOM 4886 N N . PRO G 1 64 ? -3.522 -38.962 -72.608 1.00 30.98 63 PRO G N 1
ATOM 4887 C CA . PRO G 1 64 ? -3.488 -40.218 -73.373 1.00 32.05 63 PRO G CA 1
ATOM 4888 C C . PRO G 1 64 ? -2.047 -40.728 -73.573 1.00 32.39 63 PRO G C 1
ATOM 4889 O O . PRO G 1 64 ? -1.083 -39.951 -73.492 1.00 30.14 63 PRO G O 1
ATOM 4893 N N . ASN G 1 65 ? -1.915 -42.033 -73.820 1.00 33.94 64 ASN G N 1
ATOM 4894 C CA . ASN G 1 65 ? -0.617 -42.671 -74.046 1.00 35.66 64 ASN G CA 1
ATOM 4895 C C . ASN G 1 65 ? 0.454 -42.129 -73.103 1.00 36.49 64 ASN G C 1
ATOM 4896 O O . ASN G 1 65 ? 1.546 -41.767 -73.538 1.00 36.74 64 ASN G O 1
ATOM 4901 N N . THR G 1 66 ? 0.138 -42.065 -71.817 1.00 35.66 65 THR G N 1
ATOM 4902 C CA . THR G 1 66 ? 1.072 -41.532 -70.844 1.00 36.53 65 THR G CA 1
ATOM 4903 C C . THR G 1 66 ? 1.216 -42.493 -69.683 1.00 36.74 65 THR G C 1
ATOM 4904 O O . THR G 1 66 ? 0.277 -43.207 -69.329 1.00 37.20 65 THR G O 1
ATOM 4908 N N . THR G 1 67 ? 2.400 -42.513 -69.094 1.00 36.55 66 THR G N 1
ATOM 4909 C CA . THR G 1 67 ? 2.658 -43.426 -67.995 1.00 39.29 66 THR G CA 1
ATOM 4910 C C . THR G 1 67 ? 2.471 -42.777 -66.632 1.00 38.62 66 THR G C 1
ATOM 4911 O O . THR G 1 67 ? 3.024 -41.714 -66.349 1.00 39.80 66 THR G O 1
ATOM 4915 N N . TYR G 1 68 ? 1.690 -43.443 -65.789 1.00 37.97 67 TYR G N 1
ATOM 4916 C CA . TYR G 1 68 ? 1.396 -42.945 -64.450 1.00 38.47 67 TYR G CA 1
ATOM 4917 C C . TYR G 1 68 ? 1.846 -43.844 -63.294 1.00 37.29 67 TYR G C 1
ATOM 4918 O O . TYR G 1 68 ? 1.924 -45.066 -63.426 1.00 35.77 67 TYR G O 1
ATOM 4927 N N . GLU G 1 69 ? 2.139 -43.208 -62.163 1.00 37.24 68 GLU G N 1
ATOM 4928 C CA . GLU G 1 69 ? 2.543 -43.892 -60.939 1.00 38.10 68 GLU G CA 1
ATOM 4929 C C . GLU G 1 69 ? 1.568 -43.559 -59.801 1.00 36.86 68 GLU G C 1
ATOM 4930 O O . GLU G 1 69 ? 1.157 -42.403 -59.630 1.00 34.67 68 GLU G O 1
ATOM 4936 N N . ILE G 1 70 ? 1.191 -44.581 -59.041 1.00 35.80 69 ILE G N 1
ATOM 4937 C CA . ILE G 1 70 ? 0.284 -44.412 -57.917 1.00 36.39 69 ILE G CA 1
ATOM 4938 C C . ILE G 1 70 ? 0.921 -45.033 -56.682 1.00 36.38 69 ILE G C 1
ATOM 4939 O O . ILE G 1 70 ? 1.409 -46.160 -56.732 1.00 37.10 69 ILE G O 1
ATOM 4944 N N . ARG G 1 71 ? 0.904 -44.298 -55.577 1.00 35.72 70 ARG G N 1
ATOM 4945 C CA . ARG G 1 71 ? 1.471 -44.767 -54.327 1.00 35.87 70 ARG G CA 1
ATOM 4946 C C . ARG G 1 71 ? 0.419 -44.590 -53.265 1.00 36.46 70 ARG G C 1
ATOM 4947 O O . ARG G 1 71 ? -0.283 -43.582 -53.243 1.00 34.79 70 ARG G O 1
ATOM 4955 N N . ILE G 1 72 ? 0.311 -45.574 -52.380 1.00 37.47 71 ILE G N 1
ATOM 4956 C CA . ILE G 1 72 ? -0.650 -45.522 -51.290 1.00 37.90 71 ILE G CA 1
ATOM 4957 C C . ILE G 1 72 ? 0.098 -45.708 -49.971 1.00 38.03 71 ILE G C 1
ATOM 4958 O O . ILE G 1 72 ? 0.888 -46.631 -49.822 1.00 37.41 71 ILE G O 1
ATOM 4963 N N . VAL G 1 73 ? -0.159 -44.821 -49.020 1.00 37.57 72 VAL G N 1
ATOM 4964 C CA . VAL G 1 73 ? 0.503 -44.882 -47.732 1.00 39.28 72 VAL G CA 1
ATOM 4965 C C . VAL G 1 73 ? -0.491 -44.884 -46.572 1.00 41.32 72 VAL G C 1
ATOM 4966 O O . VAL G 1 73 ? -1.531 -44.219 -46.626 1.00 40.95 72 VAL G O 1
ATOM 4970 N N . ALA G 1 74 ? -0.167 -45.632 -45.524 1.00 41.76 73 ALA G N 1
ATOM 4971 C CA . ALA G 1 74 ? -1.031 -45.699 -44.354 1.00 43.96 73 ALA G CA 1
ATOM 4972 C C . ALA G 1 74 ? -0.455 -44.802 -43.277 1.00 45.88 73 ALA G C 1
ATOM 4973 O O . ALA G 1 74 ? 0.747 -44.842 -43.012 1.00 45.38 73 ALA G O 1
ATOM 4975 N N . ARG G 1 75 ? -1.306 -43.980 -42.667 1.00 48.53 74 ARG G N 1
ATOM 4976 C CA . ARG G 1 75 ? -0.843 -43.099 -41.613 1.00 51.54 74 ARG G CA 1
ATOM 4977 C C . ARG G 1 75 ? -1.588 -43.315 -40.303 1.00 53.98 74 ARG G C 1
ATOM 4978 O O . ARG G 1 75 ? -2.814 -43.403 -40.271 1.00 54.57 74 ARG G O 1
ATOM 4986 N N . ASN G 1 76 ? -0.810 -43.439 -39.232 1.00 57.45 75 ASN G N 1
ATOM 4987 C CA . ASN G 1 76 ? -1.308 -43.635 -37.876 1.00 60.93 75 ASN G CA 1
ATOM 4988 C C . ASN G 1 76 ? -0.465 -42.714 -37.019 1.00 63.69 75 ASN G C 1
ATOM 4989 O O . ASN G 1 76 ? 0.745 -42.914 -36.878 1.00 64.17 75 ASN G O 1
ATOM 4994 N N . GLY G 1 77 ? -1.099 -41.704 -36.443 1.00 65.86 76 GLY G N 1
ATOM 4995 C CA . GLY G 1 77 ? -0.349 -40.766 -35.640 1.00 67.87 76 GLY G CA 1
ATOM 4996 C C . GLY G 1 77 ? 0.566 -40.035 -36.597 1.00 69.36 76 GLY G C 1
ATOM 4997 O O . GLY G 1 77 ? 0.115 -39.484 -37.607 1.00 70.51 76 GLY G O 1
ATOM 4998 N N . GLN G 1 78 ? 1.857 -40.045 -36.295 1.00 70.29 77 GLN G N 1
ATOM 4999 C CA . GLN G 1 78 ? 2.833 -39.376 -37.143 1.00 70.69 77 GLN G CA 1
ATOM 5000 C C . GLN G 1 78 ? 3.678 -40.377 -37.924 1.00 68.80 77 GLN G C 1
ATOM 5001 O O . GLN G 1 78 ? 4.661 -40.007 -38.568 1.00 68.98 77 GLN G O 1
ATOM 5007 N N . GLN G 1 79 ? 3.278 -41.643 -37.868 1.00 66.14 78 GLN G N 1
ATOM 5008 C CA . GLN G 1 79 ? 3.994 -42.707 -38.561 1.00 63.68 78 GLN G CA 1
ATOM 5009 C C . GLN G 1 79 ? 3.388 -42.990 -39.938 1.00 59.81 78 GLN G C 1
ATOM 5010 O O . GLN G 1 79 ? 2.174 -42.898 -40.135 1.00 57.80 78 GLN G O 1
ATOM 5016 N N . TYR G 1 80 ? 4.246 -43.333 -40.889 1.00 55.73 79 TYR G N 1
ATOM 5017 C CA . TYR G 1 80 ? 3.807 -43.638 -42.241 1.00 51.06 79 TYR G CA 1
ATOM 5018 C C . TYR G 1 80 ? 4.409 -44.961 -42.698 1.00 48.77 79 TYR G C 1
ATOM 5019 O O . TYR G 1 80 ? 5.613 -45.185 -42.584 1.00 49.86 79 TYR G O 1
ATOM 5028 N N . SER G 1 81 ? 3.573 -45.835 -43.233 1.00 45.26 80 SER G N 1
ATOM 5029 C CA . SER G 1 81 ? 4.051 -47.116 -43.720 1.00 42.44 80 SER G CA 1
ATOM 5030 C C . SER G 1 81 ? 4.780 -46.895 -45.042 1.00 42.23 80 SER G C 1
ATOM 5031 O O . SER G 1 81 ? 4.577 -45.872 -45.707 1.00 38.85 80 SER G O 1
ATOM 5034 N N . PRO G 1 82 ? 5.670 -47.830 -45.426 1.00 42.09 81 PRO G N 1
ATOM 5035 C CA . PRO G 1 82 ? 6.338 -47.615 -46.710 1.00 42.14 81 PRO G CA 1
ATOM 5036 C C . PRO G 1 82 ? 5.203 -47.650 -47.744 1.00 41.53 81 PRO G C 1
ATOM 5037 O O . PRO G 1 82 ? 4.174 -48.298 -47.532 1.00 40.64 81 PRO G O 1
ATOM 5041 N N . PRO G 1 83 ? 5.357 -46.943 -48.861 1.00 39.47 82 PRO G N 1
ATOM 5042 C CA . PRO G 1 83 ? 4.263 -46.980 -49.829 1.00 39.68 82 PRO G CA 1
ATOM 5043 C C . PRO G 1 83 ? 4.191 -48.2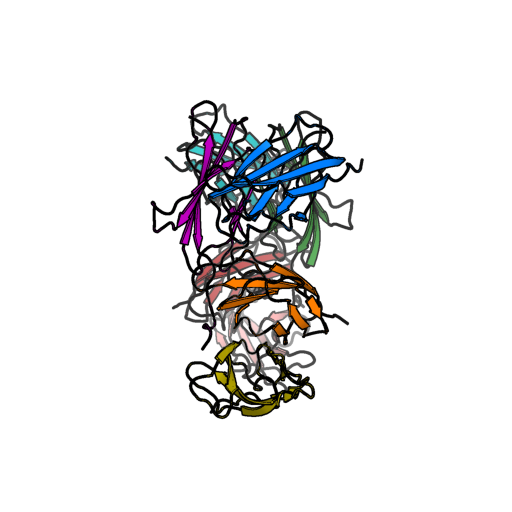55 -50.659 1.00 39.14 82 PRO G C 1
ATOM 5044 O O . PRO G 1 83 ? 5.162 -48.998 -50.770 1.00 37.96 82 PRO G O 1
ATOM 5048 N N . VAL G 1 84 ? 3.016 -48.502 -51.221 1.00 37.49 83 VAL G N 1
ATOM 5049 C CA . VAL G 1 84 ? 2.817 -49.628 -52.110 1.00 36.92 83 VAL G CA 1
ATOM 5050 C C . VAL G 1 84 ? 2.419 -48.907 -53.379 1.00 36.66 83 VAL G C 1
ATOM 5051 O O . VAL G 1 84 ? 1.548 -48.045 -53.366 1.00 36.48 83 VAL G O 1
ATOM 5055 N N . SER G 1 85 ? 3.080 -49.223 -54.479 1.00 36.88 84 SER G N 1
ATOM 5056 C CA . SER G 1 85 ? 2.765 -48.528 -55.707 1.00 38.11 84 SER G CA 1
ATOM 5057 C C . SER G 1 85 ? 2.639 -49.409 -56.921 1.00 36.96 84 SER G C 1
ATOM 5058 O O . SER G 1 85 ? 2.918 -50.610 -56.884 1.00 37.77 84 SER G O 1
ATOM 5061 N N . THR G 1 86 ? 2.210 -48.784 -58.006 1.00 35.37 85 THR G N 1
ATOM 5062 C CA . THR G 1 86 ? 2.064 -49.472 -59.264 1.00 34.74 85 THR G CA 1
ATOM 5063 C C . THR G 1 86 ? 2.187 -48.448 -60.390 1.00 34.48 85 THR G C 1
ATOM 5064 O O . THR G 1 86 ? 2.212 -47.229 -60.153 1.00 32.28 85 THR G O 1
ATOM 5068 N N . THR G 1 87 ? 2.274 -48.956 -61.613 1.00 33.88 86 THR G N 1
ATOM 5069 C CA . THR G 1 87 ? 2.420 -48.118 -62.785 1.00 34.53 86 THR G CA 1
ATOM 5070 C C . THR G 1 87 ? 1.444 -48.616 -63.832 1.00 33.90 86 THR G C 1
ATOM 5071 O O . THR G 1 87 ? 1.102 -49.805 -63.857 1.00 32.18 86 THR G O 1
ATOM 5075 N N . PHE G 1 88 ? 0.989 -47.704 -64.683 1.00 32.67 87 PHE G N 1
ATOM 5076 C CA . PHE G 1 88 ? 0.082 -48.057 -65.763 1.00 32.49 87 PHE G CA 1
ATOM 5077 C C . PHE G 1 88 ? 0.175 -46.986 -66.830 1.00 33.80 87 PHE G C 1
ATOM 5078 O O . PHE G 1 88 ? 0.704 -45.896 -66.584 1.00 32.75 87 PHE G O 1
ATOM 5086 N N . THR G 1 89 ? -0.319 -47.300 -68.023 1.00 35.53 88 THR G N 1
ATOM 5087 C CA . THR G 1 89 ? -0.276 -46.355 -69.129 1.00 37.08 88 THR G CA 1
ATOM 5088 C C . THR G 1 89 ? -1.650 -46.250 -69.792 1.00 37.94 88 THR G C 1
ATOM 5089 O O . THR G 1 89 ? -2.231 -47.256 -70.205 1.00 39.83 88 THR G O 1
ATOM 5093 N N . THR G 1 90 ? -2.167 -45.029 -69.885 1.00 36.87 89 THR G N 1
ATOM 5094 C CA . THR G 1 90 ? -3.473 -44.787 -70.491 1.00 36.16 89 THR G CA 1
ATOM 5095 C C . THR G 1 90 ? -3.456 -45.218 -71.953 1.00 37.84 89 THR G C 1
ATOM 5096 O O . THR G 1 90 ? -2.404 -45.225 -72.590 1.00 36.49 89 THR G O 1
ATOM 5100 N N . GLY G 1 91 ? -4.625 -45.570 -72.484 1.00 38.65 90 GLY G N 1
ATOM 5101 C CA . GLY G 1 91 ? -4.702 -45.992 -73.869 1.00 39.18 90 GLY G CA 1
ATOM 5102 C C . GLY G 1 91 ? -4.254 -44.855 -74.753 1.00 40.53 90 GLY G C 1
ATOM 5103 O O . GLY G 1 91 ? -4.149 -43.723 -74.284 1.00 42.40 90 GLY G O 1
ATOM 5104 N N . SER G 1 92 ? -3.982 -45.139 -76.021 1.00 41.45 91 SER G N 1
ATOM 5105 C CA . SER G 1 92 ? -3.550 -44.089 -76.940 1.00 42.44 91 SER G CA 1
ATOM 5106 C C . SER G 1 92 ? -4.472 -43.952 -78.147 1.00 41.44 91 SER G C 1
ATOM 5107 O O . SER G 1 92 ? -5.289 -44.823 -78.415 1.00 41.26 91 SER G O 1
ATOM 5110 N N . LEU G 1 93 ? -4.333 -42.840 -78.858 1.00 44.31 92 LEU G N 1
ATOM 5111 C CA . LEU G 1 93 ? -5.123 -42.552 -80.055 1.00 47.23 92 LEU G CA 1
ATOM 5112 C C . LEU G 1 93 ? -4.539 -43.217 -81.304 1.00 48.70 92 LEU G C 1
ATOM 5113 O O . LEU G 1 93 ? -3.340 -43.491 -81.367 1.00 47.86 92 LEU G O 1
ATOM 5118 N N . GLU G 1 94 ? -5.398 -43.471 -82.290 1.00 51.21 93 GLU G N 1
ATOM 5119 C CA . GLU G 1 94 ? -4.975 -44.051 -83.564 1.00 54.35 93 GLU G CA 1
ATOM 5120 C C . GLU G 1 94 ? -5.228 -43.047 -84.697 1.00 54.07 93 GLU G C 1
ATOM 5121 O O . GLU G 1 94 ? -4.545 -43.061 -85.718 1.00 56.26 93 GLU G O 1
ATOM 5127 N N . HIS G 1 95 ? -6.214 -42.176 -84.515 1.00 52.32 94 HIS G N 1
ATOM 5128 C CA . HIS G 1 95 ? -6.486 -41.150 -85.503 1.00 50.45 94 HIS G CA 1
ATOM 5129 C C . HIS G 1 95 ? -5.768 -39.889 -85.032 1.00 50.73 94 HIS G C 1
ATOM 5130 O O . HIS G 1 95 ? -5.421 -39.772 -83.860 1.00 50.30 94 HIS G O 1
ATOM 5137 N N . HIS G 1 96 ? -5.522 -38.958 -85.944 1.00 52.22 95 HIS G N 1
ATOM 5138 C CA . HIS G 1 96 ? -4.795 -37.733 -85.613 1.00 54.59 95 HIS G CA 1
ATOM 5139 C C . HIS G 1 96 ? -5.644 -36.594 -85.044 1.00 54.01 95 HIS G C 1
ATOM 5140 O O . HIS G 1 96 ? -6.873 -36.658 -85.018 1.00 52.76 95 HIS G O 1
ATOM 5147 N N . HIS G 1 97 ? -4.952 -35.550 -84.596 1.00 54.72 96 HIS G N 1
ATOM 5148 C CA . HIS G 1 97 ? -5.579 -34.345 -84.066 1.00 56.01 96 HIS G CA 1
ATOM 5149 C C . HIS G 1 97 ? -5.905 -33.495 -85.294 1.00 55.41 96 HIS G C 1
ATOM 5150 O O . HIS G 1 97 ? -5.570 -33.876 -86.407 1.00 55.31 96 HIS G O 1
ATOM 5157 N N . HIS G 1 98 ? -6.530 -32.342 -85.102 1.00 55.73 97 HIS G N 1
ATOM 5158 C CA . HIS G 1 98 ? -6.888 -31.493 -86.233 1.00 57.64 97 HIS G CA 1
ATOM 5159 C C . HIS G 1 98 ? -5.834 -30.433 -86.561 1.00 59.55 97 HIS G C 1
ATOM 5160 O O . HIS G 1 98 ? -4.758 -30.440 -85.980 1.00 60.70 97 HIS G O 1
ATOM 5167 N N . HIS G 1 99 ? -6.152 -29.534 -87.497 1.00 62.84 98 HIS G N 1
ATOM 5168 C CA . HIS G 1 99 ? -5.247 -28.450 -87.908 1.00 65.67 98 HIS G CA 1
ATOM 5169 C C . HIS G 1 99 ? -5.780 -27.028 -87.629 1.00 68.54 98 HIS G C 1
ATOM 5170 O O . HIS G 1 99 ? -6.623 -26.857 -86.708 1.00 69.50 98 HIS G O 1
ATOM 5177 N N . MET H 1 1 ? -12.082 -71.868 -24.356 1.00 81.26 0 MET H N 1
ATOM 5178 C CA . MET H 1 1 ? -10.945 -71.275 -25.123 1.00 81.53 0 MET H CA 1
ATOM 5179 C C . MET H 1 1 ? -10.807 -69.780 -24.817 1.00 79.47 0 MET H C 1
ATOM 5180 O O . MET H 1 1 ? -9.714 -69.213 -24.903 1.00 79.26 0 MET H O 1
ATOM 5185 N N . LEU H 1 2 ? -11.922 -69.151 -24.455 1.00 76.20 1 LEU H N 1
ATOM 5186 C CA . LEU H 1 2 ? -11.938 -67.729 -24.137 1.00 72.73 1 LEU H CA 1
ATOM 5187 C C . LEU H 1 2 ? -11.323 -67.471 -22.764 1.00 70.85 1 LEU H C 1
ATOM 5188 O O . LEU H 1 2 ? -11.577 -68.208 -21.810 1.00 70.40 1 LEU H O 1
ATOM 5193 N N . GLN H 1 3 ? -10.504 -66.426 -22.675 1.00 68.31 2 GLN H N 1
ATOM 5194 C CA . GLN H 1 3 ? -9.842 -66.070 -21.426 1.00 64.97 2 GLN H CA 1
ATOM 5195 C C . GLN H 1 3 ? -10.828 -65.490 -20.421 1.00 62.42 2 GLN H C 1
ATOM 5196 O O . GLN H 1 3 ? -11.575 -64.564 -20.728 1.00 61.18 2 GLN H O 1
ATOM 5202 N N . PRO H 1 4 ? -10.831 -66.029 -19.193 1.00 60.11 3 PRO H N 1
ATOM 5203 C CA . PRO H 1 4 ? -11.720 -65.601 -18.107 1.00 56.94 3 PRO H CA 1
ATOM 5204 C C . PRO H 1 4 ? -11.341 -64.294 -17.419 1.00 55.29 3 PRO H C 1
ATOM 5205 O O . PRO H 1 4 ? -10.220 -63.793 -17.579 1.00 55.21 3 PRO H O 1
ATOM 5209 N N . PRO H 1 5 ? -12.291 -63.703 -16.666 1.00 53.58 4 PRO H N 1
ATOM 5210 C CA . PRO H 1 5 ? -11.985 -62.458 -15.958 1.00 51.80 4 PRO H CA 1
ATOM 5211 C C . PRO H 1 5 ? -11.019 -62.912 -14.875 1.00 50.99 4 PRO H C 1
ATOM 5212 O O . PRO H 1 5 ? -10.931 -64.106 -14.588 1.00 50.33 4 PRO H O 1
ATOM 5216 N N . PHE H 1 6 ? -10.279 -62.001 -14.271 1.00 48.98 5 PHE H N 1
ATOM 5217 C CA . PHE H 1 6 ? -9.361 -62.453 -13.247 1.00 47.79 5 PHE H CA 1
ATOM 5218 C C . PHE H 1 6 ? -9.240 -61.464 -12.115 1.00 46.68 5 PHE H C 1
ATOM 5219 O O . PHE H 1 6 ? -9.815 -60.373 -12.163 1.00 47.24 5 PHE H O 1
ATOM 5227 N N . ASN H 1 7 ? -8.510 -61.862 -11.081 1.00 45.34 6 ASN H N 1
ATOM 5228 C CA . ASN H 1 7 ? -8.286 -60.997 -9.936 1.00 44.53 6 ASN H CA 1
ATOM 5229 C C . ASN H 1 7 ? -9.596 -60.484 -9.339 1.00 43.88 6 ASN H C 1
ATOM 5230 O O . ASN H 1 7 ? -9.819 -59.281 -9.248 1.00 43.33 6 ASN H O 1
ATOM 5235 N N . ILE H 1 8 ? -10.474 -61.392 -8.944 1.00 43.22 7 ILE H N 1
ATOM 5236 C CA . ILE H 1 8 ? -11.727 -60.973 -8.347 1.00 43.89 7 ILE H CA 1
ATOM 5237 C C . ILE H 1 8 ? -11.465 -60.640 -6.874 1.00 43.69 7 ILE H C 1
ATOM 5238 O O . ILE H 1 8 ? -10.716 -61.333 -6.192 1.00 44.82 7 ILE H O 1
ATOM 5243 N N . LYS H 1 9 ? -12.072 -59.564 -6.396 1.00 45.58 8 LYS H N 1
ATOM 5244 C CA . LYS H 1 9 ? -11.901 -59.127 -5.017 1.00 45.80 8 LYS H CA 1
ATOM 5245 C C . LYS H 1 9 ? -13.214 -58.653 -4.426 1.00 45.38 8 LYS H C 1
ATOM 5246 O O . LYS H 1 9 ? -14.025 -58.037 -5.117 1.00 45.77 8 LYS H O 1
ATOM 5252 N N . VAL H 1 10 ? -13.420 -58.936 -3.145 1.00 44.17 9 VAL H N 1
ATOM 5253 C CA . VAL H 1 10 ? -14.626 -58.506 -2.457 1.00 42.46 9 VAL H CA 1
ATOM 5254 C C . VAL H 1 10 ? -14.187 -57.632 -1.289 1.00 43.16 9 VAL H C 1
ATOM 5255 O O . VAL H 1 10 ? -13.419 -58.066 -0.452 1.00 42.47 9 VAL H O 1
ATOM 5259 N N . THR H 1 11 ? -14.674 -56.396 -1.236 1.00 45.21 10 THR H N 1
ATOM 5260 C CA . THR H 1 11 ? -14.284 -55.487 -0.167 1.00 46.39 10 THR H CA 1
ATOM 5261 C C . THR H 1 11 ? -15.461 -54.853 0.545 1.00 46.82 10 THR H C 1
ATOM 5262 O O . THR H 1 11 ? -16.611 -55.164 0.261 1.00 47.12 10 THR H O 1
ATOM 5266 N N . ASN H 1 12 ? -15.145 -53.955 1.476 1.00 46.61 11 ASN H N 1
ATOM 5267 C CA . ASN H 1 12 ? -16.127 -53.232 2.266 1.00 46.03 11 ASN H CA 1
ATOM 5268 C C . ASN H 1 12 ? -17.325 -54.077 2.656 1.00 45.15 11 ASN H C 1
ATOM 5269 O O . ASN H 1 12 ? -18.466 -53.645 2.529 1.00 46.14 11 ASN H O 1
ATOM 5274 N N . ILE H 1 13 ? -17.054 -55.286 3.132 1.00 43.76 12 ILE H N 1
ATOM 5275 C CA . ILE H 1 13 ? -18.100 -56.197 3.570 1.00 43.41 12 ILE H CA 1
ATOM 5276 C C . ILE H 1 13 ? -18.665 -55.723 4.905 1.00 44.51 12 ILE H C 1
ATOM 5277 O O . ILE H 1 13 ? -17.918 -55.474 5.861 1.00 43.84 12 ILE H O 1
ATOM 5282 N N . THR H 1 14 ? -19.985 -55.604 4.969 1.00 43.31 13 THR H N 1
ATOM 5283 C CA . THR H 1 14 ? -20.650 -55.183 6.191 1.00 42.13 13 THR H CA 1
ATOM 5284 C C . THR H 1 14 ? -21.656 -56.257 6.566 1.00 42.69 13 THR H C 1
ATOM 5285 O O . THR H 1 14 ? -21.562 -57.392 6.100 1.00 41.51 13 THR H O 1
ATOM 5289 N N . LEU H 1 15 ? -22.614 -55.909 7.414 1.00 43.00 14 LEU H N 1
ATOM 5290 C CA . LEU H 1 15 ? -23.622 -56.874 7.808 1.00 43.78 14 LEU H CA 1
ATOM 5291 C C . LEU H 1 15 ? -24.454 -57.276 6.604 1.00 43.34 14 LEU H C 1
ATOM 5292 O O . LEU H 1 15 ? -24.852 -58.440 6.478 1.00 41.23 14 LEU H O 1
ATOM 5297 N N . THR H 1 16 ? -24.694 -56.315 5.711 1.00 41.66 15 THR H N 1
ATOM 5298 C CA . THR H 1 16 ? -25.551 -56.569 4.564 1.00 41.28 15 THR H CA 1
ATOM 5299 C C . THR H 1 16 ? -25.090 -56.103 3.189 1.00 41.82 15 THR H C 1
ATOM 5300 O O . THR H 1 16 ? -25.866 -56.157 2.234 1.00 41.99 15 THR H O 1
ATOM 5304 N N . THR H 1 17 ? -23.851 -55.647 3.074 1.00 41.93 16 THR H N 1
ATOM 5305 C CA . THR H 1 17 ? -23.367 -55.184 1.783 1.00 40.80 16 THR H CA 1
ATOM 5306 C C . THR H 1 17 ? -21.967 -55.677 1.513 1.00 41.28 16 THR H C 1
ATOM 5307 O O . THR H 1 17 ? -21.237 -56.037 2.432 1.00 43.99 16 THR H O 1
ATOM 5311 N N . ALA H 1 18 ? -21.596 -55.683 0.240 1.00 39.72 17 ALA H N 1
ATOM 5312 C CA . ALA H 1 18 ? -20.271 -56.105 -0.177 1.00 37.66 17 ALA H CA 1
ATOM 5313 C C . ALA H 1 18 ? -19.965 -55.461 -1.524 1.00 35.97 17 ALA H C 1
ATOM 5314 O O . ALA H 1 18 ? -20.862 -55.249 -2.335 1.00 37.31 17 ALA H O 1
ATOM 5316 N N . VAL H 1 19 ? -18.705 -55.127 -1.750 1.00 34.12 18 VAL H N 1
ATOM 5317 C CA . VAL H 1 19 ? -18.301 -54.539 -3.008 1.00 33.30 18 VAL H CA 1
ATOM 5318 C C . VAL H 1 19 ? -17.510 -55.599 -3.768 1.00 34.58 18 VAL H C 1
ATOM 5319 O O . VAL H 1 19 ? -16.611 -56.223 -3.213 1.00 36.24 18 VAL H O 1
ATOM 5323 N N . VAL H 1 20 ? -17.858 -55.817 -5.029 1.00 33.73 19 VAL H N 1
ATOM 5324 C CA . VAL H 1 20 ? -17.155 -56.784 -5.854 1.00 34.52 19 VAL H CA 1
ATOM 5325 C C . VAL H 1 20 ? -16.425 -56.053 -6.977 1.00 33.80 19 VAL H C 1
ATOM 5326 O O . VAL H 1 20 ? -16.984 -55.155 -7.607 1.00 34.68 19 VAL H O 1
ATOM 5330 N N . THR H 1 21 ? -15.187 -56.457 -7.237 1.00 33.48 20 THR H N 1
ATOM 5331 C CA . THR H 1 21 ? -14.376 -55.852 -8.289 1.00 34.06 20 THR H CA 1
ATOM 5332 C C . THR H 1 21 ? -13.604 -56.956 -9.015 1.00 36.69 20 THR H C 1
ATOM 5333 O O . THR H 1 21 ? -13.306 -58.003 -8.431 1.00 37.78 20 THR H O 1
ATOM 5337 N N . TRP H 1 22 ? -13.281 -56.725 -10.283 1.00 37.12 21 TRP H N 1
ATOM 5338 C CA . TRP H 1 22 ? -12.555 -57.709 -11.075 1.00 38.03 21 TRP H CA 1
ATOM 5339 C C . TRP H 1 22 ? -11.966 -56.984 -12.285 1.00 39.40 21 TRP H C 1
ATOM 5340 O O . TRP H 1 22 ? -12.177 -55.783 -12.450 1.00 40.23 21 TRP H O 1
ATOM 5351 N N . GLN H 1 23 ? -11.231 -57.708 -13.123 1.00 41.68 22 GLN H N 1
ATOM 5352 C CA . GLN H 1 23 ? -10.651 -57.135 -14.336 1.00 44.04 22 GLN H CA 1
ATOM 5353 C C . GLN H 1 23 ? -11.062 -58.004 -15.510 1.00 46.54 22 GLN H C 1
ATOM 5354 O O . GLN H 1 23 ? -11.096 -59.232 -15.403 1.00 47.46 22 GLN H O 1
ATOM 5360 N N . PRO H 1 24 ? -11.356 -57.386 -16.660 1.00 49.11 23 PRO H N 1
ATOM 5361 C CA . PRO H 1 24 ? -11.767 -58.153 -17.841 1.00 50.95 23 PRO H CA 1
ATOM 5362 C C . PRO H 1 24 ? -10.579 -58.881 -18.447 1.00 53.04 23 PRO H C 1
ATOM 5363 O O . PRO H 1 24 ? -9.430 -58.624 -18.077 1.00 53.73 23 PRO H O 1
ATOM 5367 N N . PRO H 1 25 ? -10.838 -59.809 -19.383 1.00 54.87 24 PRO H N 1
ATOM 5368 C CA . PRO H 1 25 ? -9.735 -60.539 -20.015 1.00 55.04 24 PRO H CA 1
ATOM 5369 C C . PRO H 1 25 ? -8.966 -59.577 -20.921 1.00 55.89 24 PRO H C 1
ATOM 5370 O O . PRO H 1 25 ? -9.369 -58.430 -21.122 1.00 55.18 24 PRO H O 1
ATOM 5374 N N . ILE H 1 26 ? -7.864 -60.054 -21.473 1.00 57.30 25 ILE H N 1
ATOM 5375 C CA . ILE H 1 26 ? -7.042 -59.243 -22.352 1.00 58.59 25 ILE H CA 1
ATOM 5376 C C . ILE H 1 26 ? -7.805 -58.790 -23.600 1.00 59.76 25 ILE H C 1
ATOM 5377 O O . ILE H 1 26 ? -7.935 -57.591 -23.872 1.00 58.25 25 ILE H O 1
ATOM 5382 N N . LEU H 1 27 ? -8.309 -59.763 -24.349 1.00 60.57 26 LEU H N 1
ATOM 5383 C CA . LEU H 1 27 ? -9.044 -59.496 -25.577 1.00 61.56 26 LEU H CA 1
ATOM 5384 C C . LEU H 1 27 ? -10.437 -58.929 -25.318 1.00 61.59 26 LEU H C 1
ATOM 5385 O O . LEU H 1 27 ? -10.986 -59.077 -24.229 1.00 63.60 26 LEU H O 1
ATOM 5390 N N . PRO H 1 28 ? -11.025 -58.273 -26.329 1.00 60.45 27 PRO H N 1
ATOM 5391 C CA . PRO H 1 28 ? -12.357 -57.656 -26.281 1.00 58.37 27 PRO H CA 1
ATOM 5392 C C . PRO H 1 28 ? -13.485 -58.675 -26.158 1.00 56.38 27 PRO H C 1
ATOM 5393 O O . PRO H 1 28 ? -13.422 -59.751 -26.749 1.00 55.33 27 PRO H O 1
ATOM 5397 N N . ILE H 1 29 ? -14.520 -58.329 -25.398 1.00 54.33 28 ILE H N 1
ATOM 5398 C CA . ILE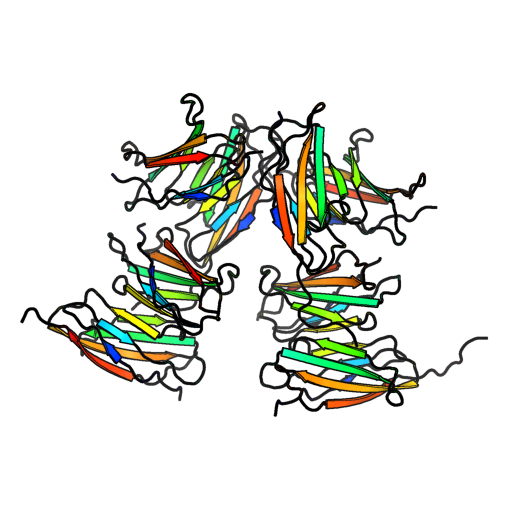 H 1 29 ? -15.657 -59.228 -25.226 1.00 52.32 28 ILE H CA 1
ATOM 5399 C C . ILE H 1 29 ? -16.983 -58.475 -25.290 1.00 51.73 28 ILE H C 1
ATOM 5400 O O . ILE H 1 29 ? -17.024 -57.247 -25.175 1.00 51.37 28 ILE H O 1
ATOM 5405 N N . GLU H 1 30 ? -18.067 -59.218 -25.479 1.00 51.94 29 GLU H N 1
ATOM 5406 C CA . GLU H 1 30 ? -19.390 -58.616 -25.578 1.00 52.63 29 GLU H CA 1
ATOM 5407 C C . GLU H 1 30 ? -19.989 -58.338 -24.214 1.00 51.76 29 GLU H C 1
ATOM 5408 O O . GLU H 1 30 ? -20.673 -57.333 -24.016 1.00 52.05 29 GLU H O 1
ATOM 5414 N N . GLY H 1 31 ? -19.744 -59.231 -23.268 1.00 50.07 30 GLY H N 1
ATOM 5415 C CA . GLY H 1 31 ? -20.307 -59.006 -21.957 1.00 48.16 30 GLY H CA 1
ATOM 5416 C C . GLY H 1 31 ? -19.722 -59.869 -20.869 1.00 46.53 30 GLY H C 1
ATOM 5417 O O . GLY H 1 31 ? -19.005 -60.837 -21.130 1.00 45.45 30 GLY H O 1
ATOM 5418 N N . ILE H 1 32 ? -20.036 -59.495 -19.636 1.00 43.72 31 ILE H N 1
ATOM 5419 C CA . ILE H 1 32 ? -19.573 -60.219 -18.482 1.00 42.00 31 ILE H CA 1
ATOM 5420 C C . ILE H 1 32 ? -20.744 -60.559 -17.597 1.00 42.60 31 ILE H C 1
ATOM 5421 O O . ILE H 1 32 ? -21.520 -59.685 -17.209 1.00 44.03 31 ILE H O 1
ATOM 5426 N N . LEU H 1 33 ? -20.872 -61.845 -17.290 1.00 41.09 32 LEU H N 1
ATOM 5427 C CA . LEU H 1 33 ? -21.942 -62.330 -16.439 1.00 39.72 32 LEU H CA 1
ATOM 5428 C C . LEU H 1 33 ? -21.460 -62.438 -15.002 1.00 40.01 32 LEU H C 1
ATOM 5429 O O . LEU H 1 33 ? -20.406 -63.019 -14.732 1.00 41.54 32 LEU H O 1
ATOM 5434 N N . VAL H 1 34 ? -22.226 -61.864 -14.081 1.00 38.28 33 VAL H N 1
ATOM 5435 C CA . VAL H 1 34 ? -21.883 -61.929 -12.669 1.00 37.19 33 VAL H CA 1
ATOM 5436 C C . VAL H 1 34 ? -23.013 -62.664 -11.966 1.00 36.58 33 VAL H C 1
ATOM 5437 O O . VAL H 1 34 ? -24.164 -62.228 -11.997 1.00 34.06 33 VAL H O 1
ATOM 5441 N N . THR H 1 35 ? -22.677 -63.796 -11.353 1.00 38.67 34 THR H N 1
ATOM 5442 C CA . THR H 1 35 ? -23.652 -64.625 -10.642 1.00 39.51 34 THR H CA 1
ATOM 5443 C C . THR H 1 35 ? -23.343 -64.627 -9.155 1.00 40.79 34 THR H C 1
ATOM 5444 O O . THR H 1 35 ? -22.231 -64.949 -8.752 1.00 41.91 34 THR H O 1
ATOM 5448 N N . PHE H 1 36 ? -24.325 -64.264 -8.341 1.00 42.80 35 PHE H N 1
ATOM 5449 C CA . PHE H 1 36 ? -24.122 -64.234 -6.900 1.00 45.92 35 PHE H CA 1
ATOM 5450 C C . PHE H 1 36 ? -25.313 -64.816 -6.147 1.00 47.99 35 PHE H C 1
ATOM 5451 O O . PHE H 1 36 ? -26.420 -64.894 -6.682 1.00 49.53 35 PHE H O 1
ATOM 5459 N N . GLY H 1 37 ? -25.075 -65.238 -4.911 1.00 49.00 36 GLY H N 1
ATOM 5460 C CA . GLY H 1 37 ? -26.142 -65.804 -4.111 1.00 51.66 36 GLY H CA 1
ATOM 5461 C C . GLY H 1 37 ? -25.591 -66.690 -3.019 1.00 53.80 36 GLY H C 1
ATOM 5462 O O . GLY H 1 37 ? -24.418 -67.053 -3.045 1.00 53.43 36 GLY H O 1
ATOM 5463 N N . ARG H 1 38 ? -26.436 -67.037 -2.056 1.00 57.52 37 ARG H N 1
ATOM 5464 C CA . ARG H 1 38 ? -26.018 -67.886 -0.949 1.00 60.94 37 ARG H CA 1
ATOM 5465 C C . ARG H 1 38 ? -25.167 -69.055 -1.427 1.00 61.87 37 ARG H C 1
ATOM 5466 O O . ARG H 1 38 ? -25.515 -69.736 -2.392 1.00 62.04 37 ARG H O 1
ATOM 5474 N N . LYS H 1 39 ? -24.041 -69.265 -0.754 1.00 63.08 38 LYS H N 1
ATOM 5475 C CA . LYS H 1 39 ? -23.127 -70.349 -1.086 1.00 64.79 38 LYS H CA 1
ATOM 5476 C C . LYS H 1 39 ? -23.864 -71.685 -1.183 1.00 66.68 38 LYS H C 1
ATOM 5477 O O . LYS H 1 39 ? -24.660 -72.038 -0.311 1.00 65.19 38 LYS H O 1
ATOM 5483 N N . ASN H 1 40 ? -23.592 -72.417 -2.258 1.00 69.47 39 ASN H N 1
ATOM 5484 C CA . ASN H 1 40 ? -24.202 -73.723 -2.504 1.00 73.09 39 ASN H CA 1
ATOM 5485 C C . ASN H 1 40 ? -25.721 -73.800 -2.318 1.00 74.39 39 ASN H C 1
ATOM 5486 O O . ASN H 1 40 ? -26.235 -74.720 -1.684 1.00 74.68 39 ASN H O 1
ATOM 5491 N N . ASP H 1 41 ? -26.435 -72.826 -2.868 1.00 75.69 40 ASP H N 1
ATOM 5492 C CA . ASP H 1 41 ? -27.891 -72.818 -2.796 1.00 76.90 40 ASP H CA 1
ATOM 5493 C C . ASP H 1 41 ? -28.349 -72.534 -4.214 1.00 77.66 40 ASP H C 1
ATOM 5494 O O . ASP H 1 41 ? -28.680 -71.399 -4.558 1.00 76.97 40 ASP H O 1
ATOM 5499 N N . PRO H 1 42 ? -28.358 -73.571 -5.061 1.00 78.87 41 PRO H N 1
ATOM 5500 C CA . PRO H 1 42 ? -28.762 -73.497 -6.469 1.00 79.45 41 PRO H CA 1
ATOM 5501 C C . PRO H 1 42 ? -30.053 -72.709 -6.689 1.00 80.09 41 PRO H C 1
ATOM 5502 O O . PRO H 1 42 ? -30.277 -72.150 -7.764 1.00 80.31 41 PRO H O 1
ATOM 5506 N N . SER H 1 43 ? -30.893 -72.667 -5.660 1.00 80.49 42 SER H N 1
ATOM 5507 C CA . SER H 1 43 ? -32.170 -71.959 -5.724 1.00 79.64 42 SER H CA 1
ATOM 5508 C C . SER H 1 43 ? -31.963 -70.447 -5.727 1.00 78.02 42 SER H C 1
ATOM 5509 O O . SER H 1 43 ? -32.538 -69.724 -6.544 1.00 77.95 42 SER H O 1
ATOM 5512 N N . ASP H 1 44 ? -31.125 -69.992 -4.802 1.00 76.23 43 ASP H N 1
ATOM 5513 C CA . ASP H 1 44 ? -30.828 -68.580 -4.613 1.00 73.98 43 ASP H CA 1
ATOM 5514 C C . ASP H 1 44 ? -29.656 -68.031 -5.435 1.00 71.65 43 ASP H C 1
ATOM 5515 O O . ASP H 1 44 ? -28.677 -67.528 -4.883 1.00 72.38 43 ASP H O 1
ATOM 5520 N N . GLU H 1 45 ? -29.755 -68.116 -6.754 1.00 67.54 44 GLU H N 1
ATOM 5521 C CA . GLU H 1 45 ? -28.695 -67.599 -7.602 1.00 64.39 44 GLU H CA 1
ATOM 5522 C C . GLU H 1 45 ? -29.199 -66.517 -8.543 1.00 61.18 44 GLU H C 1
ATOM 5523 O O . GLU H 1 45 ? -30.117 -66.751 -9.326 1.00 60.13 44 GLU H O 1
ATOM 5529 N N . THR H 1 46 ? -28.605 -65.328 -8.449 1.00 57.40 45 THR H N 1
ATOM 5530 C CA . THR H 1 46 ? -28.984 -64.213 -9.314 1.00 53.58 45 THR H CA 1
ATOM 5531 C C . THR H 1 46 ? -27.864 -63.966 -10.317 1.00 51.21 45 THR H C 1
ATOM 5532 O O . THR H 1 46 ? -26.684 -64.027 -9.967 1.00 50.30 45 THR H O 1
ATOM 5536 N N . THR H 1 47 ? -28.242 -63.685 -11.559 1.00 47.93 46 THR H N 1
ATOM 5537 C CA . THR H 1 47 ? -27.275 -63.429 -12.619 1.00 46.66 46 THR H CA 1
ATOM 5538 C C . THR H 1 47 ? -27.534 -62.087 -13.285 1.00 46.39 46 THR H C 1
ATOM 5539 O O . THR H 1 47 ? -28.680 -61.716 -13.532 1.00 47.07 46 THR H O 1
ATOM 5543 N N . VAL H 1 48 ? -26.462 -61.360 -13.575 1.00 45.04 47 VAL H N 1
ATOM 5544 C CA . VAL H 1 48 ? -26.584 -60.069 -14.224 1.00 46.07 47 VAL H CA 1
ATOM 5545 C C . VAL H 1 48 ? -25.687 -60.025 -15.461 1.00 46.01 47 VAL H C 1
ATOM 5546 O O . VAL H 1 48 ? -24.536 -60.440 -15.410 1.00 47.35 47 VAL H O 1
ATOM 5550 N N . ASP H 1 49 ? -26.226 -59.538 -16.574 1.00 45.89 48 ASP H N 1
ATOM 5551 C CA . ASP H 1 49 ? -25.479 -59.452 -17.825 1.00 45.15 48 ASP H CA 1
ATOM 5552 C C . ASP H 1 49 ? -24.954 -58.029 -17.980 1.00 44.51 48 ASP H C 1
ATOM 5553 O O . ASP H 1 49 ? -25.740 -57.082 -18.114 1.00 43.36 48 ASP H O 1
ATOM 5558 N N . LEU H 1 50 ? -23.629 -57.880 -17.968 1.00 41.61 49 LEU H N 1
ATOM 5559 C CA . LEU H 1 50 ? -23.018 -56.558 -18.053 1.00 40.91 49 LEU H CA 1
ATOM 5560 C C . LEU H 1 50 ? -22.156 -56.325 -19.271 1.00 42.06 49 LEU H C 1
ATOM 5561 O O . LEU H 1 50 ? -21.816 -57.250 -20.000 1.00 41.59 49 LEU H O 1
ATOM 5566 N N . THR H 1 51 ? -21.789 -55.062 -19.465 1.00 43.37 50 THR H N 1
ATOM 5567 C CA . THR H 1 51 ? -20.900 -54.681 -20.550 1.00 44.30 50 THR H CA 1
ATOM 5568 C C . THR H 1 51 ? -19.495 -54.813 -19.946 1.00 44.08 50 THR H C 1
ATOM 5569 O O . THR H 1 51 ? -19.281 -54.475 -18.790 1.00 45.87 50 THR H O 1
ATOM 5573 N N . SER H 1 52 ? -18.548 -55.323 -20.717 1.00 44.46 51 SER H N 1
ATOM 5574 C CA . SER H 1 52 ? -17.190 -55.496 -20.231 1.00 44.89 51 SER H CA 1
ATOM 5575 C C . SER H 1 52 ? -16.559 -54.214 -19.708 1.00 45.07 51 SER H C 1
ATOM 5576 O O . SER H 1 52 ? -15.517 -54.263 -19.060 1.00 45.16 51 SER H O 1
ATOM 5579 N N . SER H 1 53 ? -17.169 -53.067 -19.982 1.00 43.75 52 SER H N 1
ATOM 5580 C CA . SER H 1 53 ? -16.591 -51.821 -19.499 1.00 45.24 52 SER H CA 1
ATOM 5581 C C . SER H 1 53 ? -16.951 -51.519 -18.035 1.00 44.55 52 SER H C 1
ATOM 5582 O O . SER H 1 53 ? -16.567 -50.482 -17.500 1.00 45.93 52 SER H O 1
ATOM 5585 N N . ILE H 1 54 ? -17.686 -52.420 -17.389 1.00 42.58 53 ILE H N 1
ATOM 5586 C CA . ILE H 1 54 ? -18.031 -52.238 -15.979 1.00 40.91 53 ILE H CA 1
ATOM 5587 C C . ILE H 1 54 ? -17.128 -53.181 -15.183 1.00 41.35 53 ILE H C 1
ATOM 5588 O O . ILE H 1 54 ? -16.911 -54.321 -15.584 1.00 42.32 53 ILE H O 1
ATOM 5593 N N . THR H 1 55 ? -16.594 -52.716 -14.062 1.00 40.71 54 THR H N 1
ATOM 5594 C CA . THR H 1 55 ? -15.686 -53.556 -13.290 1.00 39.76 54 THR H CA 1
ATOM 5595 C C . THR H 1 55 ? -16.014 -53.696 -11.813 1.00 38.84 54 THR H C 1
ATOM 5596 O O . THR H 1 55 ? -15.212 -54.243 -11.064 1.00 39.31 54 THR H O 1
ATOM 5600 N N . SER H 1 56 ? -17.172 -53.216 -11.378 1.00 38.13 55 SER H N 1
ATOM 5601 C CA . SER H 1 56 ? -17.498 -53.311 -9.962 1.00 36.77 55 SER H CA 1
ATOM 5602 C C . SER H 1 56 ? -18.979 -53.098 -9.671 1.00 38.12 55 SER H C 1
ATOM 5603 O O . SER H 1 56 ? -19.647 -52.311 -10.337 1.00 40.05 55 SER H O 1
ATOM 5606 N N . LEU H 1 57 ? -19.478 -53.809 -8.668 1.00 37.03 56 LEU H N 1
ATOM 5607 C CA . LEU H 1 57 ? -20.860 -53.696 -8.245 1.00 35.83 56 LEU H CA 1
ATOM 5608 C C . LEU H 1 57 ? -20.860 -53.669 -6.737 1.00 36.74 56 LEU H C 1
ATOM 5609 O O . LEU H 1 57 ? -19.960 -54.211 -6.105 1.00 39.01 56 LEU H O 1
ATOM 5614 N N . THR H 1 58 ? -21.875 -53.044 -6.158 1.00 35.43 57 THR H N 1
ATOM 5615 C CA . THR H 1 58 ? -22.006 -53.021 -4.724 1.00 35.38 57 THR H CA 1
ATOM 5616 C C . THR H 1 58 ? -23.332 -53.728 -4.487 1.00 35.75 57 THR H C 1
ATOM 5617 O O . THR H 1 58 ? -24.349 -53.339 -5.034 1.00 37.47 57 THR H O 1
ATOM 5621 N N . LEU H 1 59 ? -23.311 -54.796 -3.704 1.00 36.32 58 LEU H N 1
ATOM 5622 C CA . LEU H 1 59 ? -24.522 -55.550 -3.419 1.00 36.24 58 LEU H CA 1
ATOM 5623 C C . LEU H 1 59 ? -25.082 -55.114 -2.077 1.00 37.48 58 LEU H C 1
ATOM 5624 O O . LEU H 1 59 ? -24.333 -54.844 -1.144 1.00 38.31 58 LEU H O 1
ATOM 5629 N N . THR H 1 60 ? -26.404 -55.029 -1.987 1.00 38.69 59 THR H N 1
ATOM 5630 C CA . THR H 1 60 ? -27.051 -54.637 -0.744 1.00 38.33 59 THR H CA 1
ATOM 5631 C C . THR H 1 60 ? -28.101 -55.687 -0.451 1.00 39.31 59 THR H C 1
ATOM 5632 O O . THR H 1 60 ? -28.248 -56.645 -1.203 1.00 38.92 59 THR H O 1
ATOM 5636 N N . ASN H 1 61 ? -28.823 -55.511 0.645 1.00 41.29 60 ASN H N 1
ATOM 5637 C CA . ASN H 1 61 ? -29.850 -56.457 1.046 1.00 43.91 60 ASN H CA 1
ATOM 5638 C C . ASN H 1 61 ? -29.322 -57.895 1.207 1.00 45.61 60 ASN H C 1
ATOM 5639 O O . ASN H 1 61 ? -30.057 -58.870 1.014 1.00 44.37 60 ASN H O 1
ATOM 5644 N N . LEU H 1 62 ? -28.043 -58.021 1.552 1.00 45.80 61 LEU H N 1
ATOM 5645 C CA . LEU H 1 62 ? -27.466 -59.336 1.783 1.00 47.23 61 LEU H CA 1
ATOM 5646 C C . LEU H 1 62 ? -27.856 -59.672 3.211 1.00 49.30 61 LEU H C 1
ATOM 5647 O O . LEU H 1 62 ? -27.944 -58.782 4.057 1.00 50.11 61 LEU H O 1
ATOM 5652 N N . GLU H 1 63 ? -28.100 -60.946 3.484 1.00 51.41 62 GLU H N 1
ATOM 5653 C CA . GLU H 1 63 ? -28.478 -61.359 4.827 1.00 54.64 62 GLU H CA 1
ATOM 5654 C C . GLU H 1 63 ? -27.248 -61.484 5.745 1.00 54.66 62 GLU H C 1
ATOM 5655 O O . GLU H 1 63 ? -26.244 -62.079 5.370 1.00 54.93 62 GLU H O 1
ATOM 5661 N N . PRO H 1 64 ? -27.318 -60.915 6.960 1.00 54.88 63 PRO H N 1
ATOM 5662 C CA . PRO H 1 64 ? -26.224 -60.954 7.937 1.00 55.26 63 PRO H CA 1
ATOM 5663 C C . PRO H 1 64 ? -25.677 -62.347 8.232 1.00 54.62 63 PRO H C 1
ATOM 5664 O O . PRO H 1 64 ? -26.398 -63.348 8.150 1.00 53.61 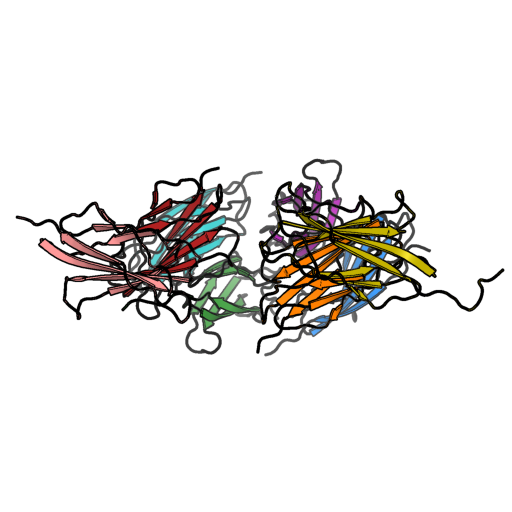63 PRO H O 1
ATOM 5668 N N . ASN H 1 65 ? -24.396 -62.393 8.582 1.00 54.34 64 ASN H N 1
ATOM 5669 C CA . ASN H 1 65 ? -23.714 -63.644 8.904 1.00 55.29 64 ASN H CA 1
ATOM 5670 C C . ASN H 1 65 ? -24.057 -64.756 7.912 1.00 54.22 64 ASN H C 1
ATOM 5671 O O . ASN H 1 65 ? -24.528 -65.824 8.303 1.00 55.25 64 ASN H O 1
ATOM 5676 N N . THR H 1 66 ? -23.822 -64.509 6.629 1.00 53.18 65 THR H N 1
ATOM 5677 C CA . THR H 1 66 ? -24.124 -65.507 5.610 1.00 52.48 65 THR H CA 1
ATOM 5678 C C . THR H 1 66 ? -22.986 -65.617 4.602 1.00 51.58 65 THR H C 1
ATOM 5679 O O . THR H 1 66 ? -22.307 -64.627 4.300 1.00 50.91 65 THR H O 1
ATOM 5683 N N . THR H 1 67 ? -22.787 -66.829 4.091 1.00 49.92 66 THR H N 1
ATOM 5684 C CA . THR H 1 67 ? -21.742 -67.098 3.112 1.00 49.04 66 THR H CA 1
ATOM 5685 C C . THR H 1 67 ? -22.284 -66.969 1.693 1.00 48.43 66 THR H C 1
ATOM 5686 O O . THR H 1 67 ? -23.319 -67.549 1.350 1.00 48.68 66 THR H O 1
ATOM 5690 N N . TYR H 1 68 ? -21.569 -66.213 0.869 1.00 46.29 67 TYR H N 1
ATOM 5691 C CA . TYR H 1 68 ? -21.992 -65.980 -0.501 1.00 46.92 67 TYR H CA 1
ATOM 5692 C C . TYR H 1 68 ? -20.937 -66.349 -1.527 1.00 47.05 67 TYR H C 1
ATOM 5693 O O . TYR H 1 68 ? -19.743 -66.141 -1.303 1.00 48.96 67 TYR H O 1
ATOM 5702 N N . GLU H 1 69 ? -21.371 -66.895 -2.658 1.00 46.14 68 GLU H N 1
ATOM 5703 C CA . GLU H 1 69 ? -20.421 -67.202 -3.712 1.00 46.41 68 GLU H CA 1
ATOM 5704 C C . GLU H 1 69 ? -20.702 -66.274 -4.888 1.00 43.47 68 GLU H C 1
ATOM 5705 O O . GLU H 1 69 ? -21.846 -65.905 -5.134 1.00 42.30 68 GLU H O 1
ATOM 5711 N N . ILE H 1 70 ? -19.640 -65.885 -5.585 1.00 42.45 69 ILE H N 1
ATOM 5712 C CA . ILE H 1 70 ? -19.730 -65.019 -6.753 1.00 41.43 69 ILE H CA 1
ATOM 5713 C C . ILE H 1 70 ? -18.903 -65.629 -7.882 1.00 40.88 69 ILE H C 1
ATOM 5714 O O . ILE H 1 70 ? -17.738 -65.959 -7.698 1.00 39.82 69 ILE H O 1
ATOM 5719 N N . ARG H 1 71 ? -19.508 -65.790 -9.049 1.00 41.74 70 ARG H N 1
ATOM 5720 C CA . ARG H 1 71 ? -18.792 -66.348 -10.191 1.00 43.40 70 ARG H CA 1
ATOM 5721 C C . ARG H 1 71 ? -18.882 -65.329 -11.312 1.00 42.00 70 ARG H C 1
ATOM 5722 O O . ARG H 1 71 ? -19.924 -64.726 -11.517 1.00 43.61 70 ARG H O 1
ATOM 5730 N N . ILE H 1 72 ? -17.783 -65.100 -12.010 1.00 40.25 71 ILE H N 1
ATOM 5731 C CA . ILE H 1 72 ? -17.795 -64.138 -13.094 1.00 39.87 71 ILE H CA 1
ATOM 5732 C C . ILE H 1 72 ? -17.310 -64.785 -14.382 1.00 40.54 71 ILE H C 1
ATOM 5733 O O . ILE H 1 72 ? -16.201 -65.314 -14.460 1.00 39.26 71 ILE H O 1
ATOM 5738 N N . VAL H 1 73 ? -18.167 -64.734 -15.392 1.00 41.04 72 VAL H N 1
ATOM 5739 C CA . VAL H 1 73 ? -17.883 -65.330 -16.686 1.00 41.97 72 VAL H CA 1
ATOM 5740 C C . VAL H 1 73 ? -17.838 -64.272 -17.775 1.00 43.58 72 VAL H C 1
ATOM 5741 O O . VAL H 1 73 ? -18.553 -63.270 -17.714 1.00 44.15 72 VAL H O 1
ATOM 5745 N N . ALA H 1 74 ? -16.985 -64.487 -18.766 1.00 44.27 73 ALA H N 1
ATOM 5746 C CA . ALA H 1 74 ? -16.888 -63.557 -19.879 1.00 47.09 73 ALA H CA 1
ATOM 5747 C C . ALA H 1 74 ? -17.493 -64.248 -21.093 1.00 49.22 73 ALA H C 1
ATOM 5748 O O . ALA H 1 74 ? -17.158 -65.390 -21.403 1.00 50.30 73 ALA H O 1
ATOM 5750 N N . ARG H 1 75 ? -18.405 -63.569 -21.770 1.00 51.85 74 ARG H N 1
ATOM 5751 C CA . ARG H 1 75 ? -19.027 -64.159 -22.936 1.00 55.14 74 ARG H CA 1
ATOM 5752 C C . ARG H 1 75 ? -18.668 -63.390 -24.184 1.00 57.61 74 ARG H C 1
ATOM 5753 O O . ARG H 1 75 ? -18.453 -62.176 -24.160 1.00 57.50 74 ARG H O 1
ATOM 5761 N N . ASN H 1 76 ? -18.603 -64.115 -25.285 1.00 60.27 75 ASN H N 1
ATOM 5762 C CA . ASN H 1 76 ? -18.293 -63.510 -26.559 1.00 63.31 75 ASN H CA 1
ATOM 5763 C C . ASN H 1 76 ? -18.969 -64.351 -27.633 1.00 65.30 75 ASN H C 1
ATOM 5764 O O . ASN H 1 76 ? -18.343 -65.201 -28.264 1.00 65.96 75 ASN H O 1
ATOM 5769 N N . GLY H 1 77 ? -20.266 -64.124 -27.809 1.00 67.36 76 GLY H N 1
ATOM 5770 C CA . GLY H 1 77 ? -21.018 -64.867 -28.801 1.00 70.90 76 GLY H CA 1
ATOM 5771 C C . GLY H 1 77 ? -21.431 -66.243 -28.316 1.00 73.13 76 GLY H C 1
ATOM 5772 O O . GLY H 1 77 ? -22.079 -66.373 -27.270 1.00 73.23 76 GLY H O 1
ATOM 5773 N N . GLN H 1 78 ? -21.055 -67.268 -29.081 1.00 74.78 77 GLN H N 1
ATOM 5774 C CA . GLN H 1 78 ? -21.381 -68.655 -28.748 1.00 76.25 77 GLN H CA 1
ATOM 5775 C C . GLN H 1 78 ? -20.454 -69.231 -27.676 1.00 75.26 77 GLN H C 1
ATOM 5776 O O . GLN H 1 78 ? -20.465 -70.438 -27.432 1.00 76.38 77 GLN H O 1
ATOM 5782 N N . GLN H 1 79 ? -19.648 -68.391 -27.037 1.00 72.42 78 GLN H N 1
ATOM 5783 C CA . GLN H 1 79 ? -18.739 -68.913 -26.030 1.00 69.89 78 GLN H CA 1
ATOM 5784 C C . GLN H 1 79 ? -18.726 -68.224 -24.679 1.00 67.18 78 GLN H C 1
ATOM 5785 O O . GLN H 1 79 ? -18.905 -67.008 -24.568 1.00 67.16 78 GLN H O 1
ATOM 5791 N N . TYR H 1 80 ? -18.505 -69.035 -23.651 1.00 63.20 79 TYR H N 1
ATOM 5792 C CA . TYR H 1 80 ? -18.412 -68.551 -22.285 1.00 58.52 79 TYR H CA 1
ATOM 5793 C C . TYR H 1 80 ? -17.089 -69.063 -21.755 1.00 54.70 79 TYR H C 1
ATOM 5794 O O . TYR H 1 80 ? -16.699 -70.205 -22.006 1.00 52.42 79 TYR H O 1
ATOM 5803 N N . SER H 1 81 ? -16.382 -68.197 -21.047 1.00 51.48 80 SER H N 1
ATOM 5804 C CA . SER H 1 81 ? -15.094 -68.556 -20.483 1.00 48.04 80 SER H CA 1
ATOM 5805 C C . SER H 1 81 ? -15.338 -69.318 -19.199 1.00 45.61 80 SER H C 1
ATOM 5806 O O . SER H 1 81 ? -16.416 -69.230 -18.621 1.00 45.05 80 SER H O 1
ATOM 5809 N N . PRO H 1 82 ? -14.349 -70.102 -18.748 1.00 44.39 81 PRO H N 1
ATOM 5810 C CA . PRO H 1 82 ? -14.570 -70.822 -17.493 1.00 43.29 81 PRO H CA 1
ATOM 5811 C C . PRO H 1 82 ? -14.729 -69.708 -16.451 1.00 42.90 81 PRO H C 1
ATOM 5812 O O . PRO H 1 82 ? -14.289 -68.579 -16.663 1.00 41.11 81 PRO H O 1
ATOM 5816 N N . PRO H 1 83 ? -15.361 -70.000 -15.320 1.00 42.38 82 PRO H N 1
ATOM 5817 C CA . PRO H 1 83 ? -15.506 -68.917 -14.353 1.00 42.54 82 PRO H CA 1
ATOM 5818 C C . PRO H 1 83 ? -14.359 -68.725 -13.378 1.00 43.11 82 PRO H C 1
ATOM 5819 O O . PRO H 1 83 ? -13.531 -69.618 -13.183 1.00 42.60 82 PRO H O 1
ATOM 5823 N N . VAL H 1 84 ? -14.329 -67.532 -12.787 1.00 42.10 83 VAL H N 1
ATOM 5824 C CA . VAL H 1 84 ? -13.376 -67.171 -11.748 1.00 42.74 83 VAL H CA 1
ATOM 5825 C C . VAL H 1 84 ? -14.319 -66.808 -10.619 1.00 42.48 83 VAL H C 1
ATOM 5826 O O . VAL H 1 84 ? -15.232 -66.004 -10.802 1.00 44.16 83 VAL H O 1
ATOM 5830 N N . SER H 1 85 ? -14.127 -67.407 -9.456 1.00 41.12 84 SER H N 1
ATOM 5831 C CA . SER H 1 85 ? -15.030 -67.122 -8.360 1.00 40.96 84 SER H CA 1
ATOM 5832 C C . SER H 1 85 ? -14.334 -66.874 -7.048 1.00 40.03 84 SER H C 1
ATOM 5833 O O . SER H 1 85 ? -13.112 -66.950 -6.947 1.00 40.65 84 SER H O 1
ATOM 5836 N N . THR H 1 86 ? -15.141 -66.592 -6.036 1.00 39.04 85 THR H N 1
ATOM 5837 C CA . THR H 1 86 ? -14.640 -66.334 -4.703 1.00 39.60 85 THR H CA 1
ATOM 5838 C C . THR H 1 86 ? -15.802 -66.509 -3.748 1.00 39.93 85 THR H C 1
ATOM 5839 O O . THR H 1 86 ? -16.959 -66.508 -4.169 1.00 39.35 85 THR H O 1
ATOM 5843 N N . THR H 1 87 ? -15.484 -66.662 -2.466 1.00 39.65 86 THR H N 1
ATOM 5844 C CA . THR H 1 87 ? -16.485 -66.841 -1.426 1.00 41.38 86 THR H CA 1
ATOM 5845 C C . THR H 1 87 ? -16.242 -65.816 -0.321 1.00 43.71 86 THR H C 1
ATOM 5846 O O . THR H 1 87 ? -15.092 -65.503 -0.010 1.00 45.49 86 THR H O 1
ATOM 5850 N N . PHE H 1 88 ? -17.315 -65.290 0.269 1.00 43.92 87 PHE H N 1
ATOM 5851 C CA . PHE H 1 88 ? -17.184 -64.311 1.350 1.00 44.68 87 PHE H CA 1
ATOM 5852 C C . PHE H 1 88 ? -18.372 -64.396 2.298 1.00 44.32 87 PHE H C 1
ATOM 5853 O O . PHE H 1 88 ? -19.448 -64.834 1.904 1.00 44.91 87 PHE H O 1
ATOM 5861 N N . THR H 1 89 ? -18.173 -63.988 3.547 1.00 44.90 88 THR H N 1
ATOM 5862 C CA . THR H 1 89 ? -19.243 -64.033 4.539 1.00 45.67 88 THR H CA 1
ATOM 5863 C C . THR H 1 89 ? -19.504 -62.646 5.113 1.00 46.37 88 THR H C 1
ATOM 5864 O O . THR H 1 89 ? -18.577 -61.917 5.473 1.00 45.94 88 THR H O 1
ATOM 5868 N N . THR H 1 90 ? -20.778 -62.280 5.183 1.00 47.38 89 THR H N 1
ATOM 5869 C CA . THR H 1 90 ? -21.169 -60.974 5.701 1.00 48.69 89 THR H CA 1
ATOM 5870 C C . THR H 1 90 ? -20.946 -60.893 7.205 1.00 50.39 89 THR H C 1
ATOM 5871 O O . THR H 1 90 ? -20.973 -61.913 7.900 1.00 49.84 89 THR H O 1
ATOM 5875 N N . GLY H 1 91 ? -20.715 -59.679 7.699 1.00 51.89 90 GLY H N 1
ATOM 5876 C CA . GLY H 1 91 ? -20.498 -59.489 9.120 1.00 53.54 90 GLY H CA 1
ATOM 5877 C C . GLY H 1 91 ? -21.681 -60.027 9.899 1.00 55.76 90 GLY H C 1
ATOM 5878 O O . GLY H 1 91 ? -22.708 -60.379 9.316 1.00 56.32 90 GLY H O 1
ATOM 5879 N N . SER H 1 92 ? -21.545 -60.100 11.218 1.00 57.50 91 SER H N 1
ATOM 5880 C CA . SER H 1 92 ? -22.628 -60.601 12.054 1.00 59.63 91 SER H CA 1
ATOM 5881 C C . SER H 1 92 ? -22.914 -59.690 13.243 1.00 61.45 91 SER H C 1
ATOM 5882 O O . SER H 1 92 ? -22.075 -58.880 13.651 1.00 60.41 91 SER H O 1
ATOM 5885 N N . LEU H 1 93 ? -24.117 -59.820 13.790 1.00 64.90 92 LEU H N 1
ATOM 5886 C CA . LEU H 1 93 ? -24.498 -59.029 14.948 1.00 68.84 92 LEU H CA 1
ATOM 5887 C C . LEU H 1 93 ? -23.596 -59.527 16.066 1.00 70.66 92 LEU H C 1
ATOM 5888 O O . LEU H 1 93 ? -23.391 -58.839 17.060 1.00 71.78 92 LEU H O 1
ATOM 5893 N N . GLU H 1 94 ? -23.071 -60.737 15.865 1.00 72.88 93 GLU H N 1
ATOM 5894 C CA . GLU H 1 94 ? -22.158 -61.418 16.783 1.00 74.96 93 GLU H CA 1
ATOM 5895 C C . GLU H 1 94 ? -22.482 -61.278 18.271 1.00 75.52 93 GLU H C 1
ATOM 5896 O O . GLU H 1 94 ? -21.598 -60.819 19.027 1.00 76.34 93 GLU H O 1
#

CATH classification: 2.60.40.10